Protein AF-0000000083945517 (afdb_homodimer)

InterPro domains:
  IPR000277 Cys/Met metabolism, pyridoxal phosphate-dependent enzyme [PF01053] (21-414)
  IPR000277 Cys/Met metabolism, pyridoxal phosphate-dependent enzyme [PIRSF001434] (5-414)
  IPR006235 O-acetylhomoserine/O-acetylserine sulfhydrylase [PTHR43797] (20-414)
  IPR015421 Pyridoxal phosphate-dependent transferase, major domain [G3DSA:3.40.640.10] (10-279)
  IPR015422 Pyridoxal phosphate-dependent transferase, small domain [G3DSA:3.90.1150.10] (280-414)
  IPR015424 Pyridoxal phosphate-dependent transferase [SSF53383] (16-414)

Foldseek 3Di:
DPCPDDALLRLLQPQDQPDQDPVNDSADDQPQDFADDDPDPVRVVCCVVVVDVDTGGVLQPDSLLVSLFSSVCRSQVFPGKAKFQALVLQLLLLDVLQAAAPAEEEEALQAQPVSNCCRPPVVVVRRYHYHHFDQQDLVRSLVSDDLRHRAYEYECQGPPQGDHHQLLSNLVSCVVRQHAYEYEDQQADSSQFRSVVSNHQKYKHFCCAQLLQPPHGMIMITGRLPHQQCSGVSQVVQCVVQVHHSSCSSVSSSSVPSSSPVSRHHHSVSSSSSSVSSSCSVVFFVQLLVLQLVLQVVCAVPPQWPDKADLLDPVHPNVVSQCVGRNNRRGRKIKTFGDFLVLVVQLQVQFDQADDDDGANHLGKYKYQCCCPSCVVPDPVSCVVSVRDSGMMMIHGHNDHSVVVVVRSVRSND/DPCPDDALLRLLQPQDQPDDDPVNDSADDQPQDFADDDPDPVRVVCCVVVVDVDTGGVLQPDSLLVSLFSSVCRSQVFPGKAKFQALVLQLLLLDVLQAAAPAEEEEALQAQPVSNCCRPPVVVVRRYHYHHFDQQDLVRSLVSDDLRHRAYEYECQGPPQGDHHQLLSNLVSCVVRQHAYEYEDQQADSSQFRSVVSNHQKYKHFCCAQLLQPPHGMIMITGRLPHQQCSGVSLVVQCVVQVHHSSCSSVSSSSVPSSSPVSRHHHSVSSSSSSVSSSCSVVFFVQLLVLQLVLQVVLDVPPQWPHKADLLDPVHPNVVSQCVGRNNRRGRKIKTFGDFLVLVVQLQVQFDQADDDDGANHLGKYKYQCCCPSCVVPDPVSCVVSVRDSGMMMIHGHNDHSVVVVVRSVRSND

Sequence (828 aa):
MDGKKRGFTAEVLATPYGKPDPHGALNMPVYQNAAYGFPTAEAMELAFTGRTADHAYSRITNPTVEYFERRVRQATGALGVTAFNSGMAAVANLLLTLARAGDNVVASPHLFGNTYSLLASTLADFGVETRFADMTDPEAVAAAIDGDTCAVFLEIITNPQLEVADLTALSAVCRAAGVPLAADTTVVPFPAFRAREFGVDLEVVSSTKYLAAGTGLGGLLVDYGTFDWSLRPKLARAAEVYGVAPREAFTAKLRREVHRNLGAYMTPQAAWQQSLGLETLEVRYARASRTASEVARALDGWPGIAAVNYPGLPSNRFYGVALRQFGEAPGAMLTFDLASQAACYGFLDRLQSICRATNLFDNKSLAIHPWSTIFGTFSEQVRREMDISPCTIRLSVGLEDAEDLLADIRRALEMDGKKRGFTAEVLATPYGKPDPHGALNMPVYQNAAYGFPTAEAMELAFTGRTADHAYSRITNPTVEYFERRVRQATGALGVTAFNSGMAAVANLLLTLARAGDNVVASPHLFGNTYSLLASTLADFGVETRFADMTDPEAVAAAIDGDTCAVFLEIITNPQLEVADLTALSAVCRAAGVPLAADTTVVPFPAFRAREFGVDLEVVSSTKYLAAGTGLGGLLVDYGTFDWSLRPKLARAAEVYGVAPREAFTAKLRREVHRNLGAYMTPQAAWQQSLGLETLEVRYARASRTASEVARALDGWPGIAAVNYPGLPSNRFYGVALRQFGEAPGAMLTFDLASQAACYGFLDRLQSICRATNLFDNKSLAIHPWSTIFGTFSEQVRREMDISPCTIRLSVGLEDAEDLLADIRRALE

pLDDT: mean 93.46, std 7.51, range [33.91, 98.81]

Radius of gyration: 27.18 Å; Cα contacts (8 Å, |Δi|>4): 1816; chains: 2; bounding box: 72×80×64 Å

Nearest PDB structures (foldseek):
  4oc9-assembly2_P  TM=9.225E-01  e=8.179E-38  Campylobacter jejuni subsp. jejuni NCTC 11168 = ATCC 700819
  4oc9-assembly1_M  TM=9.079E-01  e=1.142E-37  Campylobacter jejuni subsp. jejuni NCTC 11168 = ATCC 700819
  4oc9-assembly2_O  TM=9.076E-01  e=1.509E-37  Campylobacter jejuni subsp. jejuni NCTC 11168 = ATCC 700819
  4oc9-assembly3_K  TM=9.079E-01  e=1.509E-37  Campylobacter jejuni subsp. jejuni NCTC 11168 = ATCC 700819
  4oc9-assembly4_I  TM=9.066E-01  e=1.952E-36  Campylobacter jejuni subsp. jejuni NCTC 11168 = ATCC 700819

Organism: NCBI:txid28139

Secondary structure (DSSP, 8-state):
-------HHHHHHTPPPSS--TT--SS------SB---SSHHHHHHHHTTSS----BTTT--HHHHHHHHHHHHHHT-SEEEEESSHHHHHHHHHHHH--TT-EEEE-SS--HHHHHIIIIITGGGT-EEEE--TT-HHHHHHH--TTEEEEEEESB-TTT--B--HHHHHHHHHHHT--EEEE-TTS-TTT--GGGGT-SEEEE-TTTTTTTTS---EEEEE-S-S-GGGSHHHHHHHHHHT--GGGHHHHHIIIIIHHHH--BPPHHHHHHHHHHHHTHHHHHHHHHHHHHHHHHHHTT-TT--EEE-TTSTTSTTHHHHHHHH-SS--SEEEEE-S-HHHHHHHHHH-SSSEE---SS-SS-EEE-GGGTTTTTS-HHHHHHTT--TTEEEEE--SS-HHHHHHHHHHHH-/-------HHHHHHTPPPSS--TT--SS------SB---SSHHHHHHHHTTSS----BTTT--HHHHHHHHHHHHHHT-SEEEEESSHHHHHHHHHHHH--TT-EEEE-SS--HHHHHIIIIITGGGT-EEEE--TT-HHHHHHH--TTEEEEEEESB-TTT--B--HHHHHHHHHHHT--EEEE-TTS-TTT--GGGGT-SEEEE-TTTTTTTTS---EEEEE-S-S-GGGSHHHHHHHHHHT--GGGHHHHHIIIIIHHHH--BPPHHHHHHHHHHHHTHHHHHHHHHHHHHHHHHHHTT-TT--EEE-TTSTTSTTHHHHHHHH-SS--SEEEEE-S-HHHHHHHHHH-SSSEE---SS-SS-EEE-GGGTTTTTS-HHHHHHTT--TTEEEEE--SS-HHHHHHHHHHHH-

Solvent-accessible surface area (backbone atoms only — not comparable to full-atom values): 41260 Å² total; per-residue (Å²): 128,88,82,69,84,68,54,62,60,58,46,49,74,60,54,73,70,94,58,84,56,95,80,65,64,92,60,82,64,69,62,65,39,33,54,38,77,42,90,33,45,65,58,39,28,35,28,52,55,63,75,39,90,55,65,50,35,37,82,78,42,37,75,25,35,49,51,37,28,48,36,51,25,65,68,68,65,37,70,39,48,47,62,15,27,14,33,40,15,24,53,37,49,51,50,60,59,59,50,37,44,72,24,29,34,35,28,42,70,58,44,55,63,52,59,42,43,32,42,68,45,59,36,38,47,26,42,24,45,63,45,69,30,56,60,71,35,54,65,49,41,53,70,65,54,58,97,47,38,52,30,36,41,41,47,55,57,23,67,82,71,51,46,51,44,53,47,54,59,43,28,53,48,24,59,75,68,63,29,50,32,33,32,36,38,51,68,49,50,68,83,63,29,62,54,62,83,37,47,39,28,32,39,33,30,38,34,26,20,59,30,30,38,38,47,27,62,15,9,28,35,37,35,48,52,72,49,69,30,67,73,37,68,72,37,33,50,37,10,60,75,68,71,46,56,44,52,44,10,62,60,48,44,29,64,76,38,46,48,55,26,44,17,26,48,44,50,28,67,49,26,45,53,28,46,58,26,54,67,46,36,60,65,51,46,53,50,8,9,49,30,31,46,52,45,51,58,62,46,52,80,29,88,78,43,77,45,64,49,39,40,56,38,84,87,32,94,36,17,69,59,31,37,75,62,41,36,79,42,48,33,26,58,38,30,36,26,36,90,28,48,67,48,43,39,51,29,57,48,51,40,76,75,53,37,44,22,59,80,49,40,24,56,54,31,23,33,40,47,46,45,48,26,87,44,33,76,50,53,69,68,55,35,51,74,54,63,50,46,62,25,35,37,40,38,22,33,15,64,65,55,46,67,60,53,50,51,34,50,51,58,19,73,106,128,88,83,70,84,69,53,65,59,56,47,51,74,60,53,74,70,95,60,83,58,93,84,64,64,91,60,82,63,68,62,65,38,33,54,36,77,41,90,34,45,66,59,39,28,34,28,52,56,63,75,38,91,54,65,49,35,38,84,78,44,36,76,26,36,50,51,38,28,48,36,51,24,66,68,67,65,35,69,40,50,48,62,15,26,13,33,38,16,23,52,37,48,51,51,60,59,58,49,37,45,72,23,27,35,36,27,43,70,56,43,54,63,54,59,41,44,33,43,69,44,60,37,37,48,24,42,25,46,63,45,70,29,56,62,72,36,51,68,50,41,51,72,66,55,58,97,46,38,52,31,37,41,40,47,55,56,24,66,83,71,52,47,50,44,53,47,53,58,41,27,51,49,25,59,76,68,63,28,49,34,34,34,37,40,52,67,48,51,67,85,63,30,62,52,60,83,38,47,39,29,32,38,34,31,38,34,27,20,59,31,29,38,39,46,28,62,13,9,29,34,37,33,48,52,70,49,69,29,67,72,37,68,70,37,33,50,36,9,60,76,69,70,46,57,46,49,45,10,61,60,49,42,29,63,75,39,46,47,55,27,44,18,24,49,46,49,29,65,48,26,45,54,28,45,58,25,53,66,46,35,60,64,52,46,53,49,9,10,48,30,32,47,51,47,51,58,61,46,51,80,30,88,79,42,76,44,65,49,39,40,57,38,83,85,33,92,36,18,69,58,32,37,74,64,42,35,78,42,49,31,26,59,39,30,36,25,37,89,28,49,66,50,42,38,53,29,56,47,49,39,77,74,53,37,46,20,60,80,51,41,25,57,56,31,23,33,42,47,46,44,48,27,87,44,33,76,50,52,69,66,55,35,49,74,54,65,48,46,63,25,36,38,39,38,22,32,16,65,65,55,47,67,60,54,50,51,35,48,50,57,20,73,105

Structure (mmCIF, N/CA/C/O backbone):
data_AF-0000000083945517-model_v1
#
loop_
_entity.id
_entity.type
_entity.pdbx_description
1 polymer 'Methionine gamma-lyase'
#
loop_
_atom_site.group_PDB
_atom_site.id
_atom_site.type_symbol
_atom_site.label_atom_id
_atom_site.label_alt_id
_atom_site.label_comp_id
_atom_site.label_asym_id
_atom_site.label_entity_id
_atom_site.label_seq_id
_atom_site.pdbx_PDB_ins_code
_atom_site.Cartn_x
_atom_site.Cartn_y
_atom_site.Cartn_z
_atom_site.occupancy
_atom_site.B_iso_or_equiv
_atom_site.auth_seq_id
_atom_site.auth_comp_id
_atom_site.auth_asym_id
_atom_site.auth_atom_id
_atom_site.pdbx_PDB_model_num
ATOM 1 N N . MET A 1 1 ? -37.688 -10.898 -21.5 1 33.91 1 MET A N 1
ATOM 2 C CA . MET A 1 1 ? -36.531 -11.398 -22.25 1 33.91 1 MET A CA 1
ATOM 3 C C . MET A 1 1 ? -35.938 -12.625 -21.562 1 33.91 1 MET A C 1
ATOM 5 O O . MET A 1 1 ? -35.938 -12.703 -20.328 1 33.91 1 MET A O 1
ATOM 9 N N . ASP A 1 2 ? -35.906 -13.75 -21.984 1 36.12 2 ASP A N 1
ATOM 10 C CA . ASP A 1 2 ? -35.562 -15.086 -21.5 1 36.12 2 ASP A CA 1
ATOM 11 C C . ASP A 1 2 ? -34.188 -15.102 -20.875 1 36.12 2 ASP A C 1
ATOM 13 O O . ASP A 1 2 ? -33.188 -14.688 -21.484 1 36.12 2 ASP A O 1
ATOM 17 N N . GLY A 1 3 ? -33.844 -14.844 -19.594 1 43.06 3 GLY A N 1
ATOM 18 C CA . GLY A 1 3 ? -32.781 -14.336 -18.719 1 43.06 3 GLY A CA 1
ATOM 19 C C . GLY A 1 3 ? -31.516 -15.164 -18.781 1 43.06 3 GLY A C 1
ATOM 20 O O . GLY A 1 3 ? -31.234 -15.922 -17.859 1 43.06 3 GLY A O 1
ATOM 21 N N . LYS A 1 4 ? -31.094 -15.703 -19.922 1 51.19 4 LYS A N 1
ATOM 22 C CA . LYS A 1 4 ? -29.859 -16.469 -20.094 1 51.19 4 LYS A CA 1
ATOM 23 C C . LYS A 1 4 ? -28.672 -15.734 -19.5 1 51.19 4 LYS A C 1
ATOM 25 O O . LYS A 1 4 ? -28.531 -14.523 -19.688 1 51.19 4 LYS A O 1
ATOM 30 N N . LYS A 1 5 ? -27.891 -16.375 -18.578 1 66.12 5 LYS A N 1
ATOM 31 C CA . LYS A 1 5 ? -26.719 -15.828 -17.891 1 66.12 5 LYS A CA 1
ATOM 32 C C . LYS A 1 5 ? -25.672 -15.359 -18.906 1 66.12 5 LYS A C 1
ATOM 34 O O . LYS A 1 5 ? -25.266 -16.125 -19.797 1 66.12 5 LYS A O 1
ATOM 39 N N . ARG A 1 6 ? -25.406 -14.117 -19.094 1 72.75 6 ARG A N 1
ATOM 40 C CA . ARG A 1 6 ? -24.406 -13.531 -19.969 1 72.75 6 ARG A CA 1
ATOM 41 C C . ARG A 1 6 ? -23.031 -14.141 -19.734 1 72.75 6 ARG A C 1
ATOM 43 O O . ARG A 1 6 ? -22.703 -14.5 -18.594 1 72.75 6 ARG A O 1
ATOM 50 N N . GLY A 1 7 ? -22.328 -14.508 -20.812 1 80.19 7 GLY A N 1
ATOM 51 C CA . GLY A 1 7 ? -20.938 -14.914 -20.703 1 80.19 7 GLY A CA 1
ATOM 52 C C . GLY A 1 7 ? -20.078 -13.891 -20 1 80.19 7 GLY A C 1
ATOM 53 O O . GLY A 1 7 ? -20.484 -12.727 -19.844 1 80.19 7 GLY A O 1
ATOM 54 N N . PHE A 1 8 ? -18.938 -14.328 -19.469 1 83.75 8 PHE A N 1
ATOM 55 C CA . PHE A 1 8 ? -18.031 -13.492 -18.703 1 83.75 8 PHE A CA 1
ATOM 56 C C . PHE A 1 8 ? -17.719 -12.211 -19.469 1 83.75 8 PHE A C 1
ATOM 58 O O . PHE A 1 8 ? -17.875 -11.109 -18.922 1 83.75 8 PHE A O 1
ATOM 65 N N . THR A 1 9 ? -17.312 -12.297 -20.734 1 78.81 9 THR A N 1
ATOM 66 C CA . THR A 1 9 ? -16.906 -11.141 -21.516 1 78.81 9 THR A CA 1
ATOM 67 C C . THR A 1 9 ? -18.062 -10.164 -21.703 1 78.81 9 THR A C 1
ATOM 69 O O . THR A 1 9 ? -17.891 -8.953 -21.578 1 78.81 9 THR A O 1
ATOM 72 N N . ALA A 1 10 ? -19.172 -10.766 -22 1 77 10 ALA A N 1
ATOM 73 C CA . ALA A 1 10 ? -20.359 -9.922 -22.156 1 77 10 ALA A CA 1
ATOM 74 C C . ALA A 1 10 ? -20.688 -9.164 -20.875 1 77 10 ALA A C 1
ATOM 76 O O . ALA A 1 10 ? -21.031 -7.98 -20.906 1 77 10 ALA A O 1
ATOM 77 N N . GLU A 1 11 ? -20.531 -9.836 -19.766 1 80.69 11 GLU A N 1
ATOM 78 C CA . GLU A 1 11 ? -20.797 -9.219 -18.484 1 80.69 11 GLU A CA 1
ATOM 79 C C . GLU A 1 11 ? -19.828 -8.078 -18.203 1 80.69 11 GLU A C 1
ATOM 81 O O . GLU A 1 11 ? -20.234 -7 -17.75 1 80.69 11 GLU A O 1
ATOM 86 N N . VAL A 1 12 ? -18.641 -8.297 -18.469 1 84.38 12 VAL A N 1
ATOM 87 C CA . VAL A 1 12 ? -17.609 -7.312 -18.219 1 84.38 12 VAL A CA 1
ATOM 88 C C . VAL A 1 12 ? -17.797 -6.098 -19.125 1 84.38 12 VAL A C 1
ATOM 90 O O . VAL A 1 12 ? -17.719 -4.957 -18.656 1 84.38 12 VAL A O 1
ATOM 93 N N . LEU A 1 13 ? -18.156 -6.344 -20.375 1 76.44 13 LEU A N 1
ATOM 94 C CA . LEU A 1 13 ? -18.266 -5.262 -21.344 1 76.44 13 LEU A CA 1
ATOM 95 C C . LEU A 1 13 ? -19.547 -4.457 -21.094 1 76.44 13 LEU A C 1
ATOM 97 O O . LEU A 1 13 ? -19.641 -3.297 -21.5 1 76.44 13 LEU A O 1
ATOM 101 N N . ALA A 1 14 ? -20.453 -5.098 -20.359 1 77.5 14 ALA A N 1
ATOM 102 C CA . ALA A 1 14 ? -21.766 -4.465 -20.188 1 77.5 14 ALA A CA 1
ATOM 103 C C . ALA A 1 14 ? -21.859 -3.758 -18.844 1 77.5 14 ALA A C 1
ATOM 105 O O . ALA A 1 14 ? -22.891 -3.191 -18.5 1 77.5 14 ALA A O 1
ATOM 106 N N . THR A 1 15 ? -20.781 -3.76 -18.109 1 84.12 15 THR A N 1
ATOM 107 C CA . THR A 1 15 ? -20.859 -3.139 -16.797 1 84.12 15 THR A CA 1
ATOM 108 C C . THR A 1 15 ? -21.188 -1.652 -16.922 1 84.12 15 THR A C 1
ATOM 110 O O . THR A 1 15 ? -20.453 -0.901 -17.562 1 84.12 15 THR A O 1
ATOM 113 N N . PRO A 1 16 ? -22.25 -1.233 -16.281 1 77.75 16 PRO A N 1
ATOM 114 C CA . PRO A 1 16 ? -22.609 0.181 -16.406 1 77.75 16 PRO A CA 1
ATOM 115 C C . PRO A 1 16 ? -21.75 1.086 -15.523 1 77.75 16 PRO A C 1
ATOM 117 O O . PRO A 1 16 ? -21.219 0.634 -14.508 1 77.75 16 PRO A O 1
ATOM 120 N N . TYR A 1 17 ? -21.688 2.352 -15.977 1 81.5 17 TYR A N 1
ATOM 121 C CA . TYR A 1 17 ? -21.109 3.357 -15.094 1 81.5 17 TYR A CA 1
ATOM 122 C C . TYR A 1 17 ? -22.031 3.611 -13.898 1 81.5 17 TYR A C 1
ATOM 124 O O . TYR A 1 17 ? -23.25 3.414 -13.984 1 81.5 17 TYR A O 1
ATOM 132 N N . GLY A 1 18 ? -21.484 3.865 -12.727 1 75.12 18 GLY A N 1
ATOM 133 C CA . GLY A 1 18 ? -22.297 4.285 -11.594 1 75.12 18 GLY A CA 1
ATOM 134 C C . GLY A 1 18 ? -23.109 5.535 -11.875 1 75.12 18 GLY A C 1
ATOM 135 O O . GLY A 1 18 ? -24.266 5.633 -11.469 1 75.12 18 GLY A O 1
ATOM 136 N N . LYS A 1 19 ? -22.453 6.504 -12.453 1 80.88 19 LYS A N 1
ATOM 137 C CA . LYS A 1 19 ? -23.062 7.734 -12.961 1 80.88 19 LYS A CA 1
ATOM 138 C C . LYS A 1 19 ? -22.781 7.914 -14.445 1 80.88 19 LYS A C 1
ATOM 140 O O . LYS A 1 19 ? -21.688 7.617 -14.914 1 80.88 19 LYS A O 1
ATOM 145 N N . PRO A 1 20 ? -23.828 8.328 -15.156 1 74.75 20 PRO A N 1
ATOM 146 C CA . PRO A 1 20 ? -23.562 8.555 -16.578 1 74.75 20 PRO A CA 1
ATOM 147 C C . PRO A 1 20 ? -22.406 9.516 -16.812 1 74.75 20 PRO A C 1
ATOM 149 O O . PRO A 1 20 ? -22.25 10.492 -16.078 1 74.75 20 PRO A O 1
ATOM 152 N N . ASP A 1 21 ? -21.609 9.07 -17.75 1 76.69 21 ASP A N 1
ATOM 153 C CA . ASP A 1 21 ? -20.531 9.977 -18.156 1 76.69 21 ASP A CA 1
ATOM 154 C C . ASP A 1 21 ? -21.078 11.172 -18.922 1 76.69 21 ASP A C 1
ATOM 156 O O . ASP A 1 21 ? -21.812 11.008 -19.906 1 76.69 21 ASP A O 1
ATOM 160 N N . PRO A 1 22 ? -20.734 12.336 -18.562 1 77.12 22 PRO A N 1
ATOM 161 C CA . PRO A 1 22 ? -21.312 13.523 -19.203 1 77.12 22 PRO A CA 1
ATOM 162 C C . PRO A 1 22 ? -20.969 13.625 -20.688 1 77.12 22 PRO A C 1
ATOM 164 O O . PRO A 1 22 ? -21.672 14.328 -21.438 1 77.12 22 PRO A O 1
ATOM 167 N N . HIS A 1 23 ? -19.969 12.961 -21.25 1 80.31 23 HIS A N 1
ATOM 168 C CA . HIS A 1 23 ? -19.547 13.062 -22.641 1 80.31 23 HIS A CA 1
ATOM 169 C C . HIS A 1 23 ? -19.844 11.781 -23.406 1 80.31 23 HIS A C 1
ATOM 171 O O . HIS A 1 23 ? -19.578 11.688 -24.609 1 80.31 23 HIS A O 1
ATOM 177 N N . GLY A 1 24 ? -20.359 10.797 -22.672 1 73.38 24 GLY A N 1
ATOM 178 C CA . GLY A 1 24 ? -20.719 9.539 -23.297 1 73.38 24 GLY A CA 1
ATOM 179 C C . GLY A 1 24 ? -19.531 8.672 -23.641 1 73.38 24 GLY A C 1
ATOM 180 O O . GLY A 1 24 ? -19.531 7.969 -24.656 1 73.38 24 GLY A O 1
ATOM 181 N N . ALA A 1 25 ? -18.531 8.836 -22.812 1 76.44 25 ALA A N 1
ATOM 182 C CA . ALA A 1 25 ? -17.312 8.055 -23.062 1 76.44 25 ALA A CA 1
ATOM 183 C C . ALA A 1 25 ? -17.609 6.555 -22.953 1 76.44 25 ALA A C 1
ATOM 185 O O . ALA A 1 25 ? -18.297 6.113 -22.031 1 76.44 25 ALA A O 1
ATOM 186 N N . LEU A 1 26 ? -17.062 5.746 -23.859 1 73.25 26 LEU A N 1
ATOM 187 C CA . LEU A 1 26 ? -17.25 4.297 -23.859 1 73.25 26 LEU A CA 1
ATOM 188 C C . LEU A 1 26 ? -16.266 3.625 -22.906 1 73.25 26 LEU A C 1
ATOM 190 O O . LEU A 1 26 ? -16.469 2.477 -22.5 1 73.25 26 LEU A O 1
ATOM 194 N N . ASN A 1 27 ? -15.18 4.344 -22.703 1 79.81 27 ASN A N 1
ATOM 195 C CA . ASN A 1 27 ? -14.195 3.859 -21.734 1 79.81 27 ASN A CA 1
ATOM 196 C C . ASN A 1 27 ? -14.164 4.727 -20.484 1 79.81 27 ASN A C 1
ATOM 198 O O . ASN A 1 27 ? -14.32 5.945 -20.562 1 79.81 27 ASN A O 1
ATOM 202 N N . MET A 1 28 ? -13.906 4.105 -19.359 1 86.06 28 MET A N 1
ATOM 203 C CA . MET A 1 28 ? -13.891 4.809 -18.078 1 86.06 28 MET A CA 1
ATOM 204 C C . MET A 1 28 ? -12.773 5.848 -18.031 1 86.06 28 MET A C 1
ATOM 206 O O . MET A 1 28 ? -11.609 5.527 -18.281 1 86.06 28 MET A O 1
ATOM 210 N N . PRO A 1 29 ? -13.086 7.129 -17.734 1 86.12 29 PRO A N 1
ATOM 211 C CA . PRO A 1 29 ? -12.039 8.133 -17.578 1 86.12 29 PRO A CA 1
ATOM 212 C C . PRO A 1 29 ? -11.133 7.855 -16.391 1 86.12 29 PRO A C 1
ATOM 214 O O . PRO A 1 29 ? -11.539 7.176 -15.438 1 86.12 29 PRO A O 1
ATOM 217 N N . VAL A 1 30 ? -9.867 8.289 -16.531 1 91.75 30 VAL A N 1
ATOM 218 C CA . VAL A 1 30 ? -8.93 8.195 -15.422 1 91.75 30 VAL A CA 1
ATOM 219 C C . VAL A 1 30 ? -9.055 9.438 -14.539 1 91.75 30 VAL A C 1
ATOM 221 O O . VAL A 1 30 ? -8.656 10.531 -14.938 1 91.75 30 VAL A O 1
ATOM 224 N N . TYR A 1 31 ? -9.711 9.328 -13.391 1 89.19 31 TYR A N 1
ATOM 225 C CA . TYR A 1 31 ? -9.805 10.43 -12.438 1 89.19 31 TYR A CA 1
ATOM 226 C C . TYR A 1 31 ? -8.531 10.547 -11.617 1 89.19 31 TYR A C 1
ATOM 228 O O . TYR A 1 31 ? -8.469 10.07 -10.477 1 89.19 31 TYR A O 1
ATOM 236 N N . GLN A 1 32 ? -7.582 11.258 -12.188 1 86.44 32 GLN A N 1
ATOM 237 C CA . GLN A 1 32 ? -6.258 11.438 -11.609 1 86.44 32 GLN A CA 1
ATOM 238 C C . GLN A 1 32 ? -6.242 12.602 -10.625 1 86.44 32 GLN A C 1
ATOM 240 O O . GLN A 1 32 ? -5.668 13.656 -10.906 1 86.44 32 GLN A O 1
ATOM 245 N N . ASN A 1 33 ? -6.863 12.43 -9.461 1 80.94 33 ASN A N 1
ATOM 246 C CA . ASN A 1 33 ? -6.945 13.477 -8.453 1 80.94 33 ASN A CA 1
ATOM 247 C C . ASN A 1 33 ? -6.988 12.898 -7.039 1 80.94 33 ASN A C 1
ATOM 249 O O . ASN A 1 33 ? -7.23 11.703 -6.863 1 80.94 33 ASN A O 1
ATOM 253 N N . ALA A 1 34 ? -6.73 13.766 -6.027 1 82.38 34 ALA A N 1
ATOM 254 C CA . ALA A 1 34 ? -6.758 13.352 -4.629 1 82.38 34 ALA A CA 1
ATOM 255 C C . ALA A 1 34 ? -8.117 13.641 -3.996 1 82.38 34 ALA A C 1
ATOM 257 O O . ALA A 1 34 ? -8.641 12.82 -3.24 1 82.38 34 ALA A O 1
ATOM 258 N N . ALA A 1 35 ? -8.656 14.805 -4.297 1 85.25 35 ALA A N 1
ATOM 259 C CA . ALA A 1 35 ? -9.867 15.242 -3.607 1 85.25 35 ALA A CA 1
ATOM 260 C C . ALA A 1 35 ? -10.945 15.656 -4.605 1 85.25 35 ALA A C 1
ATOM 262 O O . ALA A 1 35 ? -10.672 15.797 -5.797 1 85.25 35 ALA A O 1
ATOM 263 N N . TYR A 1 36 ? -12.203 15.742 -4.145 1 87.56 36 TYR A N 1
ATOM 264 C CA . TYR A 1 36 ? -13.375 16.141 -4.922 1 87.56 36 TYR A CA 1
ATOM 265 C C . TYR A 1 36 ? -14.07 17.328 -4.281 1 87.56 36 TYR A C 1
ATOM 267 O O . TYR A 1 36 ? -14.086 17.469 -3.053 1 87.56 36 TYR A O 1
ATOM 275 N N . GLY A 1 37 ? -14.555 18.234 -5.066 1 88.94 37 GLY A N 1
ATOM 276 C CA . GLY A 1 37 ? -15.305 19.391 -4.582 1 88.94 37 GLY A CA 1
ATOM 277 C C . GLY A 1 37 ? -16.766 19.078 -4.344 1 88.94 37 GLY A C 1
ATOM 278 O O . GLY A 1 37 ? -17.328 18.172 -4.957 1 88.94 37 GLY A O 1
ATOM 279 N N . PHE A 1 38 ? -17.375 19.797 -3.342 1 91.31 38 PHE A N 1
ATOM 280 C CA . PHE A 1 38 ? -18.797 19.641 -3.037 1 91.31 38 PHE A CA 1
ATOM 281 C C . PHE A 1 38 ? -19.547 20.953 -3.256 1 91.31 38 PHE A C 1
ATOM 283 O O . PHE A 1 38 ? -18.984 22.031 -3.064 1 91.31 38 PHE A O 1
ATOM 290 N N . PRO A 1 39 ? -20.781 20.891 -3.73 1 88 39 PRO A N 1
ATOM 291 C CA . PRO A 1 39 ? -21.547 22.125 -3.973 1 88 39 PRO A CA 1
ATOM 292 C C . PRO A 1 39 ? -21.953 22.828 -2.682 1 88 39 PRO A C 1
ATOM 294 O O . PRO A 1 39 ? -22.141 24.047 -2.67 1 88 39 PRO A O 1
ATOM 297 N N . THR A 1 40 ? -22.141 22.016 -1.555 1 91.56 40 THR A N 1
ATOM 298 C CA . THR A 1 40 ? -22.562 22.578 -0.28 1 91.56 40 THR A CA 1
ATOM 299 C C . THR A 1 40 ? -21.875 21.875 0.884 1 91.56 40 THR A C 1
ATOM 301 O O . THR A 1 40 ? -21.344 20.766 0.721 1 91.56 40 THR A O 1
ATOM 304 N N . ALA A 1 41 ? -21.875 22.594 2.039 1 91.88 41 ALA A N 1
ATOM 305 C CA . ALA A 1 41 ? -21.359 22 3.271 1 91.88 41 ALA A CA 1
ATOM 306 C C . ALA A 1 41 ? -22.125 20.75 3.637 1 91.88 41 ALA A C 1
ATOM 308 O O . ALA A 1 41 ? -21.547 19.766 4.105 1 91.88 41 ALA A O 1
ATOM 309 N N . GLU A 1 42 ? -23.422 20.844 3.504 1 90.62 42 GLU A N 1
ATOM 310 C CA . GLU A 1 42 ? -24.266 19.688 3.818 1 90.62 42 GLU A CA 1
ATOM 311 C C . GLU A 1 42 ? -23.906 18.484 2.947 1 90.62 42 GLU A C 1
ATOM 313 O O . GLU A 1 42 ? -23.797 17.359 3.441 1 90.62 42 GLU A O 1
ATOM 318 N N . ALA A 1 43 ? -23.75 18.781 1.62 1 90.5 43 ALA A N 1
ATOM 319 C CA . ALA A 1 43 ? -23.359 17.703 0.713 1 90.5 43 ALA A CA 1
ATOM 320 C C . ALA A 1 43 ? -22.031 17.078 1.137 1 90.5 43 ALA A C 1
ATOM 322 O O . ALA A 1 43 ? -21.859 15.859 1.054 1 90.5 43 ALA A O 1
ATOM 323 N N . MET A 1 44 ? -21.125 17.922 1.528 1 91.25 44 MET A N 1
ATOM 324 C CA . MET A 1 44 ? -19.828 17.469 2.008 1 91.25 44 MET A CA 1
ATOM 325 C C . MET A 1 44 ? -19.984 16.609 3.264 1 91.25 44 MET A C 1
ATOM 327 O O . MET A 1 44 ? -19.391 15.539 3.359 1 91.25 44 MET A O 1
ATOM 331 N N . GLU A 1 45 ? -20.781 17.031 4.238 1 90.44 45 GLU A N 1
ATOM 332 C CA . GLU A 1 45 ? -21.016 16.281 5.465 1 90.44 45 GLU A CA 1
ATOM 333 C C . GLU A 1 45 ? -21.609 14.898 5.16 1 90.44 45 GLU A C 1
ATOM 335 O O . GLU A 1 45 ? -21.188 13.898 5.742 1 90.44 45 GLU A O 1
ATOM 340 N N . LEU A 1 46 ? -22.594 14.906 4.285 1 90.94 46 LEU A N 1
ATOM 341 C CA . LEU A 1 46 ? -23.266 13.664 3.936 1 90.94 46 LEU A CA 1
ATOM 342 C C . LEU A 1 46 ? -22.281 12.664 3.33 1 90.94 46 LEU A C 1
ATOM 344 O O . LEU A 1 46 ? -22.328 11.469 3.637 1 90.94 46 LEU A O 1
ATOM 348 N N . ALA A 1 47 ? -21.391 13.156 2.5 1 89.62 47 ALA A N 1
ATOM 349 C CA . ALA A 1 47 ? -20.375 12.305 1.883 1 89.62 47 ALA A CA 1
ATOM 350 C C . ALA A 1 47 ? -19.391 11.773 2.926 1 89.62 47 ALA A C 1
ATOM 352 O O . ALA A 1 47 ? -19.094 10.578 2.957 1 89.62 47 ALA A O 1
ATOM 353 N N . PHE A 1 48 ? -18.953 12.594 3.785 1 89.38 48 PHE A N 1
ATOM 354 C CA . PHE A 1 48 ? -17.922 12.25 4.762 1 89.38 48 PHE A CA 1
ATOM 355 C C . PHE A 1 48 ? -18.484 11.305 5.82 1 89.38 48 PHE A C 1
ATOM 357 O O . PHE A 1 48 ? -17.734 10.562 6.453 1 89.38 48 PHE A O 1
ATOM 364 N N . THR A 1 49 ? -19.766 11.344 6.086 1 87.44 49 THR A N 1
ATOM 365 C CA . THR A 1 49 ? -20.375 10.508 7.117 1 87.44 49 THR A CA 1
ATOM 366 C C . THR A 1 49 ? -20.984 9.25 6.504 1 87.44 49 THR A C 1
ATOM 368 O O . THR A 1 49 ? -21.703 8.508 7.184 1 87.44 49 THR A O 1
ATOM 371 N N . GLY A 1 50 ? -20.797 9.047 5.246 1 85.06 50 GLY A N 1
ATOM 372 C CA . GLY A 1 50 ? -21.219 7.824 4.582 1 85.06 50 GLY A CA 1
ATOM 373 C C . GLY A 1 50 ? -22.703 7.785 4.281 1 85.06 50 GLY A C 1
ATOM 374 O O . GLY A 1 50 ? -23.25 6.719 4.016 1 85.06 50 GLY A O 1
ATOM 375 N N . ARG A 1 51 ? -23.375 8.969 4.379 1 87.75 51 ARG A N 1
ATOM 376 C CA . ARG A 1 51 ? -24.812 9.008 4.125 1 87.75 51 ARG A CA 1
ATOM 377 C C . ARG A 1 51 ? -25.094 9.109 2.631 1 87.75 51 ARG A C 1
ATOM 379 O O . ARG A 1 51 ? -26.219 8.883 2.195 1 87.75 51 ARG A O 1
ATOM 386 N N . THR A 1 52 ? -24.047 9.469 1.854 1 87.5 52 THR A N 1
ATOM 387 C CA . THR A 1 52 ? -24.078 9.352 0.402 1 87.5 52 THR A CA 1
ATOM 388 C C . THR A 1 52 ? -22.859 8.578 -0.102 1 87.5 52 THR A C 1
ATOM 390 O O . THR A 1 52 ? -21.891 8.375 0.64 1 87.5 52 THR A O 1
ATOM 393 N N . ALA A 1 53 ? -22.906 8.141 -1.319 1 85.62 53 ALA A N 1
ATOM 394 C CA . ALA A 1 53 ? -21.812 7.383 -1.91 1 85.62 53 ALA A CA 1
ATOM 395 C C . ALA A 1 53 ? -20.859 8.305 -2.682 1 85.62 53 ALA A C 1
ATOM 397 O O . ALA A 1 53 ? -20.078 7.836 -3.51 1 85.62 53 ALA A O 1
ATOM 398 N N . ASP A 1 54 ? -20.984 9.594 -2.463 1 87.69 54 ASP A N 1
ATOM 399 C CA . ASP A 1 54 ? -20.141 10.547 -3.178 1 87.69 54 ASP A CA 1
ATOM 400 C C . ASP A 1 54 ? -18.672 10.398 -2.766 1 87.69 54 ASP A C 1
ATOM 402 O O . ASP A 1 54 ? -18.375 10.102 -1.606 1 87.69 54 ASP A O 1
ATOM 406 N N . HIS A 1 55 ? -17.828 10.648 -3.809 1 90.19 55 HIS A N 1
ATOM 407 C CA . HIS A 1 55 ? -16.391 10.57 -3.555 1 90.19 55 HIS A CA 1
ATOM 408 C C . HIS A 1 55 ? -15.898 11.836 -2.859 1 90.19 55 HIS A C 1
ATOM 410 O O . HIS A 1 55 ? -16.188 12.945 -3.293 1 90.19 55 HIS A O 1
ATOM 416 N N . ALA A 1 56 ? -15.117 11.688 -1.821 1 86.56 56 ALA A N 1
ATOM 417 C CA . ALA A 1 56 ? -14.547 12.836 -1.122 1 86.56 56 ALA A CA 1
ATOM 418 C C . ALA A 1 56 ? -13.023 12.859 -1.267 1 86.56 56 ALA A C 1
ATOM 420 O O . ALA A 1 56 ? -12.422 13.93 -1.342 1 86.56 56 ALA A O 1
ATOM 421 N N . TYR A 1 57 ? -12.453 11.742 -1.226 1 88.62 57 TYR A N 1
ATOM 422 C CA . TYR A 1 57 ? -11 11.602 -1.208 1 88.62 57 TYR A CA 1
ATOM 423 C C . TYR A 1 57 ? -10.57 10.305 -1.875 1 88.62 57 TYR A C 1
ATOM 425 O O . TYR A 1 57 ? -11.109 9.234 -1.571 1 88.62 57 TYR A O 1
ATOM 433 N N . SER A 1 58 ? -9.578 10.32 -2.729 1 87.06 58 SER A N 1
ATOM 434 C CA . SER A 1 58 ? -9.242 9.227 -3.635 1 87.06 58 SER A CA 1
ATOM 435 C C . SER A 1 58 ? -8.648 8.047 -2.879 1 87.06 58 SER A C 1
ATOM 437 O O . SER A 1 58 ? -8.742 6.902 -3.332 1 87.06 58 SER A O 1
ATOM 439 N N . ARG A 1 59 ? -8.039 8.312 -1.788 1 84.69 59 ARG A N 1
ATOM 440 C CA . ARG A 1 59 ? -7.539 7.184 -1.003 1 84.69 59 ARG A CA 1
ATOM 441 C C . ARG A 1 59 ? -8.68 6.273 -0.564 1 84.69 59 ARG A C 1
ATOM 443 O O . ARG A 1 59 ? -8.5 5.066 -0.411 1 84.69 59 ARG A O 1
ATOM 450 N N . ILE A 1 60 ? -9.82 6.852 -0.346 1 86.5 60 ILE A N 1
ATOM 451 C CA . ILE A 1 60 ? -10.969 6.102 0.15 1 86.5 60 ILE A CA 1
ATOM 452 C C . ILE A 1 60 ? -11.742 5.508 -1.023 1 86.5 60 ILE A C 1
ATOM 454 O O . ILE A 1 60 ? -11.914 4.289 -1.104 1 86.5 60 ILE A O 1
ATOM 458 N N . THR A 1 61 ? -12.227 6.332 -1.843 1 90.56 61 THR A N 1
ATOM 459 C CA . THR A 1 61 ? -12.883 5.891 -3.068 1 90.56 61 THR A CA 1
ATOM 460 C C . THR A 1 61 ? -12.484 6.781 -4.242 1 90.56 61 THR A C 1
ATOM 462 O O . THR A 1 61 ? -12.242 7.977 -4.066 1 90.56 61 THR A O 1
ATOM 465 N N . ASN A 1 62 ? -12.367 6.207 -5.375 1 93.94 62 ASN A N 1
ATOM 466 C CA . ASN A 1 62 ? -12.078 6.816 -6.672 1 93.94 62 ASN A CA 1
ATOM 467 C C . ASN A 1 62 ? -12.961 6.23 -7.77 1 93.94 62 ASN A C 1
ATOM 469 O O . ASN A 1 62 ? -13.109 5.012 -7.871 1 93.94 62 ASN A O 1
ATOM 473 N N . PRO A 1 63 ? -13.562 7.16 -8.539 1 93.19 63 PRO A N 1
ATOM 474 C CA . PRO A 1 63 ? -14.516 6.656 -9.531 1 93.19 63 PRO A CA 1
ATOM 475 C C . PRO A 1 63 ? -13.906 5.598 -10.445 1 93.19 63 PRO A C 1
ATOM 477 O O . PRO A 1 63 ? -14.57 4.613 -10.781 1 93.19 63 PRO A O 1
ATOM 480 N N . THR A 1 64 ? -12.656 5.797 -10.938 1 94.19 64 THR A N 1
ATOM 481 C CA . THR A 1 64 ? -12 4.859 -11.844 1 94.19 64 THR A CA 1
ATOM 482 C C . THR A 1 64 ? -11.766 3.518 -11.156 1 94.19 64 THR A C 1
ATOM 484 O O . THR A 1 64 ? -12.039 2.461 -11.727 1 94.19 64 THR A O 1
ATOM 487 N N . VAL A 1 65 ? -11.273 3.568 -9.945 1 96.12 65 VAL A N 1
ATOM 488 C CA . VAL A 1 65 ? -10.992 2.363 -9.172 1 96.12 65 VAL A CA 1
ATOM 489 C C . VAL A 1 65 ? -12.297 1.643 -8.844 1 96.12 65 VAL A C 1
ATOM 491 O O . VAL A 1 65 ? -12.383 0.417 -8.953 1 96.12 65 VAL A O 1
ATOM 494 N N . GLU A 1 66 ? -13.281 2.408 -8.414 1 95.31 66 GLU A N 1
ATOM 495 C CA . GLU A 1 66 ? -14.586 1.832 -8.078 1 95.31 66 GLU A CA 1
ATOM 496 C C . GLU A 1 66 ? -15.188 1.094 -9.273 1 95.31 66 GLU A C 1
ATOM 498 O O . GLU A 1 66 ? -15.812 0.044 -9.109 1 95.31 66 GLU A O 1
ATOM 503 N N . TYR A 1 67 ? -15.062 1.684 -10.414 1 93.94 67 TYR A N 1
ATOM 504 C CA . TYR A 1 67 ? -15.578 1.038 -11.617 1 93.94 67 TYR A CA 1
ATOM 505 C C . TYR A 1 67 ? -14.891 -0.305 -11.852 1 93.94 67 TYR A C 1
ATOM 507 O O . TYR A 1 67 ? -15.547 -1.289 -12.203 1 93.94 67 TYR A O 1
ATOM 515 N N . PHE A 1 68 ? -13.594 -0.366 -11.703 1 95.94 68 PHE A N 1
ATOM 516 C CA . PHE A 1 68 ? -12.844 -1.606 -11.836 1 95.94 68 PHE A CA 1
ATOM 517 C C . PHE A 1 68 ? -13.328 -2.65 -10.836 1 95.94 68 PHE A C 1
ATOM 519 O O . PHE A 1 68 ? -13.586 -3.797 -11.203 1 95.94 68 PHE A O 1
ATOM 526 N N . GLU A 1 69 ? -13.484 -2.252 -9.57 1 97.06 69 GLU A N 1
ATOM 527 C CA . GLU A 1 69 ? -13.992 -3.145 -8.531 1 97.06 69 GLU A CA 1
ATOM 528 C C . GLU A 1 69 ? -15.375 -3.676 -8.898 1 97.06 69 GLU A C 1
ATOM 530 O O . GLU A 1 69 ? -15.664 -4.859 -8.703 1 97.06 69 GLU A O 1
ATOM 535 N N . ARG A 1 70 ? -16.188 -2.811 -9.367 1 95 70 ARG A N 1
ATOM 536 C CA . ARG A 1 70 ? -17.547 -3.186 -9.742 1 95 70 ARG A CA 1
ATOM 537 C C . ARG A 1 70 ? -17.531 -4.223 -10.859 1 95 70 ARG A C 1
ATOM 539 O O . ARG A 1 70 ? -18.328 -5.164 -10.844 1 95 70 ARG A O 1
ATOM 546 N N . ARG A 1 71 ? -16.734 -4.031 -11.805 1 93.75 71 ARG A N 1
ATOM 547 C CA . ARG A 1 71 ? -16.641 -4.973 -12.914 1 93.75 71 ARG A CA 1
ATOM 548 C C . ARG A 1 71 ? -16.25 -6.359 -12.422 1 93.75 71 ARG A C 1
ATOM 550 O O . ARG A 1 71 ? -16.828 -7.363 -12.844 1 93.75 71 ARG A O 1
ATOM 557 N N . VAL A 1 72 ? -15.289 -6.414 -11.57 1 96.06 72 VAL A N 1
ATOM 558 C CA . VAL A 1 72 ? -14.852 -7.691 -11.016 1 96.06 72 VAL A CA 1
ATOM 559 C C . VAL A 1 72 ? -15.969 -8.297 -10.164 1 96.06 72 VAL A C 1
ATOM 561 O O . VAL A 1 72 ? -16.188 -9.508 -10.195 1 96.06 72 VAL A O 1
ATOM 564 N N . ARG A 1 73 ? -16.625 -7.461 -9.359 1 95.38 73 ARG A N 1
ATOM 565 C CA . ARG A 1 73 ? -17.734 -7.926 -8.531 1 95.38 73 ARG A CA 1
ATOM 566 C C . ARG A 1 73 ? -18.812 -8.578 -9.383 1 95.38 73 ARG A C 1
ATOM 568 O O . ARG A 1 73 ? -19.328 -9.641 -9.031 1 95.38 73 ARG A O 1
ATOM 575 N N . GLN A 1 74 ? -19.125 -7.941 -10.438 1 90.5 74 GLN A N 1
ATOM 576 C CA . GLN A 1 74 ? -20.125 -8.484 -11.336 1 90.5 74 GLN A CA 1
ATOM 577 C C . GLN A 1 74 ? -19.672 -9.812 -11.938 1 90.5 74 GLN A C 1
ATOM 579 O O . GLN A 1 74 ? -20.453 -10.758 -12.016 1 90.5 74 GLN A O 1
ATOM 584 N N . ALA A 1 75 ? -18.484 -9.859 -12.281 1 89.62 75 ALA A N 1
ATOM 585 C CA . ALA A 1 75 ? -17.938 -11.039 -12.938 1 89.62 75 ALA A CA 1
ATOM 586 C C . ALA A 1 75 ? -17.859 -12.227 -11.977 1 89.62 75 ALA A C 1
ATOM 588 O O . ALA A 1 75 ? -17.984 -13.375 -12.391 1 89.62 75 ALA A O 1
ATOM 589 N N . THR A 1 76 ? -17.688 -11.992 -10.695 1 93.56 76 THR A N 1
ATOM 590 C CA . THR A 1 76 ? -17.438 -13.062 -9.742 1 93.56 76 THR A CA 1
ATOM 591 C C . THR A 1 76 ? -18.672 -13.352 -8.898 1 93.56 76 THR A C 1
ATOM 593 O O . THR A 1 76 ? -18.75 -14.383 -8.219 1 93.56 76 THR A O 1
ATOM 596 N N . GLY A 1 77 ? -19.625 -12.414 -8.867 1 93.38 77 GLY A N 1
ATOM 597 C CA . GLY A 1 77 ? -20.766 -12.539 -7.988 1 93.38 77 GLY A CA 1
ATOM 598 C C . GLY A 1 77 ? -20.422 -12.32 -6.527 1 93.38 77 GLY A C 1
ATOM 599 O O . GLY A 1 77 ? -21.156 -12.766 -5.641 1 93.38 77 GLY A O 1
ATOM 600 N N . ALA A 1 78 ? -19.359 -11.672 -6.25 1 97.12 78 ALA A N 1
ATOM 601 C CA . ALA A 1 78 ? -18.875 -11.484 -4.887 1 97.12 78 ALA A CA 1
ATOM 602 C C . ALA A 1 78 ? -19.719 -10.461 -4.137 1 97.12 78 ALA A C 1
ATOM 604 O O . ALA A 1 78 ? -20.422 -9.648 -4.754 1 97.12 78 ALA A O 1
ATOM 605 N N . LEU A 1 79 ? -19.719 -10.555 -2.803 1 97.56 79 LEU A N 1
ATOM 606 C CA . LEU A 1 79 ? -20.281 -9.531 -1.939 1 97.56 79 LEU A CA 1
ATOM 607 C C . LEU A 1 79 ? -19.484 -8.234 -2.016 1 97.56 79 LEU A C 1
ATOM 609 O O . LEU A 1 79 ? -20.047 -7.148 -2.127 1 97.56 79 LEU A O 1
ATOM 613 N N . GLY A 1 80 ? -18.156 -8.375 -1.928 1 97.81 80 GLY A N 1
ATOM 614 C CA . GLY A 1 80 ? -17.266 -7.227 -1.949 1 97.81 80 GLY A CA 1
ATOM 615 C C . GLY A 1 80 ? -15.969 -7.496 -2.684 1 97.81 80 GLY A C 1
ATOM 616 O O . GLY A 1 80 ? -15.438 -8.602 -2.625 1 97.81 80 GLY A O 1
ATOM 617 N N . VAL A 1 81 ? -15.539 -6.512 -3.418 1 98.44 81 VAL A N 1
ATOM 618 C CA . VAL A 1 81 ? -14.242 -6.535 -4.078 1 98.44 81 VAL A CA 1
ATOM 619 C C . VAL A 1 81 ? -13.453 -5.285 -3.709 1 98.44 81 VAL A C 1
ATOM 621 O O . VAL A 1 81 ? -13.977 -4.172 -3.756 1 98.44 81 VAL A O 1
ATOM 624 N N . THR A 1 82 ? -12.242 -5.426 -3.275 1 98.56 82 THR A N 1
ATOM 625 C CA . THR A 1 82 ? -11.344 -4.316 -2.977 1 98.56 82 THR A CA 1
ATOM 626 C C . THR A 1 82 ? -10.07 -4.406 -3.816 1 98.56 82 THR A C 1
ATOM 628 O O . THR A 1 82 ? -9.43 -5.457 -3.873 1 98.56 82 THR A O 1
ATOM 631 N N . ALA A 1 83 ? -9.75 -3.309 -4.492 1 98.31 83 ALA A N 1
ATOM 632 C CA . ALA A 1 83 ? -8.555 -3.236 -5.328 1 98.31 83 ALA A CA 1
ATOM 633 C C . ALA A 1 83 ? -7.375 -2.67 -4.551 1 98.31 83 ALA A C 1
ATOM 635 O O . ALA A 1 83 ? -7.539 -1.744 -3.75 1 98.31 83 ALA A O 1
ATOM 636 N N . PHE A 1 84 ? -6.215 -3.252 -4.781 1 97.62 84 PHE A N 1
ATOM 637 C CA . PHE A 1 84 ? -5 -2.881 -4.066 1 97.62 84 PHE A CA 1
ATOM 638 C C . PHE A 1 84 ? -3.873 -2.564 -5.043 1 97.62 84 PHE A C 1
ATOM 640 O O . PHE A 1 84 ? -3.973 -2.869 -6.234 1 97.62 84 PHE A O 1
ATOM 647 N N . ASN A 1 85 ? -2.83 -2.002 -4.434 1 94.38 85 ASN A N 1
ATOM 648 C CA . ASN A 1 85 ? -1.653 -1.578 -5.184 1 94.38 85 ASN A CA 1
ATOM 649 C C . ASN A 1 85 ? -0.832 -2.773 -5.66 1 94.38 85 ASN A C 1
ATOM 651 O O . ASN A 1 85 ? -0.049 -2.658 -6.605 1 94.38 85 ASN A O 1
ATOM 655 N N . SER A 1 86 ? -0.919 -3.873 -5.059 1 96.06 86 SER A N 1
ATOM 656 C CA . SER A 1 86 ? -0.184 -5.086 -5.406 1 96.06 86 SER A CA 1
ATOM 657 C C . SER A 1 86 ? -0.89 -6.328 -4.879 1 96.06 86 SER A C 1
ATOM 659 O O . SER A 1 86 ? -1.813 -6.23 -4.066 1 96.06 86 SER A O 1
ATOM 661 N N . GLY A 1 87 ? -0.44 -7.461 -5.402 1 97.62 87 GLY A N 1
ATOM 662 C CA . GLY A 1 87 ? -0.917 -8.711 -4.844 1 97.62 87 GLY A CA 1
ATOM 663 C C . GLY A 1 87 ? -0.57 -8.883 -3.379 1 97.62 87 GLY A C 1
ATOM 664 O O . GLY A 1 87 ? -1.393 -9.359 -2.592 1 97.62 87 GLY A O 1
ATOM 665 N N . MET A 1 88 ? 0.623 -8.492 -2.969 1 97.5 88 MET A N 1
ATOM 666 C CA . MET A 1 88 ? 1.041 -8.609 -1.575 1 97.5 88 MET A CA 1
ATOM 667 C C . MET A 1 88 ? 0.209 -7.691 -0.682 1 97.5 88 MET A C 1
ATOM 669 O O . MET A 1 88 ? -0.07 -8.031 0.47 1 97.5 88 MET A O 1
ATOM 673 N N . ALA A 1 89 ? -0.113 -6.508 -1.217 1 98.19 89 ALA A N 1
ATOM 674 C CA . ALA A 1 89 ? -1.014 -5.652 -0.447 1 98.19 89 ALA A CA 1
ATOM 675 C C . ALA A 1 89 ? -2.336 -6.363 -0.165 1 98.19 89 ALA A C 1
ATOM 677 O O . ALA A 1 89 ? -2.881 -6.258 0.936 1 98.19 89 ALA A O 1
ATOM 678 N N . ALA A 1 90 ? -2.863 -7.059 -1.14 1 98.62 90 ALA A N 1
ATOM 679 C CA . ALA A 1 90 ? -4.102 -7.809 -0.954 1 98.62 90 ALA A CA 1
ATOM 680 C C . ALA A 1 90 ? -3.932 -8.898 0.102 1 98.62 90 ALA A C 1
ATOM 682 O O . ALA A 1 90 ? -4.773 -9.047 0.989 1 98.62 90 ALA A O 1
ATOM 683 N N . VAL A 1 91 ? -2.824 -9.648 0.045 1 98.69 91 VAL A N 1
ATOM 684 C CA . VAL A 1 91 ? -2.551 -10.711 1.003 1 98.69 91 VAL A CA 1
ATOM 685 C C . VAL A 1 91 ? -2.404 -10.125 2.404 1 98.69 91 VAL A C 1
ATOM 687 O O . VAL A 1 91 ? -2.984 -10.641 3.363 1 98.69 91 VAL A O 1
ATOM 690 N N . ALA A 1 92 ? -1.62 -9.062 2.525 1 98.5 92 ALA A N 1
ATOM 691 C CA . ALA A 1 92 ? -1.381 -8.438 3.824 1 98.5 92 ALA A CA 1
ATOM 692 C C . ALA A 1 92 ? -2.682 -7.922 4.434 1 98.5 92 ALA A C 1
ATOM 694 O O . ALA A 1 92 ? -2.947 -8.141 5.617 1 98.5 92 ALA A O 1
ATOM 695 N N . ASN A 1 93 ? -3.449 -7.195 3.635 1 98.62 93 ASN A N 1
ATOM 696 C CA . ASN A 1 93 ? -4.723 -6.68 4.125 1 98.62 93 ASN A CA 1
ATOM 697 C C . ASN A 1 93 ? -5.668 -7.809 4.527 1 98.62 93 ASN A C 1
ATOM 699 O O . ASN A 1 93 ? -6.391 -7.695 5.52 1 98.62 93 ASN A O 1
ATOM 703 N N . LEU A 1 94 ? -5.688 -8.922 3.773 1 98.75 94 LEU A N 1
ATOM 704 C CA . LEU A 1 94 ? -6.496 -10.086 4.121 1 98.75 94 LEU A CA 1
ATOM 705 C C . LEU A 1 94 ? -6.137 -10.602 5.512 1 98.75 94 LEU A C 1
ATOM 707 O O . LEU A 1 94 ? -7 -10.703 6.383 1 98.75 94 LEU A O 1
ATOM 711 N N . LEU A 1 95 ? -4.891 -10.875 5.719 1 98.56 95 LEU A N 1
ATOM 712 C CA . LEU A 1 95 ? -4.441 -11.547 6.938 1 98.56 95 LEU A CA 1
ATOM 713 C C . LEU A 1 95 ? -4.535 -10.609 8.141 1 98.56 95 LEU A C 1
ATOM 715 O O . LEU A 1 95 ? -4.867 -11.047 9.242 1 98.56 95 LEU A O 1
ATOM 719 N N . LEU A 1 96 ? -4.27 -9.312 7.945 1 98.19 96 LEU A N 1
ATOM 720 C CA . LEU A 1 96 ? -4.344 -8.359 9.055 1 98.19 96 LEU A CA 1
ATOM 721 C C . LEU A 1 96 ? -5.793 -8.086 9.43 1 98.19 96 LEU A C 1
ATOM 723 O O . LEU A 1 96 ? -6.078 -7.73 10.578 1 98.19 96 LEU A O 1
ATOM 727 N N . THR A 1 97 ? -6.68 -8.195 8.484 1 98.62 97 THR A N 1
ATOM 728 C CA . THR A 1 97 ? -8.094 -8.047 8.805 1 98.62 97 THR A CA 1
ATOM 729 C C . THR A 1 97 ? -8.594 -9.234 9.617 1 98.62 97 THR A C 1
ATOM 731 O O . THR A 1 97 ? -9.406 -9.078 10.531 1 98.62 97 THR A O 1
ATOM 734 N N . LEU A 1 98 ? -8.078 -10.398 9.352 1 98.56 98 LEU A N 1
ATOM 735 C CA . LEU A 1 98 ? -8.57 -11.641 9.945 1 98.56 98 LEU A CA 1
ATOM 736 C C . LEU A 1 98 ? -7.918 -11.883 11.305 1 98.56 98 LEU A C 1
ATOM 738 O O . LEU A 1 98 ? -8.578 -12.32 12.242 1 98.56 98 LEU A O 1
ATOM 742 N N . ALA A 1 99 ? -6.637 -11.602 11.445 1 97.94 99 ALA A N 1
ATOM 743 C CA . ALA A 1 99 ? -5.844 -12.102 12.57 1 97.94 99 ALA A CA 1
ATOM 744 C C . ALA A 1 99 ? -5.727 -11.047 13.664 1 97.94 99 ALA A C 1
ATOM 746 O O . ALA A 1 99 ? -5.906 -9.852 13.406 1 97.94 99 ALA A O 1
ATOM 747 N N . ARG A 1 100 ? -5.461 -11.469 14.852 1 96.88 100 ARG A N 1
ATOM 748 C CA . ARG A 1 100 ? -5.016 -10.68 15.992 1 96.88 100 ARG A CA 1
ATOM 749 C C . ARG A 1 100 ? -3.955 -11.43 16.797 1 96.88 100 ARG A C 1
ATOM 751 O O . ARG A 1 100 ? -3.732 -12.617 16.578 1 96.88 100 ARG A O 1
ATOM 758 N N . ALA A 1 101 ? -3.256 -10.703 17.703 1 97.44 101 ALA A N 1
ATOM 759 C CA . ALA A 1 101 ? -2.285 -11.375 18.562 1 97.44 101 ALA A CA 1
ATOM 760 C C . ALA A 1 101 ? -2.912 -12.562 19.281 1 97.44 101 ALA A C 1
ATOM 762 O O . ALA A 1 101 ? -4.008 -12.461 19.828 1 97.44 101 ALA A O 1
ATOM 763 N N . GLY A 1 102 ? -2.211 -13.719 19.234 1 97.06 102 GLY A N 1
ATOM 764 C CA . GLY A 1 102 ? -2.711 -14.922 19.875 1 97.06 102 GLY A CA 1
ATOM 765 C C . GLY A 1 102 ? -3.359 -15.891 18.891 1 97.06 102 GLY A C 1
ATOM 766 O O . GLY A 1 102 ? -3.525 -17.062 19.203 1 97.06 102 GLY A O 1
ATOM 767 N N . ASP A 1 103 ? -3.752 -15.406 17.719 1 97.94 103 ASP A N 1
ATOM 768 C CA . ASP A 1 103 ? -4.34 -16.266 16.688 1 97.94 103 ASP A CA 1
ATOM 769 C C . ASP A 1 103 ? -3.262 -17.031 15.93 1 97.94 103 ASP A C 1
ATOM 771 O O . ASP A 1 103 ? -2.07 -16.75 16.078 1 97.94 103 ASP A O 1
ATOM 775 N N . ASN A 1 104 ? -3.721 -18.031 15.18 1 98.56 104 ASN A N 1
ATOM 776 C CA . ASN A 1 104 ? -2.83 -18.672 14.227 1 98.56 104 ASN A CA 1
ATOM 777 C C . ASN A 1 104 ? -3.494 -18.844 12.859 1 98.56 104 ASN A C 1
ATOM 779 O O . ASN A 1 104 ? -4.719 -18.766 12.75 1 98.56 104 ASN A O 1
ATOM 783 N N . VAL A 1 105 ? -2.684 -18.984 11.82 1 98.69 105 VAL A N 1
ATOM 784 C CA . VAL A 1 105 ? -3.094 -19.25 10.445 1 98.69 105 VAL A CA 1
ATOM 785 C C . VAL A 1 105 ? -2.529 -20.609 9.992 1 98.69 105 VAL A C 1
ATOM 787 O O . VAL A 1 105 ? -1.346 -20.875 10.195 1 98.69 105 VAL A O 1
ATOM 790 N N . VAL A 1 106 ? -3.385 -21.469 9.469 1 98.81 106 VAL A N 1
ATOM 791 C CA . VAL A 1 106 ? -2.918 -22.703 8.836 1 98.81 106 VAL A CA 1
ATOM 792 C C . VAL A 1 106 ? -2.666 -22.453 7.352 1 98.81 106 VAL A C 1
ATOM 794 O O . VAL A 1 106 ? -3.574 -22.047 6.621 1 98.81 106 VAL A O 1
ATOM 797 N N . ALA A 1 107 ? -1.46 -22.625 6.93 1 97.88 107 ALA A N 1
ATOM 798 C CA . ALA A 1 107 ? -1.116 -22.281 5.555 1 97.88 107 ALA A CA 1
ATOM 799 C C . ALA A 1 107 ? -0.215 -23.328 4.926 1 97.88 107 ALA A C 1
ATOM 801 O O . ALA A 1 107 ? 0.364 -24.156 5.637 1 97.88 107 ALA A O 1
ATOM 802 N N . SER A 1 108 ? -0.124 -23.312 3.594 1 94.44 108 SER A N 1
ATOM 803 C CA . SER A 1 108 ? 0.803 -24.141 2.846 1 94.44 108 SER A CA 1
ATOM 804 C C . SER A 1 108 ? 2.25 -23.734 3.096 1 94.44 108 SER A C 1
ATOM 806 O O . SER A 1 108 ? 2.555 -22.547 3.189 1 94.44 108 SER A O 1
ATOM 808 N N . PRO A 1 109 ? 3.143 -24.703 3.188 1 91.38 109 PRO A N 1
ATOM 809 C CA . PRO A 1 109 ? 4.559 -24.328 3.193 1 91.38 109 PRO A CA 1
ATOM 810 C C . PRO A 1 109 ? 5.055 -23.875 1.819 1 91.38 109 PRO A C 1
ATOM 812 O O . PRO A 1 109 ? 6.145 -23.312 1.706 1 91.38 109 PRO A O 1
ATOM 815 N N . HIS A 1 110 ? 4.324 -24.266 0.812 1 92.94 110 HIS A N 1
ATOM 816 C CA . HIS A 1 110 ? 4.688 -23.891 -0.552 1 92.94 110 HIS A CA 1
ATOM 817 C C . HIS A 1 110 ? 3.971 -22.625 -0.992 1 92.94 110 HIS A C 1
ATOM 819 O O . HIS A 1 110 ? 3.029 -22.672 -1.786 1 92.94 110 HIS A O 1
ATOM 825 N N . LEU A 1 111 ? 4.402 -21.5 -0.445 1 93 111 LEU A N 1
ATOM 826 C CA . LEU A 1 111 ? 3.807 -20.203 -0.741 1 93 111 LEU A CA 1
ATOM 827 C C . LEU A 1 111 ? 4.789 -19.312 -1.498 1 93 111 LEU A C 1
ATOM 829 O O . LEU A 1 111 ? 6 -19.547 -1.449 1 93 111 LEU A O 1
ATOM 833 N N . PHE A 1 112 ? 4.199 -18.344 -2.238 1 91.62 112 PHE A N 1
ATOM 834 C CA . PHE A 1 112 ? 5 -17.234 -2.725 1 91.62 112 PHE A CA 1
ATOM 835 C C . PHE A 1 112 ? 5.902 -16.688 -1.621 1 91.62 112 PHE A C 1
ATOM 837 O O . PHE A 1 112 ? 5.484 -16.594 -0.464 1 91.62 112 PHE A O 1
ATOM 844 N N . GLY A 1 113 ? 7.137 -16.406 -1.951 1 90.25 113 GLY A N 1
ATOM 845 C CA . GLY A 1 113 ? 8.164 -16.078 -0.978 1 90.25 113 GLY A CA 1
ATOM 846 C C . GLY A 1 113 ? 7.758 -14.977 -0.02 1 90.25 113 GLY A C 1
ATOM 847 O O . GLY A 1 113 ? 7.965 -15.094 1.189 1 90.25 113 GLY A O 1
ATOM 848 N N . ASN A 1 114 ? 7.223 -13.93 -0.546 1 92.25 114 ASN A N 1
ATOM 849 C CA . ASN A 1 114 ? 6.867 -12.812 0.322 1 92.25 114 ASN A CA 1
ATOM 850 C C . ASN A 1 114 ? 5.621 -13.125 1.148 1 92.25 114 ASN A C 1
ATOM 852 O O . ASN A 1 114 ? 5.453 -12.586 2.248 1 92.25 114 ASN A O 1
ATOM 856 N N . THR A 1 115 ? 4.723 -13.922 0.612 1 95.88 115 THR A N 1
ATOM 857 C CA . THR A 1 115 ? 3.619 -14.398 1.437 1 95.88 115 THR A CA 1
ATOM 858 C C . THR A 1 115 ? 4.137 -15.227 2.609 1 95.88 115 THR A C 1
ATOM 860 O O . THR A 1 115 ? 3.686 -15.055 3.744 1 95.88 115 THR A O 1
ATOM 863 N N . TYR A 1 116 ? 5.035 -16.109 2.271 1 93.19 116 TYR A N 1
ATOM 864 C CA . TYR A 1 116 ? 5.684 -16.875 3.32 1 93.19 116 TYR A CA 1
ATOM 865 C C . TYR A 1 116 ? 6.332 -15.969 4.355 1 93.19 116 TYR A C 1
ATOM 867 O O . TYR A 1 116 ? 6.156 -16.156 5.559 1 93.19 116 TYR A O 1
ATOM 875 N N . SER A 1 117 ? 7.094 -15.008 3.912 1 94 117 SER A N 1
ATOM 876 C CA . SER A 1 117 ? 7.77 -14.055 4.789 1 94 117 SER A CA 1
ATOM 877 C C . SER A 1 117 ? 6.773 -13.289 5.652 1 94 117 SER A C 1
ATOM 879 O O . SER A 1 117 ? 7.02 -13.055 6.836 1 94 117 SER A O 1
ATOM 881 N N . LEU A 1 118 ? 5.688 -12.836 5.094 1 96.88 118 LEU A N 1
ATOM 882 C CA . LEU A 1 118 ? 4.645 -12.141 5.844 1 96.88 118 LEU A CA 1
ATOM 883 C C . LEU A 1 118 ? 4.125 -13.016 6.98 1 96.88 118 LEU A C 1
ATOM 885 O O . LEU A 1 118 ? 3.994 -12.547 8.117 1 96.88 118 LEU A O 1
ATOM 889 N N . LEU A 1 119 ? 3.898 -14.258 6.664 1 96.12 119 LEU A N 1
ATOM 890 C CA . LEU A 1 119 ? 3.305 -15.18 7.625 1 96.12 119 LEU A CA 1
ATOM 891 C C . LEU A 1 119 ? 4.328 -15.602 8.672 1 96.12 119 LEU A C 1
ATOM 893 O O . LEU A 1 119 ? 4.043 -15.562 9.875 1 96.12 119 LEU A O 1
ATOM 897 N N . ALA A 1 120 ? 5.539 -15.922 8.242 1 93.12 120 ALA A N 1
ATOM 898 C CA . ALA A 1 120 ? 6.523 -16.562 9.109 1 93.12 120 ALA A CA 1
ATOM 899 C C . ALA A 1 120 ? 7.328 -15.531 9.883 1 93.12 120 ALA A C 1
ATOM 901 O O . ALA A 1 120 ? 7.895 -15.844 10.938 1 93.12 120 ALA A O 1
ATOM 902 N N . SER A 1 121 ? 7.367 -14.305 9.422 1 93.81 121 SER A N 1
ATOM 903 C CA . SER A 1 121 ? 8.234 -13.32 10.055 1 93.81 121 SER A CA 1
ATOM 904 C C . SER A 1 121 ? 7.441 -12.102 10.516 1 93.81 121 SER A C 1
ATOM 906 O O . SER A 1 121 ? 7.285 -11.875 11.719 1 93.81 121 SER A O 1
ATOM 908 N N . THR A 1 122 ? 6.844 -11.375 9.625 1 95.94 122 THR A N 1
ATOM 909 C CA . THR A 1 122 ? 6.168 -10.125 9.969 1 95.94 122 THR A CA 1
ATOM 910 C C . THR A 1 122 ? 5.051 -10.383 10.977 1 95.94 122 THR A C 1
ATOM 912 O O . THR A 1 122 ? 4.996 -9.734 12.023 1 95.94 122 THR A O 1
ATOM 915 N N . LEU A 1 123 ? 4.164 -11.258 10.648 1 96.94 123 LEU A N 1
ATOM 916 C CA . LEU A 1 123 ? 3.027 -11.508 11.531 1 96.94 123 LEU A CA 1
ATOM 917 C C . LEU A 1 123 ? 3.479 -12.195 12.82 1 96.94 123 LEU A C 1
ATOM 919 O O . LEU A 1 123 ? 2.863 -12.008 13.875 1 96.94 123 LEU A O 1
ATOM 923 N N . ALA A 1 124 ? 4.582 -13 12.742 1 96.06 124 ALA A N 1
ATOM 924 C CA . ALA A 1 124 ? 5.148 -13.602 13.945 1 96.06 124 ALA A CA 1
ATOM 925 C C . ALA A 1 124 ? 5.574 -12.539 14.953 1 96.06 124 ALA A C 1
ATOM 927 O O . ALA A 1 124 ? 5.375 -12.703 16.156 1 96.06 124 ALA A O 1
ATOM 928 N N . ASP A 1 125 ? 6.18 -11.461 14.484 1 95.88 125 ASP A N 1
ATOM 929 C CA . ASP A 1 125 ? 6.574 -10.344 15.336 1 95.88 125 ASP A CA 1
ATOM 930 C C . ASP A 1 125 ? 5.367 -9.766 16.078 1 95.88 125 ASP A C 1
ATOM 932 O O . ASP A 1 125 ? 5.52 -9.102 17.109 1 95.88 125 ASP A O 1
ATOM 936 N N . PHE A 1 126 ? 4.207 -10.016 15.555 1 96.75 126 PHE A N 1
ATOM 937 C CA . PHE A 1 126 ? 3.004 -9.406 16.109 1 96.75 126 PHE A CA 1
ATOM 938 C C . PHE A 1 126 ? 2.113 -10.461 16.766 1 96.75 126 PHE A C 1
ATOM 940 O O . PHE A 1 126 ? 0.909 -10.25 16.922 1 96.75 126 PHE A O 1
ATOM 947 N N . GLY A 1 127 ? 2.65 -11.641 17.078 1 96.69 127 GLY A N 1
ATOM 948 C CA . GLY A 1 127 ? 2.016 -12.633 17.938 1 96.69 127 GLY A CA 1
ATOM 949 C C . GLY A 1 127 ? 1.054 -13.531 17.188 1 96.69 127 GLY A C 1
ATOM 950 O O . GLY A 1 127 ? 0.149 -14.117 17.781 1 96.69 127 GLY A O 1
ATOM 951 N N . VAL A 1 128 ? 1.144 -13.617 15.883 1 98.12 128 VAL A N 1
ATOM 952 C CA . VAL A 1 128 ? 0.338 -14.539 15.078 1 98.12 128 VAL A CA 1
ATOM 953 C C . VAL A 1 128 ? 1.186 -15.734 14.648 1 98.12 128 VAL A C 1
ATOM 955 O O . VAL A 1 128 ? 2.207 -15.57 13.984 1 98.12 128 VAL A O 1
ATOM 958 N N . GLU A 1 129 ? 0.764 -16.859 15.016 1 98.06 129 GLU A N 1
ATOM 959 C CA . GLU A 1 129 ? 1.489 -18.078 14.68 1 98.06 129 GLU A CA 1
ATOM 960 C C . GLU A 1 129 ? 1.065 -18.625 13.32 1 98.06 129 GLU A C 1
ATOM 962 O O . GLU A 1 129 ? -0.117 -18.578 12.969 1 98.06 129 GLU A O 1
ATOM 967 N N . THR A 1 130 ? 1.999 -19.094 12.547 1 97.88 130 THR A N 1
ATOM 968 C CA . THR A 1 130 ? 1.675 -19.797 11.312 1 97.88 130 THR A CA 1
ATOM 969 C C . THR A 1 130 ? 1.925 -21.297 11.484 1 97.88 130 THR A C 1
ATOM 971 O O . THR A 1 130 ? 3.016 -21.703 11.883 1 97.88 130 THR A O 1
ATOM 974 N N . ARG A 1 131 ? 0.969 -22.062 11.203 1 98.25 131 ARG A N 1
ATOM 975 C CA . ARG A 1 131 ? 1.06 -23.516 11.195 1 98.25 131 ARG A CA 1
ATOM 976 C C . ARG A 1 131 ? 1.042 -24.062 9.773 1 98.25 131 ARG A C 1
ATOM 978 O O . ARG A 1 131 ? -0.002 -24.062 9.117 1 98.25 131 ARG A O 1
ATOM 985 N N . PHE A 1 132 ? 2.166 -24.5 9.344 1 96.12 132 PHE A N 1
ATOM 986 C CA . PHE A 1 132 ? 2.268 -25.031 7.98 1 96.12 132 PHE A CA 1
ATOM 987 C C . PHE A 1 132 ? 1.764 -26.453 7.91 1 96.12 132 PHE A C 1
ATOM 989 O O . PHE A 1 132 ? 2.096 -27.281 8.766 1 96.12 132 PHE A O 1
ATOM 996 N N . ALA A 1 133 ? 0.927 -26.703 6.996 1 97.44 133 ALA A N 1
ATOM 997 C CA . ALA A 1 133 ? 0.368 -28.047 6.77 1 97.44 133 ALA A CA 1
ATOM 998 C C . ALA A 1 133 ? 0.323 -28.375 5.281 1 97.44 133 ALA A C 1
ATOM 1000 O O . ALA A 1 133 ? 0.26 -27.469 4.441 1 97.44 133 ALA A O 1
ATOM 1001 N N . ASP A 1 134 ? 0.428 -29.672 4.988 1 97.12 134 ASP A N 1
ATOM 1002 C CA . ASP A 1 134 ? 0.258 -30.141 3.613 1 97.12 134 ASP A CA 1
ATOM 1003 C C . ASP A 1 134 ? -1.181 -29.938 3.143 1 97.12 134 ASP A C 1
ATOM 1005 O O . ASP A 1 134 ? -2.07 -30.719 3.512 1 97.12 134 ASP A O 1
ATOM 1009 N N . MET A 1 135 ? -1.421 -29.016 2.273 1 97.75 135 MET A N 1
ATOM 1010 C CA . MET A 1 135 ? -2.768 -28.641 1.846 1 97.75 135 MET A CA 1
ATOM 1011 C C . MET A 1 135 ? -3.367 -29.719 0.952 1 97.75 135 MET A C 1
ATOM 1013 O O . MET A 1 135 ? -4.574 -29.734 0.712 1 97.75 135 MET A O 1
ATOM 1017 N N . THR A 1 136 ? -2.521 -30.594 0.428 1 97.62 136 THR A N 1
ATOM 1018 C CA . THR A 1 136 ? -3.021 -31.672 -0.419 1 97.62 136 THR A CA 1
ATOM 1019 C C . THR A 1 136 ? -3.533 -32.844 0.428 1 97.62 136 THR A C 1
ATOM 1021 O O . THR A 1 136 ? -4.047 -33.812 -0.106 1 97.62 136 THR A O 1
ATOM 1024 N N . ASP A 1 137 ? -3.441 -32.75 1.735 1 97.75 137 ASP A N 1
ATOM 1025 C CA . ASP A 1 137 ? -3.936 -33.719 2.709 1 97.75 137 ASP A CA 1
ATOM 1026 C C . ASP A 1 137 ? -4.926 -33.062 3.672 1 97.75 137 ASP A C 1
ATOM 1028 O O . ASP A 1 137 ? -4.539 -32.594 4.734 1 97.75 137 ASP A O 1
ATOM 1032 N N . PRO A 1 138 ? -6.176 -33.219 3.346 1 98.12 138 PRO A N 1
ATOM 1033 C CA . PRO A 1 138 ? -7.191 -32.594 4.184 1 98.12 138 PRO A CA 1
ATOM 1034 C C . PRO A 1 138 ? -7.086 -32.969 5.652 1 98.12 138 PRO A C 1
ATOM 1036 O O . PRO A 1 138 ? -7.391 -32.188 6.539 1 98.12 138 PRO A O 1
ATOM 1039 N N . GLU A 1 139 ? -6.676 -34.188 5.945 1 98.06 139 GLU A N 1
ATOM 1040 C CA . GLU A 1 139 ? -6.531 -34.625 7.328 1 98.06 139 GLU A CA 1
ATOM 1041 C C . GLU A 1 139 ? -5.418 -33.875 8.039 1 98.06 139 GLU A C 1
ATOM 1043 O O . GLU A 1 139 ? -5.547 -33.531 9.219 1 98.06 139 GLU A O 1
ATOM 1048 N N . ALA A 1 140 ? -4.383 -33.625 7.336 1 98.31 140 ALA A N 1
ATOM 1049 C CA . ALA A 1 140 ? -3.283 -32.844 7.898 1 98.31 140 ALA A CA 1
ATOM 1050 C C . ALA A 1 140 ? -3.73 -31.422 8.219 1 98.31 140 ALA A C 1
ATOM 1052 O O . ALA A 1 140 ? -3.318 -30.844 9.227 1 98.31 140 ALA A O 1
ATOM 1053 N N . VAL A 1 141 ? -4.551 -30.891 7.387 1 98.62 141 VAL A N 1
ATOM 1054 C CA . VAL A 1 141 ? -5.066 -29.531 7.594 1 98.62 141 VAL A CA 1
ATOM 1055 C C . VAL A 1 141 ? -5.996 -29.516 8.805 1 98.62 141 VAL A C 1
ATOM 1057 O O . VAL A 1 141 ? -5.891 -28.641 9.664 1 98.62 141 VAL A O 1
ATOM 1060 N N . ALA A 1 142 ? -6.852 -30.484 8.883 1 98.69 142 ALA A N 1
ATOM 1061 C CA . ALA A 1 142 ? -7.766 -30.594 10.016 1 98.69 142 ALA A CA 1
ATOM 1062 C C . ALA A 1 142 ? -6.996 -30.672 11.336 1 98.69 142 ALA A C 1
ATOM 1064 O O . ALA A 1 142 ? -7.387 -30.047 12.328 1 98.69 142 ALA A O 1
ATOM 1065 N N . ALA A 1 143 ? -5.93 -31.406 11.32 1 98.56 143 ALA A N 1
ATOM 1066 C CA . ALA A 1 143 ? -5.125 -31.625 12.516 1 98.56 143 ALA A CA 1
ATOM 1067 C C . ALA A 1 143 ? -4.418 -30.344 12.945 1 98.56 143 ALA A C 1
ATOM 1069 O O . ALA A 1 143 ? -4.082 -30.188 14.125 1 98.56 143 ALA A O 1
ATOM 1070 N N . ALA A 1 144 ? -4.227 -29.422 12.016 1 98.62 144 ALA A N 1
ATOM 1071 C CA . ALA A 1 144 ? -3.494 -28.188 12.297 1 98.62 144 ALA A CA 1
ATOM 1072 C C . ALA A 1 144 ? -4.434 -27.094 12.797 1 98.62 144 ALA A C 1
ATOM 1074 O O . ALA A 1 144 ? -3.984 -26.078 13.328 1 98.62 144 ALA A O 1
ATOM 1075 N N . ILE A 1 145 ? -5.734 -27.312 12.695 1 98.56 145 ILE A N 1
ATOM 1076 C CA . ILE A 1 145 ? -6.73 -26.312 13.07 1 98.56 145 ILE A CA 1
ATOM 1077 C C . ILE A 1 145 ? -7.07 -26.453 14.555 1 98.56 145 ILE A C 1
ATOM 1079 O O . ILE A 1 145 ? -7.211 -27.578 15.055 1 98.56 145 ILE A O 1
ATOM 1083 N N . ASP A 1 146 ? -7.133 -25.344 15.297 1 98 146 ASP A N 1
ATOM 1084 C CA . ASP A 1 146 ? -7.617 -25.328 16.672 1 98 146 ASP A CA 1
ATOM 1085 C C . ASP A 1 146 ? -8.523 -24.125 16.922 1 98 146 ASP A C 1
ATOM 1087 O O . ASP A 1 146 ? -9.031 -23.516 15.977 1 98 146 ASP A O 1
ATOM 1091 N N . GLY A 1 147 ? -8.852 -23.859 18.172 1 96.44 147 GLY A N 1
ATOM 1092 C CA . GLY A 1 147 ? -9.812 -22.812 18.516 1 96.44 147 GLY A CA 1
ATOM 1093 C C . GLY A 1 147 ? -9.32 -21.422 18.219 1 96.44 147 GLY A C 1
ATOM 1094 O O . GLY A 1 147 ? -10.117 -20.484 18.125 1 96.44 147 GLY A O 1
ATOM 1095 N N . ASP A 1 148 ? -8 -21.266 17.969 1 97.38 148 ASP A N 1
ATOM 1096 C CA . ASP A 1 148 ? -7.406 -19.953 17.734 1 97.38 148 ASP A CA 1
ATOM 1097 C C . ASP A 1 148 ? -7.082 -19.75 16.266 1 97.38 148 ASP A C 1
ATOM 1099 O O . ASP A 1 148 ? -6.516 -18.719 15.883 1 97.38 148 ASP A O 1
ATOM 1103 N N . THR A 1 149 ? -7.43 -20.75 15.406 1 98.5 149 THR A N 1
ATOM 1104 C CA . THR A 1 149 ? -7.164 -20.609 13.977 1 98.5 149 THR A CA 1
ATOM 1105 C C . THR A 1 149 ? -8.133 -19.609 13.344 1 98.5 149 THR A C 1
ATOM 1107 O O . THR A 1 149 ? -9.352 -19.797 13.406 1 98.5 149 THR A O 1
ATOM 1110 N N . CYS A 1 150 ? -7.531 -18.625 12.742 1 97.94 150 CYS A N 1
ATOM 1111 C CA . CYS A 1 150 ? -8.398 -17.578 12.211 1 97.94 150 CYS A CA 1
ATOM 1112 C C . CYS A 1 150 ? -8.625 -17.75 10.719 1 97.94 150 CYS A C 1
ATOM 1114 O O . CYS A 1 150 ? -9.531 -17.156 10.141 1 97.94 150 CYS A O 1
ATOM 1116 N N . ALA A 1 151 ? -7.809 -18.594 10.062 1 98.62 151 ALA A N 1
ATOM 1117 C CA . ALA A 1 151 ? -8.016 -18.859 8.641 1 98.62 151 ALA A CA 1
ATOM 1118 C C . ALA A 1 151 ? -7.148 -20.016 8.164 1 98.62 151 ALA A C 1
ATOM 1120 O O . ALA A 1 151 ? -6.129 -20.344 8.781 1 98.62 151 ALA A O 1
ATOM 1121 N N . VAL A 1 152 ? -7.59 -20.656 7.145 1 98.81 152 VAL A N 1
ATOM 1122 C CA . VAL A 1 152 ? -6.758 -21.5 6.289 1 98.81 152 VAL A CA 1
ATOM 1123 C C . VAL A 1 152 ? -6.438 -20.766 4.992 1 98.81 152 VAL A C 1
ATOM 1125 O O . VAL A 1 152 ? -7.332 -20.203 4.352 1 98.81 152 VAL A O 1
ATOM 1128 N N . PHE A 1 153 ? -5.164 -20.688 4.656 1 98.75 153 PHE A N 1
ATOM 1129 C CA . PHE A 1 153 ? -4.727 -19.938 3.49 1 98.75 153 PHE A CA 1
ATOM 1130 C C . PHE A 1 153 ? -3.85 -20.781 2.584 1 98.75 153 PHE A C 1
ATOM 1132 O O . PHE A 1 153 ? -2.955 -21.484 3.059 1 98.75 153 PHE A O 1
ATOM 1139 N N . LEU A 1 154 ? -4.094 -20.734 1.23 1 98.06 154 LEU A N 1
ATOM 1140 C CA . LEU A 1 154 ? -3.277 -21.5 0.29 1 98.06 154 LEU A CA 1
ATOM 1141 C C . LEU A 1 154 ? -3.295 -20.859 -1.091 1 98.06 154 LEU A C 1
ATOM 1143 O O . LEU A 1 154 ? -4.094 -19.953 -1.348 1 98.06 154 LEU A O 1
ATOM 1147 N N . GLU A 1 155 ? -2.363 -21.219 -1.921 1 98.06 155 GLU A N 1
ATOM 1148 C CA . GLU A 1 155 ? -2.42 -21.016 -3.365 1 98.06 155 GLU A CA 1
ATOM 1149 C C . GLU A 1 155 ? -3.066 -22.203 -4.062 1 98.06 155 GLU A C 1
ATOM 1151 O O . GLU A 1 155 ? -2.75 -23.359 -3.756 1 98.06 155 GLU A O 1
ATOM 1156 N N . ILE A 1 156 ? -3.953 -21.969 -4.965 1 97.81 156 ILE A N 1
ATOM 1157 C CA . ILE A 1 156 ? -4.734 -23.062 -5.531 1 97.81 156 ILE A CA 1
ATOM 1158 C C . ILE A 1 156 ? -3.83 -23.953 -6.383 1 97.81 156 ILE A C 1
ATOM 1160 O O . ILE A 1 156 ? -4.113 -25.141 -6.57 1 97.81 156 ILE A O 1
ATOM 1164 N N . ILE A 1 157 ? -2.844 -23.422 -7 1 97.81 157 ILE A N 1
ATOM 1165 C CA . ILE A 1 157 ? -1.691 -24.094 -7.598 1 97.81 157 ILE A CA 1
ATOM 1166 C C . ILE A 1 157 ? -0.405 -23.422 -7.129 1 97.81 157 ILE A C 1
ATOM 1168 O O . ILE A 1 157 ? -0.192 -22.234 -7.375 1 97.81 157 ILE A O 1
ATOM 1172 N N . THR A 1 158 ? 0.413 -24.156 -6.398 1 96.69 158 THR A N 1
ATOM 1173 C CA . THR A 1 158 ? 1.607 -23.562 -5.805 1 96.69 158 THR A CA 1
ATOM 1174 C C . THR A 1 158 ? 2.65 -23.266 -6.875 1 96.69 158 THR A C 1
ATOM 1176 O O . THR A 1 158 ? 2.598 -23.828 -7.977 1 96.69 158 THR A O 1
ATOM 1179 N N . ASN A 1 159 ? 3.549 -22.359 -6.715 1 94 159 ASN A N 1
ATOM 1180 C CA . ASN A 1 159 ? 4.641 -21.906 -7.574 1 94 159 ASN A CA 1
ATOM 1181 C C . ASN A 1 159 ? 5.984 -21.969 -6.855 1 94 159 ASN A C 1
ATOM 1183 O O . ASN A 1 159 ? 6.188 -21.297 -5.844 1 94 159 ASN A O 1
ATOM 1187 N N . PRO A 1 160 ? 6.82 -22.828 -7.238 1 93.44 160 PRO A N 1
ATOM 1188 C CA . PRO A 1 160 ? 6.824 -23.5 -8.539 1 93.44 160 PRO A CA 1
ATOM 1189 C C . PRO A 1 160 ? 6.5 -24.984 -8.43 1 93.44 160 PRO A C 1
ATOM 1191 O O . PRO A 1 160 ? 6.711 -25.734 -9.383 1 93.44 160 PRO A O 1
ATOM 1194 N N . GLN A 1 161 ? 6.035 -25.422 -7.27 1 94.44 161 GLN A N 1
ATOM 1195 C CA . GLN A 1 161 ? 5.867 -26.844 -7.02 1 94.44 161 GLN A CA 1
ATOM 1196 C C . GLN A 1 161 ? 4.688 -27.406 -7.809 1 94.44 161 GLN A C 1
ATOM 1198 O O . GLN A 1 161 ? 4.605 -28.609 -8.039 1 94.44 161 GLN A O 1
ATOM 1203 N N . LEU A 1 162 ? 3.717 -26.516 -8.109 1 97 162 LEU A N 1
ATOM 1204 C CA . LEU A 1 162 ? 2.52 -26.844 -8.883 1 97 162 LEU A CA 1
ATOM 1205 C C . LEU A 1 162 ? 1.692 -27.906 -8.18 1 97 162 LEU A C 1
ATOM 1207 O O . LEU A 1 162 ? 1.176 -28.828 -8.836 1 97 162 LEU A O 1
ATOM 1211 N N . GLU A 1 163 ? 1.634 -27.828 -6.891 1 96.88 163 GLU A N 1
ATOM 1212 C CA . GLU A 1 163 ? 0.706 -28.641 -6.121 1 96.88 163 GLU A CA 1
ATOM 1213 C C . GLU A 1 163 ? -0.723 -28.125 -6.234 1 96.88 163 GLU A C 1
ATOM 1215 O O . GLU A 1 163 ? -0.941 -26.906 -6.297 1 96.88 163 GLU A O 1
ATOM 1220 N N . VAL A 1 164 ? -1.632 -29.078 -6.34 1 98.06 164 VAL A N 1
ATOM 1221 C CA . VAL A 1 164 ? -3.047 -28.734 -6.398 1 98.06 164 VAL A CA 1
ATOM 1222 C C . VAL A 1 164 ? -3.789 -29.375 -5.23 1 98.06 164 VAL A C 1
ATOM 1224 O O . VAL A 1 164 ? -3.795 -30.594 -5.09 1 98.06 164 VAL A O 1
ATOM 1227 N N . ALA A 1 165 ? -4.371 -28.578 -4.41 1 97.88 165 ALA A N 1
ATOM 1228 C CA . ALA A 1 165 ? -5.172 -29.109 -3.305 1 97.88 165 ALA A CA 1
ATOM 1229 C C . ALA A 1 165 ? -6.629 -29.281 -3.721 1 97.88 165 ALA A C 1
ATOM 1231 O O . ALA A 1 165 ? -7.117 -28.578 -4.609 1 97.88 165 ALA A O 1
ATOM 1232 N N . ASP A 1 166 ? -7.305 -30.281 -3.15 1 98.38 166 ASP A N 1
ATOM 1233 C CA . ASP A 1 166 ? -8.742 -30.438 -3.324 1 98.38 166 ASP A CA 1
ATOM 1234 C C . ASP A 1 166 ? -9.523 -29.406 -2.508 1 98.38 166 ASP A C 1
ATOM 1236 O O . ASP A 1 166 ? -9.773 -29.625 -1.319 1 98.38 166 ASP A O 1
ATOM 1240 N N . LEU A 1 167 ? -9.961 -28.375 -3.162 1 98.56 167 LEU A N 1
ATOM 1241 C CA . LEU A 1 167 ? -10.57 -27.25 -2.473 1 98.56 167 LEU A CA 1
ATOM 1242 C C . LEU A 1 167 ? -11.906 -27.641 -1.853 1 98.56 167 LEU A C 1
ATOM 1244 O O . LEU A 1 167 ? -12.281 -27.125 -0.793 1 98.56 167 LEU A O 1
ATOM 1248 N N . THR A 1 168 ? -12.664 -28.469 -2.535 1 98.38 168 THR A N 1
ATOM 1249 C CA . THR A 1 168 ? -13.93 -28.938 -1.979 1 98.38 168 THR A CA 1
ATOM 1250 C C . THR A 1 168 ? -13.695 -29.688 -0.668 1 98.38 168 THR A C 1
ATOM 1252 O O . THR A 1 168 ? -14.414 -29.469 0.312 1 98.38 168 THR A O 1
ATOM 1255 N N . ALA A 1 169 ? -12.734 -30.531 -0.681 1 98.5 169 ALA A N 1
ATOM 1256 C CA . ALA A 1 169 ? -12.391 -31.281 0.53 1 98.5 169 ALA A CA 1
ATOM 1257 C C . ALA A 1 169 ? -11.906 -30.328 1.629 1 98.5 169 ALA A C 1
ATOM 1259 O O . ALA A 1 169 ? -12.281 -30.484 2.795 1 98.5 169 ALA A O 1
ATOM 1260 N N . LEU A 1 170 ? -11.047 -29.391 1.291 1 98.56 170 LEU A N 1
ATOM 1261 C CA . LEU A 1 170 ? -10.539 -28.438 2.27 1 98.56 170 LEU A CA 1
ATOM 1262 C C . LEU A 1 170 ? -11.672 -27.578 2.82 1 98.56 170 LEU A C 1
ATOM 1264 O O . LEU A 1 170 ? -11.68 -27.234 4.008 1 98.56 170 LEU A O 1
ATOM 1268 N N . SER A 1 171 ? -12.547 -27.188 1.942 1 98.56 171 SER A N 1
ATOM 1269 C CA . SER A 1 171 ? -13.695 -26.391 2.373 1 98.56 171 SER A CA 1
ATOM 1270 C C . SER A 1 171 ? -14.523 -27.125 3.412 1 98.56 171 SER A C 1
ATOM 1272 O O . SER A 1 171 ? -15.008 -26.531 4.371 1 98.56 171 SER A O 1
ATOM 1274 N N . ALA A 1 172 ? -14.727 -28.391 3.195 1 98.56 172 ALA A N 1
ATOM 1275 C CA . ALA A 1 172 ? -15.469 -29.203 4.152 1 98.56 172 ALA A CA 1
ATOM 1276 C C . ALA A 1 172 ? -14.789 -29.219 5.516 1 98.56 172 ALA A C 1
ATOM 1278 O O . ALA A 1 172 ? -15.445 -29.094 6.551 1 98.56 172 ALA A O 1
ATOM 1279 N N . VAL A 1 173 ? -13.477 -29.359 5.516 1 98.56 173 VAL A N 1
ATOM 1280 C CA . VAL A 1 173 ? -12.688 -29.328 6.742 1 98.56 173 VAL A CA 1
ATOM 1281 C C . VAL A 1 173 ? -12.867 -27.984 7.441 1 98.56 173 VAL A C 1
ATOM 1283 O O . VAL A 1 173 ? -13.109 -27.938 8.648 1 98.56 173 VAL A O 1
ATOM 1286 N N . CYS A 1 174 ? -12.758 -26.922 6.703 1 98.56 174 CYS A N 1
ATOM 1287 C CA . CYS A 1 174 ? -12.867 -25.578 7.234 1 98.56 174 CYS A CA 1
ATOM 1288 C C . CYS A 1 174 ? -14.258 -25.312 7.805 1 98.56 174 CYS A C 1
ATOM 1290 O O . CYS A 1 174 ? -14.391 -24.766 8.898 1 98.56 174 CYS A O 1
ATOM 1292 N N . ARG A 1 175 ? -15.281 -25.734 7.105 1 97.75 175 ARG A N 1
ATOM 1293 C CA . ARG A 1 175 ? -16.656 -25.547 7.547 1 97.75 175 ARG A CA 1
ATOM 1294 C C . ARG A 1 175 ? -16.922 -26.281 8.852 1 97.75 175 ARG A C 1
ATOM 1296 O O . ARG A 1 175 ? -17.547 -25.75 9.766 1 97.75 175 ARG A O 1
ATOM 1303 N N . ALA A 1 176 ? -16.453 -27.453 8.875 1 97.75 176 ALA A N 1
ATOM 1304 C CA . ALA A 1 176 ? -16.625 -28.25 10.086 1 97.75 176 ALA A CA 1
ATOM 1305 C C . ALA A 1 176 ? -15.961 -27.594 11.281 1 97.75 176 ALA A C 1
ATOM 1307 O O . ALA A 1 176 ? -16.453 -27.688 12.406 1 97.75 176 ALA A O 1
ATOM 1308 N N . ALA A 1 177 ? -14.875 -26.906 11.078 1 98.06 177 ALA A N 1
ATOM 1309 C CA . ALA A 1 177 ? -14.086 -26.297 12.148 1 98.06 177 ALA A CA 1
ATOM 1310 C C . ALA A 1 177 ? -14.523 -24.859 12.406 1 98.06 177 ALA A C 1
ATOM 1312 O O . ALA A 1 177 ? -14.078 -24.234 13.375 1 98.06 177 ALA A O 1
ATOM 1313 N N . GLY A 1 178 ? -15.359 -24.328 11.578 1 97.75 178 GLY A N 1
ATOM 1314 C CA . GLY A 1 178 ? -15.758 -22.938 11.695 1 97.75 178 GLY A CA 1
ATOM 1315 C C . GLY A 1 178 ? -14.641 -21.953 11.375 1 97.75 178 GLY A C 1
ATOM 1316 O O . GLY A 1 178 ? -14.477 -20.953 12.062 1 97.75 178 GLY A O 1
ATOM 1317 N N . VAL A 1 179 ? -13.805 -22.234 10.438 1 98.38 179 VAL A N 1
ATOM 1318 C CA . VAL A 1 179 ? -12.695 -21.406 9.992 1 98.38 179 VAL A CA 1
ATOM 1319 C C . VAL A 1 179 ? -12.852 -21.094 8.5 1 98.38 179 VAL A C 1
ATOM 1321 O O . VAL A 1 179 ? -13.25 -21.953 7.719 1 98.38 179 VAL A O 1
ATOM 1324 N N . PRO A 1 180 ? -12.609 -19.797 8.086 1 98.75 180 PRO A N 1
ATOM 1325 C CA . PRO A 1 180 ? -12.742 -19.469 6.664 1 98.75 180 PRO A CA 1
ATOM 1326 C C . PRO A 1 180 ? -11.609 -20.062 5.82 1 98.75 180 PRO A C 1
ATOM 1328 O O . PRO A 1 180 ? -10.477 -20.172 6.293 1 98.75 180 PRO A O 1
ATOM 1331 N N . LEU A 1 181 ? -11.938 -20.422 4.578 1 98.81 181 LEU A N 1
ATOM 1332 C CA . LEU A 1 181 ? -10.961 -20.812 3.57 1 98.81 181 LEU A CA 1
ATOM 1333 C C . LEU A 1 181 ? -10.633 -19.656 2.646 1 98.81 181 LEU A C 1
ATOM 1335 O O . LEU A 1 181 ? -11.508 -19.156 1.938 1 98.81 181 LEU A O 1
ATOM 1339 N N . ALA A 1 182 ? -9.422 -19.172 2.715 1 98.75 182 ALA A N 1
ATOM 1340 C CA . ALA A 1 182 ? -8.914 -18.125 1.828 1 98.75 182 ALA A CA 1
ATOM 1341 C C . ALA A 1 182 ? -7.918 -18.703 0.822 1 98.75 182 ALA A C 1
ATOM 1343 O O . ALA A 1 182 ? -7.094 -19.547 1.169 1 98.75 182 ALA A O 1
ATOM 1344 N N . ALA A 1 183 ? -7.992 -18.25 -0.428 1 98.62 183 ALA A N 1
ATOM 1345 C CA . ALA A 1 183 ? -7.125 -18.828 -1.452 1 98.62 183 ALA A CA 1
ATOM 1346 C C . ALA A 1 183 ? -6.594 -17.75 -2.391 1 98.62 183 ALA A C 1
ATOM 1348 O O . ALA A 1 183 ? -7.324 -16.844 -2.77 1 98.62 183 ALA A O 1
ATOM 1349 N N . ASP A 1 184 ? -5.324 -17.797 -2.666 1 98.56 184 ASP A N 1
ATOM 1350 C CA . ASP A 1 184 ? -4.75 -17.078 -3.799 1 98.56 184 ASP A CA 1
ATOM 1351 C C . ASP A 1 184 ? -5.016 -17.812 -5.109 1 98.56 184 ASP A C 1
ATOM 1353 O O . ASP A 1 184 ? -4.488 -18.906 -5.328 1 98.56 184 ASP A O 1
ATOM 1357 N N . THR A 1 185 ? -5.797 -17.188 -5.984 1 98.12 185 THR A N 1
ATOM 1358 C CA . THR A 1 185 ? -6.227 -17.859 -7.207 1 98.12 185 THR A CA 1
ATOM 1359 C C . THR A 1 185 ? -5.578 -17.219 -8.43 1 98.12 185 THR A C 1
ATOM 1361 O O . THR A 1 185 ? -6.062 -17.391 -9.555 1 98.12 185 THR A O 1
ATOM 1364 N N . THR A 1 186 ? -4.5 -16.547 -8.227 1 97.62 186 THR A N 1
ATOM 1365 C CA . THR A 1 186 ? -3.803 -15.773 -9.25 1 97.62 186 THR A CA 1
ATOM 1366 C C . THR A 1 186 ? -3.531 -16.641 -10.484 1 97.62 186 THR A C 1
ATOM 1368 O O . THR A 1 186 ? -3.609 -16.156 -11.617 1 97.62 186 THR A O 1
ATOM 1371 N N . VAL A 1 187 ? -3.309 -17.906 -10.305 1 97.75 187 VAL A N 1
ATOM 1372 C CA . VAL A 1 187 ? -2.762 -18.781 -11.328 1 97.75 187 VAL A CA 1
ATOM 1373 C C . VAL A 1 187 ? -3.859 -19.188 -12.312 1 97.75 187 VAL A C 1
ATOM 1375 O O . VAL A 1 187 ? -3.58 -19.484 -13.477 1 97.75 187 VAL A O 1
ATOM 1378 N N . VAL A 1 188 ? -5.141 -19.281 -11.891 1 97.56 188 VAL A N 1
ATOM 1379 C CA . VAL A 1 188 ? -6.293 -19.547 -12.742 1 97.56 188 VAL A CA 1
ATOM 1380 C C . VAL A 1 188 ? -7.355 -18.469 -12.539 1 97.56 188 VAL A C 1
ATOM 1382 O O . VAL A 1 188 ? -8.023 -18.438 -11.5 1 97.56 188 VAL A O 1
ATOM 1385 N N . PRO A 1 189 ? -7.566 -17.656 -13.531 1 94.75 189 PRO A N 1
ATOM 1386 C CA . PRO A 1 189 ? -8.414 -16.484 -13.328 1 94.75 189 PRO A CA 1
ATOM 1387 C C . PRO A 1 189 ? -9.906 -16.828 -13.312 1 94.75 189 PRO A C 1
ATOM 1389 O O . PRO A 1 189 ? -10.281 -17.953 -13.641 1 94.75 189 PRO A O 1
ATOM 1392 N N . PHE A 1 190 ? -10.742 -15.875 -13.062 1 90.31 190 PHE A N 1
ATOM 1393 C CA . PHE A 1 190 ? -12.164 -15.977 -12.734 1 90.31 190 PHE A CA 1
ATOM 1394 C C . PHE A 1 190 ? -12.945 -16.562 -13.906 1 90.31 190 PHE A C 1
ATOM 1396 O O . PHE A 1 190 ? -13.93 -17.266 -13.703 1 90.31 190 PHE A O 1
ATOM 1403 N N . PRO A 1 191 ? -12.547 -16.234 -15.117 1 86.81 191 PRO A N 1
ATOM 1404 C CA . PRO A 1 191 ? -13.352 -16.812 -16.188 1 86.81 191 PRO A CA 1
ATOM 1405 C C . PRO A 1 191 ? -13.227 -18.344 -16.266 1 86.81 191 PRO A C 1
ATOM 1407 O O . PRO A 1 191 ? -14.141 -19.016 -16.734 1 86.81 191 PRO A O 1
ATOM 1410 N N . ALA A 1 192 ? -12.188 -18.812 -15.75 1 92.38 192 ALA A N 1
ATOM 1411 C CA . ALA A 1 192 ? -11.898 -20.234 -15.883 1 92.38 192 ALA A CA 1
ATOM 1412 C C . ALA A 1 192 ? -12.125 -20.969 -14.562 1 92.38 192 ALA A C 1
ATOM 1414 O O . ALA A 1 192 ? -12.266 -22.188 -14.539 1 92.38 192 ALA A O 1
ATOM 1415 N N . PHE A 1 193 ? -12.133 -20.312 -13.5 1 94.81 193 PHE A N 1
ATOM 1416 C CA . PHE A 1 193 ? -12.227 -20.922 -12.18 1 94.81 193 PHE A CA 1
ATOM 1417 C C . PHE A 1 193 ? -13.086 -20.078 -11.25 1 94.81 193 PHE A C 1
ATOM 1419 O O . PHE A 1 193 ? -12.711 -18.969 -10.883 1 94.81 193 PHE A O 1
ATOM 1426 N N . ARG A 1 194 ? -14.188 -20.656 -10.859 1 94.5 194 ARG A N 1
ATOM 1427 C CA . ARG A 1 194 ? -15.07 -19.969 -9.922 1 94.5 194 ARG A CA 1
ATOM 1428 C C . ARG A 1 194 ? -14.812 -20.438 -8.492 1 94.5 194 ARG A C 1
ATOM 1430 O O . ARG A 1 194 ? -15.453 -21.375 -8.016 1 94.5 194 ARG A O 1
ATOM 1437 N N . ALA A 1 195 ? -14.039 -19.688 -7.773 1 96.88 195 ALA A N 1
ATOM 1438 C CA . ALA A 1 195 ? -13.523 -20.078 -6.461 1 96.88 195 ALA A CA 1
ATOM 1439 C C . ALA A 1 195 ? -14.664 -20.344 -5.48 1 96.88 195 ALA A C 1
ATOM 1441 O O . ALA A 1 195 ? -14.602 -21.281 -4.684 1 96.88 195 ALA A O 1
ATOM 1442 N N . ARG A 1 196 ? -15.695 -19.531 -5.574 1 96.88 196 ARG A N 1
ATOM 1443 C CA . ARG A 1 196 ? -16.828 -19.656 -4.664 1 96.88 196 ARG A CA 1
ATOM 1444 C C . ARG A 1 196 ? -17.469 -21.047 -4.762 1 96.88 196 ARG A C 1
ATOM 1446 O O . ARG A 1 196 ? -17.891 -21.609 -3.754 1 96.88 196 ARG A O 1
ATOM 1453 N N . GLU A 1 197 ? -17.547 -21.578 -5.949 1 96.75 197 GLU A N 1
ATOM 1454 C CA . GLU A 1 197 ? -18.188 -22.859 -6.203 1 96.75 197 GLU A CA 1
ATOM 1455 C C . GLU A 1 197 ? -17.406 -24 -5.578 1 96.75 197 GLU A C 1
ATOM 1457 O O . GLU A 1 197 ? -17.938 -25.094 -5.367 1 96.75 197 GLU A O 1
ATOM 1462 N N . PHE A 1 198 ? -16.203 -23.75 -5.293 1 97.75 198 PHE A N 1
ATOM 1463 C CA . PHE A 1 198 ? -15.352 -24.781 -4.707 1 97.75 198 PHE A CA 1
ATOM 1464 C C . PHE A 1 198 ? -15.148 -24.531 -3.219 1 97.75 198 PHE A C 1
ATOM 1466 O O . PHE A 1 198 ? -14.273 -25.141 -2.594 1 97.75 198 PHE A O 1
ATOM 1473 N N . GLY A 1 199 ? -15.844 -23.562 -2.664 1 98 199 GLY A N 1
ATOM 1474 C CA . GLY A 1 199 ? -15.914 -23.391 -1.222 1 98 199 GLY A CA 1
ATOM 1475 C C . GLY A 1 199 ? -14.961 -22.328 -0.703 1 98 199 GLY A C 1
ATOM 1476 O O . GLY A 1 199 ? -14.797 -22.172 0.509 1 98 199 GLY A O 1
ATOM 1477 N N . VAL A 1 200 ? -14.305 -21.609 -1.524 1 98.62 200 VAL A N 1
ATOM 1478 C CA . VAL A 1 200 ? -13.438 -20.516 -1.095 1 98.62 200 VAL A CA 1
ATOM 1479 C C . VAL A 1 200 ? -14.281 -19.359 -0.577 1 98.62 200 VAL A C 1
ATOM 1481 O O . VAL A 1 200 ? -15.219 -18.922 -1.248 1 98.62 200 VAL A O 1
ATOM 1484 N N . ASP A 1 201 ? -13.984 -18.844 0.637 1 98.75 201 ASP A N 1
ATOM 1485 C CA . ASP A 1 201 ? -14.727 -17.734 1.235 1 98.75 201 ASP A CA 1
ATOM 1486 C C . ASP A 1 201 ? -14.133 -16.391 0.814 1 98.75 201 ASP A C 1
ATOM 1488 O O . ASP A 1 201 ? -14.875 -15.438 0.582 1 98.75 201 ASP A O 1
ATOM 1492 N N . LEU A 1 202 ? -12.836 -16.328 0.843 1 98.81 202 LEU A N 1
ATOM 1493 C CA . LEU A 1 202 ? -12.07 -15.148 0.481 1 98.81 202 LEU A CA 1
ATOM 1494 C C . LEU A 1 202 ? -11.039 -15.477 -0.59 1 98.81 202 LEU A C 1
ATOM 1496 O O . LEU A 1 202 ? -10.312 -16.469 -0.477 1 98.81 202 LEU A O 1
ATOM 1500 N N . GLU A 1 203 ? -11.031 -14.688 -1.638 1 98.62 203 GLU A N 1
ATOM 1501 C CA . GLU A 1 203 ? -10.148 -14.906 -2.779 1 98.62 203 GLU A CA 1
ATOM 1502 C C . GLU A 1 203 ? -9.172 -13.742 -2.949 1 98.62 203 GLU A C 1
ATOM 1504 O O . GLU A 1 203 ? -9.57 -12.578 -2.914 1 98.62 203 GLU A O 1
ATOM 1509 N N . VAL A 1 204 ? -7.895 -14.047 -3.039 1 98.5 204 VAL A N 1
ATOM 1510 C CA . VAL A 1 204 ? -6.859 -13.078 -3.379 1 98.5 204 VAL A CA 1
ATOM 1511 C C . VAL A 1 204 ? -6.395 -13.297 -4.816 1 98.5 204 VAL A C 1
ATOM 1513 O O . VAL A 1 204 ? -6.191 -14.438 -5.242 1 98.5 204 VAL A O 1
ATOM 1516 N N . VAL A 1 205 ? -6.234 -12.195 -5.57 1 98.19 205 VAL A N 1
ATOM 1517 C CA . VAL A 1 205 ? -5.719 -12.242 -6.938 1 98.19 205 VAL A CA 1
ATOM 1518 C C . VAL A 1 205 ? -4.621 -11.203 -7.113 1 98.19 205 VAL A C 1
ATOM 1520 O O . VAL A 1 205 ? -4.848 -10.008 -6.898 1 98.19 205 VAL A O 1
ATOM 1523 N N . SER A 1 206 ? -3.432 -11.641 -7.387 1 97.88 206 SER A N 1
ATOM 1524 C CA . SER A 1 206 ? -2.465 -10.672 -7.891 1 97.88 206 SER A CA 1
ATOM 1525 C C . SER A 1 206 ? -2.832 -10.203 -9.289 1 97.88 206 SER A C 1
ATOM 1527 O O . SER A 1 206 ? -2.465 -10.836 -10.281 1 97.88 206 SER A O 1
ATOM 1529 N N . SER A 1 207 ? -3.443 -9.031 -9.375 1 96.56 207 SER A N 1
ATOM 1530 C CA . SER A 1 207 ? -3.885 -8.547 -10.68 1 96.56 207 SER A CA 1
ATOM 1531 C C . SER A 1 207 ? -2.713 -8.008 -11.492 1 96.56 207 SER A C 1
ATOM 1533 O O . SER A 1 207 ? -2.875 -7.648 -12.664 1 96.56 207 SER A O 1
ATOM 1535 N N . THR A 1 208 ? -1.485 -7.996 -10.938 1 94.25 208 THR A N 1
ATOM 1536 C CA . THR A 1 208 ? -0.242 -7.754 -11.664 1 94.25 208 THR A CA 1
ATOM 1537 C C . THR A 1 208 ? -0.074 -8.758 -12.797 1 94.25 208 THR A C 1
ATOM 1539 O O . THR A 1 208 ? 0.542 -8.453 -13.82 1 94.25 208 THR A O 1
ATOM 1542 N N . LYS A 1 209 ? -0.547 -9.969 -12.609 1 95.19 209 LYS A N 1
ATOM 1543 C CA . LYS A 1 209 ? -0.326 -11.086 -13.523 1 95.19 209 LYS A CA 1
ATOM 1544 C C . LYS A 1 209 ? -1.295 -11.039 -14.703 1 95.19 209 LYS A C 1
ATOM 1546 O O . LYS A 1 209 ? -1.296 -10.07 -15.469 1 95.19 209 LYS A O 1
ATOM 1551 N N . TYR A 1 210 ? -2.248 -11.906 -14.812 1 93.88 210 TYR A N 1
ATOM 1552 C CA . TYR A 1 210 ? -3.113 -12.016 -15.984 1 93.88 210 TYR A CA 1
ATOM 1553 C C . TYR A 1 210 ? -3.781 -10.688 -16.297 1 93.88 210 TYR A C 1
ATOM 1555 O O . TYR A 1 210 ? -3.916 -10.305 -17.453 1 93.88 210 TYR A O 1
ATOM 1563 N N . LEU A 1 211 ? -4.223 -9.969 -15.273 1 93.62 211 LEU A N 1
ATOM 1564 C CA . LEU A 1 211 ? -5.055 -8.789 -15.484 1 93.62 211 LEU A CA 1
ATOM 1565 C C . LEU A 1 211 ? -4.23 -7.645 -16.062 1 93.62 211 LEU A C 1
ATOM 1567 O O . LEU A 1 211 ? -4.652 -7.004 -17.031 1 93.62 211 LEU A O 1
ATOM 1571 N N . ALA A 1 212 ? -3.111 -7.395 -15.477 1 90.75 212 ALA A N 1
ATOM 1572 C CA . ALA A 1 212 ? -2.262 -6.316 -15.961 1 90.75 212 ALA A CA 1
ATOM 1573 C C . ALA A 1 212 ? -1.461 -6.758 -17.188 1 90.75 212 ALA A C 1
ATOM 1575 O O . ALA A 1 212 ? -1.062 -5.926 -18 1 90.75 212 ALA A O 1
ATOM 1576 N N . ALA A 1 213 ? -1.172 -8.055 -17.25 1 84.75 213 ALA A N 1
ATOM 1577 C CA . ALA A 1 213 ? -0.446 -8.641 -18.375 1 84.75 213 ALA A CA 1
ATOM 1578 C C . ALA A 1 213 ? 0.888 -7.93 -18.594 1 84.75 213 ALA A C 1
ATOM 1580 O O . ALA A 1 213 ? 1.212 -7.535 -19.719 1 84.75 213 ALA A O 1
ATOM 1581 N N . GLY A 1 214 ? 1.559 -7.609 -17.469 1 80.19 214 GLY A N 1
ATOM 1582 C CA . GLY A 1 214 ? 2.914 -7.094 -17.578 1 80.19 214 GLY A CA 1
ATOM 1583 C C . GLY A 1 214 ? 2.984 -5.582 -17.469 1 80.19 214 GLY A C 1
ATOM 1584 O O . GLY A 1 214 ? 4.074 -5.008 -17.391 1 80.19 214 GLY A O 1
ATOM 1585 N N . THR A 1 215 ? 1.959 -4.848 -17.375 1 82.19 215 THR A N 1
ATOM 1586 C CA . THR A 1 215 ? 1.979 -3.4 -17.531 1 82.19 215 THR A CA 1
ATOM 1587 C C . THR A 1 215 ? 2.07 -2.699 -16.188 1 82.19 215 THR A C 1
ATOM 1589 O O . THR A 1 215 ? 2.367 -1.504 -16.125 1 82.19 215 THR A O 1
ATOM 1592 N N . GLY A 1 216 ? 1.786 -3.467 -15.172 1 89 216 GLY A N 1
ATOM 1593 C CA . GLY A 1 216 ? 1.838 -2.816 -13.875 1 89 216 GLY A CA 1
ATOM 1594 C C . GLY A 1 216 ? 1.433 -3.73 -12.734 1 89 216 GLY A C 1
ATOM 1595 O O . GLY A 1 216 ? 1.156 -4.914 -12.945 1 89 216 GLY A O 1
ATOM 1596 N N . LEU A 1 217 ? 1.464 -3.109 -11.547 1 93.5 217 LEU A N 1
ATOM 1597 C CA . LEU A 1 217 ? 1.175 -3.865 -10.336 1 93.5 217 LEU A CA 1
ATOM 1598 C C . LEU A 1 217 ? -0.282 -3.691 -9.922 1 93.5 217 LEU A C 1
ATOM 1600 O O . LEU A 1 217 ? -0.912 -2.686 -10.258 1 93.5 217 LEU A O 1
ATOM 1604 N N . GLY A 1 218 ? -0.803 -4.59 -9.227 1 96.19 218 GLY A N 1
ATOM 1605 C CA . GLY A 1 218 ? -2.133 -4.539 -8.641 1 96.19 218 GLY A CA 1
ATOM 1606 C C . GLY A 1 218 ? -2.5 -5.805 -7.887 1 96.19 218 GLY A C 1
ATOM 1607 O O . GLY A 1 218 ? -1.792 -6.809 -7.969 1 96.19 218 GLY A O 1
ATOM 1608 N N . GLY A 1 219 ? -3.529 -5.727 -7.109 1 97.94 219 GLY A N 1
ATOM 1609 C CA . GLY A 1 219 ? -4.086 -6.84 -6.355 1 97.94 219 GLY A CA 1
ATOM 1610 C C . GLY A 1 219 ? -5.57 -6.691 -6.086 1 97.94 219 GLY A C 1
ATOM 1611 O O . GLY A 1 219 ? -6.113 -5.59 -6.16 1 97.94 219 GLY A O 1
ATOM 1612 N N . LEU A 1 220 ? -6.23 -7.785 -5.879 1 98.62 220 LEU A N 1
ATOM 1613 C CA . LEU A 1 220 ? -7.656 -7.812 -5.559 1 98.62 220 LEU A CA 1
ATOM 1614 C C . LEU A 1 220 ? -7.93 -8.719 -4.367 1 98.62 220 LEU A C 1
ATOM 1616 O O . LEU A 1 220 ? -7.309 -9.781 -4.234 1 98.62 220 LEU A O 1
ATOM 1620 N N . LEU A 1 221 ? -8.734 -8.297 -3.527 1 98.69 221 LEU A N 1
ATOM 1621 C CA . LEU A 1 221 ? -9.352 -9.133 -2.506 1 98.69 221 LEU A CA 1
ATOM 1622 C C . LEU A 1 221 ? -10.852 -9.258 -2.746 1 98.69 221 LEU A C 1
ATOM 1624 O O . LEU A 1 221 ? -11.555 -8.25 -2.854 1 98.69 221 LEU A O 1
ATOM 1628 N N . VAL A 1 222 ? -11.352 -10.461 -2.895 1 98.62 222 VAL A N 1
ATOM 1629 C CA . VAL A 1 222 ? -12.742 -10.766 -3.199 1 98.62 222 VAL A CA 1
ATOM 1630 C C . VAL A 1 222 ? -13.391 -11.477 -2.014 1 98.62 222 VAL A C 1
ATOM 1632 O O . VAL A 1 222 ? -12.922 -12.539 -1.588 1 98.62 222 VAL A O 1
ATOM 1635 N N . ASP A 1 223 ? -14.383 -10.891 -1.426 1 98.81 223 ASP A N 1
ATOM 1636 C CA . ASP A 1 223 ? -15.203 -11.453 -0.349 1 98.81 223 ASP A CA 1
ATOM 1637 C C . ASP A 1 223 ? -16.531 -11.984 -0.884 1 98.81 223 ASP A C 1
ATOM 1639 O O . ASP A 1 223 ? -17.375 -11.219 -1.328 1 98.81 223 ASP A O 1
ATOM 1643 N N . TYR A 1 224 ? -16.766 -13.297 -0.791 1 98.25 224 TYR A N 1
ATOM 1644 C CA . TYR A 1 224 ? -17.953 -13.891 -1.371 1 98.25 224 TYR A CA 1
ATOM 1645 C C . TYR A 1 224 ? -19.125 -13.836 -0.393 1 98.25 224 TYR A C 1
ATOM 1647 O O . TYR A 1 224 ? -20.266 -14.156 -0.75 1 98.25 224 TYR A O 1
ATOM 1655 N N . GLY A 1 225 ? -18.875 -13.414 0.849 1 97.81 225 GLY A N 1
ATOM 1656 C CA . GLY A 1 225 ? -19.938 -13.305 1.842 1 97.81 225 GLY A CA 1
ATOM 1657 C C . GLY A 1 225 ? -20.484 -14.648 2.279 1 97.81 225 GLY A C 1
ATOM 1658 O O . GLY A 1 225 ? -21.672 -14.758 2.639 1 97.81 225 GLY A O 1
ATOM 1659 N N . THR A 1 226 ? -19.672 -15.648 2.225 1 97.69 226 THR A N 1
ATOM 1660 C CA . THR A 1 226 ? -20.156 -17 2.457 1 97.69 226 THR A CA 1
ATOM 1661 C C . THR A 1 226 ? -19.844 -17.453 3.879 1 97.69 226 THR A C 1
ATOM 1663 O O . THR A 1 226 ? -20.375 -18.469 4.34 1 97.69 226 THR A O 1
ATOM 1666 N N . PHE A 1 227 ? -19.031 -16.734 4.562 1 98.06 227 PHE A N 1
ATOM 1667 C CA . PHE A 1 227 ? -18.609 -17.156 5.895 1 98.06 227 PHE A CA 1
ATOM 1668 C C . PHE A 1 227 ? -19.391 -16.422 6.973 1 98.06 227 PHE A C 1
ATOM 1670 O O . PHE A 1 227 ? -19.656 -15.227 6.848 1 98.06 227 PHE A O 1
ATOM 1677 N N . ASP A 1 228 ? -19.734 -17.172 8.031 1 97.25 228 ASP A N 1
ATOM 1678 C CA . ASP A 1 228 ? -20.375 -16.594 9.203 1 97.25 228 ASP A CA 1
ATOM 1679 C C . ASP A 1 228 ? -19.359 -16.016 10.18 1 97.25 228 ASP A C 1
ATOM 1681 O O . ASP A 1 228 ? -18.875 -16.734 11.062 1 97.25 228 ASP A O 1
ATOM 1685 N N . TRP A 1 229 ? -19.188 -14.773 10.203 1 97.94 229 TRP A N 1
ATOM 1686 C CA . TRP A 1 229 ? -18.109 -14.133 10.938 1 97.94 229 TRP A CA 1
ATOM 1687 C C . TRP A 1 229 ? -18.438 -14.031 12.422 1 97.94 229 TRP A C 1
ATOM 1689 O O . TRP A 1 229 ? -17.594 -13.648 13.234 1 97.94 229 TRP A O 1
ATOM 1699 N N . SER A 1 230 ? -19.656 -14.336 12.797 1 96.62 230 SER A N 1
ATOM 1700 C CA . SER A 1 230 ? -19.984 -14.383 14.219 1 96.62 230 SER A CA 1
ATOM 1701 C C . SER A 1 230 ? -19.141 -15.43 14.945 1 96.62 230 SER A C 1
ATOM 1703 O O . SER A 1 230 ? -19.016 -15.398 16.172 1 96.62 230 SER A O 1
ATOM 1705 N N . LEU A 1 231 ? -18.562 -16.359 14.18 1 95.31 231 LEU A N 1
ATOM 1706 C CA . LEU A 1 231 ? -17.75 -17.438 14.734 1 95.31 231 LEU A CA 1
ATOM 1707 C C . LEU A 1 231 ? -16.344 -16.953 15.078 1 95.31 231 LEU A C 1
ATOM 1709 O O . LEU A 1 231 ? -15.594 -17.656 15.75 1 95.31 231 LEU A O 1
ATOM 1713 N N . ARG A 1 232 ? -15.977 -15.766 14.68 1 95 232 ARG A N 1
ATOM 1714 C CA . ARG A 1 232 ? -14.648 -15.203 14.898 1 95 232 ARG A CA 1
ATOM 1715 C C . ARG A 1 232 ? -14.719 -13.938 15.742 1 95 232 ARG A C 1
ATOM 1717 O O . ARG A 1 232 ? -15.227 -12.914 15.289 1 95 232 ARG A O 1
ATOM 1724 N N . PRO A 1 233 ? -14.164 -13.906 16.859 1 93.31 233 PRO A N 1
ATOM 1725 C CA . PRO A 1 233 ? -14.352 -12.82 17.828 1 93.31 233 PRO A CA 1
ATOM 1726 C C . PRO A 1 233 ? -14 -11.453 17.25 1 93.31 233 PRO A C 1
ATOM 1728 O O . PRO A 1 233 ? -14.758 -10.492 17.406 1 93.31 233 PRO A O 1
ATOM 1731 N N . LYS A 1 234 ? -12.867 -11.336 16.609 1 95.75 234 LYS A N 1
ATOM 1732 C CA . LYS A 1 234 ? -12.445 -10.055 16.047 1 95.75 234 LYS A CA 1
ATOM 1733 C C . LYS A 1 234 ? -13.484 -9.516 15.078 1 95.75 234 LYS A C 1
ATOM 1735 O O . LYS A 1 234 ? -13.828 -8.328 15.117 1 95.75 234 LYS A O 1
ATOM 1740 N N . LEU A 1 235 ? -14.023 -10.375 14.203 1 97.44 235 LEU A N 1
ATOM 1741 C CA . LEU A 1 235 ? -14.945 -9.938 13.164 1 97.44 235 LEU A CA 1
ATOM 1742 C C . LEU A 1 235 ? -16.375 -9.844 13.695 1 97.44 235 LEU A C 1
ATOM 1744 O O . LEU A 1 235 ? -17.172 -9.031 13.219 1 97.44 235 LEU A O 1
ATOM 1748 N N . ALA A 1 236 ? -16.672 -10.648 14.695 1 96.75 236 ALA A N 1
ATOM 1749 C CA . ALA A 1 236 ? -17.953 -10.461 15.391 1 96.75 236 ALA A CA 1
ATOM 1750 C C . ALA A 1 236 ? -18.031 -9.07 16.016 1 96.75 236 ALA A C 1
ATOM 1752 O O . ALA A 1 236 ? -19.062 -8.391 15.891 1 96.75 236 ALA A O 1
ATOM 1753 N N . ARG A 1 237 ? -17 -8.672 16.656 1 96 237 ARG A N 1
ATOM 1754 C CA . ARG A 1 237 ? -16.938 -7.336 17.25 1 96 237 ARG A CA 1
ATOM 1755 C C . ARG A 1 237 ? -17.016 -6.258 16.172 1 96 237 ARG A C 1
ATOM 1757 O O . ARG A 1 237 ? -17.656 -5.219 16.375 1 96 237 ARG A O 1
ATOM 1764 N N . ALA A 1 238 ? -16.344 -6.504 15.062 1 95.88 238 ALA A N 1
ATOM 1765 C CA . ALA A 1 238 ? -16.359 -5.543 13.961 1 95.88 238 ALA A CA 1
ATOM 1766 C C . ALA A 1 238 ? -17.781 -5.344 13.445 1 95.88 238 ALA A C 1
ATOM 1768 O O . ALA A 1 238 ? -18.172 -4.223 13.102 1 95.88 238 ALA A O 1
ATOM 1769 N N . ALA A 1 239 ? -18.531 -6.43 13.336 1 96.69 239 ALA A N 1
ATOM 1770 C CA . ALA A 1 239 ? -19.922 -6.328 12.891 1 96.69 239 ALA A CA 1
ATOM 1771 C C . ALA A 1 239 ? -20.719 -5.391 13.797 1 96.69 239 ALA A C 1
ATOM 1773 O O . ALA A 1 239 ? -21.516 -4.59 13.312 1 96.69 239 ALA A O 1
ATOM 1774 N N . GLU A 1 240 ? -20.469 -5.426 15.055 1 95.75 240 GLU A N 1
ATOM 1775 C CA . GLU A 1 240 ? -21.141 -4.574 16.031 1 95.75 240 GLU A CA 1
ATOM 1776 C C . GLU A 1 240 ? -20.688 -3.123 15.898 1 95.75 240 GLU A C 1
ATOM 1778 O O . GLU A 1 240 ? -21.516 -2.211 15.852 1 95.75 240 GLU A O 1
ATOM 1783 N N . VAL A 1 241 ? -19.469 -2.975 15.859 1 93 241 VAL A N 1
ATOM 1784 C CA . VAL A 1 241 ? -18.875 -1.645 15.828 1 93 241 VAL A CA 1
ATOM 1785 C C . VAL A 1 241 ? -19.344 -0.896 14.578 1 93 241 VAL A C 1
ATOM 1787 O O . VAL A 1 241 ? -19.641 0.299 14.641 1 93 241 VAL A O 1
ATOM 1790 N N . TYR A 1 242 ? -19.406 -1.61 13.492 1 93.81 242 TYR A N 1
ATOM 1791 C CA . TYR A 1 242 ? -19.719 -0.946 12.227 1 93.81 242 TYR A CA 1
ATOM 1792 C C . TYR A 1 242 ? -21.203 -1.027 11.914 1 93.81 242 TYR A C 1
ATOM 1794 O O . TYR A 1 242 ? -21.672 -0.46 10.922 1 93.81 242 TYR A O 1
ATOM 1802 N N . GLY A 1 243 ? -21.969 -1.703 12.711 1 95.12 243 GLY A N 1
ATOM 1803 C CA . GLY A 1 243 ? -23.406 -1.806 12.531 1 95.12 243 GLY A CA 1
ATOM 1804 C C . GLY A 1 243 ? -23.797 -2.52 11.258 1 95.12 243 GLY A C 1
ATOM 1805 O O . GLY A 1 243 ? -24.641 -2.027 10.5 1 95.12 243 GLY A O 1
ATOM 1806 N N . VAL A 1 244 ? -23.109 -3.67 10.977 1 96.44 244 VAL A N 1
ATOM 1807 C CA . VAL A 1 244 ? -23.422 -4.422 9.766 1 96.44 244 VAL A CA 1
ATOM 1808 C C . VAL A 1 244 ? -23.797 -5.855 10.133 1 96.44 244 VAL A C 1
ATOM 1810 O O . VAL A 1 244 ? -23.594 -6.293 11.266 1 96.44 244 VAL A O 1
ATOM 1813 N N . ALA A 1 245 ? -24.422 -6.594 9.117 1 96.88 245 ALA A N 1
ATOM 1814 C CA . ALA A 1 245 ? -24.688 -8.016 9.305 1 96.88 245 ALA A CA 1
ATOM 1815 C C . ALA A 1 245 ? -23.406 -8.82 9.414 1 96.88 245 ALA A C 1
ATOM 1817 O O . ALA A 1 245 ? -22.375 -8.438 8.844 1 96.88 245 ALA A O 1
ATOM 1818 N N . PRO A 1 246 ? -23.422 -9.922 10.172 1 96.06 246 PRO A N 1
ATOM 1819 C CA . PRO A 1 246 ? -22.234 -10.742 10.352 1 96.06 246 PRO A CA 1
ATOM 1820 C C . PRO A 1 246 ? -21.562 -11.102 9.023 1 96.06 246 PRO A C 1
ATOM 1822 O O . PRO A 1 246 ? -20.328 -11.086 8.922 1 96.06 246 PRO A O 1
ATOM 1825 N N . ARG A 1 247 ? -22.359 -11.32 8 1 96.06 247 ARG A N 1
ATOM 1826 C CA . ARG A 1 247 ? -21.828 -11.742 6.711 1 96.06 247 ARG A CA 1
ATOM 1827 C C . ARG A 1 247 ? -21 -10.633 6.07 1 96.06 247 ARG A C 1
ATOM 1829 O O . ARG A 1 247 ? -20.172 -10.891 5.199 1 96.06 247 ARG A O 1
ATOM 1836 N N . GLU A 1 248 ? -21.172 -9.352 6.492 1 97.5 248 GLU A N 1
ATOM 1837 C CA . GLU A 1 248 ? -20.531 -8.188 5.898 1 97.5 248 GLU A CA 1
ATOM 1838 C C . GLU A 1 248 ? -19.344 -7.727 6.742 1 97.5 248 GLU A C 1
ATOM 1840 O O . GLU A 1 248 ? -18.656 -6.773 6.379 1 97.5 248 GLU A O 1
ATOM 1845 N N . ALA A 1 249 ? -19.109 -8.43 7.844 1 98.38 249 ALA A N 1
ATOM 1846 C CA . ALA A 1 249 ? -18.188 -7.949 8.859 1 98.38 249 ALA A CA 1
ATOM 1847 C C . ALA A 1 249 ? -16.766 -7.84 8.297 1 98.38 249 ALA A C 1
ATOM 1849 O O . ALA A 1 249 ? -16.047 -6.875 8.578 1 98.38 249 ALA A O 1
ATOM 1850 N N . PHE A 1 250 ? -16.375 -8.836 7.559 1 98.62 250 PHE A N 1
ATOM 1851 C CA . PHE A 1 250 ? -15.023 -8.82 7.008 1 98.62 250 PHE A CA 1
ATOM 1852 C C . PHE A 1 250 ? -14.82 -7.617 6.094 1 98.62 250 PHE A C 1
ATOM 1854 O O . PHE A 1 250 ? -13.859 -6.863 6.262 1 98.62 250 PHE A O 1
ATOM 1861 N N . THR A 1 251 ? -15.664 -7.422 5.098 1 98.12 251 THR A N 1
ATOM 1862 C CA . THR A 1 251 ? -15.555 -6.324 4.148 1 98.12 251 THR A CA 1
ATOM 1863 C C . THR A 1 251 ? -15.617 -4.977 4.867 1 98.12 251 THR A C 1
ATOM 1865 O O . THR A 1 251 ? -14.891 -4.047 4.512 1 98.12 251 THR A O 1
ATOM 1868 N N . ALA A 1 252 ? -16.5 -4.867 5.836 1 97.31 252 ALA A N 1
ATOM 1869 C CA . ALA A 1 252 ? -16.625 -3.621 6.59 1 97.31 252 ALA A CA 1
ATOM 1870 C C . ALA A 1 252 ? -15.312 -3.285 7.305 1 97.31 252 ALA A C 1
ATOM 1872 O O . ALA A 1 252 ? -14.805 -2.166 7.195 1 97.31 252 ALA A O 1
ATOM 1873 N N . LYS A 1 253 ? -14.766 -4.242 8.023 1 97.5 253 LYS A N 1
ATOM 1874 C CA . LYS A 1 253 ? -13.516 -4.023 8.742 1 97.5 253 LYS A CA 1
ATOM 1875 C C . LYS A 1 253 ? -12.375 -3.719 7.785 1 97.5 253 LYS A C 1
ATOM 1877 O O . LYS A 1 253 ? -11.547 -2.846 8.055 1 97.5 253 LYS A O 1
ATOM 1882 N N . LEU A 1 254 ? -12.352 -4.449 6.727 1 98 254 LEU A N 1
ATOM 1883 C CA . LEU A 1 254 ? -11.32 -4.227 5.719 1 98 254 LEU A CA 1
ATOM 1884 C C . LEU A 1 254 ? -11.375 -2.797 5.188 1 98 254 LEU A C 1
ATOM 1886 O O . LEU A 1 254 ? -10.391 -2.061 5.266 1 98 254 LEU A O 1
ATOM 1890 N N . ARG A 1 255 ? -12.492 -2.336 4.723 1 95.81 255 ARG A N 1
ATOM 1891 C CA . ARG A 1 255 ? -12.633 -1.087 3.98 1 95.81 255 ARG A CA 1
ATOM 1892 C C . ARG A 1 255 ? -12.594 0.113 4.922 1 95.81 255 ARG A C 1
ATOM 1894 O O . ARG A 1 255 ? -12.102 1.183 4.555 1 95.81 255 ARG A O 1
ATOM 1901 N N . ARG A 1 256 ? -13.07 -0.043 6.109 1 94.25 256 ARG A N 1
ATOM 1902 C CA . ARG A 1 256 ? -13.25 1.119 6.973 1 94.25 256 ARG A CA 1
ATOM 1903 C C . ARG A 1 256 ? -12.078 1.283 7.93 1 94.25 256 ARG A C 1
ATOM 1905 O O . ARG A 1 256 ? -11.961 2.303 8.609 1 94.25 256 ARG A O 1
ATOM 1912 N N . GLU A 1 257 ? -11.203 0.268 7.938 1 95.38 257 GLU A N 1
ATOM 1913 C CA . GLU A 1 257 ? -10.086 0.389 8.875 1 95.38 257 GLU A CA 1
ATOM 1914 C C . GLU A 1 257 ? -8.781 -0.067 8.234 1 95.38 257 GLU A C 1
ATOM 1916 O O . GLU A 1 257 ? -7.891 0.748 7.973 1 95.38 257 GLU A O 1
ATOM 1921 N N . VAL A 1 258 ? -8.68 -1.368 7.926 1 97.44 258 VAL A N 1
ATOM 1922 C CA . VAL A 1 258 ? -7.379 -1.96 7.625 1 97.44 258 VAL A CA 1
ATOM 1923 C C . VAL A 1 258 ? -6.836 -1.382 6.32 1 97.44 258 VAL A C 1
ATOM 1925 O O . VAL A 1 258 ? -5.684 -0.953 6.258 1 97.44 258 VAL A O 1
ATOM 1928 N N . HIS A 1 259 ? -7.715 -1.365 5.332 1 96.81 259 HIS A N 1
ATOM 1929 C CA . HIS A 1 259 ? -7.336 -0.813 4.035 1 96.81 259 HIS A CA 1
ATOM 1930 C C . HIS A 1 259 ? -6.93 0.651 4.156 1 96.81 259 HIS A C 1
ATOM 1932 O O . HIS A 1 259 ? -5.949 1.082 3.545 1 96.81 259 HIS A O 1
ATOM 1938 N N . ARG A 1 260 ? -7.645 1.444 4.961 1 94.88 260 ARG A N 1
ATOM 1939 C CA . ARG A 1 260 ? -7.348 2.855 5.18 1 94.88 260 ARG A CA 1
ATOM 1940 C C . ARG A 1 260 ? -6.047 3.029 5.953 1 94.88 260 ARG A C 1
ATOM 1942 O O . ARG A 1 260 ? -5.25 3.918 5.645 1 94.88 260 ARG A O 1
ATOM 1949 N N . ASN A 1 261 ? -5.855 2.166 6.879 1 95.62 261 ASN A N 1
ATOM 1950 C CA . ASN A 1 261 ? -4.727 2.301 7.793 1 95.62 261 ASN A CA 1
ATOM 1951 C C . ASN A 1 261 ? -3.428 1.814 7.152 1 95.62 261 ASN A C 1
ATOM 1953 O O . ASN A 1 261 ? -2.354 2.346 7.438 1 95.62 261 ASN A O 1
ATOM 1957 N N . LEU A 1 262 ? -3.52 0.795 6.254 1 95.31 262 LEU A N 1
ATOM 1958 C CA . LEU A 1 262 ? -2.314 0.277 5.617 1 95.31 262 LEU A CA 1
ATOM 1959 C C . LEU A 1 262 ? -1.963 1.091 4.375 1 95.31 262 LEU A C 1
ATOM 1961 O O . LEU A 1 262 ? -0.815 1.076 3.924 1 95.31 262 LEU A O 1
ATOM 1965 N N . GLY A 1 263 ? -2.941 1.681 3.756 1 94.12 263 GLY A N 1
ATOM 1966 C CA . GLY A 1 263 ? -2.703 2.732 2.779 1 94.12 263 GLY A CA 1
ATOM 1967 C C . GLY A 1 263 ? -2.287 2.199 1.421 1 94.12 263 GLY A C 1
ATOM 1968 O O . GLY A 1 263 ? -1.705 2.93 0.614 1 94.12 263 GLY A O 1
ATOM 1969 N N . ALA A 1 264 ? -2.488 0.889 1.132 1 93.81 264 ALA A N 1
ATOM 1970 C CA . ALA A 1 264 ? -2.055 0.315 -0.139 1 93.81 264 ALA A CA 1
ATOM 1971 C C . ALA A 1 264 ? -3.176 0.355 -1.172 1 93.81 264 ALA A C 1
ATOM 1973 O O . ALA A 1 264 ? -3.578 -0.683 -1.703 1 93.81 264 ALA A O 1
ATOM 1974 N N . TYR A 1 265 ? -3.566 1.543 -1.63 1 93.88 265 TYR A N 1
ATOM 1975 C CA . TYR A 1 265 ? -4.68 1.746 -2.551 1 93.88 265 TYR A CA 1
ATOM 1976 C C . TYR A 1 265 ? -4.23 1.57 -3.996 1 93.88 265 TYR A C 1
ATOM 1978 O O . TYR A 1 265 ? -3.111 1.943 -4.355 1 93.88 265 TYR A O 1
ATOM 1986 N N . MET A 1 266 ? -5.066 1.044 -4.77 1 95.25 266 MET A N 1
ATOM 1987 C CA . MET A 1 266 ? -4.793 1.033 -6.203 1 95.25 266 MET A CA 1
ATOM 1988 C C . MET A 1 266 ? -4.934 2.432 -6.793 1 95.25 266 MET A C 1
ATOM 1990 O O . MET A 1 266 ? -5.863 3.164 -6.449 1 95.25 266 MET A O 1
ATOM 1994 N N . THR A 1 267 ? -4.012 2.836 -7.656 1 94.19 267 THR A N 1
ATOM 1995 C CA . THR A 1 267 ? -4.117 4.129 -8.32 1 94.19 267 THR A CA 1
ATOM 1996 C C . THR A 1 267 ? -5.133 4.07 -9.461 1 94.19 267 THR A C 1
ATOM 1998 O O . THR A 1 267 ? -5.371 3.004 -10.031 1 94.19 267 THR A O 1
ATOM 2001 N N . PRO A 1 268 ? -5.703 5.25 -9.812 1 93.81 268 PRO A N 1
ATOM 2002 C CA . PRO A 1 268 ? -6.648 5.273 -10.93 1 93.81 268 PRO A CA 1
ATOM 2003 C C . PRO A 1 268 ? -6.02 4.801 -12.242 1 93.81 268 PRO A C 1
ATOM 2005 O O . PRO A 1 268 ? -6.684 4.141 -13.039 1 93.81 268 PRO A O 1
ATOM 2008 N N . GLN A 1 269 ? -4.746 5.105 -12.445 1 92.19 269 GLN A N 1
ATOM 2009 C CA . GLN A 1 269 ? -4.07 4.672 -13.664 1 92.19 269 GLN A CA 1
ATOM 2010 C C . GLN A 1 269 ? -3.99 3.152 -13.742 1 92.19 269 GLN A C 1
ATOM 2012 O O . GLN A 1 269 ? -4.238 2.562 -14.797 1 92.19 269 GLN A O 1
ATOM 2017 N N . ALA A 1 270 ? -3.592 2.572 -12.688 1 93.81 270 ALA A N 1
ATOM 2018 C CA . ALA A 1 270 ? -3.527 1.114 -12.656 1 93.81 270 ALA A CA 1
ATOM 2019 C C . ALA A 1 270 ? -4.906 0.499 -12.875 1 93.81 270 ALA A C 1
ATOM 2021 O O . ALA A 1 270 ? -5.051 -0.466 -13.633 1 93.81 270 ALA A O 1
ATOM 2022 N N . ALA A 1 271 ? -5.918 1.067 -12.195 1 95.19 271 ALA A N 1
ATOM 2023 C CA . ALA A 1 271 ? -7.285 0.566 -12.328 1 95.19 271 ALA A CA 1
ATOM 2024 C C . ALA A 1 271 ? -7.754 0.643 -13.781 1 95.19 271 ALA A C 1
ATOM 2026 O O . ALA A 1 271 ? -8.398 -0.283 -14.281 1 95.19 271 ALA A O 1
ATOM 2027 N N . TRP A 1 272 ? -7.453 1.771 -14.367 1 92.56 272 TRP A N 1
ATOM 2028 C CA . TRP A 1 272 ? -7.836 1.973 -15.766 1 92.56 272 TRP A CA 1
ATOM 2029 C C . TRP A 1 272 ? -7.184 0.929 -16.656 1 92.56 272 TRP A C 1
ATOM 2031 O O . TRP A 1 272 ? -7.863 0.271 -17.453 1 92.56 272 TRP A O 1
ATOM 2041 N N . GLN A 1 273 ? -5.898 0.736 -16.516 1 91.94 273 GLN A N 1
ATOM 2042 C CA . GLN A 1 273 ? -5.16 -0.226 -17.328 1 91.94 273 GLN A CA 1
ATOM 2043 C C . GLN A 1 273 ? -5.68 -1.645 -17.109 1 91.94 273 GLN A C 1
ATOM 2045 O O . GLN A 1 273 ? -5.855 -2.402 -18.062 1 91.94 273 GLN A O 1
ATOM 2050 N N . GLN A 1 274 ? -5.883 -1.99 -15.906 1 93.38 274 GLN A N 1
ATOM 2051 C CA . GLN A 1 274 ? -6.281 -3.357 -15.586 1 93.38 274 GLN A CA 1
ATOM 2052 C C . GLN A 1 274 ? -7.738 -3.609 -15.961 1 93.38 274 GLN A C 1
ATOM 2054 O O . GLN A 1 274 ? -8.125 -4.75 -16.234 1 93.38 274 GLN A O 1
ATOM 2059 N N . SER A 1 275 ? -8.531 -2.539 -15.984 1 91.62 275 SER A N 1
ATOM 2060 C CA . SER A 1 275 ? -9.883 -2.658 -16.531 1 91.62 275 SER A CA 1
ATOM 2061 C C . SER A 1 275 ? -9.844 -3.076 -18 1 91.62 275 SER A C 1
ATOM 2063 O O . SER A 1 275 ? -10.68 -3.857 -18.453 1 91.62 275 SER A O 1
ATOM 2065 N N . LEU A 1 276 ? -8.922 -2.533 -18.734 1 87.75 276 LEU A N 1
ATOM 2066 C CA . LEU A 1 276 ? -8.742 -2.934 -20.125 1 87.75 276 LEU A CA 1
ATOM 2067 C C . LEU A 1 276 ? -8.297 -4.391 -20.219 1 87.75 276 LEU A C 1
ATOM 2069 O O . LEU A 1 276 ? -8.758 -5.129 -21.094 1 87.75 276 LEU A O 1
ATOM 2073 N N . GLY A 1 277 ? -7.375 -4.777 -19.266 1 91.31 277 GLY A N 1
ATOM 2074 C CA . GLY A 1 277 ? -6.945 -6.164 -19.234 1 91.31 277 GLY A CA 1
ATOM 2075 C C . GLY A 1 277 ? -8.078 -7.133 -18.953 1 91.31 277 GLY A C 1
ATOM 2076 O O . GLY A 1 277 ? -8.078 -8.258 -19.453 1 91.31 277 GLY A O 1
ATOM 2077 N N . LEU A 1 278 ? -9.008 -6.676 -18.156 1 92.44 278 LEU A N 1
ATOM 2078 C CA . LEU A 1 278 ? -10.164 -7.492 -17.812 1 92.44 278 LEU A CA 1
ATOM 2079 C C . LEU A 1 278 ? -10.992 -7.824 -19.047 1 92.44 278 LEU A C 1
ATOM 2081 O O . LEU A 1 278 ? -11.547 -8.922 -19.141 1 92.44 278 LEU A O 1
ATOM 2085 N N . GLU A 1 279 ? -11.102 -6.953 -20.016 1 87.88 279 GLU A N 1
ATOM 2086 C CA . GLU A 1 279 ? -11.938 -7.109 -21.203 1 87.88 279 GLU A CA 1
ATOM 2087 C C . GLU A 1 279 ? -11.438 -8.25 -22.078 1 87.88 279 GLU A C 1
ATOM 2089 O O . GLU A 1 279 ? -12.227 -8.898 -22.766 1 87.88 279 GLU A O 1
ATOM 2094 N N . THR A 1 280 ? -10.133 -8.547 -22 1 89.5 280 THR A N 1
ATOM 2095 C CA . THR A 1 280 ? -9.555 -9.555 -22.891 1 89.5 280 THR A CA 1
ATOM 2096 C C . THR A 1 280 ? -9.086 -10.766 -22.078 1 89.5 280 THR A C 1
ATOM 2098 O O . THR A 1 280 ? -8.461 -11.68 -22.641 1 89.5 280 THR A O 1
ATOM 2101 N N . LEU A 1 281 ? -9.352 -10.75 -20.797 1 93.44 281 LEU A N 1
ATOM 2102 C CA . LEU A 1 281 ? -8.805 -11.742 -19.891 1 93.44 281 LEU A CA 1
ATOM 2103 C C . LEU A 1 281 ? -9.164 -13.148 -20.344 1 93.44 281 LEU A C 1
ATOM 2105 O O . LEU A 1 281 ? -8.297 -14.031 -20.391 1 93.44 281 LEU A O 1
ATOM 2109 N N . GLU A 1 282 ? -10.398 -13.352 -20.703 1 91.44 282 GLU A N 1
ATOM 2110 C CA . GLU A 1 282 ? -10.883 -14.688 -21.031 1 91.44 282 GLU A CA 1
ATOM 2111 C C . GLU A 1 282 ? -10.156 -15.25 -22.25 1 91.44 282 GLU A C 1
ATOM 2113 O O . GLU A 1 282 ? -9.688 -16.391 -22.234 1 91.44 282 GLU A O 1
ATOM 2118 N N . VAL A 1 283 ? -10 -14.484 -23.297 1 90.19 283 VAL A N 1
ATOM 2119 C CA . VAL A 1 283 ? -9.414 -14.969 -24.547 1 90.19 283 VAL A CA 1
ATOM 2120 C C . VAL A 1 283 ? -7.902 -15.125 -24.375 1 90.19 283 VAL A C 1
ATOM 2122 O O . VAL A 1 283 ? -7.301 -16.047 -24.938 1 90.19 283 VAL A O 1
ATOM 2125 N N . ARG A 1 284 ? -7.273 -14.211 -23.609 1 93.88 284 ARG A N 1
ATOM 2126 C CA . ARG A 1 284 ? -5.836 -14.312 -23.375 1 93.88 284 ARG A CA 1
ATOM 2127 C C . ARG A 1 284 ? -5.508 -15.555 -22.547 1 93.88 284 ARG A C 1
ATOM 2129 O O . ARG A 1 284 ? -4.562 -16.281 -22.859 1 93.88 284 ARG A O 1
ATOM 2136 N N . TYR A 1 285 ? -6.34 -15.812 -21.516 1 95.56 285 TYR A N 1
ATOM 2137 C CA . TYR A 1 285 ? -6.094 -16.984 -20.688 1 95.56 285 TYR A CA 1
ATOM 2138 C C . TYR A 1 285 ? -6.285 -18.266 -21.484 1 95.56 285 TYR A C 1
ATOM 2140 O O . TYR A 1 285 ? -5.492 -19.203 -21.359 1 95.56 285 TYR A O 1
ATOM 2148 N N . ALA A 1 286 ? -7.34 -18.297 -22.234 1 94.56 286 ALA A N 1
ATOM 2149 C CA . ALA A 1 286 ? -7.617 -19.5 -23.016 1 94.56 286 ALA A CA 1
ATOM 2150 C C . ALA A 1 286 ? -6.441 -19.844 -23.938 1 94.56 286 ALA A C 1
ATOM 2152 O O . ALA A 1 286 ? -6.047 -21 -24.047 1 94.56 286 ALA A O 1
ATOM 2153 N N . ARG A 1 287 ? -5.898 -18.828 -24.562 1 93.69 287 ARG A N 1
ATOM 2154 C CA . ARG A 1 287 ? -4.754 -19.016 -25.438 1 93.69 287 ARG A CA 1
ATOM 2155 C C . ARG A 1 287 ? -3.531 -19.5 -24.656 1 93.69 287 ARG A C 1
ATOM 2157 O O . ARG A 1 287 ? -2.908 -20.5 -25.031 1 93.69 287 ARG A O 1
ATOM 2164 N N . ALA A 1 288 ? -3.199 -18.844 -23.594 1 96.12 288 ALA A N 1
ATOM 2165 C CA . ALA A 1 288 ? -1.999 -19.141 -22.812 1 96.12 288 ALA A CA 1
ATOM 2166 C C . ALA A 1 288 ? -2.074 -20.531 -22.203 1 96.12 288 ALA A C 1
ATOM 2168 O O . ALA A 1 288 ? -1.1 -21.297 -22.234 1 96.12 288 ALA A O 1
ATOM 2169 N N . SER A 1 289 ? -3.238 -20.859 -21.641 1 97.38 289 SER A N 1
ATOM 2170 C CA . SER A 1 289 ? -3.391 -22.141 -20.969 1 97.38 289 SER A CA 1
ATOM 2171 C C . SER A 1 289 ? -3.352 -23.297 -21.969 1 97.38 289 SER A C 1
ATOM 2173 O O . SER A 1 289 ? -2.756 -24.328 -21.688 1 97.38 289 SER A O 1
ATOM 2175 N N . ARG A 1 290 ? -3.963 -23.109 -23.094 1 96 290 ARG A N 1
ATOM 2176 C CA . ARG A 1 290 ? -3.91 -24.141 -24.125 1 96 290 ARG A CA 1
ATOM 2177 C C . ARG A 1 290 ? -2.48 -24.344 -24.609 1 96 290 ARG A C 1
ATOM 2179 O O . ARG A 1 290 ? -2.041 -25.484 -24.781 1 96 290 ARG A O 1
ATOM 2186 N N . THR A 1 291 ? -1.831 -23.266 -24.891 1 96.56 291 THR A N 1
ATOM 2187 C CA . THR A 1 291 ? -0.446 -23.344 -25.328 1 96.56 291 THR A CA 1
ATOM 2188 C C . THR A 1 291 ? 0.427 -24.016 -24.281 1 96.56 291 THR A C 1
ATOM 2190 O O . THR A 1 291 ? 1.276 -24.844 -24.625 1 96.56 291 THR A O 1
ATOM 2193 N N . ALA A 1 292 ? 0.224 -23.703 -23.031 1 97.94 292 ALA A N 1
ATOM 2194 C CA . ALA A 1 292 ? 0.982 -24.328 -21.953 1 97.94 292 ALA A CA 1
ATOM 2195 C C . ALA A 1 292 ? 0.765 -25.828 -21.922 1 97.94 292 ALA A C 1
ATOM 2197 O O . ALA A 1 292 ? 1.711 -26.594 -21.734 1 97.94 292 ALA A O 1
ATOM 2198 N N . SER A 1 293 ? -0.438 -26.234 -22.094 1 97.62 293 SER A N 1
ATOM 2199 C CA . SER A 1 293 ? -0.768 -27.656 -22.125 1 97.62 293 SER A CA 1
ATOM 2200 C C . SER A 1 293 ? -0.062 -28.359 -23.281 1 97.62 293 SER A C 1
ATOM 2202 O O . SER A 1 293 ? 0.476 -29.453 -23.109 1 97.62 293 SER A O 1
ATOM 2204 N N . GLU A 1 294 ? -0.052 -27.75 -24.406 1 96.75 294 GLU A N 1
ATOM 2205 C CA . GLU A 1 294 ? 0.602 -28.312 -25.594 1 96.75 294 GLU A CA 1
ATOM 2206 C C . GLU A 1 294 ? 2.109 -28.422 -25.375 1 96.75 294 GLU A C 1
ATOM 2208 O O . GLU A 1 294 ? 2.711 -29.453 -25.719 1 96.75 294 GLU A O 1
ATOM 2213 N N . VAL A 1 295 ? 2.635 -27.406 -24.859 1 97.56 295 VAL A N 1
ATOM 2214 C CA . VAL A 1 295 ? 4.07 -27.391 -24.609 1 97.56 295 VAL A CA 1
ATOM 2215 C C . VAL A 1 295 ? 4.43 -28.469 -23.578 1 97.56 295 VAL A C 1
ATOM 2217 O O . VAL A 1 295 ? 5.398 -29.219 -23.766 1 97.56 295 VAL A O 1
ATOM 2220 N N . ALA A 1 296 ? 3.678 -28.578 -22.516 1 98.19 296 ALA A N 1
ATOM 2221 C CA . ALA A 1 296 ? 3.928 -29.578 -21.469 1 98.19 296 ALA A CA 1
ATOM 2222 C C . ALA A 1 296 ? 3.875 -31 -22.047 1 98.19 296 ALA A C 1
ATOM 2224 O O . ALA A 1 296 ? 4.734 -31.828 -21.75 1 98.19 296 ALA A O 1
ATOM 2225 N N . ARG A 1 297 ? 2.932 -31.25 -22.844 1 97 297 ARG A N 1
ATOM 2226 C CA . ARG A 1 297 ? 2.779 -32.562 -23.453 1 97 297 ARG A CA 1
ATOM 2227 C C . ARG A 1 297 ? 3.955 -32.875 -24.375 1 97 297 ARG A C 1
ATOM 2229 O O . ARG A 1 297 ? 4.453 -34 -24.391 1 97 297 ARG A O 1
ATOM 2236 N N . ALA A 1 298 ? 4.305 -31.906 -25.125 1 97.06 298 ALA A N 1
ATOM 2237 C CA . ALA A 1 298 ? 5.422 -32.094 -26.047 1 97.06 298 ALA A CA 1
ATOM 2238 C C . ALA A 1 298 ? 6.719 -32.344 -25.297 1 97.06 298 ALA A C 1
ATOM 2240 O O . ALA A 1 298 ? 7.547 -33.156 -25.734 1 97.06 298 ALA A O 1
ATOM 2241 N N . LEU A 1 299 ? 6.906 -31.703 -24.188 1 97.38 299 LEU A N 1
ATOM 2242 C CA . LEU A 1 299 ? 8.141 -31.812 -23.422 1 97.38 299 LEU A CA 1
ATOM 2243 C C . LEU A 1 299 ? 8.195 -33.125 -22.656 1 97.38 299 LEU A C 1
ATOM 2245 O O . LEU A 1 299 ? 9.273 -33.594 -22.281 1 97.38 299 LEU A O 1
ATOM 2249 N N . ASP A 1 300 ? 7.031 -33.656 -22.328 1 95.5 300 ASP A N 1
ATOM 2250 C CA . ASP A 1 300 ? 6.965 -34.875 -21.578 1 95.5 300 ASP A CA 1
ATOM 2251 C C . ASP A 1 300 ? 7.594 -36.031 -22.359 1 95.5 300 ASP A C 1
ATOM 2253 O O . ASP A 1 300 ? 7.023 -36.531 -23.344 1 95.5 300 ASP A O 1
ATOM 2257 N N . GLY A 1 301 ? 8.766 -36.469 -22 1 90.12 301 GLY A N 1
ATOM 2258 C CA . GLY A 1 301 ? 9.508 -37.531 -22.656 1 90.12 301 GLY A CA 1
ATOM 2259 C C . GLY A 1 301 ? 10.5 -37 -23.672 1 90.12 301 GLY A C 1
ATOM 2260 O O . GLY A 1 301 ? 11.188 -37.781 -24.344 1 90.12 301 GLY A O 1
ATOM 2261 N N . TRP A 1 302 ? 10.555 -35.75 -23.844 1 93.94 3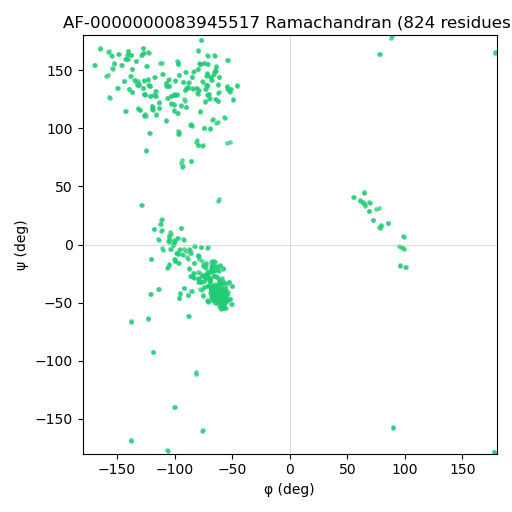02 TRP A N 1
ATOM 2262 C CA . TRP A 1 302 ? 11.5 -35.125 -24.75 1 93.94 302 TRP A CA 1
ATOM 2263 C C . TRP A 1 302 ? 12.938 -35.406 -24.328 1 93.94 302 TRP A C 1
ATOM 2265 O O . TRP A 1 302 ? 13.289 -35.25 -23.156 1 93.94 302 TRP A O 1
ATOM 2275 N N . PRO A 1 303 ? 13.781 -35.844 -25.297 1 93.81 303 PRO A N 1
ATOM 2276 C CA . PRO A 1 303 ? 15.188 -36.094 -24.938 1 93.81 303 PRO A CA 1
ATOM 2277 C C . PRO A 1 303 ? 15.836 -34.875 -24.297 1 93.81 303 PRO A C 1
ATOM 2279 O O . PRO A 1 303 ? 15.656 -33.75 -24.781 1 93.81 303 PRO A O 1
ATOM 2282 N N . GLY A 1 304 ? 16.562 -35.094 -23.188 1 93.56 304 GLY A N 1
ATOM 2283 C CA . GLY A 1 304 ? 17.234 -34 -22.516 1 93.56 304 GLY A CA 1
ATOM 2284 C C . GLY A 1 304 ? 16.438 -33.438 -21.375 1 93.56 304 GLY A C 1
ATOM 2285 O O . GLY A 1 304 ? 16.969 -32.719 -20.531 1 93.56 304 GLY A O 1
ATOM 2286 N N . ILE A 1 305 ? 15.188 -33.719 -21.375 1 96.94 305 ILE A N 1
ATOM 2287 C CA . ILE A 1 305 ? 14.328 -33.281 -20.266 1 96.94 305 ILE A CA 1
ATOM 2288 C C . ILE A 1 305 ? 14.086 -34.438 -19.312 1 96.94 305 ILE A C 1
ATOM 2290 O O . ILE A 1 305 ? 13.562 -35.5 -19.719 1 96.94 305 ILE A O 1
ATOM 2294 N N . ALA A 1 306 ? 14.477 -34.25 -18.109 1 96.06 306 ALA A N 1
ATOM 2295 C CA . ALA A 1 306 ? 14.43 -35.312 -17.109 1 96.06 306 ALA A CA 1
ATOM 2296 C C . ALA A 1 306 ? 13.008 -35.531 -16.609 1 96.06 306 ALA A C 1
ATOM 2298 O O . ALA A 1 306 ? 12.602 -36.688 -16.359 1 96.06 306 ALA A O 1
ATOM 2299 N N . ALA A 1 307 ? 12.312 -34.469 -16.438 1 96.69 307 ALA A N 1
ATOM 2300 C CA . ALA A 1 307 ? 10.945 -34.531 -15.922 1 96.69 307 ALA A CA 1
ATOM 2301 C C . ALA A 1 307 ? 10.164 -33.25 -16.266 1 96.69 307 ALA A C 1
ATOM 2303 O O . ALA A 1 307 ? 10.742 -32.188 -16.391 1 96.69 307 ALA A O 1
ATOM 2304 N N . VAL A 1 308 ? 8.938 -33.438 -16.516 1 97.88 308 VAL A N 1
ATOM 2305 C CA . VAL A 1 308 ? 8.016 -32.312 -16.703 1 97.88 308 VAL A CA 1
ATOM 2306 C C . VAL A 1 308 ? 6.957 -32.312 -15.609 1 97.88 308 VAL A C 1
ATOM 2308 O O . VAL A 1 308 ? 6.453 -33.375 -15.219 1 97.88 308 VAL A O 1
ATOM 2311 N N . ASN A 1 309 ? 6.742 -31.172 -15.023 1 97.94 309 ASN A N 1
ATOM 2312 C CA . ASN A 1 309 ? 5.719 -30.984 -14 1 97.94 309 ASN A CA 1
ATOM 2313 C C . ASN A 1 309 ? 4.641 -30 -14.461 1 97.94 309 ASN A C 1
ATOM 2315 O O . ASN A 1 309 ? 4.922 -28.828 -14.672 1 97.94 309 ASN A O 1
ATOM 2319 N N . TYR A 1 310 ? 3.477 -30.469 -14.672 1 98.19 310 TYR A N 1
ATOM 2320 C CA . TYR A 1 310 ? 2.299 -29.719 -15.102 1 98.19 310 TYR A CA 1
ATOM 2321 C C . TYR A 1 310 ? 1.02 -30.438 -14.703 1 98.19 310 TYR A C 1
ATOM 2323 O O . TYR A 1 310 ? 0.82 -31.609 -15.055 1 98.19 310 TYR A O 1
ATOM 2331 N N . PRO A 1 311 ? 0.14 -29.719 -14.008 1 97.88 311 PRO A N 1
ATOM 2332 C CA . PRO A 1 311 ? -1.039 -30.391 -13.461 1 97.88 311 PRO A CA 1
ATOM 2333 C C . PRO A 1 311 ? -1.972 -30.922 -14.547 1 97.88 311 PRO A C 1
ATOM 2335 O O . PRO A 1 311 ? -2.857 -31.734 -14.258 1 97.88 311 PRO A O 1
ATOM 2338 N N . GLY A 1 312 ? -1.82 -30.484 -15.766 1 97.19 312 GLY A N 1
ATOM 2339 C CA . GLY A 1 312 ? -2.668 -30.922 -16.859 1 97.19 312 GLY A CA 1
ATOM 2340 C C . GLY A 1 312 ? -2.18 -32.188 -17.531 1 97.19 312 GLY A C 1
ATOM 2341 O O . GLY A 1 312 ? -2.85 -32.719 -18.422 1 97.19 312 GLY A O 1
ATOM 2342 N N . LEU A 1 313 ? -1.037 -32.719 -17.156 1 97.12 313 LEU A N 1
ATOM 2343 C CA . LEU A 1 313 ? -0.514 -33.969 -17.688 1 97.12 313 LEU A CA 1
ATOM 2344 C C . LEU A 1 313 ? -1.112 -35.156 -16.953 1 97.12 313 LEU A C 1
ATOM 2346 O O . LEU A 1 313 ? -1.137 -35.188 -15.727 1 97.12 313 LEU A O 1
ATOM 2350 N N . PRO A 1 314 ? -1.553 -36.156 -17.672 1 95.5 314 PRO A N 1
ATOM 2351 C CA . PRO A 1 314 ? -2.145 -37.344 -17.031 1 95.5 314 PRO A CA 1
ATOM 2352 C C . PRO A 1 314 ? -1.183 -38.031 -16.062 1 95.5 314 PRO A C 1
ATOM 2354 O O . PRO A 1 314 ? -1.619 -38.625 -15.078 1 95.5 314 PRO A O 1
ATOM 2357 N N . SER A 1 315 ? 0.034 -37.938 -16.281 1 94.44 315 SER A N 1
ATOM 2358 C CA . SER A 1 315 ? 1.041 -38.594 -15.43 1 94.44 315 SER A CA 1
ATOM 2359 C C . SER A 1 315 ? 1.256 -37.781 -14.141 1 94.44 315 SER A C 1
ATOM 2361 O O . SER A 1 315 ? 1.876 -38.281 -13.203 1 94.44 315 SER A O 1
ATOM 2363 N N . ASN A 1 316 ? 0.772 -36.594 -14.078 1 96.56 316 ASN A N 1
ATOM 2364 C CA . ASN A 1 316 ? 0.933 -35.75 -12.891 1 96.56 316 ASN A CA 1
ATOM 2365 C C . ASN A 1 316 ? 0.05 -36.25 -11.742 1 96.56 316 ASN A C 1
ATOM 2367 O O . ASN A 1 316 ? -1.119 -36.562 -11.953 1 96.56 316 ASN A O 1
ATOM 2371 N N . ARG A 1 317 ? 0.591 -36.281 -10.531 1 95.75 317 ARG A N 1
ATOM 2372 C CA . ARG A 1 317 ? -0.115 -36.812 -9.367 1 95.75 317 ARG A CA 1
ATOM 2373 C C . ARG A 1 317 ? -1.366 -36 -9.07 1 95.75 317 ARG A C 1
ATOM 2375 O O . ARG A 1 317 ? -2.311 -36.5 -8.453 1 95.75 317 ARG A O 1
ATOM 2382 N N . PHE A 1 318 ? -1.44 -34.75 -9.539 1 97.44 318 PHE A N 1
ATOM 2383 C CA . PHE A 1 318 ? -2.562 -33.875 -9.211 1 97.44 318 PHE A CA 1
ATOM 2384 C C . PHE A 1 318 ? -3.518 -33.781 -10.398 1 97.44 318 PHE A C 1
ATOM 2386 O O . PHE A 1 318 ? -4.43 -32.938 -10.383 1 97.44 318 PHE A O 1
ATOM 2393 N N . TYR A 1 319 ? -3.309 -34.594 -11.406 1 97.69 319 TYR A N 1
ATOM 2394 C CA . TYR A 1 319 ? -4.078 -34.5 -12.641 1 97.69 319 TYR A CA 1
ATOM 2395 C C . TYR A 1 319 ? -5.574 -34.594 -12.359 1 97.69 319 TYR A C 1
ATOM 2397 O O . TYR A 1 319 ? -6.352 -33.75 -12.828 1 97.69 319 TYR A O 1
ATOM 2405 N N . GLY A 1 320 ? -6.008 -35.531 -11.594 1 97.56 320 GLY A N 1
ATOM 2406 C CA . GLY A 1 320 ? -7.418 -35.719 -11.312 1 97.56 320 GLY A CA 1
ATOM 2407 C C . GLY A 1 320 ? -8.078 -34.531 -10.664 1 97.56 320 GLY A C 1
ATOM 2408 O O . GLY A 1 320 ? -9.117 -34.062 -11.125 1 97.56 320 GLY A O 1
ATOM 2409 N N . VAL A 1 321 ? -7.496 -34.031 -9.609 1 97.69 321 VAL A N 1
ATOM 2410 C CA . VAL A 1 321 ? -8.062 -32.906 -8.875 1 97.69 321 VAL A CA 1
ATOM 2411 C C . VAL A 1 321 ? -8.023 -31.641 -9.742 1 97.69 321 VAL A C 1
ATOM 2413 O O . VAL A 1 321 ? -8.969 -30.844 -9.742 1 97.69 321 VAL A O 1
ATOM 2416 N N . ALA A 1 322 ? -6.945 -31.453 -10.508 1 97.94 322 ALA A N 1
ATOM 2417 C CA . ALA A 1 322 ? -6.812 -30.297 -11.383 1 97.94 322 ALA A CA 1
ATOM 2418 C C . ALA A 1 322 ? -7.887 -30.297 -12.461 1 97.94 322 ALA A C 1
ATOM 2420 O O . ALA A 1 322 ? -8.492 -29.266 -12.75 1 97.94 322 ALA A O 1
ATOM 2421 N N . LEU A 1 323 ? -8.078 -31.5 -13.031 1 97.06 323 LEU A N 1
ATOM 2422 C CA . LEU A 1 323 ? -9.086 -31.625 -14.078 1 97.06 323 LEU A CA 1
ATOM 2423 C C . LEU A 1 323 ? -10.469 -31.266 -13.562 1 97.06 323 LEU A C 1
ATOM 2425 O O . LEU A 1 323 ? -11.219 -30.547 -14.227 1 97.06 323 LEU A O 1
ATOM 2429 N N . ARG A 1 324 ? -10.805 -31.703 -12.414 1 96.44 324 ARG A N 1
ATOM 2430 C CA . ARG A 1 324 ? -12.109 -31.453 -11.82 1 96.44 324 ARG A CA 1
ATOM 2431 C C . ARG A 1 324 ? -12.273 -29.984 -11.477 1 96.44 324 ARG A C 1
ATOM 2433 O O . ARG A 1 324 ? -13.359 -29.422 -11.633 1 96.44 324 ARG A O 1
ATOM 2440 N N . GLN A 1 325 ? -11.242 -29.328 -11.062 1 97.06 325 GLN A N 1
ATOM 2441 C CA . GLN A 1 325 ? -11.336 -27.984 -10.523 1 97.06 325 GLN A CA 1
ATOM 2442 C C . GLN A 1 325 ? -11.133 -26.938 -11.617 1 97.06 325 GLN A C 1
ATOM 2444 O O . GLN A 1 325 ? -11.758 -25.875 -11.594 1 97.06 325 GLN A O 1
ATOM 2449 N N . PHE A 1 326 ? -10.211 -27.266 -12.547 1 96.75 326 PHE A N 1
ATOM 2450 C CA . PHE A 1 326 ? -9.781 -26.203 -13.453 1 96.75 326 PHE A CA 1
ATOM 2451 C C . PHE A 1 326 ? -10.07 -26.578 -14.906 1 96.75 326 PHE A C 1
ATOM 2453 O O . PHE A 1 326 ? -9.93 -25.75 -15.805 1 96.75 326 PHE A O 1
ATOM 2460 N N . GLY A 1 327 ? -10.406 -27.844 -15.18 1 93.81 327 GLY A N 1
ATOM 2461 C CA . GLY A 1 327 ? -10.625 -28.312 -16.531 1 93.81 327 GLY A CA 1
ATOM 2462 C C . GLY A 1 327 ? -9.359 -28.828 -17.203 1 93.81 327 GLY A C 1
ATOM 2463 O O . GLY A 1 327 ? -8.414 -29.234 -16.516 1 93.81 327 GLY A O 1
ATOM 2464 N N . GLU A 1 328 ? -9.344 -28.859 -18.516 1 90.38 328 GLU A N 1
ATOM 2465 C CA . GLU A 1 328 ? -8.328 -29.562 -19.281 1 90.38 328 GLU A CA 1
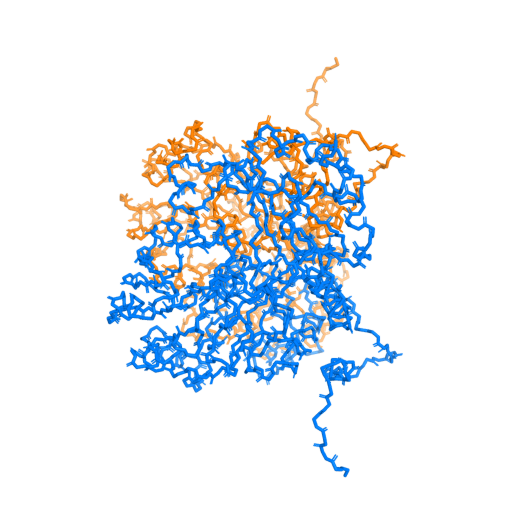ATOM 2466 C C . GLU A 1 328 ? -7.027 -28.781 -19.344 1 90.38 328 GLU A C 1
ATOM 2468 O O . GLU A 1 328 ? -5.965 -29.344 -19.609 1 90.38 328 GLU A O 1
ATOM 2473 N N . ALA A 1 329 ? -7.074 -27.516 -19.188 1 89.12 329 ALA A N 1
ATOM 2474 C CA . ALA A 1 329 ? -5.879 -26.672 -19.266 1 89.12 329 ALA A CA 1
ATOM 2475 C C . ALA A 1 329 ? -5.719 -25.828 -18.016 1 89.12 329 ALA A C 1
ATOM 2477 O O . ALA A 1 329 ? -5.98 -24.625 -18.016 1 89.12 329 ALA A O 1
ATOM 2478 N N . PRO A 1 330 ? -5.152 -26.547 -16.984 1 94.88 330 PRO A N 1
ATOM 2479 C CA . PRO A 1 330 ? -5.082 -25.875 -15.688 1 94.88 330 PRO A CA 1
ATOM 2480 C C . PRO A 1 330 ? -3.902 -24.906 -15.586 1 94.88 330 PRO A C 1
ATOM 2482 O O . PRO A 1 330 ? -2.834 -25.281 -15.094 1 94.88 330 PRO A O 1
ATOM 2485 N N . GLY A 1 331 ? -4.086 -23.609 -15.969 1 95.06 331 GLY A N 1
ATOM 2486 C CA . GLY A 1 331 ? -3.061 -22.594 -15.805 1 95.06 331 GLY A CA 1
ATOM 2487 C C . GLY A 1 331 ? -2.105 -22.516 -16.984 1 95.06 331 GLY A C 1
ATOM 2488 O O . GLY A 1 331 ? -2.193 -23.297 -17.922 1 95.06 331 GLY A O 1
ATOM 2489 N N . ALA A 1 332 ? -1.171 -21.562 -16.891 1 97.75 332 ALA A N 1
ATOM 2490 C CA . ALA A 1 332 ? -0.236 -21.328 -18 1 97.75 332 ALA A CA 1
ATOM 2491 C C . ALA A 1 332 ? 1.207 -21.344 -17.5 1 97.75 332 ALA A C 1
ATOM 2493 O O . ALA A 1 332 ? 2.039 -20.562 -17.969 1 97.75 332 ALA A O 1
ATOM 2494 N N . MET A 1 333 ? 1.438 -22.188 -16.5 1 98 333 MET A N 1
ATOM 2495 C CA . MET A 1 333 ? 2.777 -22.344 -15.945 1 98 333 MET A CA 1
ATOM 2496 C C . MET A 1 333 ? 3.158 -23.812 -15.844 1 98 333 MET A C 1
ATOM 2498 O O . MET A 1 333 ? 2.324 -24.656 -15.492 1 98 333 MET A O 1
ATOM 2502 N N . LEU A 1 334 ? 4.352 -24.141 -16.188 1 98.25 334 LEU A N 1
ATOM 2503 C CA . LEU A 1 334 ? 4.902 -25.484 -16.031 1 98.25 334 LEU A CA 1
ATOM 2504 C C . LEU A 1 334 ? 6.363 -25.422 -15.586 1 98.25 334 LEU A C 1
ATOM 2506 O O . LEU A 1 334 ? 6.992 -24.359 -15.672 1 98.25 334 LEU A O 1
ATOM 2510 N N . THR A 1 335 ? 6.809 -26.469 -15.039 1 98.31 335 THR A N 1
ATOM 2511 C CA . THR A 1 335 ? 8.234 -26.609 -14.758 1 98.31 335 THR A CA 1
ATOM 2512 C C . THR A 1 335 ? 8.805 -27.859 -15.406 1 98.31 335 THR A C 1
ATOM 2514 O O . THR A 1 335 ? 8.062 -28.797 -15.719 1 98.31 335 THR A O 1
ATOM 2517 N N . PHE A 1 336 ? 10.031 -27.859 -15.695 1 98.38 336 PHE A N 1
ATOM 2518 C CA . PHE A 1 336 ? 10.719 -29.062 -16.156 1 98.38 336 PHE A CA 1
ATOM 2519 C C . PHE A 1 336 ? 12.164 -29.078 -15.664 1 98.38 336 PHE A C 1
ATOM 2521 O O . PHE A 1 336 ? 12.734 -28.031 -15.352 1 98.38 336 PHE A O 1
ATOM 2528 N N . ASP A 1 337 ? 12.664 -30.266 -15.562 1 98.06 337 ASP A N 1
ATOM 2529 C CA . ASP A 1 337 ? 13.992 -30.453 -14.992 1 98.06 337 ASP A CA 1
ATOM 2530 C C . ASP A 1 337 ? 15.016 -30.797 -16.062 1 98.06 337 ASP A C 1
ATOM 2532 O O . ASP A 1 337 ? 14.719 -31.547 -17 1 98.06 337 ASP A O 1
ATOM 2536 N N . LEU A 1 338 ? 16.109 -30.156 -15.898 1 98 338 LEU A N 1
ATOM 2537 C CA . LEU A 1 338 ? 17.266 -30.484 -16.719 1 98 338 LEU A CA 1
ATOM 2538 C C . LEU A 1 338 ? 18.312 -31.234 -15.883 1 98 338 LEU A C 1
ATOM 2540 O O . LEU A 1 338 ? 18.047 -31.641 -14.75 1 98 338 LEU A O 1
ATOM 2544 N N . ALA A 1 339 ? 19.469 -31.547 -16.5 1 96.5 339 ALA A N 1
ATOM 2545 C CA . ALA A 1 339 ? 20.438 -32.469 -15.906 1 96.5 339 ALA A CA 1
ATOM 2546 C C . ALA A 1 339 ? 21.125 -31.844 -14.695 1 96.5 339 ALA A C 1
ATOM 2548 O O . ALA A 1 339 ? 21.578 -32.562 -13.797 1 96.5 339 ALA A O 1
ATOM 2549 N N . SER A 1 340 ? 21.281 -30.562 -14.672 1 96.62 340 SER A N 1
ATOM 2550 C CA . SER A 1 340 ? 22.031 -29.859 -13.633 1 96.62 340 SER A CA 1
ATOM 2551 C C . SER A 1 340 ? 21.734 -28.375 -13.656 1 96.62 340 SER A C 1
ATOM 2553 O O . SER A 1 340 ? 21.078 -27.875 -14.57 1 96.62 340 SER A O 1
ATOM 2555 N N . GLN A 1 341 ? 22.188 -27.75 -12.594 1 96.44 341 GLN A N 1
ATOM 2556 C CA . GLN A 1 341 ? 22.109 -26.297 -12.57 1 96.44 341 GLN A CA 1
ATOM 2557 C C . GLN A 1 341 ? 22.812 -25.688 -13.781 1 96.44 341 GLN A C 1
ATOM 2559 O O . GLN A 1 341 ? 22.328 -24.719 -14.375 1 96.44 341 GLN A O 1
ATOM 2564 N N . ALA A 1 342 ? 23.984 -26.203 -14.109 1 96.75 342 ALA A N 1
ATOM 2565 C CA . ALA A 1 342 ? 24.734 -25.719 -15.258 1 96.75 342 ALA A CA 1
ATOM 2566 C C . ALA A 1 342 ? 23.938 -25.875 -16.547 1 96.75 342 ALA A C 1
ATOM 2568 O O . ALA A 1 342 ? 23.969 -25 -17.422 1 96.75 342 ALA A O 1
ATOM 2569 N N . ALA A 1 343 ? 23.234 -26.984 -16.672 1 97.38 343 ALA A N 1
ATOM 2570 C CA . ALA A 1 343 ? 22.391 -27.203 -17.844 1 97.38 343 ALA A CA 1
ATOM 2571 C C . ALA A 1 343 ? 21.25 -26.172 -17.891 1 97.38 343 ALA A C 1
ATOM 2573 O O . ALA A 1 343 ? 20.891 -25.703 -18.969 1 97.38 343 ALA A O 1
ATOM 2574 N N . CYS A 1 344 ? 20.688 -25.875 -16.719 1 97.69 344 CYS A N 1
ATOM 2575 C CA . CYS A 1 344 ? 19.641 -24.859 -16.641 1 97.69 344 CYS A CA 1
ATOM 2576 C C . CYS A 1 344 ? 20.156 -23.516 -17.109 1 97.69 344 CYS A C 1
ATOM 2578 O O . CYS A 1 344 ? 19.469 -22.812 -17.875 1 97.69 344 CYS A O 1
ATOM 2580 N N . TYR A 1 345 ? 21.312 -23.125 -16.688 1 97.06 345 TYR A N 1
ATOM 2581 C CA . TYR A 1 345 ? 21.906 -21.859 -17.109 1 97.06 345 TYR A CA 1
ATOM 2582 C C . TYR A 1 345 ? 22.141 -21.844 -18.609 1 97.06 345 TYR A C 1
ATOM 2584 O O . TYR A 1 345 ? 21.812 -20.859 -19.281 1 97.06 345 TYR A O 1
ATOM 2592 N N . GLY A 1 346 ? 22.797 -22.906 -19.062 1 97.06 346 GLY A N 1
ATOM 2593 C CA . GLY A 1 346 ? 23.031 -23 -20.5 1 97.06 346 GLY A CA 1
ATOM 2594 C C . GLY A 1 346 ? 21.75 -22.875 -21.312 1 97.06 346 GLY A C 1
ATOM 2595 O O . GLY A 1 346 ? 21.719 -22.156 -22.328 1 97.06 346 GLY A O 1
ATOM 2596 N N . PHE A 1 347 ? 20.734 -23.594 -20.922 1 96.94 347 PHE A N 1
ATOM 2597 C CA . PHE A 1 347 ? 19.422 -23.547 -21.562 1 96.94 347 PHE A CA 1
ATOM 2598 C C . PHE A 1 347 ? 18.891 -22.125 -21.594 1 96.94 347 PHE A C 1
ATOM 2600 O O . PHE A 1 347 ? 18.516 -21.625 -22.656 1 96.94 347 PHE A O 1
ATOM 2607 N N . LEU A 1 348 ? 18.797 -21.422 -20.422 1 97.5 348 LEU A N 1
ATOM 2608 C CA . LEU A 1 348 ? 18.281 -20.062 -20.312 1 97.5 348 LEU A CA 1
ATOM 2609 C C . LEU A 1 348 ? 19.078 -19.109 -21.219 1 97.5 348 LEU A C 1
ATOM 2611 O O . LEU A 1 348 ? 18.484 -18.25 -21.891 1 97.5 348 LEU A O 1
ATOM 2615 N N . ASP A 1 349 ? 20.359 -19.25 -21.281 1 97.06 349 ASP A N 1
ATOM 2616 C CA . ASP A 1 349 ? 21.219 -18.344 -22.016 1 97.06 349 ASP A CA 1
ATOM 2617 C C . ASP A 1 349 ? 21 -18.469 -23.516 1 97.06 349 ASP A C 1
ATOM 2619 O O . ASP A 1 349 ? 21.328 -17.547 -24.281 1 97.06 349 ASP A O 1
ATOM 2623 N N . ARG A 1 350 ? 20.484 -19.547 -23.938 1 96.44 350 ARG A N 1
ATOM 2624 C CA . ARG A 1 350 ? 20.344 -19.797 -25.359 1 96.44 350 ARG A CA 1
ATOM 2625 C C . ARG A 1 350 ? 18.938 -19.469 -25.844 1 96.44 350 ARG A C 1
ATOM 2627 O O . ARG A 1 350 ? 18.672 -19.516 -27.047 1 96.44 350 ARG A O 1
ATOM 2634 N N . LEU A 1 351 ? 18.031 -19.156 -24.922 1 94.19 351 LEU A N 1
ATOM 2635 C CA . LEU A 1 351 ? 16.688 -18.766 -25.297 1 94.19 351 LEU A CA 1
ATOM 2636 C C . LEU A 1 351 ? 16.703 -17.5 -26.141 1 94.19 351 LEU A C 1
ATOM 2638 O O . LEU A 1 351 ? 17.5 -16.594 -25.891 1 94.19 351 LEU A O 1
ATOM 2642 N N . GLN A 1 352 ? 15.797 -17.375 -27.141 1 88.88 352 GLN A N 1
ATOM 2643 C CA . GLN A 1 352 ? 15.734 -16.219 -28.016 1 88.88 352 GLN A CA 1
ATOM 2644 C C . GLN A 1 352 ? 14.367 -15.539 -27.938 1 88.88 352 GLN A C 1
ATOM 2646 O O . GLN A 1 352 ? 14.273 -14.312 -27.906 1 88.88 352 GLN A O 1
ATOM 2651 N N . SER A 1 353 ? 13.305 -16.312 -27.922 1 88.38 353 SER A N 1
ATOM 2652 C CA . SER A 1 353 ? 11.945 -15.773 -27.906 1 88.38 353 SER A CA 1
ATOM 2653 C C . SER A 1 353 ? 11.391 -15.711 -26.484 1 88.38 353 SER A C 1
ATOM 2655 O O . SER A 1 353 ? 10.742 -14.734 -26.109 1 88.38 353 SER A O 1
ATOM 2657 N N . ILE A 1 354 ? 11.586 -16.797 -25.75 1 94 354 ILE A N 1
ATOM 2658 C CA . ILE A 1 354 ? 11.18 -16.828 -24.344 1 94 354 ILE A CA 1
ATOM 2659 C C . ILE A 1 354 ? 12.094 -15.906 -23.531 1 94 354 ILE A C 1
ATOM 2661 O O . ILE A 1 354 ? 13.32 -16.016 -23.625 1 94 354 ILE A O 1
ATOM 2665 N N . CYS A 1 355 ? 11.5 -14.984 -22.812 1 91.88 355 CYS A N 1
ATOM 2666 C CA . CYS A 1 355 ? 12.266 -13.961 -22.094 1 91.88 355 CYS A CA 1
ATOM 2667 C C . CYS A 1 355 ? 12.805 -14.508 -20.781 1 91.88 355 CYS A C 1
ATOM 2669 O O . CYS A 1 355 ? 12.094 -15.227 -20.062 1 91.88 355 CYS A O 1
ATOM 2671 N N . ARG A 1 356 ? 14.094 -14.25 -20.469 1 94 356 ARG A N 1
ATOM 2672 C CA . ARG A 1 356 ? 14.688 -14.492 -19.156 1 94 356 ARG A CA 1
ATOM 2673 C C . ARG A 1 356 ? 14.242 -13.438 -18.156 1 94 356 ARG A C 1
ATOM 2675 O O . ARG A 1 356 ? 14.93 -12.43 -17.953 1 94 356 ARG A O 1
ATOM 2682 N N . ALA A 1 357 ? 13.156 -13.695 -17.609 1 91.94 357 ALA A N 1
ATOM 2683 C CA . ALA A 1 357 ? 12.57 -12.719 -16.688 1 91.94 357 ALA A CA 1
ATOM 2684 C C . ALA A 1 357 ? 11.648 -13.406 -15.68 1 91.94 357 ALA A C 1
ATOM 2686 O O . ALA A 1 357 ? 11.094 -14.477 -15.953 1 91.94 357 ALA A O 1
ATOM 2687 N N . THR A 1 358 ? 11.617 -12.727 -14.586 1 92.56 358 THR A N 1
ATOM 2688 C CA . THR A 1 358 ? 10.633 -13.188 -13.609 1 92.56 358 THR A CA 1
ATOM 2689 C C . THR A 1 358 ? 9.227 -12.758 -14.023 1 92.56 358 THR A C 1
ATOM 2691 O O . THR A 1 358 ? 8.953 -12.555 -15.211 1 92.56 358 THR A O 1
ATOM 2694 N N . ASN A 1 359 ? 8.242 -12.711 -13.164 1 89.19 359 ASN A N 1
ATOM 2695 C CA . ASN A 1 359 ? 6.82 -12.469 -13.367 1 89.19 359 ASN A CA 1
ATOM 2696 C C . ASN A 1 359 ? 6.109 -13.719 -13.891 1 89.19 359 ASN A C 1
ATOM 2698 O O . ASN A 1 359 ? 6.727 -14.773 -14.047 1 89.19 359 ASN A O 1
ATOM 2702 N N . LEU A 1 360 ? 4.871 -13.703 -13.797 1 94.12 360 LEU A N 1
ATOM 2703 C CA . LEU A 1 360 ? 4.008 -14.773 -14.281 1 94.12 360 LEU A CA 1
ATOM 2704 C C . LEU A 1 360 ? 2.818 -14.203 -15.047 1 94.12 360 LEU A C 1
ATOM 2706 O O . LEU A 1 360 ? 2.312 -13.133 -14.711 1 94.12 360 LEU A O 1
ATOM 2710 N N . PHE A 1 361 ? 2.502 -14.984 -16.141 1 95.44 361 PHE A N 1
ATOM 2711 C CA . PHE A 1 361 ? 1.251 -14.766 -16.859 1 95.44 361 PHE A CA 1
ATOM 2712 C C . PHE A 1 361 ? 1.246 -13.391 -17.516 1 95.44 361 PHE A C 1
ATOM 2714 O O . PHE A 1 361 ? 0.25 -12.672 -17.469 1 95.44 361 PHE A O 1
ATOM 2721 N N . ASP A 1 362 ? 2.445 -13 -17.969 1 91.81 362 ASP A N 1
ATOM 2722 C CA . ASP A 1 362 ? 2.633 -11.914 -18.922 1 91.81 362 ASP A CA 1
ATOM 2723 C C . ASP A 1 362 ? 2.17 -12.328 -20.312 1 91.81 362 ASP A C 1
ATOM 2725 O O . ASP A 1 362 ? 1.919 -13.508 -20.562 1 91.81 362 ASP A O 1
ATOM 2729 N N . ASN A 1 363 ? 1.969 -11.266 -21.203 1 90 363 ASN A N 1
ATOM 2730 C CA . ASN A 1 363 ? 1.681 -11.633 -22.594 1 90 363 ASN A CA 1
ATOM 2731 C C . ASN A 1 363 ? 2.865 -12.336 -23.234 1 90 363 ASN A C 1
ATOM 2733 O O . ASN A 1 363 ? 2.691 -13.086 -24.203 1 90 363 ASN A O 1
ATOM 2737 N N . LYS A 1 364 ? 4.008 -12.102 -22.656 1 91.06 364 LYS A N 1
ATOM 2738 C CA . LYS A 1 364 ? 5.227 -12.758 -23.125 1 91.06 364 LYS A CA 1
ATOM 2739 C C . LYS A 1 364 ? 5.523 -14.008 -22.297 1 91.06 364 LYS A C 1
ATOM 2741 O O . LYS A 1 364 ? 5.297 -14.023 -21.094 1 91.06 364 LYS A O 1
ATOM 2746 N N . SER A 1 365 ? 6.082 -15.023 -22.953 1 94.19 365 SER A N 1
ATOM 2747 C CA . SER A 1 365 ? 6.566 -16.188 -22.219 1 94.19 365 SER A CA 1
ATOM 2748 C C . SER A 1 365 ? 7.855 -15.859 -21.453 1 94.19 365 SER A C 1
ATOM 2750 O O . SER A 1 365 ? 8.75 -15.203 -22 1 94.19 365 SER A O 1
ATOM 2752 N N . LEU A 1 366 ? 7.855 -16.281 -20.203 1 95.31 366 LEU A N 1
ATOM 2753 C CA . LEU A 1 366 ? 8.969 -15.969 -19.312 1 95.31 366 LEU A CA 1
ATOM 2754 C C . LEU A 1 366 ? 9.523 -17.234 -18.672 1 95.31 366 LEU A C 1
ATOM 2756 O O . LEU A 1 366 ? 8.766 -18.141 -18.328 1 95.31 366 LEU A O 1
ATOM 2760 N N . ALA A 1 367 ? 10.836 -17.312 -18.547 1 96.94 367 ALA A N 1
ATOM 2761 C CA . ALA A 1 367 ? 11.461 -18.469 -17.906 1 96.94 367 ALA A CA 1
ATOM 2762 C C . ALA A 1 367 ? 12.5 -18.016 -16.875 1 96.94 367 ALA A C 1
ATOM 2764 O O . ALA A 1 367 ? 13.227 -17.047 -17.094 1 96.94 367 ALA A O 1
ATOM 2765 N N . ILE A 1 368 ? 12.492 -18.734 -15.797 1 96.94 368 ILE A N 1
ATOM 2766 C CA . ILE A 1 368 ? 13.523 -18.484 -14.797 1 96.94 368 ILE A CA 1
ATOM 2767 C C . ILE A 1 368 ? 14 -19.812 -14.203 1 96.94 368 ILE A C 1
ATOM 2769 O O . ILE A 1 368 ? 13.391 -20.859 -14.445 1 96.94 368 ILE A O 1
ATOM 2773 N N . HIS A 1 369 ? 15.156 -19.75 -13.539 1 97.69 369 HIS A N 1
ATOM 2774 C CA . HIS A 1 369 ? 15.688 -20.781 -12.656 1 97.69 369 HIS A CA 1
ATOM 2775 C C . HIS A 1 369 ? 15.375 -20.469 -11.195 1 97.69 369 HIS A C 1
ATOM 2777 O O . HIS A 1 369 ? 16.156 -19.797 -10.516 1 97.69 369 HIS A O 1
ATOM 2783 N N . PRO A 1 370 ? 14.234 -21.062 -10.648 1 96.19 370 PRO A N 1
ATOM 2784 C CA . PRO A 1 370 ? 13.742 -20.641 -9.336 1 96.19 370 PRO A CA 1
ATOM 2785 C C . PRO A 1 370 ? 14.805 -20.766 -8.242 1 96.19 370 PRO A C 1
ATOM 2787 O O . PRO A 1 370 ? 14.883 -19.906 -7.355 1 96.19 370 PRO A O 1
ATOM 2790 N N . TRP A 1 371 ? 15.617 -21.766 -8.266 1 95.5 371 TRP A N 1
ATOM 2791 C CA . TRP A 1 371 ? 16.625 -22.031 -7.246 1 95.5 371 TRP A CA 1
ATOM 2792 C C . TRP A 1 371 ? 17.578 -20.844 -7.113 1 95.5 371 TRP A C 1
ATOM 2794 O O . TRP A 1 371 ? 17.969 -20.469 -6.004 1 95.5 371 TRP A O 1
ATOM 2804 N N . SER A 1 372 ? 17.922 -20.219 -8.195 1 94.88 372 SER A N 1
ATOM 2805 C CA . SER A 1 372 ? 18.953 -19.172 -8.188 1 94.88 372 SER A CA 1
ATOM 2806 C C . SER A 1 372 ? 18.328 -17.797 -8.273 1 94.88 372 SER A C 1
ATOM 2808 O O . SER A 1 372 ? 19.047 -16.781 -8.234 1 94.88 372 SER A O 1
ATOM 2810 N N . THR A 1 373 ? 17.016 -17.672 -8.422 1 94.25 373 THR A N 1
ATOM 2811 C CA . THR A 1 373 ? 16.375 -16.375 -8.594 1 94.25 373 THR A CA 1
ATOM 2812 C C . THR A 1 373 ? 15.398 -16.094 -7.453 1 94.25 373 THR A C 1
ATOM 2814 O O . THR A 1 373 ? 15.805 -15.664 -6.371 1 94.25 373 THR A O 1
ATOM 2817 N N . ILE A 1 374 ? 14.133 -16.422 -7.59 1 90.44 374 ILE A N 1
ATOM 2818 C CA . ILE A 1 374 ? 13.094 -16.031 -6.652 1 90.44 374 ILE A CA 1
ATOM 2819 C C . ILE A 1 374 ? 13.312 -16.703 -5.309 1 90.44 374 ILE A C 1
ATOM 2821 O O . ILE A 1 374 ? 12.805 -16.266 -4.277 1 90.44 374 ILE A O 1
ATOM 2825 N N . PHE A 1 375 ? 14.086 -17.734 -5.23 1 90.44 375 PHE A N 1
ATOM 2826 C CA . PHE A 1 375 ? 14.438 -18.375 -3.965 1 90.44 375 PHE A CA 1
ATOM 2827 C C . PHE A 1 375 ? 15.938 -18.297 -3.715 1 90.44 375 PHE A C 1
ATOM 2829 O O . PHE A 1 375 ? 16.469 -19 -2.852 1 90.44 375 PHE A O 1
ATOM 2836 N N . GLY A 1 376 ? 16.594 -17.484 -4.457 1 89.62 376 GLY A N 1
ATOM 2837 C CA . GLY A 1 376 ? 18.047 -17.406 -4.434 1 89.62 376 GLY A CA 1
ATOM 2838 C C . GLY A 1 376 ? 18.609 -16.969 -3.092 1 89.62 376 GLY A C 1
ATOM 2839 O O . GLY A 1 376 ? 19.734 -17.312 -2.734 1 89.62 376 GLY A O 1
ATOM 2840 N N . THR A 1 377 ? 17.812 -16.203 -2.355 1 85.88 377 THR A N 1
ATOM 2841 C CA . THR A 1 377 ? 18.312 -15.656 -1.096 1 85.88 377 THR A CA 1
ATOM 2842 C C . THR A 1 377 ? 17.984 -16.594 0.062 1 85.88 377 THR A C 1
ATOM 2844 O O . THR A 1 377 ? 18.391 -16.344 1.2 1 85.88 377 THR A O 1
ATOM 2847 N N . PHE A 1 378 ? 17.281 -17.641 -0.161 1 86.5 378 PHE A N 1
ATOM 2848 C CA . PHE A 1 378 ? 16.984 -18.625 0.873 1 86.5 378 PHE A CA 1
ATOM 2849 C C . PHE A 1 378 ? 18.156 -19.562 1.082 1 86.5 378 PHE A C 1
ATOM 2851 O O . PHE A 1 378 ? 18.969 -19.766 0.172 1 86.5 378 PHE A O 1
ATOM 2858 N N . SER A 1 379 ? 18.281 -20.078 2.297 1 89.38 379 SER A N 1
ATOM 2859 C CA . SER A 1 379 ? 19.297 -21.109 2.525 1 89.38 379 SER A CA 1
ATOM 2860 C C . SER A 1 379 ? 19 -22.359 1.729 1 89.38 379 SER A C 1
ATOM 2862 O O . SER A 1 379 ? 17.844 -22.625 1.374 1 89.38 379 SER A O 1
ATOM 2864 N N . GLU A 1 380 ? 20.047 -23.094 1.434 1 91.31 380 GLU A N 1
ATOM 2865 C CA . GLU A 1 380 ? 19.844 -24.344 0.709 1 91.31 380 GLU A CA 1
ATOM 2866 C C . GLU A 1 380 ? 18.891 -25.266 1.45 1 91.31 380 GLU A C 1
ATOM 2868 O O . GLU A 1 380 ? 18.062 -25.953 0.828 1 91.31 380 GLU A O 1
ATOM 2873 N N . GLN A 1 381 ? 19.016 -25.281 2.729 1 91.12 381 GLN A N 1
ATOM 2874 C CA . GLN A 1 381 ? 18.141 -26.109 3.545 1 91.12 381 GLN A CA 1
ATOM 2875 C C . GLN A 1 381 ? 16.672 -25.75 3.346 1 91.12 381 GLN A C 1
ATOM 2877 O O . GLN A 1 381 ? 15.836 -26.625 3.109 1 91.12 381 GLN A O 1
ATOM 2882 N N . VAL A 1 382 ? 16.375 -24.469 3.33 1 86.06 382 VAL A N 1
ATOM 2883 C CA . VAL A 1 382 ? 14.992 -24.016 3.174 1 86.06 382 VAL A CA 1
ATOM 2884 C C . VAL A 1 382 ? 14.5 -24.328 1.764 1 86.06 382 VAL A C 1
ATOM 2886 O O . VAL A 1 382 ? 13.359 -24.75 1.578 1 86.06 382 VAL A O 1
ATOM 2889 N N . ARG A 1 383 ? 15.359 -24.109 0.756 1 90.19 383 ARG A N 1
ATOM 2890 C CA . ARG A 1 383 ? 14.984 -24.406 -0.623 1 90.19 383 ARG A CA 1
ATOM 2891 C C . ARG A 1 383 ? 14.609 -25.891 -0.783 1 90.19 383 ARG A C 1
ATOM 2893 O O . ARG A 1 383 ? 13.609 -26.203 -1.432 1 90.19 383 ARG A O 1
ATOM 2900 N N . ARG A 1 384 ? 15.398 -26.703 -0.148 1 89.88 384 ARG A N 1
ATOM 2901 C CA . ARG A 1 384 ? 15.141 -28.141 -0.229 1 89.88 384 ARG A CA 1
ATOM 2902 C C . ARG A 1 384 ? 13.852 -28.5 0.508 1 89.88 384 ARG A C 1
ATOM 2904 O O . ARG A 1 384 ? 13.062 -29.312 0.024 1 89.88 384 ARG A O 1
ATOM 2911 N N . GLU A 1 385 ? 13.656 -27.828 1.637 1 85 385 GLU A N 1
ATOM 2912 C CA . GLU A 1 385 ? 12.438 -28.047 2.404 1 85 385 GLU A CA 1
ATOM 2913 C C . GLU A 1 385 ? 11.203 -27.609 1.622 1 85 385 GLU A C 1
ATOM 2915 O O . GLU A 1 385 ? 10.117 -28.172 1.782 1 85 385 GLU A O 1
ATOM 2920 N N . MET A 1 386 ? 11.414 -26.672 0.741 1 87.19 386 MET A N 1
ATOM 2921 C CA . MET A 1 386 ? 10.32 -26.172 -0.079 1 87.19 386 MET A CA 1
ATOM 2922 C C . MET A 1 386 ? 10.234 -26.922 -1.401 1 87.19 386 MET A C 1
ATOM 2924 O O . MET A 1 386 ? 9.445 -26.562 -2.277 1 87.19 386 MET A O 1
ATOM 2928 N N . ASP A 1 387 ? 11.078 -27.938 -1.552 1 91.12 387 ASP A N 1
ATOM 2929 C CA . ASP A 1 387 ? 11.102 -28.781 -2.734 1 91.12 387 ASP A CA 1
ATOM 2930 C C . ASP A 1 387 ? 11.492 -28 -3.979 1 91.12 387 ASP A C 1
ATOM 2932 O O . ASP A 1 387 ? 10.883 -28.156 -5.039 1 91.12 387 ASP A O 1
ATOM 2936 N N . ILE A 1 388 ? 12.375 -27.078 -3.795 1 92.31 388 ILE A N 1
ATOM 2937 C CA . ILE A 1 388 ? 12.953 -26.344 -4.91 1 92.31 388 ILE A CA 1
ATOM 2938 C C . ILE A 1 388 ? 14.227 -27.047 -5.387 1 92.31 388 ILE A C 1
ATOM 2940 O O . ILE A 1 388 ? 15.148 -27.266 -4.598 1 92.31 388 ILE A O 1
ATOM 2944 N N . SER A 1 389 ? 14.328 -27.375 -6.621 1 95.19 389 SER A N 1
ATOM 2945 C CA . SER A 1 389 ? 15.453 -28.125 -7.184 1 95.19 389 SER A CA 1
ATOM 2946 C C . SER A 1 389 ? 16.359 -27.203 -7.996 1 95.19 389 SER A C 1
ATOM 2948 O O . SER A 1 389 ? 15.891 -26.312 -8.711 1 95.19 389 SER A O 1
ATOM 2950 N N . PRO A 1 390 ? 17.703 -27.438 -7.898 1 96.5 390 PRO A N 1
ATOM 2951 C CA . PRO A 1 390 ? 18.625 -26.672 -8.734 1 96.5 390 PRO A CA 1
ATOM 2952 C C . PRO A 1 390 ? 18.562 -27.062 -10.203 1 96.5 390 PRO A C 1
ATOM 2954 O O . PRO A 1 390 ? 19.188 -26.422 -11.047 1 96.5 390 PRO A O 1
ATOM 2957 N N . CYS A 1 391 ? 17.719 -28.078 -10.539 1 97.88 391 CYS A N 1
ATOM 2958 C CA . CYS A 1 391 ? 17.641 -28.578 -11.906 1 97.88 391 CYS A CA 1
ATOM 2959 C C . CYS A 1 391 ? 16.391 -28.078 -12.602 1 97.88 391 CYS A C 1
ATOM 2961 O O . CYS A 1 391 ? 16.156 -28.391 -13.766 1 97.88 391 CYS A O 1
ATOM 2963 N N . THR A 1 392 ? 15.625 -27.219 -11.898 1 98 392 THR A N 1
ATOM 2964 C CA . THR A 1 392 ? 14.273 -26.922 -12.359 1 98 392 THR A CA 1
ATOM 2965 C C . THR A 1 392 ? 14.227 -25.594 -13.094 1 98 392 THR A C 1
ATOM 2967 O O . THR A 1 392 ? 14.75 -24.594 -12.602 1 98 392 THR A O 1
ATOM 2970 N N . ILE A 1 393 ? 13.641 -25.562 -14.297 1 98.44 393 ILE A N 1
ATOM 2971 C CA . ILE A 1 393 ? 13.234 -24.359 -15.031 1 98.44 393 ILE A CA 1
ATOM 2972 C C . ILE A 1 393 ? 11.734 -24.125 -14.844 1 98.44 393 ILE A C 1
ATOM 2974 O O . ILE A 1 393 ? 10.938 -25.062 -14.945 1 98.44 393 ILE A O 1
ATOM 2978 N N . ARG A 1 394 ? 11.352 -22.984 -14.461 1 98.38 394 ARG A N 1
ATOM 2979 C CA . ARG A 1 394 ? 9.945 -22.594 -14.469 1 98.38 394 ARG A CA 1
ATOM 2980 C C . ARG A 1 394 ? 9.602 -21.781 -15.711 1 98.38 394 ARG A C 1
ATOM 2982 O O . ARG A 1 394 ? 10.273 -20.797 -16.031 1 98.38 394 ARG A O 1
ATOM 2989 N N . LEU A 1 395 ? 8.633 -22.156 -16.375 1 98.44 395 LEU A N 1
ATOM 2990 C CA . LEU A 1 395 ? 8.188 -21.5 -17.594 1 98.44 395 LEU A CA 1
ATOM 2991 C C . LEU A 1 395 ? 6.758 -20.984 -17.453 1 98.44 395 LEU A C 1
ATOM 2993 O O . LEU A 1 395 ? 5.836 -21.75 -17.188 1 98.44 395 LEU A O 1
ATOM 2997 N N . SER A 1 396 ? 6.57 -19.688 -17.531 1 98 396 SER A N 1
ATOM 2998 C CA . SER A 1 396 ? 5.266 -19.047 -17.672 1 98 396 SER A CA 1
ATOM 2999 C C . SER A 1 396 ? 4.949 -18.766 -19.141 1 98 396 SER A C 1
ATOM 3001 O O . SER A 1 396 ? 5.648 -18 -19.797 1 98 396 SER A O 1
ATOM 3003 N N . VAL A 1 397 ? 3.902 -19.344 -19.594 1 97.44 397 VAL A N 1
ATOM 3004 C CA . VAL A 1 397 ? 3.6 -19.312 -21.031 1 97.44 397 VAL A CA 1
ATOM 3005 C C . VAL A 1 397 ? 2.719 -18.109 -21.344 1 97.44 397 VAL A C 1
ATOM 3007 O O . VAL A 1 397 ? 1.735 -17.844 -20.656 1 97.44 397 VAL A O 1
ATOM 3010 N N . GLY A 1 398 ? 3.096 -17.391 -22.391 1 95.06 398 GLY A N 1
ATOM 3011 C CA . GLY A 1 398 ? 2.352 -16.219 -22.828 1 95.06 398 GLY A CA 1
ATOM 3012 C C . GLY A 1 398 ? 1.444 -16.5 -24.016 1 95.06 398 GLY A C 1
ATOM 3013 O O . GLY A 1 398 ? 0.755 -17.531 -24.047 1 95.06 398 GLY A O 1
ATOM 3014 N N . LEU A 1 399 ? 1.396 -15.531 -24.969 1 93.38 399 LEU A N 1
ATOM 3015 C CA . LEU A 1 399 ? 0.383 -15.586 -26.016 1 93.38 399 LEU A CA 1
ATOM 3016 C C . LEU A 1 399 ? 0.975 -16.125 -27.312 1 93.38 399 LEU A C 1
ATOM 3018 O O . LEU A 1 399 ? 0.279 -16.203 -28.328 1 93.38 399 LEU A O 1
ATOM 3022 N N . GLU A 1 400 ? 2.285 -16.469 -27.297 1 93 400 GLU A N 1
ATOM 3023 C CA . GLU A 1 400 ? 2.928 -17 -28.5 1 93 400 GLU A CA 1
ATOM 3024 C C . GLU A 1 400 ? 2.328 -18.344 -28.906 1 93 400 GLU A C 1
ATOM 3026 O O . GLU A 1 400 ? 1.714 -19.031 -28.094 1 93 400 GLU A O 1
ATOM 3031 N N . ASP A 1 401 ? 2.574 -18.734 -30.156 1 91.56 401 ASP A N 1
ATOM 3032 C CA . ASP A 1 401 ? 2.176 -20.047 -30.641 1 91.56 401 ASP A CA 1
ATOM 3033 C C . ASP A 1 401 ? 3.057 -21.141 -30.031 1 91.56 401 ASP A C 1
ATOM 3035 O O . ASP A 1 401 ? 4.258 -20.938 -29.844 1 91.56 401 ASP A O 1
ATOM 3039 N N . ALA A 1 402 ? 2.398 -22.297 -29.797 1 95.5 402 ALA A N 1
ATOM 3040 C CA . ALA A 1 402 ? 3.125 -23.406 -29.203 1 95.5 402 ALA A CA 1
ATOM 3041 C C . ALA A 1 402 ? 4.336 -23.797 -30.062 1 95.5 402 ALA A C 1
ATOM 3043 O O . ALA A 1 402 ? 5.398 -24.125 -29.531 1 95.5 402 ALA A O 1
ATOM 3044 N N . GLU A 1 403 ? 4.129 -23.734 -31.344 1 94.31 403 GLU A N 1
ATOM 3045 C CA . GLU A 1 403 ? 5.199 -24.109 -32.281 1 94.31 403 GLU A CA 1
ATOM 3046 C C . GLU A 1 403 ? 6.422 -23.203 -32.094 1 94.31 403 GLU A C 1
ATOM 3048 O O . GLU A 1 403 ? 7.559 -23.688 -32.125 1 94.31 403 GLU A O 1
ATOM 3053 N N . ASP A 1 404 ? 6.176 -21.938 -31.938 1 93.94 404 ASP A N 1
ATOM 3054 C CA . ASP A 1 404 ? 7.266 -20.984 -31.75 1 93.94 404 ASP A CA 1
ATOM 3055 C C . ASP A 1 404 ? 8.008 -21.25 -30.438 1 93.94 404 ASP A C 1
ATOM 3057 O O . ASP A 1 404 ? 9.234 -21.188 -30.391 1 93.94 404 ASP A O 1
ATOM 3061 N N . LEU A 1 405 ? 7.293 -21.516 -29.375 1 95.88 405 LEU A N 1
ATOM 3062 C CA . LEU A 1 405 ? 7.902 -21.781 -28.078 1 95.88 405 LEU A CA 1
ATOM 3063 C C . LEU A 1 405 ? 8.711 -23.078 -28.109 1 95.88 405 LEU A C 1
ATOM 3065 O O . LEU A 1 405 ? 9.828 -23.125 -27.594 1 95.88 405 LEU A O 1
ATOM 3069 N N . LEU A 1 406 ? 8.156 -24.109 -28.734 1 96.81 406 LEU A N 1
ATOM 3070 C CA . LEU A 1 406 ? 8.836 -25.391 -28.812 1 96.81 406 LEU A CA 1
ATOM 3071 C C . LEU A 1 406 ? 10.109 -25.297 -29.641 1 96.81 406 LEU A C 1
ATOM 3073 O O . LEU A 1 406 ? 11.109 -25.953 -29.344 1 96.81 406 LEU A O 1
ATOM 3077 N N . ALA A 1 407 ? 10.023 -24.516 -30.688 1 95.5 407 ALA A N 1
ATOM 3078 C CA . ALA A 1 407 ? 11.219 -24.281 -31.5 1 95.5 407 ALA A CA 1
ATOM 3079 C C . ALA A 1 407 ? 12.32 -23.609 -30.688 1 95.5 407 ALA A C 1
ATOM 3081 O O . ALA A 1 407 ? 13.492 -23.953 -30.828 1 95.5 407 ALA A O 1
ATOM 3082 N N . ASP A 1 408 ? 11.945 -22.625 -29.953 1 96.25 408 ASP A N 1
ATOM 3083 C CA . ASP A 1 408 ? 12.914 -21.938 -29.109 1 96.25 408 ASP A CA 1
ATOM 3084 C C . ASP A 1 408 ? 13.508 -22.891 -28.062 1 96.25 408 ASP A C 1
ATOM 3086 O O . ASP A 1 408 ? 14.719 -22.875 -27.828 1 96.25 408 ASP A O 1
ATOM 3090 N N . ILE A 1 409 ? 12.703 -23.734 -27.422 1 97.25 409 ILE A N 1
ATOM 3091 C CA . ILE A 1 409 ? 13.133 -24.688 -26.422 1 97.25 409 ILE A CA 1
ATOM 3092 C C . ILE A 1 409 ? 14.07 -25.719 -27.047 1 97.25 409 ILE A C 1
ATOM 3094 O O . ILE A 1 409 ? 15.117 -26.047 -26.469 1 97.25 409 ILE A O 1
ATOM 3098 N N . ARG A 1 410 ? 13.672 -26.172 -28.172 1 96.25 410 ARG A N 1
ATOM 3099 C CA . ARG A 1 410 ? 14.516 -27.141 -28.875 1 96.25 410 ARG A CA 1
ATOM 3100 C C . ARG A 1 410 ? 15.914 -26.562 -29.125 1 96.25 410 ARG A C 1
ATOM 3102 O O . ARG A 1 410 ? 16.922 -27.203 -28.812 1 96.25 410 ARG A O 1
ATOM 3109 N N . ARG A 1 411 ? 15.922 -25.438 -29.641 1 94.75 411 ARG A N 1
ATOM 3110 C CA . ARG A 1 411 ? 17.188 -24.781 -29.922 1 94.75 411 ARG A CA 1
ATOM 3111 C C . ARG A 1 411 ? 18 -24.594 -28.656 1 94.75 411 ARG A C 1
ATOM 3113 O O . ARG A 1 411 ? 19.219 -24.781 -28.656 1 94.75 411 ARG A O 1
ATOM 3120 N N . ALA A 1 412 ? 17.359 -24.203 -27.594 1 96.12 412 ALA A N 1
ATOM 3121 C CA . ALA A 1 412 ? 18.047 -23.906 -26.344 1 96.12 412 ALA A CA 1
ATOM 3122 C C . ALA A 1 412 ? 18.594 -25.172 -25.688 1 96.12 412 ALA A C 1
ATOM 3124 O O . ALA A 1 412 ? 19.547 -25.125 -24.906 1 96.12 412 ALA A O 1
ATOM 3125 N N . LEU A 1 413 ? 18.031 -26.344 -25.984 1 95.56 413 LEU A N 1
ATOM 3126 C CA . LEU A 1 413 ? 18.469 -27.609 -25.422 1 95.56 413 LEU A CA 1
ATOM 3127 C C . LEU A 1 413 ? 19.656 -28.172 -26.219 1 95.56 413 LEU A C 1
ATOM 3129 O O . LEU A 1 413 ? 20.406 -29.016 -25.703 1 95.56 413 LEU A O 1
ATOM 3133 N N . GLU A 1 414 ? 19.719 -27.812 -27.516 1 88.75 414 GLU A N 1
ATOM 3134 C CA . GLU A 1 414 ? 20.797 -28.281 -28.375 1 88.75 414 GLU A CA 1
ATOM 3135 C C . GLU A 1 414 ? 22.078 -27.484 -28.141 1 88.75 414 GLU A C 1
ATOM 3137 O O . GLU A 1 414 ? 23.188 -28 -28.328 1 88.75 414 GLU A O 1
ATOM 3142 N N . MET B 1 1 ? 36.938 23.922 -7.793 1 33.91 1 MET B N 1
ATOM 3143 C CA . MET B 1 1 ? 35.75 24.781 -7.832 1 33.91 1 MET B CA 1
ATOM 3144 C C . MET B 1 1 ? 35.219 25.016 -6.43 1 33.91 1 MET B C 1
ATOM 3146 O O . MET B 1 1 ? 35.25 24.125 -5.578 1 33.91 1 MET B O 1
ATOM 3150 N N . ASP B 1 2 ? 35.156 26.078 -5.824 1 36.25 2 ASP B N 1
ATOM 3151 C CA . ASP B 1 2 ? 34.875 26.547 -4.473 1 36.25 2 ASP B CA 1
ATOM 3152 C C . ASP B 1 2 ? 33.531 26.031 -3.98 1 36.25 2 ASP B C 1
ATOM 3154 O O . ASP B 1 2 ? 32.5 26.234 -4.633 1 36.25 2 ASP B O 1
ATOM 3158 N N . GLY B 1 3 ? 33.281 24.859 -3.354 1 42.41 3 GLY B N 1
ATOM 3159 C CA . GLY B 1 3 ? 32.219 23.859 -3.15 1 42.41 3 GLY B CA 1
ATOM 3160 C C . GLY B 1 3 ? 31 24.422 -2.463 1 42.41 3 GLY B C 1
ATOM 3161 O O . GLY B 1 3 ? 30.797 24.203 -1.264 1 42.41 3 GLY B O 1
ATOM 3162 N N . LYS B 1 4 ? 30.531 25.641 -2.732 1 50.94 4 LYS B N 1
ATOM 3163 C CA . LYS B 1 4 ? 29.328 26.25 -2.184 1 50.94 4 LYS B CA 1
ATOM 3164 C C . LYS B 1 4 ? 28.125 25.312 -2.301 1 50.94 4 LYS B C 1
ATOM 3166 O O . LYS B 1 4 ? 27.938 24.672 -3.338 1 50.94 4 LYS B O 1
ATOM 3171 N N . LYS B 1 5 ? 27.422 25 -1.166 1 66.12 5 LYS B N 1
ATOM 3172 C CA . LYS B 1 5 ? 26.266 24.109 -1.074 1 66.12 5 LYS B CA 1
ATOM 3173 C C . LYS B 1 5 ? 25.156 24.562 -2.006 1 66.12 5 LYS B C 1
ATOM 3175 O O . LYS B 1 5 ? 24.734 25.719 -1.961 1 66.12 5 LYS B O 1
ATOM 3180 N N . ARG B 1 6 ? 24.844 23.906 -3.068 1 73.06 6 ARG B N 1
ATOM 3181 C CA . ARG B 1 6 ? 23.766 24.172 -4.02 1 73.06 6 ARG B CA 1
ATOM 3182 C C . ARG B 1 6 ? 22.438 24.344 -3.309 1 73.06 6 ARG B C 1
ATOM 3184 O O . ARG B 1 6 ? 22.188 23.703 -2.287 1 73.06 6 ARG B O 1
ATOM 3191 N N . GLY B 1 7 ? 21.672 25.391 -3.691 1 80.5 7 GLY B N 1
ATOM 3192 C CA . GLY B 1 7 ? 20.297 25.516 -3.221 1 80.5 7 GLY B CA 1
ATOM 3193 C C . GLY B 1 7 ? 19.453 24.297 -3.504 1 80.5 7 GLY B C 1
ATOM 3194 O O . GLY B 1 7 ? 19.828 23.453 -4.324 1 80.5 7 GLY B O 1
ATOM 3195 N N . PHE B 1 8 ? 18.359 24.141 -2.76 1 84.19 8 PHE B N 1
ATOM 3196 C CA . PHE B 1 8 ? 17.469 23 -2.857 1 84.19 8 PHE B CA 1
ATOM 3197 C C . PHE B 1 8 ? 17.078 22.734 -4.305 1 84.19 8 PHE B C 1
ATOM 3199 O O . PHE B 1 8 ? 17.234 21.625 -4.812 1 84.19 8 PHE B O 1
ATOM 3206 N N . THR B 1 9 ? 16.609 23.766 -5.02 1 79.44 9 THR B N 1
ATOM 3207 C CA . THR B 1 9 ? 16.109 23.609 -6.383 1 79.44 9 THR B CA 1
ATOM 3208 C C . THR B 1 9 ? 17.234 23.156 -7.316 1 79.44 9 THR B C 1
ATOM 3210 O O . THR B 1 9 ? 17.031 22.281 -8.156 1 79.44 9 THR B O 1
ATOM 3213 N N . ALA B 1 10 ? 18.344 23.797 -7.121 1 77.31 10 ALA B N 1
ATOM 3214 C CA . ALA B 1 10 ? 19.484 23.422 -7.949 1 77.31 10 ALA B CA 1
ATOM 3215 C C . ALA B 1 10 ? 19.859 21.953 -7.727 1 77.31 10 ALA B C 1
ATOM 3217 O O . ALA B 1 10 ? 20.172 21.25 -8.68 1 77.31 10 ALA B O 1
ATOM 3218 N N . GLU B 1 11 ? 19.797 21.531 -6.488 1 80.81 11 GLU B N 1
ATOM 3219 C CA . GLU B 1 11 ? 20.141 20.156 -6.156 1 80.81 11 GLU B CA 1
ATOM 3220 C C . GLU B 1 11 ? 19.156 19.188 -6.793 1 80.81 11 GLU B C 1
ATOM 3222 O O . GLU B 1 11 ? 19.562 18.156 -7.359 1 80.81 11 GLU B O 1
ATOM 3227 N N . VAL B 1 12 ? 17.953 19.5 -6.723 1 84.5 12 VAL B N 1
ATOM 3228 C CA . VAL B 1 12 ? 16.906 18.641 -7.25 1 84.5 12 VAL B CA 1
ATOM 3229 C C . VAL B 1 12 ? 17.016 18.562 -8.773 1 84.5 12 VAL B C 1
ATOM 3231 O O . VAL B 1 12 ? 16.938 17.484 -9.352 1 84.5 12 VAL B O 1
ATOM 3234 N N . LEU B 1 13 ? 17.297 19.703 -9.406 1 77 13 LEU B N 1
ATOM 3235 C CA . LEU B 1 13 ? 17.328 19.75 -10.859 1 77 13 LEU B CA 1
ATOM 3236 C C . LEU B 1 13 ? 18.594 19.094 -11.406 1 77 13 LEU B C 1
ATOM 3238 O O . LEU B 1 13 ? 18.625 18.656 -12.562 1 77 13 LEU B O 1
ATOM 3242 N N . ALA B 1 14 ? 19.562 18.953 -10.508 1 77.5 14 ALA B N 1
ATOM 3243 C CA . ALA B 1 14 ? 20.844 18.453 -10.961 1 77.5 14 ALA B CA 1
ATOM 3244 C C . ALA B 1 14 ? 21 16.969 -10.641 1 77.5 14 ALA B C 1
ATOM 3246 O O . ALA B 1 14 ? 22.047 16.359 -10.922 1 77.5 14 ALA B O 1
ATOM 3247 N N . THR B 1 15 ? 19.969 16.375 -10.109 1 84.38 15 THR B N 1
ATOM 3248 C CA . THR B 1 15 ? 20.109 14.969 -9.742 1 84.38 15 THR B CA 1
ATOM 3249 C C . THR B 1 15 ? 20.391 14.109 -10.977 1 84.38 15 THR B C 1
ATOM 3251 O O . THR B 1 15 ? 19.594 14.109 -11.922 1 84.38 15 THR B O 1
ATOM 3254 N N . PRO B 1 16 ? 21.469 13.391 -10.953 1 78.06 16 PRO B N 1
ATOM 3255 C CA . PRO B 1 16 ? 21.781 12.586 -12.133 1 78.06 16 PRO B CA 1
ATOM 3256 C C . PRO B 1 16 ? 20.953 11.305 -12.211 1 78.06 16 PRO B C 1
ATOM 3258 O O . PRO B 1 16 ? 20.484 10.805 -11.188 1 78.06 16 PRO B O 1
ATOM 3261 N N . TYR B 1 17 ? 20.828 10.844 -13.469 1 81.94 17 TYR B N 1
ATOM 3262 C CA . TYR B 1 17 ? 20.281 9.5 -13.641 1 81.94 17 TYR B CA 1
ATOM 3263 C C . TYR B 1 17 ? 21.25 8.445 -13.125 1 81.94 17 TYR B C 1
ATOM 3265 O O . TYR B 1 17 ? 22.469 8.672 -13.102 1 81.94 17 TYR B O 1
ATOM 3273 N N . GLY B 1 18 ? 20.781 7.371 -12.539 1 75.56 18 GLY B N 1
ATOM 3274 C CA . GLY B 1 18 ? 21.641 6.254 -12.195 1 75.56 18 GLY B CA 1
ATOM 3275 C C . GLY B 1 18 ? 22.391 5.688 -13.383 1 75.56 18 GLY B C 1
ATOM 3276 O O . GLY B 1 18 ? 23.578 5.348 -13.273 1 75.56 18 GLY B O 1
ATOM 3277 N N . LYS B 1 19 ? 21.672 5.508 -14.469 1 81.62 19 LYS B N 1
ATOM 3278 C CA . LYS B 1 19 ? 22.219 5.121 -15.773 1 81.62 19 LYS B CA 1
ATOM 3279 C C . LYS B 1 19 ? 21.844 6.141 -16.844 1 81.62 19 LYS B C 1
ATOM 3281 O O . LYS B 1 19 ? 20.719 6.66 -16.844 1 81.62 19 LYS B O 1
ATOM 3286 N N . PRO B 1 20 ? 22.844 6.441 -17.656 1 75.38 20 PRO B N 1
ATOM 3287 C CA . PRO B 1 20 ? 22.484 7.383 -18.734 1 75.38 20 PRO B CA 1
ATOM 3288 C C . PRO B 1 20 ? 21.297 6.914 -19.562 1 75.38 20 PRO B C 1
ATOM 3290 O O . PRO B 1 20 ? 21.156 5.719 -19.844 1 75.38 20 PRO B O 1
ATOM 3293 N N . ASP B 1 21 ? 20.469 7.895 -19.781 1 77.25 21 ASP B N 1
ATOM 3294 C CA . ASP B 1 21 ? 19.344 7.594 -20.672 1 77.25 21 ASP B CA 1
ATOM 3295 C C . ASP B 1 21 ? 19.828 7.441 -22.109 1 77.25 21 ASP B C 1
ATOM 3297 O O . ASP B 1 21 ? 20.5 8.32 -22.641 1 77.25 21 ASP B O 1
ATOM 3301 N N . PRO B 1 22 ? 19.484 6.422 -22.766 1 77.56 22 PRO B N 1
ATOM 3302 C CA . PRO B 1 22 ? 20 6.172 -24.109 1 77.56 22 PRO B CA 1
ATOM 3303 C C . PRO B 1 22 ? 19.578 7.242 -25.109 1 77.56 22 PRO B C 1
ATOM 3305 O O . PRO B 1 22 ? 20.219 7.395 -26.156 1 77.56 22 PRO B O 1
ATOM 3308 N N . HIS B 1 23 ? 18.547 8.07 -24.922 1 80.62 23 HIS B N 1
ATOM 3309 C CA . HIS B 1 23 ? 18.047 9.062 -25.859 1 80.62 23 HIS B CA 1
ATOM 3310 C C . HIS B 1 23 ? 18.344 10.484 -25.375 1 80.62 23 HIS B C 1
ATOM 3312 O O . HIS B 1 23 ? 18 11.453 -26.047 1 80.62 23 HIS B O 1
ATOM 3318 N N . GLY B 1 24 ? 18.891 10.562 -24.172 1 73.5 24 GLY B N 1
ATOM 3319 C CA . GLY B 1 24 ? 19.266 11.859 -23.625 1 73.5 24 GLY B CA 1
ATOM 3320 C C . GLY B 1 24 ? 18.062 12.641 -23.109 1 73.5 24 GLY B C 1
ATOM 3321 O O . GLY B 1 24 ? 18.047 13.875 -23.203 1 73.5 24 GLY B O 1
ATOM 3322 N N . ALA B 1 25 ? 17.125 11.859 -22.641 1 76.94 25 ALA B N 1
ATOM 3323 C CA . ALA B 1 25 ? 15.93 12.516 -22.109 1 76.94 25 ALA B CA 1
ATOM 3324 C C . ALA B 1 25 ? 16.266 13.391 -20.906 1 76.94 25 ALA B C 1
ATOM 3326 O O . ALA B 1 25 ? 17.016 12.984 -20.031 1 76.94 25 ALA B O 1
ATOM 3327 N N . LEU B 1 26 ? 15.688 14.594 -20.828 1 73.56 26 LEU B N 1
ATOM 3328 C CA . LEU B 1 26 ? 15.914 15.523 -19.734 1 73.56 26 LEU B CA 1
ATOM 3329 C C . LEU B 1 26 ? 15.016 15.195 -18.547 1 73.56 26 LEU B C 1
ATOM 3331 O O . LEU B 1 26 ? 15.273 15.633 -17.422 1 73.56 26 LEU B O 1
ATOM 3335 N N . ASN B 1 27 ? 13.922 14.539 -18.891 1 80.44 27 ASN B N 1
ATOM 3336 C CA . ASN B 1 27 ? 13.016 14.078 -17.844 1 80.44 27 ASN B CA 1
ATOM 3337 C C . ASN B 1 27 ? 13.023 12.562 -17.719 1 80.44 27 ASN B C 1
ATOM 3339 O O . ASN B 1 27 ? 13.125 11.852 -18.719 1 80.44 27 ASN B O 1
ATOM 3343 N N . MET B 1 28 ? 12.852 12.078 -16.516 1 86.19 28 MET B N 1
ATOM 3344 C CA . MET B 1 28 ? 12.891 10.641 -16.25 1 86.19 28 MET B CA 1
ATOM 3345 C C . MET B 1 28 ? 11.734 9.93 -16.953 1 86.19 28 MET B C 1
ATOM 3347 O O . MET B 1 28 ? 10.578 10.305 -16.781 1 86.19 28 MET B O 1
ATOM 3351 N N . PRO B 1 29 ? 12.031 8.906 -17.781 1 86.25 29 PRO B N 1
ATOM 3352 C CA . PRO B 1 29 ? 10.953 8.125 -18.391 1 86.25 29 PRO B CA 1
ATOM 3353 C C . PRO B 1 29 ? 10.125 7.359 -17.359 1 86.25 29 PRO B C 1
ATOM 3355 O O . PRO B 1 29 ? 10.609 7.07 -16.266 1 86.25 29 PRO B O 1
ATOM 3358 N N . VAL B 1 30 ? 8.836 7.18 -17.703 1 91.88 30 VAL B N 1
ATOM 3359 C CA . VAL B 1 30 ? 7.973 6.352 -16.875 1 91.88 30 VAL B CA 1
ATOM 3360 C C . VAL B 1 30 ? 8.117 4.887 -17.281 1 91.88 30 VAL B C 1
ATOM 3362 O O . VAL B 1 30 ? 7.656 4.477 -18.344 1 91.88 30 VAL B O 1
ATOM 3365 N N . TYR B 1 31 ? 8.844 4.086 -16.5 1 89.31 31 TYR B N 1
ATOM 3366 C CA . TYR B 1 31 ? 8.969 2.654 -16.75 1 89.31 31 TYR B CA 1
ATOM 3367 C C . TYR B 1 31 ? 7.742 1.905 -16.234 1 89.31 31 TYR B C 1
ATOM 3369 O O . TYR B 1 31 ? 7.762 1.335 -15.148 1 89.31 31 TYR B O 1
ATOM 3377 N N . GLN B 1 32 ? 6.742 1.868 -17.094 1 86.5 32 GLN B N 1
ATOM 3378 C CA . GLN B 1 32 ? 5.445 1.269 -16.781 1 86.5 32 GLN B CA 1
ATOM 3379 C C . GLN B 1 32 ? 5.457 -0.233 -17.062 1 86.5 32 GLN B C 1
ATOM 3381 O O . GLN B 1 32 ? 4.844 -0.701 -18.016 1 86.5 32 GLN B O 1
ATOM 3386 N N . ASN B 1 33 ? 6.152 -0.997 -16.234 1 80.75 33 ASN B N 1
ATOM 3387 C CA . ASN B 1 33 ? 6.266 -2.441 -16.391 1 80.75 33 ASN B CA 1
ATOM 3388 C C . ASN B 1 33 ? 6.398 -3.15 -15.047 1 80.75 33 ASN B C 1
ATOM 3390 O O . ASN B 1 33 ? 6.684 -2.516 -14.031 1 80.75 33 ASN B O 1
ATOM 3394 N N . ALA B 1 34 ? 6.172 -4.488 -15.055 1 82.81 34 ALA B N 1
ATOM 3395 C CA . ALA B 1 34 ? 6.289 -5.297 -13.844 1 82.81 34 ALA B CA 1
ATOM 3396 C C . ALA B 1 34 ? 7.676 -5.93 -13.742 1 82.81 34 ALA B C 1
ATOM 3398 O O . ALA B 1 34 ? 8.266 -5.977 -12.664 1 82.81 34 ALA B O 1
ATOM 3399 N N . ALA B 1 35 ? 8.172 -6.418 -14.844 1 85.56 35 ALA B N 1
ATOM 3400 C CA . ALA B 1 35 ? 9.406 -7.199 -14.812 1 85.56 35 ALA B CA 1
ATOM 3401 C C . ALA B 1 35 ? 10.414 -6.672 -15.836 1 85.56 35 ALA B C 1
ATOM 3403 O O . ALA B 1 35 ? 10.062 -5.859 -16.703 1 85.56 35 ALA B O 1
ATOM 3404 N N . TYR B 1 36 ? 11.695 -7.051 -15.688 1 87.5 36 TYR B N 1
ATOM 3405 C CA . TYR B 1 36 ? 12.805 -6.68 -16.562 1 87.5 36 TYR B CA 1
ATOM 3406 C C . TYR B 1 36 ? 13.5 -7.918 -17.109 1 87.5 36 TYR B C 1
ATOM 3408 O O . TYR B 1 36 ? 13.578 -8.945 -16.438 1 87.5 36 TYR B O 1
ATOM 3416 N N . GLY B 1 37 ? 13.922 -7.875 -18.328 1 88.69 37 GLY B N 1
ATOM 3417 C CA . GLY B 1 37 ? 14.664 -8.961 -18.953 1 88.69 37 GLY B CA 1
ATOM 3418 C C . GLY B 1 37 ? 16.156 -8.906 -18.656 1 88.69 37 GLY B C 1
ATOM 3419 O O . GLY B 1 37 ? 16.703 -7.836 -18.375 1 88.69 37 GLY B O 1
ATOM 3420 N N . PHE B 1 38 ? 16.781 -10.125 -18.594 1 91.25 38 PHE B N 1
ATOM 3421 C CA . PHE B 1 38 ? 18.219 -10.219 -18.375 1 91.25 38 PHE B CA 1
ATOM 3422 C C . PHE B 1 38 ? 18.922 -10.867 -19.562 1 91.25 38 PHE B C 1
ATOM 3424 O O . PHE B 1 38 ? 18.344 -11.727 -20.234 1 91.25 38 PHE B O 1
ATOM 3431 N N . PRO B 1 39 ? 20.125 -10.422 -19.875 1 87.62 39 PRO B N 1
ATOM 3432 C CA . PRO B 1 39 ? 20.844 -11 -21.031 1 87.62 39 PRO B CA 1
ATOM 3433 C C . PRO B 1 39 ? 21.312 -12.43 -20.766 1 87.62 39 PRO B C 1
ATOM 3435 O O . PRO B 1 39 ? 21.469 -13.211 -21.703 1 87.62 39 PRO B O 1
ATOM 3438 N N . THR B 1 40 ? 21.578 -12.773 -19.453 1 91.38 40 THR B N 1
ATOM 3439 C CA . THR B 1 40 ? 22.062 -14.109 -19.094 1 91.38 40 THR B CA 1
ATOM 3440 C C . THR B 1 40 ? 21.469 -14.562 -17.766 1 91.38 40 THR B C 1
ATOM 3442 O O . THR B 1 40 ? 20.969 -13.75 -17 1 91.38 40 THR B O 1
ATOM 3445 N N . ALA B 1 41 ? 21.516 -15.914 -17.594 1 91.81 41 ALA B N 1
ATOM 3446 C CA . ALA B 1 41 ? 21.094 -16.5 -16.312 1 91.81 41 ALA B CA 1
ATOM 3447 C C . ALA B 1 41 ? 21.922 -15.945 -15.156 1 91.81 41 ALA B C 1
ATOM 3449 O O . ALA B 1 41 ? 21.391 -15.695 -14.078 1 91.81 41 ALA B O 1
ATOM 3450 N N . GLU B 1 42 ? 23.188 -15.883 -15.391 1 90.38 42 GLU B N 1
ATOM 3451 C CA . GLU B 1 42 ? 24.078 -15.367 -14.352 1 90.38 42 GLU B CA 1
ATOM 3452 C C . GLU B 1 42 ? 23.703 -13.938 -13.961 1 90.38 42 GLU B C 1
ATOM 3454 O O . GLU B 1 42 ? 23.656 -13.602 -12.781 1 90.38 42 GLU B O 1
ATOM 3459 N N . ALA B 1 43 ? 23.453 -13.102 -15.023 1 90.38 43 ALA B N 1
ATOM 3460 C CA . ALA B 1 43 ? 23.047 -11.727 -14.758 1 90.38 43 ALA B CA 1
ATOM 3461 C C . ALA B 1 43 ? 21.766 -11.695 -13.93 1 90.38 43 ALA B C 1
ATOM 3463 O O . ALA B 1 43 ? 21.609 -10.859 -13.031 1 90.38 43 ALA B O 1
ATOM 3464 N N . MET B 1 44 ? 20.875 -12.562 -14.273 1 91.44 44 MET B N 1
ATOM 3465 C CA . MET B 1 44 ? 19.609 -12.68 -13.539 1 91.44 44 MET B CA 1
ATOM 3466 C C . MET B 1 44 ? 19.859 -13.094 -12.094 1 91.44 44 MET B C 1
ATOM 3468 O O . MET B 1 44 ? 19.312 -12.492 -11.172 1 91.44 44 MET B O 1
ATOM 3472 N N . GLU B 1 45 ? 20.703 -14.078 -11.836 1 90.44 45 GLU B N 1
ATOM 3473 C CA . GLU B 1 45 ? 21.031 -14.531 -10.484 1 90.44 45 GLU B CA 1
ATOM 3474 C C . GLU B 1 45 ? 21.641 -13.398 -9.656 1 90.44 45 GLU B C 1
ATOM 3476 O O . GLU B 1 45 ? 21.281 -13.219 -8.492 1 90.44 45 GLU B O 1
ATOM 3481 N N . LEU B 1 46 ? 22.578 -12.703 -10.281 1 90.88 46 LEU B N 1
ATOM 3482 C CA . LEU B 1 46 ? 23.25 -11.617 -9.586 1 90.88 46 LEU B CA 1
ATOM 3483 C C . LEU B 1 46 ? 22.266 -10.547 -9.148 1 90.88 46 LEU B C 1
ATOM 3485 O O . LEU B 1 46 ? 22.359 -10.016 -8.039 1 90.88 46 LEU B O 1
ATOM 3489 N N . ALA B 1 47 ? 21.312 -10.25 -10 1 89.56 47 ALA B N 1
ATOM 3490 C CA . ALA B 1 47 ? 20.281 -9.258 -9.688 1 89.56 47 ALA B CA 1
ATOM 3491 C C . ALA B 1 47 ? 19.375 -9.75 -8.555 1 89.56 47 ALA B C 1
ATOM 3493 O O . ALA B 1 47 ? 19.125 -9.016 -7.598 1 89.56 47 ALA B O 1
ATOM 3494 N N . PHE B 1 48 ? 18.984 -10.953 -8.609 1 89.5 48 PHE B N 1
ATOM 3495 C CA . PHE B 1 48 ? 18.031 -11.508 -7.652 1 89.5 48 PHE B CA 1
ATOM 3496 C C . PHE B 1 48 ? 18.672 -11.703 -6.289 1 89.5 48 PHE B C 1
ATOM 3498 O O . PHE B 1 48 ? 17.984 -11.719 -5.266 1 89.5 48 PHE B O 1
ATOM 3505 N N . THR B 1 49 ? 19.969 -11.883 -6.219 1 87.5 49 TH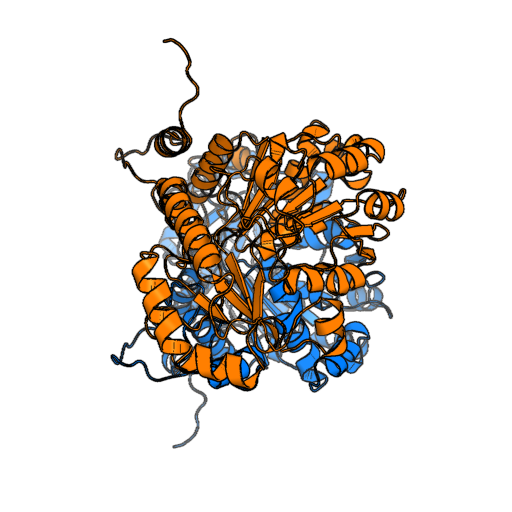R B N 1
ATOM 3506 C CA . THR B 1 49 ? 20.656 -12.125 -4.957 1 87.5 49 THR B CA 1
ATOM 3507 C C . THR B 1 49 ? 21.266 -10.828 -4.422 1 87.5 49 THR B C 1
ATOM 3509 O O . THR B 1 49 ? 22.031 -10.852 -3.453 1 87.5 49 THR B O 1
ATOM 3512 N N . GLY B 1 50 ? 21 -9.75 -5.055 1 85.06 50 GLY B N 1
ATOM 3513 C CA . GLY B 1 50 ? 21.406 -8.445 -4.566 1 85.06 50 GLY B CA 1
ATOM 3514 C C . GLY B 1 50 ? 22.875 -8.148 -4.809 1 85.06 50 GLY B C 1
ATOM 3515 O O . GLY B 1 50 ? 23.438 -7.242 -4.191 1 85.06 50 GLY B O 1
ATOM 3516 N N . ARG B 1 51 ? 23.516 -8.953 -5.691 1 87.62 51 ARG B N 1
ATOM 3517 C CA . ARG B 1 51 ? 24.938 -8.742 -5.969 1 87.62 51 ARG B CA 1
ATOM 3518 C C . ARG B 1 51 ? 25.125 -7.648 -7.016 1 87.62 51 ARG B C 1
ATOM 3520 O O . ARG B 1 51 ? 26.234 -7.137 -7.184 1 87.62 51 ARG B O 1
ATOM 3527 N N . THR B 1 52 ? 24.031 -7.32 -7.734 1 87.44 52 THR B N 1
ATOM 3528 C CA . THR B 1 52 ? 23.969 -6.125 -8.562 1 87.44 52 THR B CA 1
ATOM 3529 C C . THR B 1 52 ? 22.75 -5.281 -8.219 1 87.44 52 THR B C 1
ATOM 3531 O O . THR B 1 52 ? 21.844 -5.75 -7.531 1 87.44 52 THR B O 1
ATOM 3534 N N . ALA B 1 53 ? 22.734 -4.066 -8.656 1 85.38 53 ALA B N 1
ATOM 3535 C CA . ALA B 1 53 ? 21.625 -3.162 -8.383 1 85.38 53 ALA B CA 1
ATOM 3536 C C . ALA B 1 53 ? 20.609 -3.182 -9.523 1 85.38 53 ALA B C 1
ATOM 3538 O O . ALA B 1 53 ? 19.797 -2.271 -9.648 1 85.38 53 ALA B O 1
ATOM 3539 N N . ASP B 1 54 ? 20.719 -4.172 -10.391 1 87.56 54 ASP B N 1
ATOM 3540 C CA . ASP B 1 54 ? 19.797 -4.25 -11.523 1 87.56 54 ASP B CA 1
ATOM 3541 C C . ASP B 1 54 ? 18.375 -4.516 -11.062 1 87.56 54 ASP B C 1
ATOM 3543 O O . ASP B 1 54 ? 18.156 -5.219 -10.07 1 87.56 54 ASP B O 1
ATOM 3547 N N . HIS B 1 55 ? 17.453 -3.904 -11.875 1 90.19 55 HIS B N 1
ATOM 3548 C CA . HIS B 1 55 ? 16.031 -4.09 -11.57 1 90.19 55 HIS B CA 1
ATOM 3549 C C . HIS B 1 55 ? 15.539 -5.441 -12.07 1 90.19 55 HIS B C 1
ATOM 3551 O O . HIS B 1 55 ? 15.773 -5.805 -13.227 1 90.19 55 HIS B O 1
ATOM 3557 N N . ALA B 1 56 ? 14.836 -6.172 -11.25 1 86.56 56 ALA B N 1
ATOM 3558 C CA . ALA B 1 56 ? 14.266 -7.457 -11.656 1 86.56 56 ALA B CA 1
ATOM 3559 C C . ALA B 1 56 ? 12.742 -7.402 -11.68 1 86.56 56 ALA B C 1
ATOM 3561 O O . ALA B 1 56 ? 12.102 -8.039 -12.516 1 86.56 56 ALA B O 1
ATOM 3562 N N . TYR B 1 57 ? 12.211 -6.746 -10.758 1 88.75 57 TYR B N 1
ATOM 3563 C CA . TYR B 1 57 ? 10.766 -6.707 -10.555 1 88.75 57 TYR B CA 1
ATOM 3564 C C . TYR B 1 57 ? 10.336 -5.371 -9.953 1 88.75 57 TYR B C 1
ATOM 3566 O O . TYR B 1 57 ? 10.914 -4.91 -8.969 1 88.75 57 TYR B O 1
ATOM 3574 N N . SER B 1 58 ? 9.289 -4.746 -10.461 1 87.12 58 SER B N 1
ATOM 3575 C CA . SER B 1 58 ? 8.938 -3.359 -10.18 1 87.12 58 SER B CA 1
ATOM 3576 C C . SER B 1 58 ? 8.414 -3.197 -8.758 1 87.12 58 SER B C 1
ATOM 3578 O O . SER B 1 58 ? 8.516 -2.115 -8.172 1 87.12 58 SER B O 1
ATOM 3580 N N . ARG B 1 59 ? 7.855 -4.227 -8.227 1 85.06 59 ARG B N 1
ATOM 3581 C CA . ARG B 1 59 ? 7.43 -4.121 -6.832 1 85.06 59 ARG B CA 1
ATOM 3582 C C . ARG B 1 59 ? 8.617 -3.852 -5.914 1 85.06 59 ARG B C 1
ATOM 3584 O O . ARG B 1 59 ? 8.469 -3.205 -4.875 1 85.06 59 ARG B O 1
ATOM 3591 N N . ILE B 1 60 ? 9.758 -4.34 -6.281 1 86.75 60 ILE B N 1
ATOM 3592 C CA . ILE B 1 60 ? 10.953 -4.207 -5.453 1 86.75 60 ILE B CA 1
ATOM 3593 C C . ILE B 1 60 ? 11.672 -2.904 -5.789 1 86.75 60 ILE B C 1
ATOM 3595 O O . ILE B 1 60 ? 11.859 -2.051 -4.918 1 86.75 60 ILE B O 1
ATOM 3599 N N . THR B 1 61 ? 12.094 -2.801 -6.98 1 90.62 61 THR B N 1
ATOM 3600 C CA . THR B 1 61 ? 12.688 -1.559 -7.461 1 90.62 61 THR B CA 1
ATOM 3601 C C . THR B 1 61 ? 12.203 -1.236 -8.875 1 90.62 61 THR B C 1
ATOM 3603 O O . THR B 1 61 ? 11.922 -2.143 -9.664 1 90.62 61 THR B O 1
ATOM 3606 N N . ASN B 1 62 ? 12.039 -0.002 -9.148 1 94 62 ASN B N 1
ATOM 3607 C CA . ASN B 1 62 ? 11.672 0.596 -10.43 1 94 62 ASN B CA 1
ATOM 3608 C C . ASN B 1 62 ? 12.5 1.839 -10.727 1 94 62 ASN B C 1
ATOM 3610 O O . ASN B 1 62 ? 12.672 2.701 -9.867 1 94 62 ASN B O 1
ATOM 3614 N N . PRO B 1 63 ? 13.031 1.859 -11.969 1 93.19 63 PRO B N 1
ATOM 3615 C CA . PRO B 1 63 ? 13.938 2.969 -12.266 1 93.19 63 PRO B CA 1
ATOM 3616 C C . PRO B 1 63 ? 13.305 4.336 -12 1 93.19 63 PRO B C 1
ATOM 3618 O O . PRO B 1 63 ? 13.977 5.242 -11.5 1 93.19 63 PRO B O 1
ATOM 3621 N N . THR B 1 64 ? 12.023 4.543 -12.391 1 94.25 64 THR B N 1
ATOM 3622 C CA . THR B 1 64 ? 11.344 5.824 -12.203 1 94.25 64 THR B CA 1
ATOM 3623 C C . THR B 1 64 ? 11.188 6.141 -10.719 1 94.25 64 THR B C 1
ATOM 3625 O O . THR B 1 64 ? 11.453 7.266 -10.289 1 94.25 64 THR B O 1
ATOM 3628 N N . VAL B 1 65 ? 10.758 5.172 -9.961 1 96.19 65 VAL B N 1
ATOM 3629 C CA . VAL B 1 65 ? 10.555 5.336 -8.523 1 96.19 65 VAL B CA 1
ATOM 3630 C C . VAL B 1 65 ? 11.898 5.578 -7.84 1 96.19 65 VAL B C 1
ATOM 3632 O O . VAL B 1 65 ? 12.008 6.453 -6.973 1 96.19 65 VAL B O 1
ATOM 3635 N N . GLU B 1 66 ? 12.891 4.785 -8.203 1 95.44 66 GLU B N 1
ATOM 3636 C CA . GLU B 1 66 ? 14.219 4.93 -7.625 1 95.44 66 GLU B CA 1
ATOM 3637 C C . GLU B 1 66 ? 14.773 6.332 -7.855 1 95.44 66 GLU B C 1
ATOM 3639 O O . GLU B 1 66 ? 15.438 6.895 -6.98 1 95.44 66 GLU B O 1
ATOM 3644 N N . TYR B 1 67 ? 14.562 6.832 -9.031 1 94 67 TYR B N 1
ATOM 3645 C CA . TYR B 1 67 ? 15.031 8.18 -9.336 1 94 67 TYR B CA 1
ATOM 3646 C C . TYR B 1 67 ? 14.367 9.203 -8.414 1 94 67 TYR B C 1
ATOM 3648 O O . TYR B 1 67 ? 15.031 10.117 -7.922 1 94 67 TYR B O 1
ATOM 3656 N N . PHE B 1 68 ? 13.086 9.094 -8.188 1 96 68 PHE B N 1
ATOM 3657 C CA . PHE B 1 68 ? 12.359 9.969 -7.273 1 96 68 PHE B CA 1
ATOM 3658 C C . PHE B 1 68 ? 12.938 9.883 -5.867 1 96 68 PHE B C 1
ATOM 3660 O O . PHE B 1 68 ? 13.195 10.906 -5.234 1 96 68 PHE B O 1
ATOM 3667 N N . GLU B 1 69 ? 13.148 8.656 -5.379 1 97.06 69 GLU B N 1
ATOM 3668 C CA . GLU B 1 69 ? 13.742 8.445 -4.062 1 97.06 69 GLU B CA 1
ATOM 3669 C C . GLU B 1 69 ? 15.117 9.102 -3.969 1 97.06 69 GLU B C 1
ATOM 3671 O O . GLU B 1 69 ? 15.445 9.719 -2.951 1 97.06 69 GLU B O 1
ATOM 3676 N N . ARG B 1 70 ? 15.875 8.93 -4.969 1 95 70 ARG B N 1
ATOM 3677 C CA . ARG B 1 70 ? 17.219 9.492 -5 1 95 70 ARG B CA 1
ATOM 3678 C C . ARG B 1 70 ? 17.188 11.016 -4.914 1 95 70 ARG B C 1
ATOM 3680 O O . ARG B 1 70 ? 18 11.625 -4.223 1 95 70 ARG B O 1
ATOM 3687 N N . ARG B 1 71 ? 16.328 11.602 -5.625 1 93.81 71 ARG B N 1
ATOM 3688 C CA . ARG B 1 71 ? 16.188 13.055 -5.602 1 93.81 71 ARG B CA 1
ATOM 3689 C C . ARG B 1 71 ? 15.859 13.547 -4.199 1 93.81 71 ARG B C 1
ATOM 3691 O O . ARG B 1 71 ? 16.438 14.531 -3.727 1 93.81 71 ARG B O 1
ATOM 3698 N N . VAL B 1 72 ? 14.953 12.906 -3.561 1 95.94 72 VAL B N 1
ATOM 3699 C CA . VAL B 1 72 ? 14.578 13.281 -2.199 1 95.94 72 VAL B CA 1
ATOM 3700 C C . VAL B 1 72 ? 15.758 13.047 -1.258 1 95.94 72 VAL B C 1
ATOM 3702 O O . VAL B 1 72 ? 16.016 13.852 -0.357 1 95.94 72 VAL B O 1
ATOM 3705 N N . ARG B 1 73 ? 16.438 11.914 -1.417 1 95.31 73 ARG B N 1
ATOM 3706 C CA . ARG B 1 73 ? 17.609 11.602 -0.597 1 95.31 73 ARG B CA 1
ATOM 3707 C C . ARG B 1 73 ? 18.656 12.703 -0.7 1 95.31 73 ARG B C 1
ATOM 3709 O O . ARG B 1 73 ? 19.219 13.125 0.311 1 95.31 73 ARG B O 1
ATOM 3716 N N . GLN B 1 74 ? 18.875 13.117 -1.876 1 90.31 74 GLN B N 1
ATOM 3717 C CA . GLN B 1 74 ? 19.859 14.188 -2.096 1 90.31 74 GLN B CA 1
ATOM 3718 C C . GLN B 1 74 ? 19.406 15.484 -1.43 1 90.31 74 GLN B C 1
ATOM 3720 O O . GLN B 1 74 ? 20.203 16.172 -0.799 1 90.31 74 GLN B O 1
ATOM 3725 N N . ALA B 1 75 ? 18.203 15.742 -1.543 1 89.31 75 ALA B N 1
ATOM 3726 C CA . ALA B 1 75 ? 17.641 16.984 -1.027 1 89.31 75 ALA B CA 1
ATOM 3727 C C . ALA B 1 75 ? 17.656 17 0.499 1 89.31 75 ALA B C 1
ATOM 3729 O O . ALA B 1 75 ? 17.781 18.062 1.115 1 89.31 75 ALA B O 1
ATOM 3730 N N . THR B 1 76 ? 17.547 15.859 1.149 1 93.44 76 THR B N 1
ATOM 3731 C CA . THR B 1 76 ? 17.375 15.812 2.596 1 93.44 76 THR B CA 1
ATOM 3732 C C . THR B 1 76 ? 18.656 15.383 3.285 1 93.44 76 THR B C 1
ATOM 3734 O O . THR B 1 76 ? 18.797 15.516 4.504 1 93.44 76 THR B O 1
ATOM 3737 N N . GLY B 1 77 ? 19.594 14.789 2.531 1 93.25 77 GLY B N 1
ATOM 3738 C CA . GLY B 1 77 ? 20.781 14.227 3.127 1 93.25 77 GLY B CA 1
ATOM 3739 C C . GLY B 1 77 ? 20.531 12.953 3.91 1 93.25 77 GLY B C 1
ATOM 3740 O O . GLY B 1 77 ? 21.312 12.578 4.777 1 93.25 77 GLY B O 1
ATOM 3741 N N . ALA B 1 78 ? 19.453 12.289 3.639 1 97.06 78 ALA B N 1
ATOM 3742 C CA . ALA B 1 78 ? 19.047 11.109 4.391 1 97.06 78 ALA B CA 1
ATOM 3743 C C . ALA B 1 78 ? 19.906 9.898 4.035 1 97.06 78 ALA B C 1
ATOM 3745 O O . ALA B 1 78 ? 20.547 9.875 2.98 1 97.06 78 ALA B O 1
ATOM 3746 N N . LEU B 1 79 ? 19.984 8.938 4.961 1 97.5 79 LEU B N 1
ATOM 3747 C CA . LEU B 1 79 ? 20.578 7.633 4.691 1 97.5 79 LEU B CA 1
ATOM 3748 C C . LEU B 1 79 ? 19.734 6.848 3.697 1 97.5 79 LEU B C 1
ATOM 3750 O O . LEU B 1 79 ? 20.266 6.25 2.758 1 97.5 79 LEU B O 1
ATOM 3754 N N . GLY B 1 80 ? 18.422 6.836 3.934 1 97.81 80 GLY B N 1
ATOM 3755 C CA . GLY B 1 80 ? 17.5 6.094 3.086 1 97.81 80 GLY B CA 1
ATOM 3756 C C . GLY B 1 80 ? 16.172 6.793 2.9 1 97.81 80 GLY B C 1
ATOM 3757 O O . GLY B 1 80 ? 15.672 7.434 3.824 1 97.81 80 GLY B O 1
ATOM 3758 N N . VAL B 1 81 ? 15.68 6.719 1.703 1 98.38 81 VAL B N 1
ATOM 3759 C CA . VAL B 1 81 ? 14.344 7.207 1.377 1 98.38 81 VAL B CA 1
ATOM 3760 C C . VAL B 1 81 ? 13.539 6.102 0.697 1 98.38 81 VAL B C 1
ATOM 3762 O O . VAL B 1 81 ? 14.039 5.438 -0.214 1 98.38 81 VAL B O 1
ATOM 3765 N N . THR B 1 82 ? 12.359 5.828 1.149 1 98.56 82 THR B N 1
ATOM 3766 C CA . THR B 1 82 ? 11.453 4.863 0.536 1 98.56 82 THR B CA 1
ATOM 3767 C C . THR B 1 82 ? 10.141 5.531 0.143 1 98.56 82 THR B C 1
ATOM 3769 O O . THR B 1 82 ? 9.523 6.23 0.954 1 98.56 82 THR B O 1
ATOM 3772 N N . ALA B 1 83 ? 9.75 5.348 -1.116 1 98.31 83 ALA B N 1
ATOM 3773 C CA . ALA B 1 83 ? 8.508 5.91 -1.637 1 98.31 83 ALA B CA 1
ATOM 3774 C C . ALA B 1 83 ? 7.359 4.914 -1.505 1 98.31 83 ALA B C 1
ATOM 3776 O O . ALA B 1 83 ? 7.543 3.715 -1.717 1 98.31 83 ALA B O 1
ATOM 3777 N N . PHE B 1 84 ? 6.207 5.434 -1.136 1 97.69 84 PHE B N 1
ATOM 3778 C CA . PHE B 1 84 ? 5.027 4.613 -0.889 1 97.69 84 PHE B CA 1
ATOM 3779 C C . PHE B 1 84 ? 3.836 5.125 -1.69 1 97.69 84 PHE B C 1
ATOM 3781 O O . PHE B 1 84 ? 3.873 6.234 -2.227 1 97.69 84 PHE B O 1
ATOM 3788 N N . ASN B 1 85 ? 2.822 4.266 -1.671 1 94.44 85 ASN B N 1
ATOM 3789 C CA . ASN B 1 85 ? 1.59 4.531 -2.406 1 94.44 85 ASN B CA 1
ATOM 3790 C C . ASN B 1 85 ? 0.779 5.648 -1.755 1 94.44 85 ASN B C 1
ATOM 3792 O O . ASN B 1 85 ? -0.05 6.281 -2.41 1 94.44 85 ASN B O 1
ATOM 3796 N N . SER B 1 86 ? 0.919 5.891 -0.523 1 96.06 86 SER B N 1
ATOM 3797 C CA . SER B 1 86 ? 0.198 6.918 0.225 1 96.06 86 SER B CA 1
ATOM 3798 C C . SER B 1 86 ? 0.963 7.328 1.479 1 96.06 86 SER B C 1
ATOM 3800 O O . SER B 1 86 ? 1.924 6.66 1.871 1 96.06 86 SER B O 1
ATOM 3802 N N . GLY B 1 87 ? 0.51 8.438 2.029 1 97.62 87 GLY B N 1
ATOM 3803 C CA . GLY B 1 87 ? 1.051 8.828 3.322 1 97.62 87 GLY B CA 1
ATOM 3804 C C . GLY B 1 87 ? 0.792 7.801 4.41 1 97.62 87 GLY B C 1
ATOM 3805 O O . GLY B 1 87 ? 1.672 7.52 5.227 1 97.62 87 GLY B O 1
ATOM 3806 N N . MET B 1 88 ? -0.386 7.207 4.434 1 97.44 88 MET B N 1
ATOM 3807 C CA . MET B 1 88 ? -0.721 6.195 5.434 1 97.44 88 MET B CA 1
ATOM 3808 C C . MET B 1 88 ? 0.133 4.945 5.25 1 97.44 88 MET B C 1
ATOM 3810 O O . MET B 1 88 ? 0.486 4.281 6.227 1 97.44 88 MET B O 1
ATOM 3814 N N . ALA B 1 89 ? 0.397 4.605 3.984 1 98.19 89 ALA B N 1
ATOM 3815 C CA . ALA B 1 89 ? 1.317 3.492 3.766 1 98.19 89 ALA B CA 1
ATOM 3816 C C . ALA B 1 89 ? 2.672 3.764 4.414 1 98.19 89 ALA B C 1
ATOM 3818 O O . ALA B 1 89 ? 3.275 2.865 5.008 1 98.19 89 ALA B O 1
ATOM 3819 N N . ALA B 1 90 ? 3.168 4.973 4.293 1 98.62 90 ALA B N 1
ATOM 3820 C CA . ALA B 1 90 ? 4.434 5.348 4.918 1 98.62 90 ALA B CA 1
ATOM 3821 C C . ALA B 1 90 ? 4.352 5.223 6.438 1 98.62 90 ALA B C 1
ATOM 3823 O O . ALA B 1 90 ? 5.246 4.664 7.07 1 98.62 90 ALA B O 1
ATOM 3824 N N . VAL B 1 91 ? 3.26 5.719 7.039 1 98.69 91 VAL B N 1
ATOM 3825 C CA . VAL B 1 91 ? 3.068 5.66 8.484 1 98.69 91 VAL B CA 1
ATOM 3826 C C . VAL B 1 91 ? 2.984 4.203 8.938 1 98.69 91 VAL B C 1
ATOM 3828 O O . VAL B 1 91 ? 3.631 3.812 9.914 1 98.69 91 VAL B O 1
ATOM 3831 N N . ALA B 1 92 ? 2.186 3.406 8.242 1 98.5 92 ALA B N 1
ATOM 3832 C CA . ALA B 1 92 ? 2.006 2.004 8.602 1 98.5 92 ALA B CA 1
ATOM 3833 C C . ALA B 1 92 ? 3.326 1.243 8.523 1 98.5 92 ALA B C 1
ATOM 3835 O O . ALA B 1 92 ? 3.666 0.481 9.43 1 98.5 92 ALA B O 1
ATOM 3836 N N . ASN B 1 93 ? 4.027 1.406 7.41 1 98.62 93 ASN B N 1
ATOM 3837 C CA . ASN B 1 93 ? 5.316 0.735 7.254 1 98.62 93 ASN B CA 1
ATOM 3838 C C . ASN B 1 93 ? 6.309 1.173 8.328 1 98.62 93 ASN B C 1
ATOM 3840 O O . ASN B 1 93 ? 7.086 0.359 8.828 1 98.62 93 ASN B O 1
ATOM 3844 N N . LEU B 1 94 ? 6.316 2.469 8.695 1 98.75 94 LEU B N 1
ATOM 3845 C CA . LEU B 1 94 ? 7.172 2.967 9.766 1 98.75 94 LEU B CA 1
ATOM 3846 C C . LEU B 1 94 ? 6.902 2.219 11.07 1 98.75 94 LEU B C 1
ATOM 3848 O O . LEU B 1 94 ? 7.82 1.639 11.656 1 98.75 94 LEU B O 1
ATOM 3852 N N . LEU B 1 95 ? 5.676 2.205 11.492 1 98.56 95 LEU B N 1
ATOM 3853 C CA . LEU B 1 95 ? 5.316 1.686 12.805 1 98.56 95 LEU B CA 1
ATOM 3854 C C . LEU B 1 95 ? 5.453 0.167 12.844 1 98.56 95 LEU B C 1
ATOM 3856 O O . LEU B 1 95 ? 5.859 -0.398 13.867 1 98.56 95 LEU B O 1
ATOM 3860 N N . LEU B 1 96 ? 5.137 -0.522 11.742 1 98.25 96 LEU B N 1
ATOM 3861 C CA . LEU B 1 96 ? 5.246 -1.977 11.711 1 98.25 96 LEU B CA 1
ATOM 3862 C C . LEU B 1 96 ? 6.711 -2.408 11.656 1 98.25 96 LEU B C 1
ATOM 3864 O O . LEU B 1 96 ? 7.055 -3.506 12.102 1 98.25 96 LEU B O 1
ATOM 3868 N N . THR B 1 97 ? 7.547 -1.591 11.086 1 98.62 97 THR B N 1
ATOM 3869 C CA . THR B 1 97 ? 8.977 -1.889 11.094 1 98.62 97 THR B CA 1
ATOM 3870 C C . THR B 1 97 ? 9.547 -1.746 12.508 1 98.62 97 THR B C 1
ATOM 3872 O O . THR B 1 97 ? 10.406 -2.529 12.914 1 98.62 97 THR B O 1
ATOM 3875 N N . LEU B 1 98 ? 9.055 -0.803 13.258 1 98.56 98 LEU B N 1
ATOM 3876 C CA . LEU B 1 98 ? 9.609 -0.459 14.562 1 98.56 98 LEU B CA 1
ATOM 3877 C C . LEU B 1 98 ? 9.039 -1.365 15.648 1 98.56 98 LEU B C 1
ATOM 3879 O O . LEU B 1 98 ? 9.766 -1.789 16.547 1 98.56 98 LEU B O 1
ATOM 3883 N N . ALA B 1 99 ? 7.758 -1.689 15.602 1 97.94 99 ALA B N 1
ATOM 3884 C CA . ALA B 1 99 ? 7.039 -2.254 16.734 1 97.94 99 ALA B CA 1
ATOM 3885 C C . ALA B 1 99 ? 6.957 -3.775 16.641 1 97.94 99 ALA B C 1
ATOM 3887 O O . ALA B 1 99 ? 7.094 -4.336 15.547 1 97.94 99 ALA B O 1
ATOM 3888 N N . ARG B 1 100 ? 6.766 -4.426 17.734 1 96.94 100 ARG B N 1
ATOM 3889 C CA . ARG B 1 100 ? 6.363 -5.82 17.875 1 96.94 100 ARG B CA 1
ATOM 3890 C C . ARG B 1 100 ? 5.371 -5.988 19.016 1 96.94 100 ARG B C 1
ATOM 3892 O O . ARG B 1 100 ? 5.164 -5.062 19.812 1 96.94 100 ARG B O 1
ATOM 3899 N N . ALA B 1 101 ? 4.707 -7.164 19.078 1 97.44 101 ALA B N 1
ATOM 3900 C CA . ALA B 1 101 ? 3.801 -7.43 20.203 1 97.44 101 ALA B CA 1
ATOM 3901 C C . ALA B 1 101 ? 4.496 -7.195 21.531 1 97.44 101 ALA B C 1
ATOM 3903 O O . ALA B 1 101 ? 5.617 -7.66 21.75 1 97.44 101 ALA B O 1
ATOM 3904 N N . GLY B 1 102 ? 3.83 -6.438 22.438 1 97.06 102 GLY B N 1
ATOM 3905 C CA . GLY B 1 102 ? 4.395 -6.145 23.734 1 97.06 102 GLY B CA 1
ATOM 3906 C C . GLY B 1 102 ? 5.012 -4.762 23.828 1 97.06 102 GLY B C 1
ATOM 3907 O O . GLY B 1 102 ? 5.223 -4.238 24.922 1 97.06 102 GLY B O 1
ATOM 3908 N N . ASP B 1 103 ? 5.324 -4.152 22.672 1 97.94 103 ASP B N 1
ATOM 3909 C CA . ASP B 1 103 ? 5.879 -2.803 22.656 1 97.94 103 ASP B CA 1
ATOM 3910 C C . ASP B 1 103 ? 4.781 -1.754 22.828 1 97.94 103 ASP B C 1
ATOM 3912 O O . ASP B 1 103 ? 3.594 -2.078 22.766 1 97.94 103 ASP B O 1
ATOM 3916 N N . ASN B 1 104 ? 5.223 -0.533 23.078 1 98.56 104 ASN B N 1
ATOM 3917 C CA . ASN B 1 104 ? 4.301 0.594 23.016 1 98.56 104 ASN B CA 1
ATOM 3918 C C . ASN B 1 104 ? 4.891 1.766 22.234 1 98.56 104 ASN B C 1
ATOM 3920 O O . ASN B 1 104 ? 6.102 1.831 22.031 1 98.56 104 ASN B O 1
ATOM 3924 N N . VAL B 1 105 ? 4.027 2.633 21.734 1 98.69 105 VAL B N 1
ATOM 3925 C CA . VAL B 1 105 ? 4.371 3.875 21.047 1 98.69 105 VAL B CA 1
ATOM 3926 C C . VAL B 1 105 ? 3.814 5.066 21.812 1 98.69 105 VAL B C 1
ATOM 3928 O O . VAL B 1 105 ? 2.65 5.062 22.219 1 98.69 105 VAL B O 1
ATOM 3931 N N . VAL B 1 106 ? 4.664 6.051 22.094 1 98.81 106 VAL B N 1
ATOM 3932 C CA . VAL B 1 106 ? 4.195 7.312 22.672 1 98.81 106 VAL B CA 1
ATOM 3933 C C . VAL B 1 106 ? 3.852 8.289 21.547 1 98.81 106 VAL B C 1
ATOM 3935 O O . VAL B 1 106 ? 4.703 8.617 20.719 1 98.81 106 VAL B O 1
ATOM 3938 N N . ALA B 1 107 ? 2.629 8.695 21.469 1 97.88 107 ALA B N 1
ATOM 3939 C CA . ALA B 1 107 ? 2.197 9.516 20.344 1 97.88 107 ALA B CA 1
ATOM 3940 C C . ALA B 1 107 ? 1.29 10.656 20.812 1 97.88 107 ALA B C 1
ATOM 3942 O O . ALA B 1 107 ? 0.778 10.625 21.938 1 97.88 107 ALA B O 1
ATOM 3943 N N . SER B 1 108 ? 1.121 11.656 19.953 1 94.5 108 SER B N 1
ATOM 3944 C CA . SER B 1 108 ? 0.176 12.742 20.172 1 94.5 108 SER B CA 1
ATOM 3945 C C . SER B 1 108 ? -1.265 12.25 20.094 1 94.5 108 SER B C 1
ATOM 3947 O O . SER B 1 108 ? -1.595 11.406 19.25 1 94.5 108 SER B O 1
ATOM 3949 N N . PRO B 1 109 ? -2.123 12.766 20.938 1 91.44 109 PRO B N 1
ATOM 3950 C CA . PRO B 1 109 ? -3.545 12.484 20.734 1 91.44 109 PRO B CA 1
ATOM 3951 C C . PRO B 1 109 ? -4.129 13.25 19.547 1 91.44 109 PRO B C 1
ATOM 3953 O O . PRO B 1 109 ? -5.242 12.945 19.109 1 91.44 109 PRO B O 1
ATOM 3956 N N . HIS B 1 110 ? -3.445 14.281 19.156 1 93.06 110 HIS B N 1
ATOM 3957 C CA . HIS B 1 110 ? -3.898 15.094 18.031 1 93.06 110 HIS B CA 1
ATOM 3958 C C . HIS B 1 110 ? -3.254 14.641 16.719 1 93.06 110 HIS B C 1
ATOM 3960 O O . HIS B 1 110 ? -2.393 15.336 16.172 1 93.06 110 HIS B O 1
ATOM 3966 N N . LEU B 1 111 ? -3.654 13.492 16.25 1 93.12 111 LEU B N 1
ATOM 3967 C CA . LEU B 1 111 ? -3.115 12.906 15.023 1 93.12 111 LEU B CA 1
ATOM 3968 C C . LEU B 1 111 ? -4.164 12.898 13.922 1 93.12 111 LEU B C 1
ATOM 3970 O O . LEU B 1 111 ? -5.363 12.977 14.195 1 93.12 111 LEU B O 1
ATOM 3974 N N . PHE B 1 112 ? -3.641 12.859 12.672 1 91.75 112 PHE B N 1
ATOM 3975 C CA . PHE B 1 112 ? -4.496 12.5 11.547 1 91.75 112 PHE B CA 1
ATOM 3976 C C . PHE B 1 112 ? -5.348 11.281 11.883 1 91.75 112 PHE B C 1
ATOM 3978 O O . PHE B 1 112 ? -4.875 10.344 12.523 1 91.75 112 PHE B O 1
ATOM 3985 N N . GLY B 1 113 ? -6.609 11.32 11.523 1 90.5 113 GLY B N 1
ATOM 3986 C CA . GLY B 1 113 ? -7.598 10.344 11.945 1 90.5 113 GLY B CA 1
ATOM 3987 C C . GLY B 1 113 ? -7.164 8.914 11.688 1 90.5 113 GLY B C 1
ATOM 3988 O O . GLY B 1 113 ? -7.305 8.047 12.555 1 90.5 113 GLY B O 1
ATOM 3989 N N . ASN B 1 114 ? -6.676 8.664 10.523 1 92.44 114 ASN B N 1
ATOM 3990 C CA . ASN B 1 114 ? -6.305 7.293 10.195 1 92.44 114 ASN B CA 1
ATOM 3991 C C . ASN B 1 114 ? -5.008 6.883 10.891 1 92.44 114 ASN B C 1
ATOM 3993 O O . ASN B 1 114 ? -4.793 5.703 11.172 1 92.44 114 ASN B O 1
ATOM 3997 N N . THR B 1 115 ? -4.125 7.832 11.109 1 95.94 115 THR B N 1
ATOM 3998 C CA . THR B 1 115 ? -2.967 7.531 11.938 1 95.94 115 THR B CA 1
ATOM 3999 C C . THR B 1 115 ? -3.396 7.145 13.352 1 95.94 115 THR B C 1
ATOM 4001 O O . THR B 1 115 ? -2.887 6.176 13.922 1 95.94 115 THR B O 1
ATOM 4004 N N . TYR B 1 116 ? -4.293 7.934 13.867 1 93.25 116 TYR B N 1
ATOM 4005 C CA . TYR B 1 116 ? -4.863 7.609 15.164 1 93.25 116 TYR B CA 1
ATOM 4006 C C . TYR B 1 116 ? -5.477 6.211 15.156 1 93.25 116 TYR B C 1
ATOM 4008 O O . TYR B 1 116 ? -5.23 5.414 16.062 1 93.25 116 TYR B O 1
ATOM 4016 N N . SER B 1 117 ? -6.285 5.914 14.18 1 94.06 117 SER B N 1
ATOM 4017 C CA . SER B 1 117 ? -6.934 4.617 14.047 1 94.06 117 SER B CA 1
ATOM 4018 C C . SER B 1 117 ? -5.91 3.492 13.953 1 94.06 117 SER B C 1
ATOM 4020 O O . SER B 1 117 ? -6.098 2.426 14.539 1 94.06 117 SER B O 1
ATOM 4022 N N . LEU B 1 118 ? -4.867 3.658 13.188 1 96.94 118 LEU B N 1
ATOM 4023 C CA . LEU B 1 118 ? -3.805 2.666 13.078 1 96.94 118 LEU B CA 1
ATOM 4024 C C . LEU B 1 118 ? -3.201 2.365 14.445 1 96.94 118 LEU B C 1
ATOM 4026 O O . LEU B 1 118 ? -3.021 1.199 14.805 1 96.94 118 LEU B O 1
ATOM 4030 N N . LEU B 1 119 ? -2.951 3.416 15.188 1 96.19 119 LEU B N 1
ATOM 4031 C CA . LEU B 1 119 ? -2.281 3.285 16.469 1 96.19 119 LEU B CA 1
ATOM 4032 C C . LEU B 1 119 ? -3.23 2.721 17.531 1 96.19 119 LEU B C 1
ATOM 4034 O O . LEU B 1 119 ? -2.877 1.786 18.25 1 96.19 119 LEU B O 1
ATOM 4038 N N . ALA B 1 120 ? -4.461 3.221 17.562 1 93.12 120 ALA B N 1
ATOM 4039 C CA . ALA B 1 120 ? -5.383 2.943 18.656 1 93.12 120 ALA B CA 1
ATOM 4040 C C . ALA B 1 120 ? -6.168 1.66 18.406 1 93.12 120 ALA B C 1
ATOM 4042 O O . ALA B 1 120 ? -6.664 1.033 19.344 1 93.12 120 ALA B O 1
ATOM 4043 N N . SER B 1 121 ? -6.262 1.23 17.172 1 93.81 121 SER B N 1
ATOM 4044 C CA . SER B 1 121 ? -7.121 0.091 16.859 1 93.81 121 SER B CA 1
ATOM 4045 C C . SER B 1 121 ? -6.332 -1.021 16.172 1 93.81 121 SER B C 1
ATOM 4047 O O . SER B 1 121 ? -6.117 -2.086 16.766 1 93.81 121 SER B O 1
ATOM 4049 N N . THR B 1 122 ? -5.805 -0.789 15.016 1 96 122 THR B N 1
ATOM 4050 C CA . THR B 1 122 ? -5.145 -1.834 14.242 1 96 122 THR B CA 1
ATOM 4051 C C . THR B 1 122 ? -3.969 -2.42 15.016 1 96 122 THR B C 1
ATOM 4053 O O . THR B 1 122 ? -3.873 -3.637 15.18 1 96 122 THR B O 1
ATOM 4056 N N . LEU B 1 123 ? -3.072 -1.581 15.438 1 97 123 LEU B N 1
ATOM 4057 C CA . LEU B 1 123 ? -1.884 -2.072 16.125 1 97 123 LEU B CA 1
ATOM 4058 C C . LEU B 1 123 ? -2.246 -2.637 17.5 1 97 123 LEU B C 1
ATOM 4060 O O . LEU B 1 123 ? -1.577 -3.545 18 1 97 123 LEU B O 1
ATOM 4064 N N . ALA B 1 124 ? -3.336 -2.088 18.125 1 96.12 124 ALA B N 1
ATOM 4065 C CA . ALA B 1 124 ? -3.818 -2.637 19.391 1 96.12 124 ALA B CA 1
ATOM 4066 C C . ALA B 1 124 ? -4.211 -4.102 19.234 1 96.12 124 ALA B C 1
ATOM 4068 O O . ALA B 1 124 ? -3.945 -4.922 20.125 1 96.12 124 ALA B O 1
ATOM 4069 N N . ASP B 1 125 ? -4.867 -4.453 18.156 1 95.94 125 ASP B N 1
ATOM 4070 C CA . ASP B 1 125 ? -5.242 -5.836 17.859 1 95.94 125 ASP B CA 1
ATOM 4071 C C . ASP B 1 125 ? -4.012 -6.738 17.812 1 95.94 125 ASP B C 1
ATOM 4073 O O . ASP B 1 125 ? -4.121 -7.957 17.984 1 95.94 125 ASP B O 1
ATOM 4077 N N . PHE B 1 126 ? -2.871 -6.152 17.625 1 96.75 126 PHE B N 1
ATOM 4078 C CA . PHE B 1 126 ? -1.653 -6.934 17.438 1 96.75 126 PHE B CA 1
ATOM 4079 C C . PHE B 1 126 ? -0.703 -6.742 18.609 1 96.75 126 PHE B C 1
ATOM 4081 O O . PHE B 1 126 ? 0.503 -6.961 18.484 1 96.75 126 PHE B O 1
ATOM 4088 N N . GLY B 1 127 ? -1.199 -6.238 19.75 1 96.69 127 GLY B N 1
ATOM 4089 C CA . GLY B 1 127 ? -0.494 -6.246 21.016 1 96.69 127 GLY B CA 1
ATOM 4090 C C . GLY B 1 127 ? 0.446 -5.066 21.188 1 96.69 127 GLY B C 1
ATOM 4091 O O . GLY B 1 127 ? 1.395 -5.125 21.969 1 96.69 127 GLY B O 1
ATOM 4092 N N . VAL B 1 128 ? 0.284 -4.016 20.422 1 98.12 128 VAL B N 1
ATOM 4093 C CA . VAL B 1 128 ? 1.069 -2.793 20.562 1 98.12 128 VAL B CA 1
ATOM 4094 C C . VAL B 1 128 ? 0.232 -1.721 21.266 1 98.12 128 VAL B C 1
ATOM 4096 O O . VAL B 1 128 ? -0.832 -1.338 20.766 1 98.12 128 VAL B O 1
ATOM 4099 N N . GLU B 1 129 ? 0.706 -1.262 22.328 1 98.06 129 GLU B N 1
ATOM 4100 C CA . GLU B 1 129 ? -0.005 -0.242 23.094 1 98.06 129 GLU B CA 1
ATOM 4101 C C . GLU B 1 129 ? 0.359 1.16 22.625 1 98.06 129 GLU B C 1
ATOM 4103 O O . GLU B 1 129 ? 1.521 1.435 22.312 1 98.06 129 GLU B O 1
ATOM 4108 N N . THR B 1 130 ? -0.604 2.027 22.531 1 97.88 130 THR B N 1
ATOM 4109 C CA . THR B 1 130 ? -0.329 3.439 22.281 1 97.88 130 THR B CA 1
ATOM 4110 C C . THR B 1 130 ? -0.53 4.262 23.547 1 97.88 130 THR B C 1
ATOM 4112 O O . THR B 1 130 ? -1.586 4.191 24.188 1 97.88 130 THR B O 1
ATOM 4115 N N . ARG B 1 131 ? 0.432 4.984 23.906 1 98.25 131 ARG B N 1
ATOM 4116 C CA . ARG B 1 131 ? 0.38 5.914 25.031 1 98.25 131 ARG B CA 1
ATOM 4117 C C . ARG B 1 131 ? 0.333 7.359 24.547 1 98.25 131 ARG B C 1
ATOM 4119 O O . ARG B 1 131 ? 1.34 7.895 24.078 1 98.25 131 ARG B O 1
ATOM 4126 N N . PHE B 1 132 ? -0.806 7.945 24.656 1 96.12 132 PHE B N 1
ATOM 4127 C CA . PHE B 1 132 ? -0.972 9.32 24.203 1 96.12 132 PHE B CA 1
ATOM 4128 C C . PHE B 1 132 ? -0.433 10.305 25.234 1 96.12 132 PHE B C 1
ATOM 4130 O O . PHE B 1 132 ? -0.693 10.164 26.422 1 96.12 132 PHE B O 1
ATOM 4137 N N . ALA B 1 133 ? 0.365 11.195 24.797 1 97.5 133 ALA B N 1
ATOM 4138 C CA . ALA B 1 133 ? 0.947 12.227 25.641 1 97.5 133 ALA B CA 1
ATOM 4139 C C . ALA B 1 133 ? 0.916 13.586 24.938 1 97.5 133 ALA B C 1
ATOM 4141 O O . ALA B 1 133 ? 0.901 13.656 23.719 1 97.5 133 ALA B O 1
ATOM 4142 N N . ASP B 1 134 ? 0.837 14.633 25.766 1 97.12 134 ASP B N 1
ATOM 4143 C CA . ASP B 1 134 ? 0.945 15.992 25.25 1 97.12 134 ASP B CA 1
ATOM 4144 C C . ASP B 1 134 ? 2.35 16.266 24.719 1 97.12 134 ASP B C 1
ATOM 4146 O O . ASP B 1 134 ? 3.281 16.484 25.484 1 97.12 134 ASP B O 1
ATOM 4150 N N . MET B 1 135 ? 2.51 16.344 23.422 1 97.75 135 MET B N 1
ATOM 4151 C CA . MET B 1 135 ? 3.82 16.469 22.797 1 97.75 135 MET B CA 1
ATOM 4152 C C . MET B 1 135 ? 4.398 17.875 23.016 1 97.75 135 MET B C 1
ATOM 4154 O O . MET B 1 135 ? 5.594 18.094 22.812 1 97.75 135 MET B O 1
ATOM 4158 N N . THR B 1 136 ? 3.553 18.812 23.406 1 97.62 136 THR B N 1
ATOM 4159 C CA . THR B 1 136 ? 4.035 20.156 23.656 1 97.62 136 THR B CA 1
ATOM 4160 C C . THR B 1 136 ? 4.629 20.266 25.062 1 97.62 136 THR B C 1
ATOM 4162 O O . THR B 1 136 ? 5.145 21.312 25.453 1 97.62 136 THR B O 1
ATOM 4165 N N . ASP B 1 137 ? 4.602 19.203 25.844 1 97.75 137 ASP B N 1
ATOM 4166 C CA . ASP B 1 137 ? 5.18 19.078 27.172 1 97.75 137 ASP B CA 1
ATOM 4167 C C . ASP B 1 137 ? 6.207 17.953 27.234 1 97.75 137 ASP B C 1
ATOM 4169 O O . ASP B 1 137 ? 5.867 16.812 27.562 1 97.75 137 ASP B O 1
ATOM 4173 N N . PRO B 1 138 ? 7.438 18.328 27.078 1 98.12 138 PRO B N 1
ATOM 4174 C CA . PRO B 1 138 ? 8.477 17.297 27.047 1 98.12 138 PRO B CA 1
ATOM 4175 C C . PRO B 1 138 ? 8.469 16.438 28.297 1 98.12 138 PRO B C 1
ATOM 4177 O O . PRO B 1 138 ? 8.797 15.242 28.234 1 98.12 138 PRO B O 1
ATOM 4180 N N . GLU B 1 139 ? 8.109 16.969 29.438 1 98.12 139 GLU B N 1
ATOM 4181 C CA . GLU B 1 139 ? 8.055 16.188 30.672 1 98.12 139 GLU B CA 1
ATOM 4182 C C . GLU B 1 139 ? 6.965 15.125 30.594 1 98.12 139 GLU B C 1
ATOM 4184 O O . GLU B 1 139 ? 7.148 14.008 31.078 1 98.12 139 GLU B O 1
ATOM 4189 N N . ALA B 1 140 ? 5.879 15.484 30.031 1 98.31 140 ALA B N 1
ATOM 4190 C CA . ALA B 1 140 ? 4.793 14.523 29.844 1 98.31 140 ALA B CA 1
ATOM 4191 C C . ALA B 1 140 ? 5.219 13.375 28.938 1 98.31 140 ALA B C 1
ATOM 4193 O O . ALA B 1 140 ? 4.852 12.219 29.156 1 98.31 140 ALA B O 1
ATOM 4194 N N . VAL B 1 141 ? 5.977 13.695 27.938 1 98.62 141 VAL B N 1
ATOM 4195 C CA . VAL B 1 141 ? 6.469 12.688 27.016 1 98.62 141 VAL B CA 1
ATOM 4196 C C . VAL B 1 141 ? 7.461 11.766 27.719 1 98.62 141 VAL B C 1
ATOM 4198 O O . VAL B 1 141 ? 7.383 10.547 27.594 1 98.62 141 VAL B O 1
ATOM 4201 N N . ALA B 1 142 ? 8.344 12.359 28.469 1 98.69 142 ALA B N 1
ATOM 4202 C CA . ALA B 1 142 ? 9.32 11.57 29.219 1 98.69 142 ALA B CA 1
ATOM 4203 C C . ALA B 1 142 ? 8.625 10.594 30.156 1 98.69 142 ALA B C 1
ATOM 4205 O O . ALA B 1 142 ? 9.055 9.445 30.297 1 98.69 142 ALA B O 1
ATOM 4206 N N . ALA B 1 143 ? 7.582 11.039 30.781 1 98.56 143 ALA B N 1
ATOM 4207 C CA . ALA B 1 143 ? 6.852 10.234 31.75 1 98.56 143 ALA B CA 1
ATOM 4208 C C . ALA B 1 143 ? 6.137 9.07 31.094 1 98.56 143 ALA B C 1
ATOM 4210 O O . ALA B 1 143 ? 5.867 8.047 31.719 1 98.56 143 ALA B O 1
ATOM 4211 N N . ALA B 1 144 ? 5.859 9.188 29.797 1 98.56 144 ALA B N 1
ATOM 4212 C CA . ALA B 1 144 ? 5.113 8.172 29.062 1 98.56 144 ALA B CA 1
ATOM 4213 C C . ALA B 1 144 ? 6.047 7.109 28.5 1 98.56 144 ALA B C 1
ATOM 4215 O O . ALA B 1 144 ? 5.602 6.035 28.078 1 98.56 144 ALA B O 1
ATOM 4216 N N . ILE B 1 145 ? 7.344 7.359 28.516 1 98.56 145 ILE B N 1
ATOM 4217 C CA . ILE B 1 145 ? 8.328 6.457 27.922 1 98.56 145 ILE B CA 1
ATOM 4218 C C . ILE B 1 145 ? 8.758 5.422 28.969 1 98.56 145 ILE B C 1
ATOM 4220 O O . ILE B 1 145 ? 8.953 5.754 30.141 1 98.56 145 ILE B O 1
ATOM 4224 N N . ASP B 1 146 ? 8.844 4.152 28.594 1 97.94 146 ASP B N 1
ATOM 4225 C CA . ASP B 1 146 ? 9.398 3.092 29.422 1 97.94 146 ASP B CA 1
ATOM 4226 C C . ASP B 1 146 ? 10.289 2.158 28.609 1 97.94 146 ASP B C 1
ATOM 4228 O O . ASP B 1 146 ? 10.727 2.514 27.516 1 97.94 146 ASP B O 1
ATOM 4232 N N . GLY B 1 147 ? 10.664 1.019 29.172 1 96.44 147 GLY B N 1
ATOM 4233 C CA . GLY B 1 147 ? 11.617 0.117 28.547 1 96.44 147 GLY B CA 1
ATOM 4234 C C . GLY B 1 147 ? 11.078 -0.552 27.297 1 96.44 147 GLY B C 1
ATOM 4235 O O . GLY B 1 147 ? 11.844 -1.057 26.484 1 96.44 147 GLY B O 1
ATOM 4236 N N . ASP B 1 148 ? 9.742 -0.5 27.094 1 97.38 148 ASP B N 1
ATOM 4237 C CA . ASP B 1 148 ? 9.102 -1.173 25.969 1 97.38 148 ASP B CA 1
ATOM 4238 C C . ASP B 1 148 ? 8.695 -0.173 24.891 1 97.38 148 ASP B C 1
ATOM 4240 O O . ASP B 1 148 ? 8.094 -0.55 23.875 1 97.38 148 ASP B O 1
ATOM 4244 N N . THR B 1 149 ? 9.016 1.129 25.094 1 98.5 149 THR B N 1
ATOM 4245 C CA . THR B 1 149 ? 8.672 2.135 24.094 1 98.5 149 THR B CA 1
ATOM 4246 C C . THR B 1 149 ? 9.578 2.016 22.875 1 98.5 149 THR B C 1
ATOM 4248 O O . THR B 1 149 ? 10.797 2.117 22.984 1 98.5 149 THR B O 1
ATOM 4251 N N . CYS B 1 150 ? 8.914 1.827 21.766 1 97.94 150 CYS B N 1
ATOM 4252 C CA . CYS B 1 150 ? 9.727 1.588 20.578 1 97.94 150 CYS B CA 1
ATOM 4253 C C . CYS B 1 150 ? 9.867 2.859 19.75 1 97.94 150 CYS B C 1
ATOM 4255 O O . CYS B 1 150 ? 10.719 2.939 18.859 1 97.94 150 CYS B O 1
ATOM 4257 N N . ALA B 1 151 ? 9.039 3.883 20.016 1 98.62 151 ALA B N 1
ATOM 4258 C CA . ALA B 1 151 ? 9.172 5.148 19.297 1 98.62 151 ALA B CA 1
ATOM 4259 C C . ALA B 1 151 ? 8.312 6.234 19.938 1 98.62 151 ALA B C 1
ATOM 4261 O O . ALA B 1 151 ? 7.34 5.934 20.625 1 98.62 151 ALA B O 1
ATOM 4262 N N . VAL B 1 152 ? 8.711 7.434 19.75 1 98.81 152 VAL B N 1
ATOM 4263 C CA . VAL B 1 152 ? 7.855 8.609 19.906 1 98.81 152 VAL B CA 1
ATOM 4264 C C . VAL B 1 152 ? 7.441 9.125 18.531 1 98.81 152 VAL B C 1
ATOM 4266 O O . VAL B 1 152 ? 8.281 9.281 17.641 1 98.81 152 VAL B O 1
ATOM 4269 N N . PHE B 1 153 ? 6.145 9.305 18.328 1 98.75 153 PHE B N 1
ATOM 4270 C CA . PHE B 1 153 ? 5.621 9.703 17.031 1 98.75 153 PHE B CA 1
ATOM 4271 C C . PHE B 1 153 ? 4.719 10.922 17.156 1 98.75 153 PHE B C 1
ATOM 4273 O O . PHE B 1 153 ? 3.873 10.984 18.047 1 98.75 153 PHE B O 1
ATOM 4280 N N . LEU B 1 154 ? 4.891 11.945 16.25 1 98.06 154 LEU B N 1
ATOM 4281 C CA . LEU B 1 154 ? 4.043 13.133 16.281 1 98.06 154 LEU B CA 1
ATOM 4282 C C . LEU B 1 154 ? 3.967 13.781 14.898 1 98.06 154 LEU B C 1
ATOM 4284 O O . LEU B 1 154 ? 4.73 13.422 14 1 98.06 154 LEU B O 1
ATOM 4288 N N . GLU B 1 155 ? 2.99 14.617 14.695 1 98.06 155 GLU B N 1
ATOM 4289 C CA . GLU B 1 155 ? 2.963 15.602 13.617 1 98.06 155 GLU B CA 1
ATOM 4290 C C . GLU B 1 155 ? 3.602 16.922 14.055 1 98.06 155 GLU B C 1
ATOM 4292 O O . GLU B 1 155 ? 3.334 17.406 15.148 1 98.06 155 GLU B O 1
ATOM 4297 N N . ILE B 1 156 ? 4.43 17.484 13.25 1 97.75 156 ILE B N 1
ATOM 4298 C CA . ILE B 1 156 ? 5.207 18.641 13.688 1 97.75 156 ILE B CA 1
ATOM 4299 C C . ILE B 1 156 ? 4.281 19.844 13.875 1 97.75 156 ILE B C 1
ATOM 4301 O O . ILE B 1 156 ? 4.582 20.75 14.656 1 97.75 156 ILE B O 1
ATOM 4305 N N . ILE B 1 157 ? 3.252 19.953 13.141 1 97.75 157 ILE B N 1
ATOM 4306 C CA . ILE B 1 157 ? 2.086 20.797 13.328 1 97.75 157 ILE B CA 1
ATOM 4307 C C . ILE B 1 157 ? 0.811 19.969 13.188 1 97.75 157 ILE B C 1
ATOM 4309 O O . ILE B 1 157 ? 0.556 19.391 12.125 1 97.75 157 ILE B O 1
ATOM 4313 N N . THR B 1 158 ? 0.05 19.859 14.266 1 96.75 158 THR B N 1
ATOM 4314 C CA . THR B 1 158 ? -1.124 19 14.258 1 96.75 158 THR B CA 1
ATOM 4315 C C . THR B 1 158 ? -2.234 19.594 13.398 1 96.75 158 THR B C 1
ATOM 4317 O O . THR B 1 158 ? -2.229 20.797 13.117 1 96.75 158 THR B O 1
ATOM 4320 N N . ASN B 1 159 ? -3.137 18.859 12.859 1 94 159 ASN B N 1
ATOM 4321 C CA . ASN B 1 159 ? -4.289 19.219 12.031 1 94 159 ASN B CA 1
ATOM 4322 C C . ASN B 1 159 ? -5.582 18.656 12.617 1 94 159 ASN B C 1
ATOM 4324 O O . ASN B 1 159 ? -5.738 17.438 12.742 1 94 159 ASN B O 1
ATOM 4328 N N . PRO B 1 160 ? -6.43 19.484 13.078 1 93.44 160 PRO B N 1
ATOM 4329 C CA . PRO B 1 160 ? -6.492 20.922 12.766 1 93.44 160 PRO B CA 1
ATOM 4330 C C . PRO B 1 160 ? -6.125 21.797 13.961 1 93.44 160 PRO B C 1
ATOM 4332 O O . PRO B 1 160 ? -6.367 23 13.945 1 93.44 160 PRO B O 1
ATOM 4335 N N . GLN B 1 161 ? -5.57 21.188 15.008 1 94.38 161 GLN B N 1
ATOM 4336 C CA . GLN B 1 161 ? -5.348 21.906 16.25 1 94.38 161 GLN B CA 1
ATOM 4337 C C . GLN B 1 161 ? -4.203 22.906 16.109 1 94.38 161 GLN B C 1
ATOM 4339 O O . GLN B 1 161 ? -4.109 23.875 16.875 1 94.38 161 GLN B O 1
ATOM 4344 N N . LEU B 1 162 ? -3.283 22.594 15.18 1 97 162 LEU B N 1
ATOM 4345 C CA . LEU B 1 162 ? -2.125 23.422 14.859 1 97 162 LEU B CA 1
ATOM 4346 C C . LEU B 1 162 ? -1.23 23.594 16.078 1 97 162 LEU B C 1
ATOM 4348 O O . LEU B 1 162 ? -0.73 24.703 16.328 1 97 162 LEU B O 1
ATOM 4352 N N . GLU B 1 163 ? -1.094 22.562 16.844 1 96.88 163 GLU B N 1
ATOM 4353 C CA . GLU B 1 163 ? -0.103 22.531 17.906 1 96.88 163 GLU B CA 1
ATOM 4354 C C . GLU B 1 163 ? 1.303 22.312 17.359 1 96.88 163 GLU B C 1
ATOM 4356 O O . GLU B 1 163 ? 1.484 21.594 16.375 1 96.88 163 GLU B O 1
ATOM 4361 N N . VAL B 1 164 ? 2.236 23.016 17.969 1 98.06 164 VAL B N 1
ATOM 4362 C CA . VAL B 1 164 ? 3.637 22.875 17.594 1 98.06 164 VAL B CA 1
ATOM 4363 C C . VAL B 1 164 ? 4.461 22.406 18.781 1 98.06 164 VAL B C 1
ATOM 4365 O O . VAL B 1 164 ? 4.512 23.094 19.812 1 98.06 164 VAL B O 1
ATOM 4368 N N . ALA B 1 165 ? 5.062 21.297 18.672 1 97.88 165 ALA B N 1
ATOM 4369 C CA . ALA B 1 165 ? 5.938 20.797 19.734 1 97.88 165 ALA B CA 1
ATOM 4370 C C . ALA B 1 165 ? 7.375 21.266 19.516 1 97.88 165 ALA B C 1
ATOM 4372 O O . ALA B 1 165 ? 7.789 21.516 18.375 1 97.88 165 ALA B O 1
ATOM 4373 N N . ASP B 1 166 ? 8.117 21.484 20.609 1 98.38 166 ASP B N 1
ATOM 4374 C CA . ASP B 1 166 ? 9.547 21.75 20.547 1 98.38 166 ASP B CA 1
ATOM 4375 C C . ASP B 1 166 ? 10.336 20.484 20.234 1 98.38 166 ASP B C 1
ATOM 4377 O O . ASP B 1 166 ? 10.672 19.719 21.125 1 98.38 166 ASP B O 1
ATOM 4381 N N . LEU B 1 167 ? 10.711 20.344 18.984 1 98.56 167 LEU B N 1
ATOM 4382 C CA . LEU B 1 167 ? 11.32 19.109 18.516 1 98.56 167 LEU B CA 1
ATOM 4383 C C . LEU B 1 167 ? 12.703 18.906 19.141 1 98.56 167 LEU B C 1
ATOM 4385 O O . LEU B 1 167 ? 13.117 17.781 19.406 1 98.56 167 LEU B O 1
ATOM 4389 N N . THR B 1 168 ? 13.445 19.984 19.312 1 98.38 168 THR B N 1
ATOM 4390 C CA . THR B 1 168 ? 14.75 19.891 19.953 1 98.38 168 THR B CA 1
ATOM 4391 C C . THR B 1 168 ? 14.609 19.359 21.375 1 98.38 168 THR B C 1
ATOM 4393 O O . THR B 1 168 ? 15.375 18.484 21.797 1 98.38 168 THR B O 1
ATOM 4396 N N . ALA B 1 169 ? 13.672 19.891 22.078 1 98.5 169 ALA B N 1
ATOM 4397 C CA . ALA B 1 169 ? 13.414 19.422 23.438 1 98.5 169 ALA B CA 1
ATOM 4398 C C . ALA B 1 169 ? 12.969 17.953 23.438 1 98.5 169 ALA B C 1
ATOM 4400 O O . ALA B 1 169 ? 13.414 17.172 24.281 1 98.5 169 ALA B O 1
ATOM 4401 N N . LEU B 1 170 ? 12.07 17.594 22.547 1 98.56 170 LEU B N 1
ATOM 4402 C CA . LEU B 1 170 ? 11.594 16.219 22.453 1 98.56 170 LEU B CA 1
ATOM 4403 C C . LEU B 1 170 ? 12.734 15.266 22.078 1 98.56 170 LEU B C 1
ATOM 4405 O O . LEU B 1 170 ? 12.797 14.141 22.578 1 98.56 170 LEU B O 1
ATOM 4409 N N . SER B 1 171 ? 13.547 15.719 21.172 1 98.56 171 SER B N 1
ATOM 4410 C CA . SER B 1 171 ? 14.695 14.914 20.766 1 98.56 171 SER B CA 1
ATOM 4411 C C . SER B 1 171 ? 15.602 14.609 21.953 1 98.56 171 SER B C 1
ATOM 4413 O O . SER B 1 171 ? 16.125 13.5 22.078 1 98.56 171 SER B O 1
ATOM 4415 N N . ALA B 1 172 ? 15.828 15.594 22.781 1 98.56 172 ALA B N 1
ATOM 4416 C CA . ALA B 1 172 ? 16.641 15.398 23.969 1 98.56 172 ALA B CA 1
ATOM 4417 C C . ALA B 1 172 ? 16.031 14.336 24.891 1 98.56 172 ALA B C 1
ATOM 4419 O O . ALA B 1 172 ? 16.75 13.484 25.422 1 98.56 172 ALA B O 1
ATOM 4420 N N . VAL B 1 173 ? 14.734 14.398 25.078 1 98.56 173 VAL B N 1
ATOM 4421 C CA . VAL B 1 173 ? 14.016 13.414 25.875 1 98.56 173 VAL B CA 1
ATOM 4422 C C . VAL B 1 173 ? 14.195 12.023 25.281 1 98.56 173 VAL B C 1
ATOM 4424 O O . VAL B 1 173 ? 14.5 11.062 25.984 1 98.56 173 VAL B O 1
ATOM 4427 N N . CYS B 1 174 ? 14.023 11.906 24 1 98.56 174 CYS B N 1
ATOM 4428 C CA . CYS B 1 174 ? 14.117 10.633 23.281 1 98.56 174 CYS B CA 1
ATOM 4429 C C . CYS B 1 174 ? 15.531 10.062 23.375 1 98.56 174 CYS B C 1
ATOM 4431 O O . CYS B 1 174 ? 15.703 8.875 23.641 1 98.56 174 CYS B O 1
ATOM 4433 N N . ARG B 1 175 ? 16.531 10.898 23.188 1 97.75 175 ARG B N 1
ATOM 4434 C CA . ARG B 1 175 ? 17.922 10.477 23.25 1 97.75 175 ARG B CA 1
ATOM 4435 C C . ARG B 1 175 ? 18.281 9.945 24.641 1 97.75 175 ARG B C 1
ATOM 4437 O O . ARG B 1 175 ? 18.938 8.914 24.766 1 97.75 175 ARG B O 1
ATOM 4444 N N . ALA B 1 176 ? 17.844 10.664 25.578 1 97.75 176 ALA B N 1
ATOM 4445 C CA . ALA B 1 176 ? 18.109 10.258 26.953 1 97.75 176 ALA B CA 1
ATOM 4446 C C . ALA B 1 176 ? 17.484 8.891 27.25 1 97.75 176 ALA B C 1
ATOM 4448 O O . ALA B 1 176 ? 18.047 8.102 28.016 1 97.75 176 ALA B O 1
ATOM 4449 N N . ALA B 1 177 ? 16.375 8.57 26.656 1 98.06 177 AL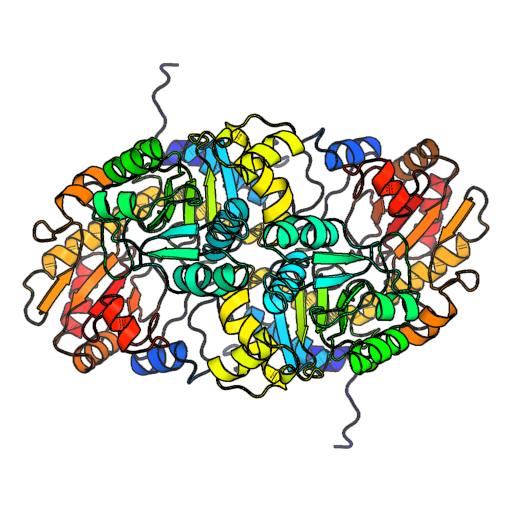A B N 1
ATOM 4450 C CA . ALA B 1 177 ? 15.633 7.344 26.922 1 98.06 177 ALA B CA 1
ATOM 4451 C C . ALA B 1 177 ? 16.031 6.234 25.953 1 98.06 177 ALA B C 1
ATOM 4453 O O . ALA B 1 177 ? 15.641 5.082 26.125 1 98.06 177 ALA B O 1
ATOM 4454 N N . GLY B 1 178 ? 16.812 6.555 24.953 1 97.75 178 GLY B N 1
ATOM 4455 C CA . GLY B 1 178 ? 17.188 5.582 23.938 1 97.75 178 GLY B CA 1
ATOM 4456 C C . GLY B 1 178 ? 16.031 5.18 23.047 1 97.75 178 GLY B C 1
ATOM 4457 O O . GLY B 1 178 ? 15.867 4 22.719 1 97.75 178 GLY B O 1
ATOM 4458 N N . VAL B 1 179 ? 15.141 6.062 22.719 1 98.38 179 VAL B N 1
ATOM 4459 C CA . VAL B 1 179 ? 13.984 5.844 21.844 1 98.38 179 VAL B CA 1
ATOM 4460 C C . VAL B 1 179 ? 14.047 6.793 20.656 1 98.38 179 VAL B C 1
ATOM 4462 O O . VAL B 1 179 ? 14.43 7.957 20.797 1 98.38 179 VAL B O 1
ATOM 4465 N N . PRO B 1 180 ? 13.75 6.289 19.406 1 98.75 180 PRO B N 1
ATOM 4466 C CA . PRO B 1 180 ? 13.789 7.18 18.25 1 98.75 180 PRO B CA 1
ATOM 4467 C C . PRO B 1 180 ? 12.633 8.18 18.219 1 98.75 180 PRO B C 1
ATOM 4469 O O . PRO B 1 180 ? 11.531 7.859 18.688 1 98.75 180 PRO B O 1
ATOM 4472 N N . LEU B 1 181 ? 12.898 9.375 17.703 1 98.81 181 LEU B N 1
ATOM 4473 C CA . LEU B 1 181 ? 11.875 10.375 17.406 1 98.81 181 LEU B CA 1
ATOM 4474 C C . LEU B 1 181 ? 11.469 10.328 15.945 1 98.81 181 LEU B C 1
ATOM 4476 O O . LEU B 1 181 ? 12.289 10.578 15.055 1 98.81 181 LEU B O 1
ATOM 4480 N N . ALA B 1 182 ? 10.25 9.938 15.688 1 98.75 182 ALA B N 1
ATOM 4481 C CA . ALA B 1 182 ? 9.664 9.938 14.352 1 98.75 182 ALA B CA 1
ATOM 4482 C C . ALA B 1 182 ? 8.633 11.055 14.203 1 98.75 182 ALA B C 1
ATOM 4484 O O . ALA B 1 182 ? 7.852 11.305 15.125 1 98.75 182 ALA B O 1
ATOM 4485 N N . ALA B 1 183 ? 8.625 11.734 13.062 1 98.62 183 ALA B N 1
ATOM 4486 C CA . ALA B 1 183 ? 7.723 12.867 12.898 1 98.62 183 ALA B CA 1
ATOM 4487 C C . ALA B 1 183 ? 7.113 12.891 11.5 1 98.62 183 ALA B C 1
ATOM 4489 O O . ALA B 1 183 ? 7.797 12.617 10.516 1 98.62 183 ALA B O 1
ATOM 4490 N N . ASP B 1 184 ? 5.824 13.094 11.43 1 98.56 184 ASP B N 1
ATOM 4491 C CA . ASP B 1 184 ? 5.168 13.484 10.195 1 98.56 184 ASP B CA 1
ATOM 4492 C C . ASP B 1 184 ? 5.375 14.969 9.906 1 98.56 184 ASP B C 1
ATOM 4494 O O . ASP B 1 184 ? 4.867 15.828 10.633 1 98.56 184 ASP B O 1
ATOM 4498 N N . THR B 1 185 ? 6.102 15.266 8.82 1 98.06 185 THR B N 1
ATOM 4499 C CA . THR B 1 185 ? 6.48 16.641 8.531 1 98.06 185 THR B CA 1
ATOM 4500 C C . THR B 1 185 ? 5.75 17.156 7.297 1 98.06 185 THR B C 1
ATOM 4502 O O . THR B 1 185 ? 6.176 18.141 6.68 1 98.06 185 THR B O 1
ATOM 4505 N N . THR B 1 186 ? 4.656 16.547 6.965 1 97.56 186 THR B N 1
ATOM 4506 C CA . THR B 1 186 ? 3.881 16.828 5.762 1 97.56 186 THR B CA 1
ATOM 4507 C C . THR B 1 186 ? 3.562 18.312 5.66 1 97.56 186 THR B C 1
ATOM 4509 O O . THR B 1 186 ? 3.562 18.875 4.562 1 97.56 186 THR B O 1
ATOM 4512 N N . VAL B 1 187 ? 3.389 18.984 6.766 1 97.69 187 VAL B N 1
ATOM 4513 C CA . VAL B 1 187 ? 2.807 20.328 6.824 1 97.69 187 VAL B CA 1
ATOM 4514 C C . VAL B 1 187 ? 3.859 21.359 6.438 1 97.69 187 VAL B C 1
ATOM 4516 O O . VAL B 1 187 ? 3.523 22.438 5.941 1 97.69 187 VAL B O 1
ATOM 4519 N N . VAL B 1 188 ? 5.164 21.125 6.711 1 97.5 188 VAL B N 1
ATOM 4520 C CA . VAL B 1 188 ? 6.277 21.984 6.312 1 97.5 188 VAL B CA 1
ATOM 4521 C C . VAL B 1 188 ? 7.316 21.156 5.555 1 97.5 188 VAL B C 1
ATOM 4523 O O . VAL B 1 188 ? 8.055 20.375 6.156 1 97.5 188 VAL B O 1
ATOM 4526 N N . PRO B 1 189 ? 7.445 21.391 4.266 1 94.56 189 PRO B N 1
ATOM 4527 C CA . PRO B 1 189 ? 8.273 20.5 3.445 1 94.56 189 PRO B CA 1
ATOM 4528 C C . PRO B 1 189 ? 9.766 20.75 3.631 1 94.56 189 PRO B C 1
ATOM 4530 O O . PRO B 1 189 ? 10.156 21.75 4.254 1 94.56 189 PRO B O 1
ATOM 4533 N N . PHE B 1 190 ? 10.602 19.969 3.02 1 90 190 PHE B N 1
ATOM 4534 C CA . PHE B 1 190 ? 12.031 19.828 3.236 1 90 190 PHE B CA 1
ATOM 4535 C C . PHE B 1 190 ? 12.773 21.109 2.881 1 90 190 PHE B C 1
ATOM 4537 O O . PHE B 1 190 ? 13.797 21.438 3.484 1 90 190 PHE B O 1
ATOM 4544 N N . PRO B 1 191 ? 12.289 21.812 1.878 1 86.56 191 PRO B N 1
ATOM 4545 C CA . PRO B 1 191 ? 13.047 23.031 1.59 1 86.56 191 PRO B CA 1
ATOM 4546 C C . PRO B 1 191 ? 12.961 24.062 2.719 1 86.56 191 PRO B C 1
ATOM 4548 O O . PRO B 1 191 ? 13.875 24.875 2.889 1 86.56 191 PRO B O 1
ATOM 4551 N N . ALA B 1 192 ? 11.961 23.953 3.459 1 92.12 192 ALA B N 1
ATOM 4552 C CA . ALA B 1 192 ? 11.711 24.953 4.484 1 92.12 192 ALA B CA 1
ATOM 4553 C C . ALA B 1 192 ? 12.023 24.422 5.875 1 92.12 192 ALA B C 1
ATOM 4555 O O . ALA B 1 192 ? 12.203 25.188 6.824 1 92.12 192 ALA B O 1
ATOM 4556 N N . PHE B 1 193 ? 12.078 23.172 6.059 1 94.62 193 PHE B N 1
ATOM 4557 C CA . PHE B 1 193 ? 12.258 22.562 7.367 1 94.62 193 PHE B CA 1
ATOM 4558 C C . PHE B 1 193 ? 13.141 21.328 7.27 1 94.62 193 PHE B C 1
ATOM 4560 O O . PHE B 1 193 ? 12.758 20.328 6.664 1 94.62 193 PHE B O 1
ATOM 4567 N N . ARG B 1 194 ? 14.281 21.422 7.895 1 94.38 194 ARG B N 1
ATOM 4568 C CA . ARG B 1 194 ? 15.195 20.297 7.922 1 94.38 194 ARG B CA 1
ATOM 4569 C C . ARG B 1 194 ? 15.039 19.484 9.211 1 94.38 194 ARG B C 1
ATOM 4571 O O . ARG B 1 194 ? 15.734 19.75 10.195 1 94.38 194 ARG B O 1
ATOM 4578 N N . ALA B 1 195 ? 14.289 18.453 9.141 1 96.81 195 ALA B N 1
ATOM 4579 C CA . ALA B 1 195 ? 13.859 17.672 10.305 1 96.81 195 ALA B CA 1
ATOM 4580 C C . ALA B 1 195 ? 15.062 17.125 11.062 1 96.81 195 ALA B C 1
ATOM 4582 O O . ALA B 1 195 ? 15.07 17.109 12.297 1 96.81 195 ALA B O 1
ATOM 4583 N N . ARG B 1 196 ? 16.062 16.703 10.328 1 96.81 196 ARG B N 1
ATOM 4584 C CA . ARG B 1 196 ? 17.25 16.109 10.938 1 96.81 196 ARG B CA 1
ATOM 4585 C C . ARG B 1 196 ? 17.906 17.094 11.898 1 96.81 196 ARG B C 1
ATOM 4587 O O . ARG B 1 196 ? 18.406 16.688 12.953 1 96.81 196 ARG B O 1
ATOM 4594 N N . GLU B 1 197 ? 17.953 18.344 11.547 1 96.69 197 GLU B N 1
ATOM 4595 C CA . GLU B 1 197 ? 18.609 19.375 12.344 1 96.69 197 GLU B CA 1
ATOM 4596 C C . GLU B 1 197 ? 17.875 19.609 13.664 1 96.69 197 GLU B C 1
ATOM 4598 O O . GLU B 1 197 ? 18.453 20.156 14.609 1 96.69 197 GLU B O 1
ATOM 4603 N N . PHE B 1 198 ? 16.688 19.203 13.719 1 97.69 198 PHE B N 1
ATOM 4604 C CA . PHE B 1 198 ? 15.906 19.391 14.93 1 97.69 198 PHE B CA 1
ATOM 4605 C C . PHE B 1 198 ? 15.773 18.078 15.703 1 97.69 198 PHE B C 1
ATOM 4607 O O . PHE B 1 198 ? 14.961 17.969 16.625 1 97.69 198 PHE B O 1
ATOM 4614 N N . GLY B 1 199 ? 16.484 17.047 15.273 1 98 199 GLY B N 1
ATOM 4615 C CA . GLY B 1 199 ? 16.625 15.828 16.062 1 98 199 GLY B CA 1
ATOM 4616 C C . GLY B 1 199 ? 15.672 14.734 15.633 1 98 199 GLY B C 1
ATOM 4617 O O . GLY B 1 199 ? 15.586 13.695 16.281 1 98 199 GLY B O 1
ATOM 4618 N N . VAL B 1 200 ? 14.961 14.883 14.586 1 98.62 200 VAL B N 1
ATOM 4619 C CA . VAL B 1 200 ? 14.086 13.836 14.07 1 98.62 200 VAL B CA 1
ATOM 4620 C C . VAL B 1 200 ? 14.93 12.719 13.461 1 98.62 200 VAL B C 1
ATOM 4622 O O . VAL B 1 200 ? 15.82 12.977 12.648 1 98.62 200 VAL B O 1
ATOM 4625 N N . ASP B 1 201 ? 14.688 11.453 13.859 1 98.75 201 ASP B N 1
ATOM 4626 C CA . ASP B 1 201 ? 15.43 10.305 13.344 1 98.75 201 ASP B CA 1
ATOM 4627 C C . ASP B 1 201 ? 14.781 9.75 12.078 1 98.75 201 ASP B C 1
ATOM 4629 O O . ASP B 1 201 ? 15.477 9.336 11.148 1 98.75 201 ASP B O 1
ATOM 4633 N N . LEU B 1 202 ? 13.477 9.656 12.125 1 98.81 202 LEU B N 1
ATOM 4634 C CA . LEU B 1 202 ? 12.664 9.148 11.023 1 98.81 202 LEU B CA 1
ATOM 4635 C C . LEU B 1 202 ? 11.578 10.156 10.648 1 98.81 202 LEU B C 1
ATOM 4637 O O . LEU B 1 202 ? 10.883 10.68 11.523 1 98.81 202 LEU B O 1
ATOM 4641 N N . GLU B 1 203 ? 11.5 10.461 9.383 1 98.62 203 GLU B N 1
ATOM 4642 C CA . GLU B 1 203 ? 10.555 11.453 8.867 1 98.62 203 GLU B CA 1
ATOM 4643 C C . GLU B 1 203 ? 9.539 10.812 7.926 1 98.62 203 GLU B C 1
ATOM 4645 O O . GLU B 1 203 ? 9.906 10.047 7.035 1 98.62 203 GLU B O 1
ATOM 4650 N N . VAL B 1 204 ? 8.273 11.039 8.172 1 98.5 204 VAL B N 1
ATOM 4651 C CA . VAL B 1 204 ? 7.191 10.648 7.27 1 98.5 204 VAL B CA 1
ATOM 4652 C C . VAL B 1 204 ? 6.652 11.883 6.543 1 98.5 204 VAL B C 1
ATOM 4654 O O . VAL B 1 204 ? 6.453 12.938 7.16 1 98.5 204 VAL B O 1
ATOM 4657 N N . VAL B 1 205 ? 6.414 11.758 5.234 1 98.19 205 VAL B N 1
ATOM 4658 C CA . VAL B 1 205 ? 5.824 12.82 4.43 1 98.19 205 VAL B CA 1
ATOM 4659 C C . VAL B 1 205 ? 4.688 12.258 3.582 1 98.19 205 VAL B C 1
ATOM 4661 O O . VAL B 1 205 ? 4.891 11.336 2.793 1 98.19 205 VAL B O 1
ATOM 4664 N N . SER B 1 206 ? 3.496 12.719 3.801 1 97.81 206 SER B N 1
ATOM 4665 C CA . SER B 1 206 ? 2.475 12.461 2.791 1 97.81 206 SER B CA 1
ATOM 4666 C C . SER B 1 206 ? 2.75 13.242 1.514 1 97.81 206 SER B C 1
ATOM 4668 O O . SER B 1 206 ? 2.346 14.406 1.392 1 97.81 206 SER B O 1
ATOM 4670 N N . SER B 1 207 ? 3.328 12.578 0.525 1 96.56 207 SER B N 1
ATOM 4671 C CA . SER B 1 207 ? 3.678 13.281 -0.705 1 96.56 207 SER B CA 1
ATOM 4672 C C . SER B 1 207 ? 2.447 13.523 -1.573 1 96.56 207 SER B C 1
ATOM 4674 O O . SER B 1 207 ? 2.531 14.195 -2.605 1 96.56 207 SER B O 1
ATOM 4676 N N . THR B 1 208 ? 1.254 13.055 -1.151 1 94.19 208 THR B N 1
ATOM 4677 C CA . THR B 1 208 ? -0.037 13.422 -1.724 1 94.19 208 THR B CA 1
ATOM 4678 C C . THR B 1 208 ? -0.245 14.93 -1.67 1 94.19 208 THR B C 1
ATOM 4680 O O . THR B 1 208 ? -0.929 15.5 -2.523 1 94.19 208 THR B O 1
ATOM 4683 N N . LYS B 1 209 ? 0.272 15.57 -0.658 1 95.12 209 LYS B N 1
ATOM 4684 C CA . LYS B 1 209 ? 0.029 16.984 -0.37 1 95.12 2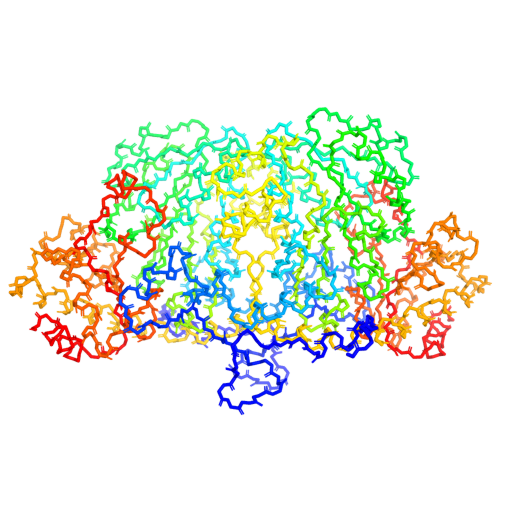09 LYS B CA 1
ATOM 4685 C C . LYS B 1 209 ? 0.924 17.875 -1.22 1 95.12 209 LYS B C 1
ATOM 4687 O O . LYS B 1 209 ? 0.856 17.844 -2.451 1 95.12 209 LYS B O 1
ATOM 4692 N N . TYR B 1 210 ? 1.885 18.562 -0.675 1 93.88 210 TYR B N 1
ATOM 4693 C CA . TYR B 1 210 ? 2.682 19.547 -1.389 1 93.88 210 TYR B CA 1
ATOM 4694 C C . TYR B 1 210 ? 3.297 18.953 -2.648 1 93.88 210 TYR B C 1
ATOM 4696 O O . TYR B 1 210 ? 3.355 19.609 -3.691 1 93.88 210 TYR B O 1
ATOM 4704 N N . LEU B 1 211 ? 3.781 17.734 -2.572 1 93.69 211 LEU B N 1
ATOM 4705 C CA . LEU B 1 211 ? 4.562 17.156 -3.662 1 93.69 211 LEU B CA 1
ATOM 4706 C C . LEU B 1 211 ? 3.678 16.844 -4.863 1 93.69 211 LEU B C 1
ATOM 4708 O O . LEU B 1 211 ? 4.023 17.188 -6 1 93.69 211 LEU B O 1
ATOM 4712 N N . ALA B 1 212 ? 2.59 16.203 -4.609 1 90.62 212 ALA B N 1
ATOM 4713 C CA . ALA B 1 212 ? 1.68 15.859 -5.699 1 90.62 212 ALA B CA 1
ATOM 4714 C C . ALA B 1 212 ? 0.83 17.062 -6.102 1 90.62 212 ALA B C 1
ATOM 4716 O O . ALA B 1 212 ? 0.372 17.156 -7.242 1 90.62 212 ALA B O 1
ATOM 4717 N N . ALA B 1 213 ? 0.562 17.938 -5.133 1 84 213 ALA B N 1
ATOM 4718 C CA . ALA B 1 213 ? -0.207 19.156 -5.371 1 84 213 ALA B CA 1
ATOM 4719 C C . ALA B 1 213 ? -1.566 18.844 -5.984 1 84 213 ALA B C 1
ATOM 4721 O O . ALA B 1 213 ? -1.958 19.438 -6.988 1 84 213 ALA B O 1
ATOM 4722 N N . GLY B 1 214 ? -2.182 17.766 -5.469 1 80.06 214 GLY B N 1
ATOM 4723 C CA . GLY B 1 214 ? -3.553 17.469 -5.859 1 80.06 214 GLY B CA 1
ATOM 4724 C C . GLY B 1 214 ? -3.658 16.422 -6.941 1 80.06 214 GLY B C 1
ATOM 4725 O O . GLY B 1 214 ? -4.758 15.961 -7.266 1 80.06 214 GLY B O 1
ATOM 4726 N N . THR B 1 215 ? -2.645 15.891 -7.492 1 82 215 THR B N 1
ATOM 4727 C CA . THR B 1 215 ? -2.713 15.086 -8.711 1 82 215 THR B CA 1
ATOM 4728 C C . THR B 1 215 ? -2.742 13.602 -8.375 1 82 215 THR B C 1
ATOM 4730 O O . THR B 1 215 ? -3.061 12.773 -9.227 1 82 215 THR B O 1
ATOM 4733 N N . GLY B 1 216 ? -2.383 13.328 -7.145 1 89 216 GLY B N 1
ATOM 4734 C CA . GLY B 1 216 ? -2.377 11.906 -6.809 1 89 216 GLY B CA 1
ATOM 4735 C C . GLY B 1 216 ? -1.885 11.633 -5.398 1 89 216 GLY B C 1
ATOM 4736 O O . GLY B 1 216 ? -1.6 12.562 -4.641 1 89 216 GLY B O 1
ATOM 4737 N N . LEU B 1 217 ? -1.855 10.32 -5.121 1 93.38 217 LEU B N 1
ATOM 4738 C CA . LEU B 1 217 ? -1.477 9.883 -3.781 1 93.38 217 LEU B CA 1
ATOM 4739 C C . LEU B 1 217 ? -0.003 9.492 -3.734 1 93.38 217 LEU B C 1
ATOM 4741 O O . LEU B 1 217 ? 0.582 9.133 -4.758 1 93.38 217 LEU B O 1
ATOM 4745 N N . GLY B 1 218 ? 0.582 9.555 -2.633 1 96.19 218 GLY B N 1
ATOM 4746 C CA . GLY B 1 218 ? 1.944 9.117 -2.375 1 96.19 218 GLY B CA 1
ATOM 4747 C C . GLY B 1 218 ? 2.389 9.352 -0.945 1 96.19 218 GLY B C 1
ATOM 4748 O O . GLY B 1 218 ? 1.704 10.039 -0.184 1 96.19 218 GLY B O 1
ATOM 4749 N N . GLY B 1 219 ? 3.451 8.734 -0.566 1 97.94 219 GLY B N 1
ATOM 4750 C CA . GLY B 1 219 ? 4.082 8.883 0.736 1 97.94 219 GLY B CA 1
ATOM 4751 C C . GLY B 1 219 ? 5.574 8.617 0.712 1 97.94 219 GLY B C 1
ATOM 4752 O O . GLY B 1 219 ? 6.082 7.98 -0.216 1 97.94 219 GLY B O 1
ATOM 4753 N N . LEU B 1 220 ? 6.277 9.172 1.649 1 98.62 220 LEU B N 1
ATOM 4754 C CA . LEU B 1 220 ? 7.719 8.984 1.789 1 98.62 220 LEU B CA 1
ATOM 4755 C C . LEU B 1 220 ? 8.086 8.656 3.232 1 98.62 220 LEU B C 1
ATOM 4757 O O . LEU B 1 220 ? 7.5 9.211 4.168 1 98.62 220 LEU B O 1
ATOM 4761 N N . LEU B 1 221 ? 8.93 7.754 3.398 1 98.69 221 LEU B N 1
ATOM 4762 C CA . LEU B 1 221 ? 9.625 7.52 4.656 1 98.69 221 LEU B CA 1
ATOM 4763 C C . LEU B 1 221 ? 11.117 7.824 4.512 1 98.69 221 LEU B C 1
ATOM 4765 O O . LEU B 1 221 ? 11.781 7.281 3.629 1 98.69 221 LEU B O 1
ATOM 4769 N N . VAL B 1 222 ? 11.633 8.727 5.312 1 98.62 222 VAL B N 1
ATOM 4770 C CA . VAL B 1 222 ? 13.016 9.188 5.27 1 98.62 222 VAL B CA 1
ATOM 4771 C C . VAL B 1 222 ? 13.742 8.758 6.539 1 98.62 222 VAL B C 1
ATOM 4773 O O . VAL B 1 222 ? 13.328 9.094 7.648 1 98.62 222 VAL B O 1
ATOM 4776 N N . ASP B 1 223 ? 14.758 7.953 6.41 1 98.81 223 ASP B N 1
ATOM 4777 C CA . ASP B 1 223 ? 15.641 7.504 7.48 1 98.81 223 ASP B CA 1
ATOM 4778 C C . ASP B 1 223 ? 16.953 8.289 7.477 1 98.81 223 ASP B C 1
ATOM 4780 O O . ASP B 1 223 ? 17.75 8.156 6.551 1 98.81 223 ASP B O 1
ATOM 4784 N N . TYR B 1 224 ? 17.219 9.07 8.523 1 98.25 224 TYR B N 1
ATOM 4785 C CA . TYR B 1 224 ? 18.406 9.922 8.547 1 98.25 224 TYR B CA 1
ATOM 4786 C C . TYR B 1 224 ? 19.625 9.164 9.055 1 98.25 224 TYR B C 1
ATOM 4788 O O . TYR B 1 224 ? 20.75 9.672 9.016 1 98.25 224 TYR B O 1
ATOM 4796 N N . GLY B 1 225 ? 19.438 7.934 9.539 1 97.81 225 GLY B N 1
ATOM 4797 C CA . GLY B 1 225 ? 20.547 7.125 10.031 1 97.81 225 GLY B CA 1
ATOM 4798 C C . GLY B 1 225 ? 21.156 7.664 11.312 1 97.81 225 GLY B C 1
ATOM 4799 O O . GLY B 1 225 ? 22.359 7.48 11.555 1 97.81 225 GLY B O 1
ATOM 4800 N N . THR B 1 226 ? 20.359 8.32 12.086 1 97.62 226 THR B N 1
ATOM 4801 C CA . THR B 1 226 ? 20.906 9.023 13.242 1 97.62 226 THR B CA 1
ATOM 4802 C C . THR B 1 226 ? 20.688 8.211 14.516 1 97.62 226 THR B C 1
ATOM 4804 O O . THR B 1 226 ? 21.266 8.516 15.562 1 97.62 226 THR B O 1
ATOM 4807 N N . PHE B 1 227 ? 19.875 7.195 14.445 1 98 227 PHE B N 1
ATOM 4808 C CA . PHE B 1 227 ? 19.547 6.438 15.648 1 98 227 PHE B CA 1
ATOM 4809 C C . PHE B 1 227 ? 20.375 5.16 15.727 1 98 227 PHE B C 1
ATOM 4811 O O . PHE B 1 227 ? 20.609 4.5 14.711 1 98 227 PHE B O 1
ATOM 4818 N N . ASP B 1 228 ? 20.797 4.832 16.969 1 97.19 228 ASP B N 1
ATOM 4819 C CA . ASP B 1 228 ? 21.5 3.578 17.219 1 97.19 228 ASP B CA 1
ATOM 4820 C C . ASP B 1 228 ? 20.516 2.438 17.453 1 97.19 228 ASP B C 1
ATOM 4822 O O . ASP B 1 228 ? 20.109 2.193 18.594 1 97.19 228 ASP B O 1
ATOM 4826 N N . TRP B 1 229 ? 20.297 1.62 16.531 1 97.94 229 TRP B N 1
ATOM 4827 C CA . TRP B 1 229 ? 19.25 0.615 16.562 1 97.94 229 TRP B CA 1
ATOM 4828 C C . TRP B 1 229 ? 19.656 -0.583 17.422 1 97.94 229 TRP B C 1
ATOM 4830 O O . TRP B 1 229 ? 18.844 -1.469 17.688 1 97.94 229 TRP B O 1
ATOM 4840 N N . SER B 1 230 ? 20.906 -0.643 17.828 1 96.56 230 SER B N 1
ATOM 4841 C CA . SER B 1 230 ? 21.312 -1.696 18.75 1 96.56 230 SER B CA 1
ATOM 4842 C C . SER B 1 230 ? 20.547 -1.605 20.062 1 96.56 230 SER B C 1
ATOM 4844 O O . SER B 1 230 ? 20.5 -2.57 20.828 1 96.56 230 SER B O 1
ATOM 4846 N N . LEU B 1 231 ? 19.953 -0.438 20.312 1 95.19 231 LEU B N 1
ATOM 4847 C CA . LEU B 1 231 ? 19.219 -0.193 21.547 1 95.19 231 LEU B CA 1
ATOM 4848 C C . LEU B 1 231 ? 17.812 -0.81 21.484 1 95.19 231 LEU B C 1
ATOM 4850 O O . LEU B 1 231 ? 17.125 -0.895 22.5 1 95.19 231 LEU B O 1
ATOM 4854 N N . ARG B 1 232 ? 17.391 -1.271 20.344 1 95 232 ARG B N 1
ATOM 4855 C CA . ARG B 1 232 ? 16.047 -1.828 20.125 1 95 232 ARG B CA 1
ATOM 4856 C C . ARG B 1 232 ? 16.125 -3.285 19.688 1 95 232 ARG B C 1
ATOM 4858 O O . ARG B 1 232 ? 16.594 -3.582 18.578 1 95 232 ARG B O 1
ATOM 4865 N N . PRO B 1 233 ? 15.641 -4.184 20.422 1 93.38 233 PRO B N 1
ATOM 4866 C CA . PRO B 1 233 ? 15.844 -5.617 20.188 1 93.38 233 PRO B CA 1
ATOM 4867 C C . PRO B 1 233 ? 15.422 -6.051 18.781 1 93.38 233 PRO B C 1
ATOM 4869 O O . PRO B 1 233 ? 16.172 -6.77 18.109 1 93.38 233 PRO B O 1
ATOM 4872 N N . LYS B 1 234 ? 14.266 -5.672 18.344 1 95.75 234 LYS B N 1
ATOM 4873 C CA . LYS B 1 234 ? 13.773 -6.07 17.031 1 95.75 234 LYS B CA 1
ATOM 4874 C C . LYS B 1 234 ? 14.742 -5.641 15.93 1 95.75 234 LYS B C 1
ATOM 4876 O O . LYS B 1 234 ? 15.062 -6.422 15.031 1 95.75 234 LYS B O 1
ATOM 4881 N N . LEU B 1 235 ? 15.258 -4.391 16.016 1 97.44 235 LEU B N 1
ATOM 4882 C CA . LEU B 1 235 ? 16.094 -3.85 14.953 1 97.44 235 LEU B CA 1
ATOM 4883 C C . LEU B 1 235 ? 17.547 -4.281 15.141 1 97.44 235 LEU B C 1
ATOM 4885 O O . LEU B 1 235 ? 18.297 -4.406 14.164 1 97.44 235 LEU B O 1
ATOM 4889 N N . ALA B 1 236 ? 17.938 -4.535 16.375 1 96.75 236 ALA B N 1
ATOM 4890 C CA . ALA B 1 236 ? 19.234 -5.156 16.594 1 96.75 236 ALA B CA 1
ATOM 4891 C C . ALA B 1 236 ? 19.312 -6.52 15.922 1 96.75 236 ALA B C 1
ATOM 4893 O O . ALA B 1 236 ? 20.312 -6.836 15.258 1 96.75 236 ALA B O 1
ATOM 4894 N N . ARG B 1 237 ? 18.312 -7.297 16.078 1 96 237 ARG B N 1
ATOM 4895 C CA . ARG B 1 237 ? 18.25 -8.602 15.438 1 96 237 ARG B CA 1
ATOM 4896 C C . ARG B 1 237 ? 18.234 -8.469 13.922 1 96 237 ARG B C 1
ATOM 4898 O O . ARG B 1 237 ? 18.859 -9.273 13.219 1 96 237 ARG B O 1
ATOM 4905 N N . ALA B 1 238 ? 17.5 -7.473 13.453 1 95.88 238 ALA B N 1
ATOM 4906 C CA . ALA B 1 238 ? 17.438 -7.242 12.008 1 95.88 238 ALA B CA 1
ATOM 4907 C C . ALA B 1 238 ? 18.828 -6.938 11.445 1 95.88 238 ALA B C 1
ATOM 4909 O O . ALA B 1 238 ? 19.156 -7.379 10.344 1 95.88 238 ALA B O 1
ATOM 4910 N N . ALA B 1 239 ? 19.594 -6.133 12.164 1 96.69 239 ALA B N 1
ATOM 4911 C CA . ALA B 1 239 ? 20.953 -5.824 11.727 1 96.69 239 ALA B CA 1
ATOM 4912 C C . ALA B 1 239 ? 21.766 -7.098 11.531 1 96.69 239 ALA B C 1
ATOM 4914 O O . ALA B 1 239 ? 22.531 -7.215 10.562 1 96.69 239 ALA B O 1
ATOM 4915 N N . GLU B 1 240 ? 21.594 -8.055 12.383 1 95.69 240 GLU B N 1
ATOM 4916 C CA . GLU B 1 240 ? 22.297 -9.336 12.312 1 95.69 240 GLU B CA 1
ATOM 4917 C C . GLU B 1 240 ? 21.797 -10.172 11.141 1 95.69 240 GLU B C 1
ATOM 4919 O O . GLU B 1 240 ? 22.594 -10.695 10.359 1 95.69 240 GLU B O 1
ATOM 4924 N N . VAL B 1 241 ? 20.562 -10.258 11.055 1 93 241 VAL B N 1
ATOM 4925 C CA . VAL B 1 241 ? 19.938 -11.102 10.047 1 93 241 VAL B CA 1
ATOM 4926 C C . VAL B 1 241 ? 20.312 -10.609 8.656 1 93 241 VAL B C 1
ATOM 4928 O O . VAL B 1 241 ? 20.578 -11.414 7.758 1 93 241 VAL B O 1
ATOM 4931 N N . TYR B 1 242 ? 20.344 -9.312 8.508 1 93.81 242 TYR B N 1
ATOM 4932 C CA . TYR B 1 242 ? 20.547 -8.758 7.176 1 93.81 242 TYR B CA 1
ATOM 4933 C C . TYR B 1 242 ? 22.016 -8.43 6.953 1 93.81 242 TYR B C 1
ATOM 4935 O O . TYR B 1 242 ? 22.422 -8.016 5.855 1 93.81 242 TYR B O 1
ATOM 4943 N N . GLY B 1 243 ? 22.844 -8.586 7.938 1 95.06 243 GLY B N 1
ATOM 4944 C CA . GLY B 1 243 ? 24.281 -8.352 7.82 1 95.06 243 GLY B CA 1
ATOM 4945 C C . GLY B 1 243 ? 24.625 -6.906 7.531 1 95.06 243 GLY B C 1
ATOM 4946 O O . GLY B 1 243 ? 25.406 -6.617 6.625 1 95.06 243 GLY B O 1
ATOM 4947 N N . VAL B 1 244 ? 23.953 -5.969 8.266 1 96.38 244 VAL B N 1
ATOM 4948 C CA . VAL B 1 244 ? 24.203 -4.547 8.055 1 96.38 244 VAL B CA 1
ATOM 4949 C C . VAL B 1 244 ? 24.656 -3.898 9.359 1 96.38 244 VAL B C 1
ATOM 4951 O O . VAL B 1 244 ? 24.516 -4.492 10.43 1 96.38 244 VAL B O 1
ATOM 4954 N N . ALA B 1 245 ? 25.234 -2.633 9.258 1 96.75 245 ALA B N 1
ATOM 4955 C CA . ALA B 1 245 ? 25.562 -1.855 10.453 1 96.75 245 ALA B CA 1
ATOM 4956 C C . ALA B 1 245 ? 24.312 -1.462 11.219 1 96.75 245 ALA B C 1
ATOM 4958 O O . ALA B 1 245 ? 23.234 -1.299 10.625 1 96.75 245 ALA B O 1
ATOM 4959 N N . PRO B 1 246 ? 24.406 -1.346 12.539 1 96 246 PRO B N 1
ATOM 4960 C CA . PRO B 1 246 ? 23.25 -0.984 13.352 1 96 246 PRO B CA 1
ATOM 4961 C C . PRO B 1 246 ? 22.516 0.248 12.828 1 96 246 PRO B C 1
ATOM 4963 O O . PRO B 1 246 ? 21.281 0.282 12.82 1 96 246 PRO B O 1
ATOM 4966 N N . ARG B 1 247 ? 23.25 1.196 12.297 1 96 247 ARG B N 1
ATOM 4967 C CA . ARG B 1 247 ? 22.641 2.441 11.828 1 96 247 ARG B CA 1
ATOM 4968 C C . ARG B 1 247 ? 21.766 2.201 10.609 1 96 247 ARG B C 1
ATOM 4970 O O . ARG B 1 247 ? 20.891 3.014 10.305 1 96 247 ARG B O 1
ATOM 4977 N N . GLU B 1 248 ? 21.938 1.064 9.891 1 97.5 248 GLU B N 1
ATOM 4978 C CA . GLU B 1 248 ? 21.219 0.755 8.656 1 97.5 248 GLU B CA 1
ATOM 4979 C C . GLU B 1 248 ? 20.078 -0.221 8.906 1 97.5 248 GLU B C 1
ATOM 4981 O O . GLU B 1 248 ? 19.344 -0.573 7.98 1 97.5 248 GLU B O 1
ATOM 4986 N N . ALA B 1 249 ? 19.922 -0.623 10.156 1 98.31 249 ALA B N 1
ATOM 4987 C CA . ALA B 1 249 ? 19.031 -1.733 10.492 1 98.31 249 ALA B CA 1
ATOM 4988 C C . ALA B 1 249 ? 17.578 -1.406 10.133 1 98.31 249 ALA B C 1
ATOM 4990 O O . ALA B 1 249 ? 16.859 -2.258 9.609 1 98.31 249 ALA B O 1
ATOM 4991 N N . PHE B 1 250 ? 17.172 -0.22 10.453 1 98.62 250 PHE B N 1
ATOM 4992 C CA . PHE B 1 250 ? 15.797 0.162 10.164 1 98.62 250 PHE B CA 1
ATOM 4993 C C . PHE B 1 250 ? 15.508 0.088 8.672 1 98.62 250 PHE B C 1
ATOM 4995 O O . PHE B 1 250 ? 14.539 -0.545 8.25 1 98.62 250 PHE B O 1
ATOM 5002 N N . THR B 1 251 ? 16.297 0.751 7.836 1 98.12 251 THR B N 1
ATOM 5003 C CA . THR B 1 251 ? 16.109 0.776 6.391 1 98.12 251 THR B CA 1
ATOM 5004 C C . THR B 1 251 ? 16.172 -0.635 5.812 1 98.12 251 THR B C 1
ATOM 5006 O O . THR B 1 251 ? 15.398 -0.976 4.91 1 98.12 251 THR B O 1
ATOM 5009 N N . ALA B 1 252 ? 17.094 -1.427 6.297 1 97.31 252 ALA B N 1
ATOM 5010 C CA . ALA B 1 252 ? 17.219 -2.799 5.816 1 97.31 252 ALA B CA 1
ATOM 5011 C C . ALA B 1 252 ? 15.945 -3.596 6.086 1 97.31 252 ALA B C 1
ATOM 5013 O O . ALA B 1 252 ? 15.406 -4.238 5.188 1 97.31 252 ALA B O 1
ATOM 5014 N N . LYS B 1 253 ? 15.477 -3.551 7.312 1 97.56 253 LYS B N 1
ATOM 5015 C CA . LYS B 1 253 ? 14.266 -4.277 7.676 1 97.56 253 LYS B CA 1
ATOM 5016 C C . LYS B 1 253 ? 13.062 -3.762 6.895 1 97.56 253 LYS B C 1
ATOM 5018 O O . LYS B 1 253 ? 12.227 -4.547 6.445 1 97.56 253 LYS B O 1
ATOM 5023 N N . LEU B 1 254 ? 13 -2.479 6.781 1 98 254 LEU B N 1
ATOM 5024 C CA . LEU B 1 254 ? 11.906 -1.872 6.027 1 98 254 LEU B CA 1
ATOM 5025 C C . LEU B 1 254 ? 11.891 -2.373 4.59 1 98 254 LEU B C 1
ATOM 5027 O O . LEU B 1 254 ? 10.891 -2.928 4.129 1 98 254 LEU B O 1
ATOM 5031 N N . ARG B 1 255 ? 12.969 -2.279 3.869 1 95.81 255 ARG B N 1
ATOM 5032 C CA . ARG B 1 255 ? 13.031 -2.504 2.428 1 95.81 255 ARG B CA 1
ATOM 5033 C C . ARG B 1 255 ? 13.016 -3.994 2.105 1 95.81 255 ARG B C 1
ATOM 5035 O O . ARG B 1 255 ? 12.469 -4.406 1.08 1 95.81 255 ARG B O 1
ATOM 5042 N N . ARG B 1 256 ? 13.57 -4.801 2.949 1 94.25 256 ARG B N 1
ATOM 5043 C CA . ARG B 1 256 ? 13.773 -6.203 2.592 1 94.25 256 ARG B CA 1
ATOM 5044 C C . ARG B 1 256 ? 12.656 -7.074 3.143 1 94.25 256 ARG B C 1
ATOM 5046 O O . ARG B 1 256 ? 12.547 -8.25 2.797 1 94.25 256 ARG B O 1
ATOM 5053 N N . GLU B 1 257 ? 11.812 -6.461 3.977 1 95.44 257 GLU B N 1
ATOM 5054 C CA . GLU B 1 257 ? 10.75 -7.285 4.543 1 95.44 257 GLU B CA 1
ATOM 5055 C C . GLU B 1 257 ? 9.422 -6.539 4.559 1 95.44 257 GLU B C 1
ATOM 5057 O O . GLU B 1 257 ? 8.5 -6.887 3.818 1 95.44 257 GLU B O 1
ATOM 5062 N N . VAL B 1 258 ? 9.344 -5.469 5.359 1 97.44 258 VAL B N 1
ATOM 5063 C CA . VAL B 1 258 ? 8.047 -4.898 5.699 1 97.44 258 VAL B CA 1
ATOM 5064 C C . VAL B 1 258 ? 7.41 -4.281 4.457 1 97.44 258 VAL B C 1
ATOM 5066 O O . VAL B 1 258 ? 6.242 -4.543 4.156 1 97.44 258 VAL B O 1
ATOM 5069 N N . HIS B 1 259 ? 8.219 -3.504 3.77 1 96.81 259 HIS B N 1
ATOM 5070 C CA . HIS B 1 259 ? 7.742 -2.875 2.541 1 96.81 259 HIS B CA 1
ATOM 5071 C C . HIS B 1 259 ? 7.309 -3.92 1.52 1 96.81 259 HIS B C 1
ATOM 5073 O O . HIS B 1 259 ? 6.281 -3.76 0.86 1 96.81 259 HIS B O 1
ATOM 5079 N N . ARG B 1 260 ? 8.055 -5.02 1.377 1 94.88 260 ARG B N 1
ATOM 5080 C CA . ARG B 1 260 ? 7.734 -6.102 0.452 1 94.88 260 ARG B CA 1
ATOM 5081 C C . ARG B 1 260 ? 6.477 -6.844 0.89 1 94.88 260 ARG B C 1
ATOM 5083 O O . ARG B 1 260 ? 5.637 -7.195 0.058 1 94.88 260 ARG B O 1
ATOM 5090 N N . ASN B 1 261 ? 6.367 -7.012 2.156 1 95.69 261 ASN B N 1
ATOM 5091 C CA . ASN B 1 261 ? 5.285 -7.824 2.705 1 95.69 261 ASN B CA 1
ATOM 5092 C C . ASN B 1 261 ? 3.969 -7.059 2.74 1 95.69 261 ASN B C 1
ATOM 5094 O O . ASN B 1 261 ? 2.898 -7.648 2.578 1 95.69 261 ASN B O 1
ATOM 5098 N N . LEU B 1 262 ? 4.035 -5.715 2.939 1 95.44 262 LEU B N 1
ATOM 5099 C CA . LEU B 1 262 ? 2.811 -4.926 3 1 95.44 262 LEU B CA 1
ATOM 5100 C C . LEU B 1 262 ? 2.367 -4.504 1.604 1 95.44 262 LEU B C 1
ATOM 5102 O O . LEU B 1 262 ? 1.198 -4.176 1.393 1 95.44 262 LEU B O 1
ATOM 5106 N N . GLY B 1 263 ? 3.291 -4.379 0.693 1 94.25 263 GLY B N 1
ATOM 5107 C CA . GLY B 1 263 ? 2.967 -4.301 -0.723 1 94.25 263 GLY B CA 1
ATOM 5108 C C . GLY B 1 263 ? 2.492 -2.926 -1.15 1 94.25 263 GLY B C 1
ATOM 5109 O O . GLY B 1 263 ? 1.844 -2.783 -2.189 1 94.25 263 GLY B O 1
ATOM 5110 N N . ALA B 1 264 ? 2.727 -1.866 -0.338 1 94 264 ALA B N 1
ATOM 5111 C CA . ALA B 1 264 ? 2.232 -0.532 -0.672 1 94 264 ALA B CA 1
ATOM 5112 C C . ALA B 1 264 ? 3.287 0.268 -1.432 1 94 264 ALA B C 1
ATOM 5114 O O . ALA B 1 264 ? 3.68 1.354 -1.002 1 94 264 ALA B O 1
ATOM 5115 N N . TYR B 1 265 ? 3.621 -0.135 -2.654 1 94 265 TYR B N 1
ATOM 5116 C CA . TYR B 1 265 ? 4.668 0.474 -3.467 1 94 265 TYR B CA 1
ATOM 5117 C C . TYR B 1 265 ? 4.137 1.68 -4.23 1 94 265 TYR B C 1
ATOM 5119 O O . TYR B 1 265 ? 2.988 1.679 -4.68 1 94 265 TYR B O 1
ATOM 5127 N N . MET B 1 266 ? 4.938 2.637 -4.367 1 95.19 266 MET B N 1
ATOM 5128 C CA . MET B 1 266 ? 4.578 3.736 -5.258 1 95.19 266 MET B CA 1
ATOM 5129 C C . MET B 1 266 ? 4.648 3.301 -6.719 1 95.19 266 MET B C 1
ATOM 5131 O O . MET B 1 266 ? 5.574 2.594 -7.117 1 95.19 266 MET B O 1
ATOM 5135 N N . THR B 1 267 ? 3.668 3.689 -7.531 1 94.19 267 THR B N 1
ATOM 5136 C CA . THR B 1 267 ? 3.699 3.379 -8.953 1 94.19 267 THR B CA 1
ATOM 5137 C C . THR B 1 267 ? 4.652 4.316 -9.695 1 94.19 267 THR B C 1
ATOM 5139 O O . THR B 1 267 ? 4.891 5.441 -9.25 1 94.19 267 THR B O 1
ATOM 5142 N N . PRO B 1 268 ? 5.164 3.844 -10.852 1 93.81 268 PRO B N 1
ATOM 5143 C CA . PRO B 1 268 ? 6.047 4.715 -11.641 1 93.81 268 PRO B CA 1
ATOM 5144 C C . PRO B 1 268 ? 5.359 6.004 -12.078 1 93.81 268 PRO B C 1
ATOM 5146 O O . PRO B 1 268 ? 5.996 7.059 -12.125 1 93.81 268 PRO B O 1
ATOM 5149 N N . GLN B 1 269 ? 4.07 5.934 -12.367 1 92.19 269 GLN B N 1
ATOM 5150 C CA . GLN B 1 269 ? 3.34 7.129 -12.773 1 92.19 269 GLN B CA 1
ATOM 5151 C C . GLN B 1 269 ? 3.295 8.156 -11.648 1 92.19 269 GLN B C 1
ATOM 5153 O O . GLN B 1 269 ? 3.5 9.352 -11.883 1 92.19 269 GLN B O 1
ATOM 5158 N N . ALA B 1 270 ? 2.973 7.711 -10.516 1 93.81 270 ALA B N 1
ATOM 5159 C CA . ALA B 1 270 ? 2.949 8.609 -9.367 1 93.81 270 ALA B CA 1
ATOM 5160 C C . ALA B 1 270 ? 4.328 9.211 -9.117 1 93.81 270 ALA B C 1
ATOM 5162 O O . ALA B 1 270 ? 4.453 10.414 -8.859 1 93.81 270 ALA B O 1
ATOM 5163 N N . ALA B 1 271 ? 5.363 8.359 -9.18 1 95.19 271 ALA B N 1
ATOM 5164 C CA . ALA B 1 271 ? 6.734 8.82 -8.953 1 95.19 271 ALA B CA 1
ATOM 5165 C C . ALA B 1 271 ? 7.121 9.891 -9.969 1 95.19 271 ALA B C 1
ATOM 5167 O O . ALA B 1 271 ? 7.762 10.883 -9.609 1 95.19 271 ALA B O 1
ATOM 5168 N N . TRP B 1 272 ? 6.754 9.617 -11.188 1 92.56 272 TRP B N 1
ATOM 5169 C CA . TRP B 1 272 ? 7.051 10.57 -12.25 1 92.56 272 TRP B CA 1
ATOM 5170 C C . TRP B 1 272 ? 6.375 11.906 -11.984 1 92.56 272 TRP B C 1
ATOM 5172 O O . TRP B 1 272 ? 7.027 12.953 -12.023 1 92.56 272 TRP B O 1
ATOM 5182 N N . GLN B 1 273 ? 5.105 11.883 -11.68 1 91.94 273 GLN B N 1
ATOM 5183 C CA . GLN B 1 273 ? 4.348 13.102 -11.414 1 91.94 273 GLN B CA 1
ATOM 5184 C C . GLN B 1 273 ? 4.91 13.852 -10.211 1 91.94 273 GLN B C 1
ATOM 5186 O O . GLN B 1 273 ? 5.051 15.078 -10.25 1 91.94 273 GLN B O 1
ATOM 5191 N N . GLN B 1 274 ? 5.195 13.148 -9.195 1 93.38 274 GLN B N 1
ATOM 5192 C CA . GLN B 1 274 ? 5.645 13.789 -7.961 1 93.38 274 GLN B CA 1
ATOM 5193 C C . GLN B 1 274 ? 7.086 14.281 -8.094 1 93.38 274 GLN B C 1
ATOM 5195 O O . GLN B 1 274 ? 7.484 15.234 -7.414 1 93.38 274 GLN B O 1
ATOM 5200 N N . SER B 1 275 ? 7.855 13.641 -8.969 1 91.69 275 SER B N 1
ATOM 5201 C CA . SER B 1 275 ? 9.172 14.172 -9.305 1 91.69 275 SER B CA 1
ATOM 5202 C C . SER B 1 275 ? 9.055 15.57 -9.922 1 91.69 275 SER B C 1
ATOM 5204 O O . SER B 1 275 ? 9.891 16.438 -9.656 1 91.69 275 SER B O 1
ATOM 5206 N N . LEU B 1 276 ? 8.086 15.758 -10.742 1 87.75 276 LEU B N 1
ATOM 5207 C CA . LEU B 1 276 ? 7.836 17.078 -11.312 1 87.75 276 LEU B CA 1
ATOM 5208 C C . LEU B 1 276 ? 7.43 18.062 -10.234 1 87.75 276 LEU B C 1
ATOM 5210 O O . LEU B 1 276 ? 7.855 19.219 -10.25 1 87.75 276 LEU B O 1
ATOM 5214 N N . GLY B 1 277 ? 6.574 17.562 -9.281 1 91.31 277 GLY B N 1
ATOM 5215 C CA . GLY B 1 277 ? 6.184 18.406 -8.164 1 91.31 277 GLY B CA 1
ATOM 5216 C C . GLY B 1 277 ? 7.355 18.844 -7.309 1 91.31 277 GLY B C 1
ATOM 5217 O O . GLY B 1 277 ? 7.355 19.953 -6.762 1 91.31 277 GLY B O 1
ATOM 5218 N N . LEU B 1 278 ? 8.32 17.969 -7.207 1 92.5 278 LEU B N 1
ATOM 5219 C CA . LEU B 1 278 ? 9.516 18.25 -6.422 1 92.5 278 LEU B CA 1
ATOM 5220 C C . LEU B 1 278 ? 10.281 19.438 -7 1 92.5 278 LEU B C 1
ATOM 5222 O O . LEU B 1 278 ? 10.859 20.234 -6.254 1 92.5 278 LEU B O 1
ATOM 5226 N N . GLU B 1 279 ? 10.312 19.625 -8.297 1 87.94 279 GLU B N 1
ATOM 5227 C CA . GLU B 1 279 ? 11.086 20.656 -8.977 1 87.94 279 GLU B CA 1
ATOM 5228 C C . GLU B 1 279 ? 10.562 22.047 -8.633 1 87.94 279 GLU B C 1
ATOM 5230 O O . GLU B 1 279 ? 11.328 23.016 -8.625 1 87.94 279 GLU B O 1
ATOM 5235 N N . THR B 1 280 ? 9.266 22.156 -8.289 1 89.5 280 THR B N 1
ATOM 5236 C CA . THR B 1 280 ? 8.672 23.453 -8.039 1 89.5 280 THR B CA 1
ATOM 5237 C C . THR B 1 280 ? 8.281 23.609 -6.566 1 89.5 280 THR B C 1
ATOM 5239 O O . THR B 1 280 ? 7.652 24.594 -6.18 1 89.5 280 THR B O 1
ATOM 5242 N N . LEU B 1 281 ? 8.617 22.609 -5.777 1 93.38 281 LEU B N 1
ATOM 5243 C CA . LEU B 1 281 ? 8.148 22.531 -4.398 1 93.38 281 LEU B CA 1
ATOM 5244 C C . LEU B 1 281 ? 8.523 23.781 -3.621 1 93.38 281 LEU B C 1
ATOM 5246 O O . LEU B 1 281 ? 7.684 24.359 -2.926 1 93.38 281 LEU B O 1
ATOM 5250 N N . GLU B 1 282 ? 9.734 24.219 -3.766 1 91.38 282 GLU B N 1
ATOM 5251 C CA . GLU B 1 282 ? 10.242 25.344 -2.984 1 91.38 282 GLU B CA 1
ATOM 5252 C C . GLU B 1 282 ? 9.461 26.625 -3.285 1 91.38 282 GLU B C 1
ATOM 5254 O O . GLU B 1 282 ? 9.023 27.328 -2.367 1 91.38 282 GLU B O 1
ATOM 5259 N N . VAL B 1 283 ? 9.227 26.938 -4.535 1 90.12 283 VAL B N 1
ATOM 5260 C CA . VAL B 1 283 ? 8.578 28.188 -4.922 1 90.12 283 VAL B CA 1
ATOM 5261 C C . VAL B 1 283 ? 7.086 28.109 -4.605 1 90.12 283 VAL B C 1
ATOM 5263 O O . VAL B 1 283 ? 6.477 29.109 -4.223 1 90.12 283 VAL B O 1
ATOM 5266 N N . ARG B 1 284 ? 6.48 26.922 -4.781 1 93.88 284 ARG B N 1
ATOM 5267 C CA . ARG B 1 284 ? 5.062 26.766 -4.469 1 93.88 284 ARG B CA 1
ATOM 5268 C C . ARG B 1 284 ? 4.812 26.906 -2.971 1 93.88 284 ARG B C 1
ATOM 5270 O O . ARG B 1 284 ? 3.869 27.578 -2.557 1 93.88 284 ARG B O 1
ATOM 5277 N N . TYR B 1 285 ? 5.711 26.312 -2.164 1 95.44 285 TYR B N 1
ATOM 5278 C CA . TYR B 1 285 ? 5.539 26.406 -0.718 1 95.44 285 TYR B CA 1
ATOM 5279 C C . TYR B 1 285 ? 5.715 27.844 -0.248 1 95.44 285 TYR B C 1
ATOM 5281 O O . TYR B 1 285 ? 4.949 28.328 0.589 1 95.44 285 TYR B O 1
ATOM 5289 N N . ALA B 1 286 ? 6.727 28.484 -0.76 1 94.44 286 ALA B N 1
ATOM 5290 C CA . ALA B 1 286 ? 6.988 29.859 -0.361 1 94.44 286 ALA B CA 1
ATOM 5291 C C . ALA B 1 286 ? 5.77 30.75 -0.618 1 94.44 286 ALA B C 1
ATOM 5293 O O . ALA B 1 286 ? 5.398 31.562 0.227 1 94.44 286 ALA B O 1
ATOM 5294 N N . ARG B 1 287 ? 5.16 30.562 -1.763 1 93.62 287 ARG B N 1
ATOM 5295 C CA . ARG B 1 287 ? 3.971 31.328 -2.123 1 93.62 287 ARG B CA 1
ATOM 5296 C C . ARG B 1 287 ? 2.809 31 -1.189 1 93.62 287 ARG B C 1
ATOM 5298 O O . ARG B 1 287 ? 2.191 31.906 -0.623 1 93.62 287 ARG B O 1
ATOM 5305 N N . ALA B 1 288 ? 2.533 29.766 -0.976 1 95.88 288 ALA B N 1
ATOM 5306 C CA . ALA B 1 288 ? 1.389 29.328 -0.184 1 95.88 288 ALA B CA 1
ATOM 5307 C C . ALA B 1 288 ? 1.534 29.75 1.274 1 95.88 288 ALA B C 1
ATOM 5309 O O . ALA B 1 288 ? 0.577 30.219 1.887 1 95.88 288 ALA B O 1
ATOM 5310 N N . SER B 1 289 ? 2.732 29.562 1.806 1 97.25 289 SER B N 1
ATOM 5311 C CA . SER B 1 289 ? 2.959 29.875 3.213 1 97.25 289 SER B CA 1
ATOM 5312 C C . SER B 1 289 ? 2.889 31.375 3.463 1 97.25 289 SER B C 1
ATOM 5314 O O . SER B 1 289 ? 2.34 31.812 4.477 1 97.25 289 SER B O 1
ATOM 5316 N N . ARG B 1 290 ? 3.428 32.125 2.572 1 95.75 290 ARG B N 1
ATOM 5317 C CA . ARG B 1 290 ? 3.342 33.594 2.693 1 95.75 290 ARG B CA 1
ATOM 5318 C C . ARG B 1 290 ? 1.894 34.062 2.629 1 95.75 290 ARG B C 1
ATOM 5320 O O . ARG B 1 290 ? 1.476 34.906 3.42 1 95.75 290 ARG B O 1
ATOM 5327 N N . THR B 1 291 ? 1.197 33.531 1.664 1 96.44 291 THR B N 1
ATOM 5328 C CA . THR B 1 291 ? -0.209 33.906 1.514 1 96.44 291 THR B CA 1
ATOM 5329 C C . THR B 1 291 ? -1.002 33.5 2.758 1 96.44 291 THR B C 1
ATOM 5331 O O . THR B 1 291 ? -1.847 34.281 3.227 1 96.44 291 THR B O 1
ATOM 5334 N N . ALA B 1 292 ? -0.729 32.344 3.303 1 97.88 292 ALA B N 1
ATOM 5335 C CA . ALA B 1 292 ? -1.406 31.891 4.516 1 97.88 292 ALA B CA 1
ATOM 5336 C C . ALA B 1 292 ? -1.147 32.844 5.676 1 97.88 292 ALA B C 1
ATOM 5338 O O . ALA B 1 292 ? -2.061 33.156 6.441 1 97.88 292 ALA B O 1
ATOM 5339 N N . SER B 1 293 ? 0.052 33.281 5.812 1 97.5 293 SER B N 1
ATOM 5340 C CA . SER B 1 293 ? 0.417 34.219 6.859 1 97.5 293 SER B CA 1
ATOM 5341 C C . SER B 1 293 ? -0.336 35.531 6.703 1 97.5 293 SER B C 1
ATOM 5343 O O . SER B 1 293 ? -0.834 36.094 7.684 1 97.5 293 SER B O 1
ATOM 5345 N N . GLU B 1 294 ? -0.427 36 5.504 1 96.69 294 GLU B N 1
ATOM 5346 C CA . GLU B 1 294 ? -1.133 37.25 5.223 1 96.69 294 GLU B CA 1
ATOM 5347 C C . GLU B 1 294 ? -2.621 37.125 5.531 1 96.69 294 GLU B C 1
ATOM 5349 O O . GLU B 1 294 ? -3.215 38.031 6.137 1 96.69 294 GLU B O 1
ATOM 5354 N N . VAL B 1 295 ? -3.137 36.062 5.125 1 97.5 295 VAL B N 1
ATOM 5355 C CA . VAL B 1 295 ? -4.559 35.812 5.355 1 97.5 295 VAL B CA 1
ATOM 5356 C C . VAL B 1 295 ? -4.828 35.719 6.855 1 97.5 295 VAL B C 1
ATOM 5358 O O . VAL B 1 295 ? -5.785 36.281 7.363 1 97.5 295 VAL B O 1
ATOM 5361 N N . ALA B 1 296 ? -4.008 34.969 7.578 1 98.12 296 ALA B N 1
ATOM 5362 C CA . ALA B 1 296 ? -4.172 34.812 9.023 1 98.12 296 ALA B CA 1
ATOM 5363 C C . ALA B 1 296 ? -4.117 36.156 9.734 1 98.12 296 ALA B C 1
ATOM 5365 O O . ALA B 1 296 ? -4.934 36.438 10.617 1 98.12 296 ALA B O 1
ATOM 5366 N N . ARG B 1 297 ? -3.217 36.969 9.375 1 96.94 297 ARG B N 1
ATOM 5367 C CA . ARG B 1 297 ? -3.066 38.281 9.984 1 96.94 297 ARG B CA 1
ATOM 5368 C C . ARG B 1 297 ? -4.285 39.156 9.711 1 96.94 297 ARG B C 1
ATOM 5370 O O . ARG B 1 297 ? -4.754 39.875 10.594 1 96.94 297 ARG B O 1
ATOM 5377 N N . ALA B 1 298 ? -4.711 39.094 8.492 1 97.06 298 ALA B N 1
ATOM 5378 C CA . ALA B 1 298 ? -5.875 39.875 8.109 1 97.06 298 ALA B CA 1
ATOM 5379 C C . ALA B 1 298 ? -7.117 39.438 8.875 1 97.06 298 ALA B C 1
ATOM 5381 O O . ALA B 1 298 ? -7.953 40.281 9.25 1 97.06 298 ALA B O 1
ATOM 5382 N N . LEU B 1 299 ? -7.246 38.188 9.094 1 97.38 299 LEU B N 1
ATOM 5383 C CA . LEU B 1 299 ? -8.438 37.625 9.742 1 97.38 299 LEU B CA 1
ATOM 5384 C C . LEU B 1 299 ? -8.406 37.875 11.242 1 97.38 299 LEU B C 1
ATOM 5386 O O . LEU B 1 299 ? -9.445 37.844 11.898 1 97.38 299 LEU B O 1
ATOM 5390 N N . ASP B 1 300 ? -7.211 38 11.781 1 95.38 300 ASP B N 1
ATOM 5391 C CA . ASP B 1 300 ? -7.066 38.188 13.211 1 95.38 300 ASP B CA 1
ATOM 5392 C C . ASP B 1 300 ? -7.711 39.531 13.641 1 95.38 300 ASP B C 1
ATOM 5394 O O . ASP B 1 300 ? -7.184 40.594 13.344 1 95.38 300 ASP B O 1
ATOM 5398 N N . GLY B 1 301 ? -8.852 39.469 14.25 1 90 301 GLY B N 1
ATOM 5399 C CA . GLY B 1 301 ? -9.602 40.656 14.688 1 90 301 GLY B CA 1
ATOM 5400 C C . GLY B 1 301 ? -10.672 41.062 13.695 1 90 301 GLY B C 1
ATOM 5401 O O . GLY B 1 301 ? -11.367 42.062 13.914 1 90 301 GLY B O 1
ATOM 5402 N N . TRP B 1 302 ? -10.758 40.375 12.633 1 93.81 302 TRP B N 1
ATOM 5403 C CA . TRP B 1 302 ? -11.773 40.656 11.617 1 93.81 302 TRP B CA 1
ATOM 5404 C C . TRP B 1 302 ? -13.18 40.469 12.188 1 93.81 302 TRP B C 1
ATOM 5406 O O . TRP B 1 302 ? -13.461 39.469 12.852 1 93.81 302 TRP B O 1
ATOM 5416 N N . PRO B 1 303 ? -14.07 41.5 11.977 1 93.62 303 PRO B N 1
ATOM 5417 C CA . PRO B 1 303 ? -15.445 41.312 12.461 1 93.62 303 PRO B CA 1
ATOM 5418 C C . PRO B 1 303 ? -16.094 40.031 11.969 1 93.62 303 PRO B C 1
ATOM 5420 O O . PRO B 1 303 ? -15.977 39.688 10.789 1 93.62 303 PRO B O 1
ATOM 5423 N N . GLY B 1 304 ? -16.734 39.312 12.906 1 93.44 304 GLY B N 1
ATOM 5424 C CA . GLY B 1 304 ? -17.406 38.062 12.531 1 93.44 304 GLY B CA 1
ATOM 5425 C C . GLY B 1 304 ? -16.547 36.844 12.773 1 93.44 304 GLY B C 1
ATOM 5426 O O . GLY B 1 304 ? -17.062 35.719 12.781 1 93.44 304 GLY B O 1
ATOM 5427 N N . ILE B 1 305 ? -15.297 37.062 12.922 1 96.88 305 ILE B N 1
ATOM 5428 C CA . ILE B 1 305 ? -14.391 35.969 13.242 1 96.88 305 ILE B CA 1
ATOM 5429 C C . ILE B 1 305 ? -14.062 35.969 14.734 1 96.88 305 ILE B C 1
ATOM 5431 O O . ILE B 1 305 ? -13.531 36.969 15.25 1 96.88 305 ILE B O 1
ATOM 5435 N N . ALA B 1 306 ? -14.375 34.906 15.375 1 96 306 ALA B N 1
ATOM 5436 C CA . ALA B 1 306 ? -14.242 34.844 16.828 1 96 306 ALA B CA 1
ATOM 5437 C C . ALA B 1 306 ? -12.789 34.625 17.234 1 96 306 ALA B C 1
ATOM 5439 O O . ALA B 1 306 ? -12.336 35.156 18.25 1 96 306 ALA B O 1
ATOM 5440 N N . ALA B 1 307 ? -12.109 33.812 16.484 1 96.62 307 ALA B N 1
ATOM 5441 C CA . ALA B 1 307 ? -10.711 33.5 16.781 1 96.62 307 ALA B CA 1
ATOM 5442 C C . ALA B 1 307 ? -9.984 33 15.531 1 96.62 307 ALA B C 1
ATOM 5444 O O . ALA B 1 307 ? -10.602 32.375 14.656 1 96.62 307 ALA B O 1
ATOM 5445 N N . VAL B 1 308 ? -8.773 33.312 15.438 1 97.88 308 VAL B N 1
ATOM 5446 C CA . VAL B 1 308 ? -7.898 32.781 14.406 1 97.88 308 VAL B CA 1
ATOM 5447 C C . VAL B 1 308 ? -6.777 31.953 15.039 1 97.88 308 VAL B C 1
ATOM 5449 O O . VAL B 1 308 ? -6.223 32.344 16.078 1 97.88 308 VAL B O 1
ATOM 5452 N N . ASN B 1 309 ? -6.551 30.797 14.523 1 97.94 309 ASN B N 1
ATOM 5453 C CA . ASN B 1 309 ? -5.477 29.906 14.961 1 97.94 309 ASN B CA 1
ATOM 5454 C C . ASN B 1 309 ? -4.457 29.672 13.852 1 97.94 309 ASN B C 1
ATOM 5456 O O . ASN B 1 309 ? -4.781 29.062 12.828 1 97.94 309 ASN B O 1
ATOM 5460 N N . TYR B 1 310 ? -3.303 30.156 14.008 1 98.12 310 TYR B N 1
ATOM 5461 C CA . TYR B 1 310 ? -2.172 30.047 13.094 1 98.12 310 TYR B CA 1
ATOM 5462 C C . TYR B 1 310 ? -0.853 30.234 13.836 1 98.12 310 TYR B C 1
ATOM 5464 O O . TYR B 1 310 ? -0.64 31.25 14.484 1 98.12 310 TYR B O 1
ATOM 5472 N N . PRO B 1 311 ? 0.046 29.266 13.664 1 97.81 311 PRO B N 1
ATOM 5473 C CA . PRO B 1 311 ? 1.273 29.312 14.461 1 97.81 311 PRO B CA 1
ATOM 5474 C C . PRO B 1 311 ? 2.158 30.5 14.117 1 97.81 311 PRO B C 1
ATOM 5476 O O . PRO B 1 311 ? 3.078 30.828 14.875 1 97.81 311 PRO B O 1
ATOM 5479 N N . GLY B 1 312 ? 1.919 31.156 13.023 1 97.06 312 GLY B N 1
ATOM 5480 C CA . GLY B 1 312 ? 2.713 32.312 12.602 1 97.06 312 GLY B CA 1
ATOM 5481 C C . GLY B 1 312 ? 2.223 33.625 13.172 1 97.06 312 GLY B C 1
ATOM 5482 O O . GLY B 1 312 ? 2.855 34.656 12.984 1 97.06 312 GLY B O 1
ATOM 5483 N N . LEU B 1 313 ? 1.116 33.625 13.898 1 97.06 313 LEU B N 1
ATOM 5484 C CA . LEU B 1 313 ? 0.597 34.844 14.547 1 97.06 313 LEU B CA 1
ATOM 5485 C C . LEU B 1 313 ? 1.271 35.062 15.898 1 97.06 313 LEU B C 1
ATOM 5487 O O . LEU B 1 313 ? 1.366 34.125 16.703 1 97.06 313 LEU B O 1
ATOM 5491 N N . PRO B 1 314 ? 1.689 36.25 16.188 1 95.44 314 PRO B N 1
ATOM 5492 C CA . PRO B 1 314 ? 2.348 36.531 17.469 1 95.44 314 PRO B CA 1
ATOM 5493 C C . PRO B 1 314 ? 1.46 36.188 18.6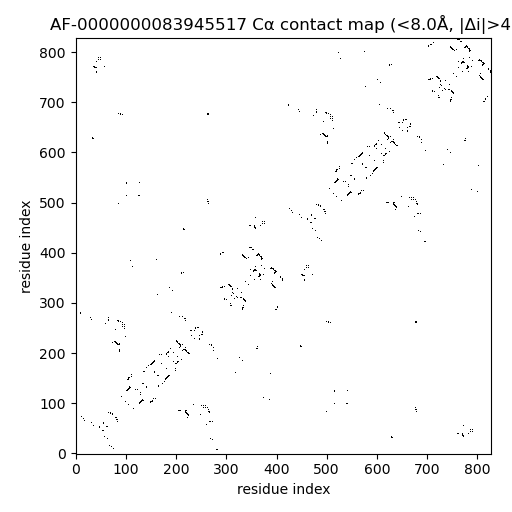72 1 95.44 314 PRO B C 1
ATOM 5495 O O . PRO B 1 314 ? 1.967 35.844 19.734 1 95.44 314 PRO B O 1
ATOM 5498 N N . SER B 1 315 ? 0.233 36.281 18.547 1 94.38 315 SER B N 1
ATOM 5499 C CA . SER B 1 315 ? -0.707 36 19.625 1 94.38 315 SER B CA 1
ATOM 5500 C C . SER B 1 315 ? -0.865 34.5 19.859 1 94.38 315 SER B C 1
ATOM 5502 O O . SER B 1 315 ? -1.415 34.094 20.875 1 94.38 315 SER B O 1
ATOM 5504 N N . ASN B 1 316 ? -0.408 33.688 18.938 1 96.44 316 ASN B N 1
ATOM 5505 C CA . ASN B 1 316 ? -0.521 32.25 19.062 1 96.44 316 ASN B CA 1
ATOM 5506 C C . ASN B 1 316 ? 0.435 31.703 20.125 1 96.44 316 ASN B C 1
ATOM 5508 O O . ASN B 1 316 ? 1.599 32.094 20.188 1 96.44 316 ASN B O 1
ATOM 5512 N N . ARG B 1 317 ? -0.038 30.781 20.953 1 95.69 317 ARG B N 1
ATOM 5513 C CA . ARG B 1 317 ? 0.743 30.234 22.062 1 95.69 317 ARG B CA 1
ATOM 5514 C C . ARG B 1 317 ? 1.989 29.531 21.547 1 95.69 317 ARG B C 1
ATOM 5516 O O . ARG B 1 317 ? 2.979 29.406 22.281 1 95.69 317 ARG B O 1
ATOM 5523 N N . PHE B 1 318 ? 2 29.094 20.297 1 97.38 318 PHE B N 1
ATOM 5524 C CA . PHE B 1 318 ? 3.117 28.312 19.781 1 97.38 318 PHE B CA 1
ATOM 5525 C C . PHE B 1 318 ? 4 29.172 18.875 1 97.38 318 PHE B C 1
ATOM 5527 O O . PHE B 1 318 ? 4.887 28.656 18.203 1 97.38 318 PHE B O 1
ATOM 5534 N N . TYR B 1 319 ? 3.762 30.469 18.875 1 97.62 319 TYR B N 1
ATOM 5535 C CA . TYR B 1 319 ? 4.461 31.391 17.969 1 97.62 319 TYR B CA 1
ATOM 5536 C C . TYR B 1 319 ? 5.969 31.266 18.141 1 97.62 319 TYR B C 1
ATOM 5538 O O . TYR B 1 319 ? 6.699 31.109 17.156 1 97.62 319 TYR B O 1
ATOM 5546 N N . GLY B 1 320 ? 6.477 31.297 19.328 1 97.5 320 GLY B N 1
ATOM 5547 C CA . GLY B 1 320 ? 7.902 31.234 19.594 1 97.5 320 GLY B CA 1
ATOM 5548 C C . GLY B 1 320 ? 8.57 30 19.047 1 97.5 320 GLY B C 1
ATOM 5549 O O . GLY B 1 320 ? 9.578 30.078 18.328 1 97.5 320 GLY B O 1
ATOM 5550 N N . VAL B 1 321 ? 8.016 28.844 19.359 1 97.62 321 VAL B N 1
ATOM 5551 C CA . VAL B 1 321 ? 8.594 27.578 18.922 1 97.62 321 VAL B CA 1
ATOM 5552 C C . VAL B 1 321 ? 8.477 27.438 17.406 1 97.62 321 VAL B C 1
ATOM 5554 O O . VAL B 1 321 ? 9.406 26.953 16.75 1 97.62 321 VAL B O 1
ATOM 5557 N N . ALA B 1 322 ? 7.359 27.875 16.844 1 97.94 322 ALA B N 1
ATOM 5558 C CA . ALA B 1 322 ? 7.145 27.812 15.398 1 97.94 322 ALA B CA 1
ATOM 5559 C C . ALA B 1 322 ? 8.156 28.672 14.656 1 97.94 322 ALA B C 1
ATOM 5561 O O . ALA B 1 322 ? 8.719 28.234 13.641 1 97.94 322 ALA B O 1
ATOM 5562 N N . LEU B 1 323 ? 8.359 29.875 15.195 1 97 323 LEU B N 1
ATOM 5563 C CA . LEU B 1 323 ? 9.305 30.781 14.578 1 97 323 LEU B CA 1
ATOM 5564 C C . LEU B 1 323 ? 10.711 30.188 14.555 1 97 323 LEU B C 1
ATOM 5566 O O . LEU B 1 323 ? 11.406 30.266 13.539 1 97 323 LEU B O 1
ATOM 5570 N N . ARG B 1 324 ? 11.117 29.609 15.609 1 96.38 324 ARG B N 1
ATOM 5571 C CA . ARG B 1 324 ? 12.445 29.016 15.727 1 96.38 324 ARG B CA 1
ATOM 5572 C C . ARG B 1 324 ? 12.594 27.812 14.805 1 96.38 324 ARG B C 1
ATOM 5574 O O . ARG B 1 324 ? 13.656 27.609 14.203 1 96.38 324 ARG B O 1
ATOM 5581 N N . GLN B 1 325 ? 11.562 27.062 14.633 1 96.94 325 GLN B N 1
ATOM 5582 C CA . GLN B 1 325 ? 11.656 25.781 13.938 1 96.94 325 GLN B CA 1
ATOM 5583 C C . GLN B 1 325 ? 11.367 25.953 12.445 1 96.94 325 GLN B C 1
ATOM 5585 O O . GLN B 1 325 ? 11.977 25.266 11.609 1 96.94 325 GLN B O 1
ATOM 5590 N N . PHE B 1 326 ? 10.406 26.844 12.141 1 96.62 326 PHE B N 1
ATOM 5591 C CA . PHE B 1 326 ? 9.898 26.844 10.773 1 96.62 326 PHE B CA 1
ATOM 5592 C C . PHE B 1 326 ? 10.125 28.203 10.125 1 96.62 326 PHE B C 1
ATOM 5594 O O . PHE B 1 326 ? 9.914 28.359 8.922 1 96.62 326 PHE B O 1
ATOM 5601 N N . GLY B 1 327 ? 10.477 29.234 10.914 1 93.44 327 GLY B N 1
ATOM 5602 C CA . GLY B 1 327 ? 10.633 30.578 10.398 1 93.44 327 GLY B CA 1
ATOM 5603 C C . GLY B 1 327 ? 9.344 31.391 10.438 1 93.44 327 GLY B C 1
ATOM 5604 O O . GLY B 1 327 ? 8.445 31.094 11.227 1 93.44 327 GLY B O 1
ATOM 5605 N N . GLU B 1 328 ? 9.25 32.406 9.609 1 89.62 328 GLU B N 1
ATOM 5606 C CA . GLU B 1 328 ? 8.211 33.438 9.711 1 89.62 328 GLU B CA 1
ATOM 5607 C C . GLU B 1 328 ? 6.891 32.938 9.125 1 89.62 328 GLU B C 1
ATOM 5609 O O . GLU B 1 328 ? 5.824 33.469 9.438 1 89.62 328 GLU B O 1
ATOM 5614 N N . ALA B 1 329 ? 6.918 32 8.258 1 87.62 329 ALA B N 1
ATOM 5615 C CA . ALA B 1 329 ? 5.707 31.484 7.625 1 87.62 329 ALA B CA 1
ATOM 5616 C C . ALA B 1 329 ? 5.594 29.984 7.801 1 87.62 329 ALA B C 1
ATOM 5618 O O . ALA B 1 329 ? 5.836 29.219 6.859 1 87.62 329 ALA B O 1
ATOM 5619 N N . PRO B 1 330 ? 5.082 29.656 9.039 1 94.62 330 PRO B N 1
ATOM 5620 C CA . PRO B 1 330 ? 5.059 28.219 9.359 1 94.62 330 PRO B CA 1
ATOM 5621 C C . PRO B 1 330 ? 3.867 27.5 8.742 1 94.62 330 PRO B C 1
ATOM 5623 O O . PRO B 1 330 ? 2.85 27.297 9.414 1 94.62 330 PRO B O 1
ATOM 5626 N N . GLY B 1 331 ? 3.986 26.984 7.477 1 94.88 331 GLY B N 1
ATOM 5627 C CA . GLY B 1 331 ? 2.953 26.172 6.852 1 94.88 331 GLY B CA 1
ATOM 5628 C C . GLY B 1 331 ? 1.928 27 6.094 1 94.88 331 GLY B C 1
ATOM 5629 O O . GLY B 1 331 ? 1.984 28.234 6.102 1 94.88 331 GLY B O 1
ATOM 5630 N N . ALA B 1 332 ? 0.96 26.312 5.484 1 97.75 332 ALA B N 1
ATOM 5631 C CA . ALA B 1 332 ? -0.044 26.984 4.664 1 97.75 332 ALA B CA 1
ATOM 5632 C C . ALA B 1 332 ? -1.454 26.562 5.074 1 97.75 332 ALA B C 1
ATOM 5634 O O . ALA B 1 332 ? -2.338 26.438 4.227 1 97.75 332 ALA B O 1
ATOM 5635 N N . MET B 1 333 ? -1.603 26.328 6.367 1 98 333 MET B N 1
ATOM 5636 C CA . MET B 1 333 ? -2.9 25.953 6.926 1 98 333 MET B CA 1
ATOM 5637 C C . MET B 1 333 ? -3.234 26.812 8.141 1 98 333 MET B C 1
ATOM 5639 O O . MET B 1 333 ? -2.359 27.109 8.953 1 98 333 MET B O 1
ATOM 5643 N N . LEU B 1 334 ? -4.438 27.25 8.25 1 98.25 334 LEU B N 1
ATOM 5644 C CA . LEU B 1 334 ? -4.945 27.969 9.414 1 98.25 334 LEU B CA 1
ATOM 5645 C C . LEU B 1 334 ? -6.379 27.547 9.727 1 98.25 334 LEU B C 1
ATOM 5647 O O . LEU B 1 334 ? -7.035 26.906 8.898 1 98.25 334 LEU B O 1
ATOM 5651 N N . THR B 1 335 ? -6.762 27.797 10.906 1 98.31 335 THR B N 1
ATOM 5652 C CA . THR B 1 335 ? -8.164 27.625 11.273 1 98.31 335 THR B CA 1
ATOM 5653 C C . THR B 1 335 ? -8.734 28.906 11.859 1 98.31 335 THR B C 1
ATOM 5655 O O . THR B 1 335 ? -7.988 29.766 12.336 1 98.31 335 THR B O 1
ATOM 5658 N N . PHE B 1 336 ? -9.977 29.094 11.742 1 98.31 336 PHE B N 1
ATOM 5659 C CA . PHE B 1 336 ? -10.656 30.203 12.406 1 98.31 336 PHE B CA 1
ATOM 5660 C C . PHE B 1 336 ? -12.07 29.797 12.828 1 98.31 336 PHE B C 1
ATOM 5662 O O . PHE B 1 336 ? -12.648 28.875 12.258 1 98.31 336 PHE B O 1
ATOM 5669 N N . ASP B 1 337 ? -12.539 30.469 13.82 1 98.06 337 ASP B N 1
ATOM 5670 C CA . ASP B 1 337 ? -13.82 30.109 14.414 1 98.06 337 ASP B CA 1
ATOM 5671 C C . ASP B 1 337 ? -14.898 31.125 14.055 1 98.06 337 ASP B C 1
ATOM 5673 O O . ASP B 1 337 ? -14.641 32.344 14.016 1 98.06 337 ASP B O 1
ATOM 5677 N N . LEU B 1 338 ? -15.992 30.547 13.727 1 98 338 LEU B N 1
ATOM 5678 C CA . LEU B 1 338 ? -17.203 31.344 13.539 1 98 338 LEU B CA 1
ATOM 5679 C C . LEU B 1 338 ? -18.172 31.156 14.703 1 98 338 LEU B C 1
ATOM 5681 O O . LEU B 1 338 ? -17.828 30.531 15.703 1 98 338 LEU B O 1
ATOM 5685 N N . ALA B 1 339 ? -19.344 31.797 14.617 1 96.5 339 ALA B N 1
ATOM 5686 C CA . ALA B 1 339 ? -20.25 31.906 15.758 1 96.5 339 ALA B CA 1
ATOM 5687 C C . ALA B 1 339 ? -20.875 30.547 16.078 1 96.5 339 ALA B C 1
ATOM 5689 O O . ALA B 1 339 ? -21.25 30.297 17.234 1 96.5 339 ALA B O 1
ATOM 5690 N N . SER B 1 340 ? -21.062 29.719 15.125 1 96.62 340 SER B N 1
ATOM 5691 C CA . SER B 1 340 ? -21.766 28.453 15.289 1 96.62 340 SER B CA 1
ATOM 5692 C C . SER B 1 340 ? -21.516 27.516 14.109 1 96.62 340 SER B C 1
ATOM 5694 O O . SER B 1 340 ? -20.938 27.922 13.109 1 96.62 340 SER B O 1
ATOM 5696 N N . GLN B 1 341 ? -21.938 26.297 14.336 1 96.5 341 GLN B N 1
ATOM 5697 C CA . GLN B 1 341 ? -21.891 25.344 13.227 1 96.5 341 GLN B CA 1
ATOM 5698 C C . GLN B 1 341 ? -22.688 25.875 12.031 1 96.5 341 GLN B C 1
ATOM 5700 O O . GLN B 1 341 ? -22.266 25.734 10.883 1 96.5 341 GLN B O 1
ATOM 5705 N N . ALA B 1 342 ? -23.859 26.438 12.289 1 96.75 342 ALA B N 1
ATOM 5706 C CA . ALA B 1 342 ? -24.688 26.984 11.234 1 96.75 342 ALA B CA 1
ATOM 5707 C C . ALA B 1 342 ? -23.953 28.094 10.477 1 96.75 342 ALA B C 1
ATOM 5709 O O . ALA B 1 342 ? -24.078 28.203 9.25 1 96.75 342 ALA B O 1
ATOM 5710 N N . ALA B 1 343 ? -23.25 28.922 11.211 1 97.31 343 ALA B N 1
ATOM 5711 C CA . ALA B 1 343 ? -22.453 29.969 10.586 1 97.31 343 ALA B CA 1
ATOM 5712 C C . ALA B 1 343 ? -21.359 29.391 9.695 1 97.31 343 ALA B C 1
ATOM 5714 O O . ALA B 1 343 ? -21.062 29.922 8.625 1 97.31 343 ALA B O 1
ATOM 5715 N N . CYS B 1 344 ? -20.734 28.312 10.18 1 97.69 344 CYS B N 1
ATOM 5716 C CA . CYS B 1 344 ? -19.703 27.641 9.391 1 97.69 344 CYS B CA 1
ATOM 5717 C C . CYS B 1 344 ? -20.281 27.125 8.078 1 97.69 344 CYS B C 1
ATOM 5719 O O . CYS B 1 344 ? -19.656 27.281 7.023 1 97.69 344 CYS B O 1
ATOM 5721 N N . TYR B 1 345 ? -21.438 26.531 8.125 1 97.06 345 TYR B N 1
ATOM 5722 C CA . TYR B 1 345 ? -22.078 26.016 6.914 1 97.06 345 TYR B CA 1
ATOM 5723 C C . TYR B 1 345 ? -22.406 27.156 5.953 1 97.06 345 TYR B C 1
ATOM 5725 O O . TYR B 1 345 ? -22.141 27.047 4.754 1 97.06 345 TYR B O 1
ATOM 5733 N N . GLY B 1 346 ? -23.047 28.172 6.52 1 97.06 346 GLY B N 1
ATOM 5734 C CA . GLY B 1 346 ? -23.359 29.312 5.688 1 97.06 346 GLY B CA 1
ATOM 5735 C C . GLY B 1 346 ? -22.141 29.906 5 1 97.06 346 GLY B C 1
ATOM 5736 O O . GLY B 1 346 ? -22.188 30.219 3.809 1 97.06 346 GLY B O 1
ATOM 5737 N N . PHE B 1 347 ? -21.078 30.078 5.746 1 97 347 PHE B N 1
ATOM 5738 C CA . PHE B 1 347 ? -19.812 30.594 5.227 1 97 347 PHE B CA 1
ATOM 5739 C C . PHE B 1 347 ? -19.312 29.719 4.078 1 97 347 PHE B C 1
ATOM 5741 O O . PHE B 1 347 ? -19.016 30.234 2.994 1 97 347 PHE B O 1
ATOM 5748 N N . LEU B 1 348 ? -19.188 28.359 4.277 1 97.5 348 LEU B N 1
ATOM 5749 C CA . LEU B 1 348 ? -18.703 27.438 3.266 1 97.5 348 LEU B CA 1
ATOM 5750 C C . LEU B 1 348 ? -19.562 27.5 2.008 1 97.5 348 LEU B C 1
ATOM 5752 O O . LEU B 1 348 ? -19.031 27.469 0.891 1 97.5 348 LEU B O 1
ATOM 5756 N N . ASP B 1 349 ? -20.844 27.594 2.16 1 97 349 ASP B N 1
ATOM 5757 C CA . ASP B 1 349 ? -21.781 27.547 1.039 1 97 349 ASP B CA 1
ATOM 5758 C C . ASP B 1 349 ? -21.641 28.797 0.165 1 97 349 ASP B C 1
ATOM 5760 O O . ASP B 1 349 ? -22.031 28.781 -1.006 1 97 349 ASP B O 1
ATOM 5764 N N . ARG B 1 350 ? -21.109 29.812 0.698 1 96.38 350 ARG B N 1
ATOM 5765 C CA . ARG B 1 350 ? -21.062 31.078 -0.022 1 96.38 350 ARG B CA 1
ATOM 5766 C C . ARG B 1 350 ? -19.688 31.281 -0.669 1 96.38 350 ARG B C 1
ATOM 5768 O O . ARG B 1 350 ? -19.484 32.25 -1.411 1 96.38 350 ARG B O 1
ATOM 5775 N N . LEU B 1 351 ? -18.734 30.391 -0.364 1 94.25 351 LEU B N 1
ATOM 5776 C CA . LEU B 1 351 ? -17.422 30.469 -0.986 1 94.25 351 LEU B CA 1
ATOM 5777 C C . LEU B 1 351 ? -17.531 30.312 -2.498 1 94.25 351 LEU B C 1
ATOM 5779 O O . LEU B 1 351 ? -18.328 29.516 -2.988 1 94.25 351 LEU B O 1
ATOM 5783 N N . GLN B 1 352 ? -16.688 31.031 -3.281 1 88.81 352 GLN B N 1
ATOM 5784 C CA . GLN B 1 352 ? -16.703 30.953 -4.738 1 88.81 352 GLN B CA 1
ATOM 5785 C C . GLN B 1 352 ? -15.352 30.5 -5.285 1 88.81 352 GLN B C 1
ATOM 5787 O O . GLN B 1 352 ? -15.297 29.703 -6.223 1 88.81 352 GLN B O 1
ATOM 5792 N N . SER B 1 353 ? -14.273 31.016 -4.75 1 88.38 353 SER B N 1
ATOM 5793 C CA . SER B 1 353 ? -12.93 30.703 -5.234 1 88.38 353 SER B CA 1
ATOM 5794 C C . SER B 1 353 ? -12.297 29.594 -4.41 1 88.38 353 SER B C 1
ATOM 5796 O O . SER B 1 353 ? -11.656 28.688 -4.961 1 88.38 353 SER B O 1
ATOM 5798 N N . ILE B 1 354 ? -12.406 29.703 -3.09 1 94 354 ILE B N 1
ATOM 5799 C CA . ILE B 1 354 ? -11.922 28.656 -2.205 1 94 354 ILE B CA 1
ATOM 5800 C C . ILE B 1 354 ? -12.805 27.422 -2.338 1 94 354 ILE B C 1
ATOM 5802 O O . ILE B 1 354 ? -14.031 27.516 -2.242 1 94 354 ILE B O 1
ATOM 5806 N N . CYS B 1 355 ? -12.203 26.281 -2.611 1 91.75 355 CYS B N 1
ATOM 5807 C CA . CYS B 1 355 ? -12.945 25.062 -2.893 1 91.75 355 CYS B CA 1
ATOM 5808 C C . CYS B 1 355 ? -13.391 24.391 -1.603 1 91.75 355 CYS B C 1
ATOM 5810 O O . CYS B 1 355 ? -12.633 24.328 -0.638 1 91.75 355 CYS B O 1
ATOM 5812 N N . ARG B 1 356 ? -14.672 23.938 -1.535 1 93.94 356 ARG B N 1
ATOM 5813 C CA . ARG B 1 356 ? -15.18 23.078 -0.474 1 93.94 356 ARG B CA 1
ATOM 5814 C C . ARG B 1 356 ? -14.703 21.641 -0.665 1 93.94 356 ARG B C 1
ATOM 5816 O O . ARG B 1 356 ? -15.414 20.812 -1.258 1 93.94 356 ARG B O 1
ATOM 5823 N N . ALA B 1 357 ? -13.578 21.422 -0.191 1 91.94 357 ALA B N 1
ATOM 5824 C CA . ALA B 1 357 ? -12.969 20.109 -0.382 1 91.94 357 ALA B CA 1
ATOM 5825 C C . ALA B 1 357 ? -11.977 19.797 0.734 1 91.94 357 ALA B C 1
ATOM 5827 O O . ALA B 1 357 ? -11.414 20.703 1.348 1 91.94 357 ALA B O 1
ATOM 5828 N N . THR B 1 358 ? -11.906 18.531 0.921 1 92.56 358 THR B N 1
ATOM 5829 C CA . THR B 1 358 ? -10.859 18.109 1.8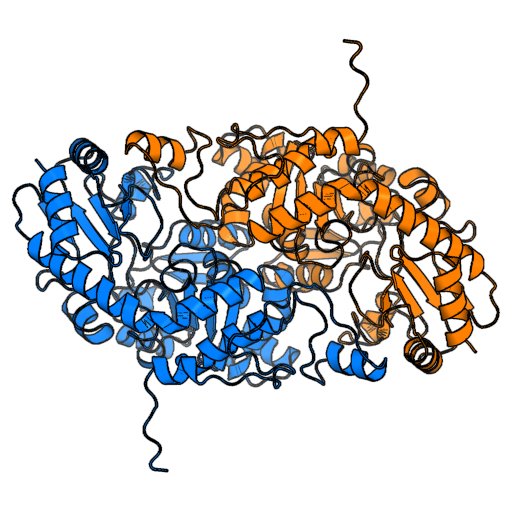4 1 92.56 358 THR B CA 1
ATOM 5830 C C . THR B 1 358 ? -9.484 18.188 1.175 1 92.56 358 THR B C 1
ATOM 5832 O O . THR B 1 358 ? -9.289 18.984 0.257 1 92.56 358 THR B O 1
ATOM 5835 N N . ASN B 1 359 ? -8.453 17.516 1.616 1 89 359 ASN B N 1
ATOM 5836 C CA . ASN B 1 359 ? -7.055 17.562 1.216 1 89 359 ASN B CA 1
ATOM 5837 C C . ASN B 1 359 ? -6.344 18.781 1.8 1 89 359 ASN B C 1
ATOM 5839 O O . ASN B 1 359 ? -6.945 19.562 2.545 1 89 359 ASN B O 1
ATOM 5843 N N . LEU B 1 360 ? -5.105 18.75 1.775 1 94.06 360 LEU B N 1
ATOM 5844 C CA . LEU B 1 360 ? -4.246 19.828 2.236 1 94.06 360 LEU B CA 1
ATOM 5845 C C . LEU B 1 360 ? -3.117 20.094 1.243 1 94.06 360 LEU B C 1
ATOM 5847 O O . LEU B 1 360 ? -2.621 19.156 0.604 1 94.06 360 LEU B O 1
ATOM 5851 N N . PHE B 1 361 ? -2.842 21.438 1.123 1 95.44 361 PHE B N 1
ATOM 5852 C CA . PHE B 1 361 ? -1.639 21.875 0.425 1 95.44 361 PHE B CA 1
ATOM 5853 C C . PHE B 1 361 ? -1.709 21.516 -1.055 1 95.44 361 PHE B C 1
ATOM 5855 O O . PHE B 1 361 ? -0.728 21.031 -1.632 1 95.44 361 PHE B O 1
ATOM 5862 N N . ASP B 1 362 ? -2.949 21.562 -1.574 1 91.75 362 ASP B N 1
ATOM 5863 C CA . ASP B 1 362 ? -3.219 21.594 -3.01 1 91.75 362 ASP B CA 1
ATOM 5864 C C . ASP B 1 362 ? -2.828 22.953 -3.611 1 91.75 362 ASP B C 1
ATOM 5866 O O . ASP B 1 362 ? -2.562 23.906 -2.881 1 91.75 362 ASP B O 1
ATOM 5870 N N . ASN B 1 363 ? -2.689 22.953 -5 1 89.88 363 ASN B N 1
ATOM 5871 C CA . ASN B 1 363 ? -2.475 24.25 -5.621 1 89.88 363 ASN B CA 1
ATOM 5872 C C . ASN B 1 363 ? -3.676 25.172 -5.422 1 89.88 363 ASN B C 1
ATOM 5874 O O . ASN B 1 363 ? -3.537 26.391 -5.461 1 89.88 363 ASN B O 1
ATOM 5878 N N . LYS B 1 364 ? -4.793 24.547 -5.16 1 91 364 LYS B N 1
ATOM 5879 C CA . LYS B 1 364 ? -6.016 25.297 -4.879 1 91 364 LYS B CA 1
ATOM 5880 C C . LYS B 1 364 ? -6.234 25.453 -3.379 1 91 364 LYS B C 1
ATOM 5882 O O . LYS B 1 364 ? -5.934 24.531 -2.604 1 91 364 LYS B O 1
ATOM 5887 N N . SER B 1 365 ? -6.801 26.578 -2.982 1 94.12 365 SER B N 1
ATOM 5888 C CA . SER B 1 365 ? -7.211 26.734 -1.592 1 94.12 365 SER B CA 1
ATOM 5889 C C . SER B 1 365 ? -8.461 25.922 -1.283 1 94.12 365 SER B C 1
ATOM 5891 O O . SER B 1 365 ? -9.398 25.891 -2.08 1 94.12 365 SER B O 1
ATOM 5893 N N . LEU B 1 366 ? -8.383 25.234 -0.161 1 95.31 366 LEU B N 1
ATOM 5894 C CA . LEU B 1 366 ? -9.445 24.312 0.231 1 95.31 366 LEU B CA 1
ATOM 5895 C C . LEU B 1 366 ? -9.93 24.625 1.646 1 95.31 366 LEU B C 1
ATOM 5897 O O . LEU B 1 366 ? -9.125 24.953 2.523 1 95.31 366 LEU B O 1
ATOM 5901 N N . ALA B 1 367 ? -11.227 24.516 1.874 1 96.88 367 ALA B N 1
ATOM 5902 C CA . ALA B 1 367 ? -11.789 24.75 3.205 1 96.88 367 ALA B CA 1
ATOM 5903 C C . ALA B 1 367 ? -12.773 23.641 3.578 1 96.88 367 ALA B C 1
ATOM 5905 O O . ALA B 1 367 ? -13.539 23.172 2.73 1 96.88 367 ALA B O 1
ATOM 5906 N N . ILE B 1 368 ? -12.68 23.281 4.809 1 97 368 ILE B N 1
ATOM 590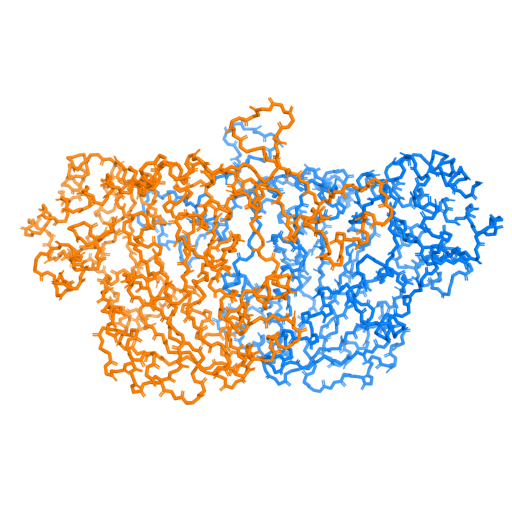7 C CA . ILE B 1 368 ? -13.656 22.328 5.312 1 97 368 ILE B CA 1
ATOM 5908 C C . ILE B 1 368 ? -14.062 22.703 6.738 1 97 368 ILE B C 1
ATOM 5910 O O . ILE B 1 368 ? -13.445 23.562 7.355 1 97 368 ILE B O 1
ATOM 5914 N N . HIS B 1 369 ? -15.195 22.125 7.168 1 97.69 369 HIS B N 1
ATOM 5915 C CA . HIS B 1 369 ? -15.641 22.078 8.555 1 97.69 369 HIS B CA 1
ATOM 5916 C C . HIS B 1 369 ? -15.25 20.766 9.227 1 97.69 369 HIS B C 1
ATOM 5918 O O . HIS B 1 369 ? -16 19.797 9.188 1 97.69 369 HIS B O 1
ATOM 5924 N N . PRO B 1 370 ? -14.062 20.75 9.969 1 96.19 370 PRO B N 1
ATOM 5925 C CA . PRO B 1 370 ? -13.516 19.484 10.445 1 96.19 370 PRO B CA 1
ATOM 5926 C C . PRO B 1 370 ? -14.5 18.688 11.297 1 96.19 370 PRO B C 1
ATOM 5928 O O . PRO B 1 370 ? -14.555 17.469 11.211 1 96.19 370 PRO B O 1
ATOM 5931 N N . TRP B 1 371 ? -15.289 19.328 12.109 1 95.56 371 TRP B N 1
ATOM 5932 C CA . TRP B 1 371 ? -16.234 18.688 13.016 1 95.56 371 TRP B CA 1
ATOM 5933 C C . TRP B 1 371 ? -17.203 17.797 12.25 1 95.56 371 TRP B C 1
ATOM 5935 O O . TRP B 1 371 ? -17.547 16.703 12.695 1 95.56 371 TRP B O 1
ATOM 5945 N N . SER B 1 372 ? -17.625 18.234 11.109 1 94.88 372 SER B N 1
ATOM 5946 C CA . SER B 1 372 ? -18.688 17.531 10.375 1 94.88 372 SER B CA 1
ATOM 5947 C C . SER B 1 372 ? -18.109 16.734 9.219 1 94.88 372 SER B C 1
ATOM 5949 O O . SER B 1 372 ? -18.844 16.031 8.516 1 94.88 372 SER B O 1
ATOM 5951 N N . THR B 1 373 ? -16.812 16.797 8.945 1 94.25 373 THR B N 1
ATOM 5952 C CA . THR B 1 373 ? -16.219 16.109 7.801 1 94.25 373 THR B CA 1
ATOM 5953 C C . THR B 1 373 ? -15.188 15.086 8.258 1 94.25 373 THR B C 1
ATOM 5955 O O . THR B 1 373 ? -15.547 13.969 8.648 1 94.25 373 THR B O 1
ATOM 5958 N N . ILE B 1 374 ? -13.93 15.43 8.352 1 90.44 374 ILE B N 1
ATOM 5959 C CA . ILE B 1 374 ? -12.844 14.477 8.578 1 90.44 374 ILE B CA 1
ATOM 5960 C C . ILE B 1 374 ? -12.969 13.875 9.977 1 90.44 374 ILE B C 1
ATOM 5962 O O . ILE B 1 374 ? -12.422 12.805 10.25 1 90.44 374 ILE B O 1
ATOM 5966 N N . PHE B 1 375 ? -13.703 14.461 10.859 1 90.56 375 PHE B N 1
ATOM 5967 C CA . PHE B 1 375 ? -13.953 13.891 12.172 1 90.56 375 PHE B CA 1
ATOM 5968 C C . PHE B 1 375 ? -15.438 13.609 12.367 1 90.56 375 PHE B C 1
ATOM 5970 O O . PHE B 1 375 ? -15.891 13.375 13.492 1 90.56 375 PHE B O 1
ATOM 5977 N N . GLY B 1 376 ? -16.172 13.656 11.32 1 89.75 376 GLY B N 1
ATOM 5978 C CA . GLY B 1 376 ? -17.625 13.539 11.367 1 89.75 376 GLY B CA 1
ATOM 5979 C C . GLY B 1 376 ? -18.094 12.211 11.914 1 89.75 376 GLY B C 1
ATOM 5980 O O . GLY B 1 376 ? -19.188 12.117 12.477 1 89.75 376 GLY B O 1
ATOM 5981 N N . THR B 1 377 ? -17.297 11.188 11.734 1 85.94 377 THR B N 1
ATOM 5982 C CA . THR B 1 377 ? -17.719 9.852 12.141 1 85.94 377 THR B CA 1
ATOM 5983 C C . THR B 1 377 ? -17.297 9.57 13.586 1 85.94 377 THR B C 1
ATOM 5985 O O . THR B 1 377 ? -17.641 8.523 14.141 1 85.94 377 THR B O 1
ATOM 5988 N N . PHE B 1 378 ? -16.578 10.422 14.203 1 86.69 378 PHE B N 1
ATOM 5989 C CA . PHE B 1 378 ? -16.188 10.258 15.602 1 86.69 378 PHE B CA 1
ATOM 5990 C C . PHE B 1 378 ? -17.328 10.664 16.531 1 86.69 378 PHE B C 1
ATOM 5992 O O . PHE B 1 378 ? -18.188 11.469 16.156 1 86.69 378 PHE B O 1
ATOM 5999 N N . SER B 1 379 ? -17.359 10.047 17.703 1 89.44 379 SER B N 1
ATOM 6000 C CA . SER B 1 379 ? -18.328 10.492 18.703 1 89.44 379 SER B CA 1
ATOM 6001 C C . SER B 1 379 ? -18.047 11.922 19.156 1 89.44 379 SER B C 1
ATOM 6003 O O . SER B 1 379 ? -16.906 12.398 19.047 1 89.44 379 SER B O 1
ATOM 6005 N N . GLU B 1 380 ? -19.078 12.586 19.578 1 91.25 380 GLU B N 1
ATOM 6006 C CA . GLU B 1 380 ? -18.906 13.953 20.078 1 91.25 380 GLU B CA 1
ATOM 6007 C C . GLU B 1 380 ? -17.875 14 21.203 1 91.25 380 GLU B C 1
ATOM 6009 O O . GLU B 1 380 ? -17.078 14.938 21.281 1 91.25 380 GLU B O 1
ATOM 6014 N N . GLN B 1 381 ? -17.906 13.023 22.016 1 91 381 GLN B N 1
ATOM 6015 C CA . GLN B 1 381 ? -16.969 12.961 23.125 1 91 381 GLN B CA 1
ATOM 6016 C C . GLN B 1 381 ? -15.523 12.922 22.625 1 91 381 GLN B C 1
ATOM 6018 O O . GLN B 1 381 ? -14.68 13.688 23.094 1 91 381 GLN B O 1
ATOM 6023 N N . VAL B 1 382 ? -15.258 12.117 21.625 1 86.12 382 VAL B N 1
ATOM 6024 C CA . VAL B 1 382 ? -13.914 11.984 21.094 1 86.12 382 VAL B CA 1
ATOM 6025 C C . VAL B 1 382 ? -13.5 13.281 20.406 1 86.12 382 VAL B C 1
ATOM 6027 O O . VAL B 1 382 ? -12.359 13.727 20.531 1 86.12 382 VAL B O 1
ATOM 6030 N N . ARG B 1 383 ? -14.422 13.906 19.641 1 90.19 383 ARG B N 1
ATOM 6031 C CA . ARG B 1 383 ? -14.125 15.164 18.969 1 90.19 383 ARG B CA 1
ATOM 6032 C C . ARG B 1 383 ? -13.719 16.234 19.984 1 90.19 383 ARG B C 1
ATOM 6034 O O . ARG B 1 383 ? -12.758 16.969 19.75 1 90.19 383 ARG B O 1
ATOM 6041 N N . ARG B 1 384 ? -14.445 16.25 21.062 1 89.88 384 ARG B N 1
ATOM 6042 C CA . ARG B 1 384 ? -14.148 17.234 22.094 1 89.88 384 ARG B CA 1
ATOM 6043 C C . ARG B 1 384 ? -12.805 16.938 22.766 1 89.88 384 ARG B C 1
ATOM 6045 O O . ARG B 1 384 ? -12.023 17.844 23.031 1 89.88 384 ARG B O 1
ATOM 6052 N N . GLU B 1 385 ? -12.562 15.641 22.953 1 85.06 385 GLU B N 1
ATOM 6053 C CA . GLU B 1 385 ? -11.289 15.227 23.547 1 85.06 385 GLU B CA 1
ATOM 6054 C C . GLU B 1 385 ? -10.125 15.586 22.625 1 85.06 385 GLU B C 1
ATOM 6056 O O . GLU B 1 385 ? -9.023 15.859 23.094 1 85.06 385 GLU B O 1
ATOM 6061 N N . MET B 1 386 ? -10.414 15.648 21.359 1 87.38 386 MET B N 1
ATOM 6062 C CA . MET B 1 386 ? -9.391 15.992 20.375 1 87.38 386 MET B CA 1
ATOM 6063 C C . MET B 1 386 ? -9.367 17.5 20.109 1 87.38 386 MET B C 1
ATOM 6065 O O . MET B 1 386 ? -8.648 17.953 19.234 1 87.38 386 MET B O 1
ATOM 6069 N N . ASP B 1 387 ? -10.195 18.234 20.859 1 91.12 387 ASP B N 1
ATOM 6070 C CA . ASP B 1 387 ? -10.266 19.688 20.766 1 91.12 387 ASP B CA 1
ATOM 6071 C C . ASP B 1 387 ? -10.75 20.125 19.391 1 91.12 387 ASP B C 1
ATOM 6073 O O . ASP B 1 387 ? -10.203 21.062 18.797 1 91.12 387 ASP B O 1
ATOM 6077 N N . ILE B 1 388 ? -11.641 19.375 18.844 1 92.38 388 ILE B N 1
ATOM 6078 C CA . ILE B 1 388 ? -12.312 19.734 17.594 1 92.38 388 ILE B CA 1
ATOM 6079 C C . ILE B 1 388 ? -13.586 20.516 17.906 1 92.38 388 ILE B C 1
ATOM 6081 O O . ILE B 1 388 ? -14.453 20.047 18.656 1 92.38 388 ILE B O 1
ATOM 6085 N N . SER B 1 389 ? -13.75 21.688 17.391 1 95.25 389 SER B N 1
ATOM 6086 C CA . SER B 1 389 ? -14.883 22.562 17.672 1 95.25 389 SER B CA 1
ATOM 6087 C C . SER B 1 389 ? -15.859 22.578 16.5 1 95.25 389 SER B C 1
ATOM 6089 O O . SER B 1 389 ? -15.453 22.578 15.344 1 95.25 389 SER B O 1
ATOM 6091 N N . PRO B 1 390 ? -17.188 22.625 16.828 1 96.5 390 PRO B N 1
ATOM 6092 C CA . PRO B 1 390 ? -18.188 22.734 15.758 1 96.5 390 PRO B CA 1
ATOM 6093 C C . PRO B 1 390 ? -18.188 24.125 15.109 1 96.5 390 PRO B C 1
ATOM 6095 O O . PRO B 1 390 ? -18.891 24.344 14.117 1 96.5 390 PRO B O 1
ATOM 6098 N N . CYS B 1 391 ? -17.328 25.047 15.641 1 97.88 391 CYS B N 1
ATOM 6099 C CA . CYS B 1 391 ? -17.328 26.422 15.148 1 97.88 391 CYS B CA 1
ATOM 6100 C C . CYS B 1 391 ? -16.125 26.672 14.258 1 97.88 391 CYS B C 1
ATOM 6102 O O . CYS B 1 391 ? -15.953 27.781 13.727 1 97.88 391 CYS B O 1
ATOM 6104 N N . THR B 1 392 ? -15.344 25.609 13.992 1 98 392 THR B N 1
ATOM 6105 C CA . THR B 1 392 ? -14.023 25.812 13.398 1 98 392 THR B CA 1
ATOM 6106 C C . THR B 1 392 ? -14.055 25.531 11.898 1 98 392 THR B C 1
ATOM 6108 O O . THR B 1 392 ? -14.57 24.484 11.477 1 98 392 THR B O 1
ATOM 6111 N N . ILE B 1 393 ? -13.555 26.453 11.078 1 98.44 393 ILE B N 1
ATOM 6112 C CA . ILE B 1 393 ? -13.227 26.266 9.664 1 98.44 393 ILE B CA 1
ATOM 6113 C C . ILE B 1 393 ? -11.727 26 9.516 1 98.44 393 ILE B C 1
ATOM 6115 O O . ILE B 1 393 ? -10.906 26.703 10.117 1 98.44 393 ILE B O 1
ATOM 6119 N N . ARG B 1 394 ? -11.359 25 8.844 1 98.38 394 ARG B N 1
ATOM 6120 C CA . ARG B 1 394 ? -9.961 24.797 8.461 1 98.38 394 ARG B CA 1
ATOM 6121 C C . ARG B 1 394 ? -9.719 25.234 7.027 1 98.38 394 ARG B C 1
ATOM 6123 O O . ARG B 1 394 ? -10.438 24.844 6.113 1 98.38 394 ARG B O 1
ATOM 6130 N N . LEU B 1 395 ? -8.773 26.016 6.84 1 98.44 395 LEU B N 1
ATOM 6131 C CA . LEU B 1 395 ? -8.414 26.547 5.531 1 98.44 395 LEU B CA 1
ATOM 6132 C C . LEU B 1 395 ? -6.996 26.141 5.145 1 98.44 395 LEU B C 1
ATOM 6134 O O . LEU B 1 395 ? -6.039 26.453 5.863 1 98.44 395 LEU B O 1
ATOM 6138 N N . SER B 1 396 ? -6.848 25.375 4.082 1 98 396 SER B N 1
ATOM 6139 C CA . SER B 1 396 ? -5.57 25.125 3.42 1 98 396 SER B CA 1
ATOM 6140 C C . SER B 1 396 ? -5.348 26.078 2.254 1 98 396 SER B C 1
ATOM 6142 O O . SER B 1 396 ? -6.109 26.062 1.282 1 98 396 SER B O 1
ATOM 6144 N N . VAL B 1 397 ? -4.316 26.828 2.344 1 97.38 397 VAL B N 1
ATOM 6145 C CA . VAL B 1 397 ? -4.098 27.922 1.396 1 97.38 397 VAL B CA 1
ATOM 6146 C C . VAL B 1 397 ? -3.268 27.422 0.215 1 97.38 397 VAL B C 1
ATOM 6148 O O . VAL B 1 397 ? -2.256 26.734 0.403 1 97.38 397 VAL B O 1
ATOM 6151 N N . GLY B 1 398 ? -3.725 27.75 -0.986 1 95 398 GLY B N 1
ATOM 6152 C CA . GLY B 1 398 ? -3.039 27.359 -2.209 1 95 398 GLY B CA 1
ATOM 6153 C C . GLY B 1 398 ? -2.193 28.469 -2.797 1 95 398 GLY B C 1
ATOM 6154 O O . GLY B 1 398 ? -1.482 29.172 -2.07 1 95 398 GLY B O 1
ATOM 6155 N N . LEU B 1 399 ? -2.227 28.578 -4.152 1 93.31 399 LEU B N 1
ATOM 6156 C CA . LEU B 1 399 ? -1.272 29.453 -4.832 1 93.31 399 LEU B CA 1
ATOM 6157 C C . LEU B 1 399 ? -1.923 30.781 -5.215 1 93.31 399 LEU B C 1
ATOM 6159 O O . LEU B 1 399 ? -1.282 31.641 -5.828 1 93.31 399 LEU B O 1
ATOM 6163 N N . GLU B 1 400 ? -3.219 30.969 -4.852 1 93 400 GLU B N 1
ATOM 6164 C CA . GLU B 1 400 ? -3.916 32.188 -5.184 1 93 400 GLU B CA 1
ATOM 6165 C C . GLU B 1 400 ? -3.309 33.375 -4.445 1 93 400 GLU B C 1
ATOM 6167 O O . GLU B 1 400 ? -2.631 33.219 -3.432 1 93 400 GLU B O 1
ATOM 6172 N N . ASP B 1 401 ? -3.629 34.594 -4.93 1 91.5 401 ASP B N 1
ATOM 6173 C CA . ASP B 1 401 ? -3.227 35.812 -4.242 1 91.5 401 ASP B CA 1
ATOM 6174 C C . ASP B 1 401 ? -4.043 36.031 -2.967 1 91.5 401 ASP B C 1
ATOM 6176 O O . ASP B 1 401 ? -5.234 35.719 -2.93 1 91.5 401 ASP B O 1
ATOM 6180 N N . ALA B 1 402 ? -3.338 36.594 -1.972 1 95.5 402 ALA B N 1
ATOM 6181 C CA . ALA B 1 402 ? -4 36.812 -0.692 1 95.5 402 ALA B CA 1
ATOM 6182 C C . ALA B 1 402 ? -5.246 37.688 -0.875 1 95.5 402 ALA B C 1
ATOM 6184 O O . ALA B 1 402 ? -6.266 37.469 -0.221 1 95.5 402 ALA B O 1
ATOM 6185 N N . GLU B 1 403 ? -5.117 38.656 -1.755 1 94.31 403 GLU B N 1
ATOM 6186 C CA . GLU B 1 403 ? -6.23 39.562 -1.989 1 94.31 403 GLU B CA 1
ATOM 6187 C C . GLU B 1 403 ? -7.461 38.812 -2.496 1 94.31 403 GLU B C 1
ATOM 6189 O O . GLU B 1 403 ? -8.586 39.125 -2.096 1 94.31 403 GLU B O 1
ATOM 6194 N N . ASP B 1 404 ? -7.242 37.906 -3.387 1 93.94 404 ASP B N 1
ATOM 6195 C CA . ASP B 1 404 ? -8.344 37.125 -3.938 1 93.94 404 ASP B CA 1
ATOM 6196 C C . ASP B 1 404 ? -9 36.25 -2.859 1 93.94 404 ASP B C 1
ATOM 6198 O O . ASP B 1 404 ? -10.227 36.156 -2.809 1 93.94 404 ASP B O 1
ATOM 6202 N N . LEU B 1 405 ? -8.227 35.625 -2.018 1 95.94 405 LEU B N 1
ATOM 6203 C CA . LEU B 1 405 ? -8.75 34.781 -0.954 1 95.94 405 LEU B CA 1
ATOM 6204 C C . LEU B 1 405 ? -9.523 35.625 0.069 1 95.94 405 LEU B C 1
ATOM 6206 O O . LEU B 1 405 ? -10.602 35.219 0.504 1 95.94 405 LEU B O 1
ATOM 6210 N N . LEU B 1 406 ? -8.977 36.781 0.443 1 96.81 406 LEU B N 1
ATOM 6211 C CA . LEU B 1 406 ? -9.625 37.625 1.429 1 96.81 406 LEU B CA 1
ATOM 6212 C C . LEU B 1 406 ? -10.938 38.188 0.89 1 96.81 406 LEU B C 1
ATOM 6214 O O . LEU B 1 406 ? -11.906 38.344 1.64 1 96.81 406 LEU B O 1
ATOM 6218 N N . ALA B 1 407 ? -10.945 38.469 -0.395 1 95.5 407 ALA B N 1
ATOM 6219 C CA . ALA B 1 407 ? -12.188 38.938 -1.016 1 95.5 407 ALA B CA 1
ATOM 6220 C C . ALA B 1 407 ? -13.258 37.844 -0.957 1 95.5 407 ALA B C 1
ATOM 6222 O O . ALA B 1 407 ? -14.43 38.125 -0.704 1 95.5 407 ALA B O 1
ATOM 6223 N N . ASP B 1 408 ? -12.867 36.656 -1.264 1 96.19 408 ASP B N 1
ATOM 6224 C CA . ASP B 1 408 ? -13.805 35.531 -1.198 1 96.19 408 ASP B CA 1
ATOM 6225 C C . ASP B 1 408 ? -14.305 35.312 0.227 1 96.19 408 ASP B C 1
ATOM 6227 O O . ASP B 1 408 ? -15.5 35.094 0.441 1 96.19 408 ASP B O 1
ATOM 6231 N N . ILE B 1 409 ? -13.453 35.406 1.237 1 97.31 409 ILE B N 1
ATOM 6232 C CA . ILE B 1 409 ? -13.805 35.219 2.645 1 97.31 409 ILE B CA 1
ATOM 6233 C C . ILE B 1 409 ? -14.742 36.344 3.092 1 97.31 409 ILE B C 1
ATOM 6235 O O . ILE B 1 409 ? -15.742 36.062 3.768 1 97.31 409 ILE B O 1
ATOM 6239 N N . ARG B 1 410 ? -14.398 37.5 2.707 1 96.19 410 ARG B N 1
ATOM 6240 C CA . ARG B 1 410 ? -15.258 38.625 3.047 1 96.19 410 ARG B CA 1
ATOM 6241 C C . ARG B 1 410 ? -16.672 38.406 2.529 1 96.19 410 ARG B C 1
ATOM 6243 O O . ARG B 1 410 ? -17.641 38.562 3.275 1 96.19 410 ARG B O 1
ATOM 6250 N N . ARG B 1 411 ? -16.75 38.094 1.333 1 94.69 411 ARG B N 1
ATOM 6251 C CA . ARG B 1 411 ? -18.047 37.844 0.713 1 94.69 411 ARG B CA 1
ATOM 6252 C C . ARG B 1 411 ? -18.797 36.75 1.433 1 94.69 411 ARG B C 1
ATOM 6254 O O . ARG B 1 411 ? -20 36.844 1.644 1 94.69 411 ARG B O 1
ATOM 6261 N N . ALA B 1 412 ? -18.109 35.688 1.77 1 96.12 412 ALA B N 1
ATOM 6262 C CA . ALA B 1 412 ? -18.719 34.531 2.377 1 96.12 412 ALA B CA 1
ATOM 6263 C C . ALA B 1 412 ? -19.188 34.812 3.799 1 96.12 412 ALA B C 1
ATOM 6265 O O . ALA B 1 412 ? -20.094 34.156 4.312 1 96.12 412 ALA B O 1
ATOM 6266 N N . LEU B 1 413 ? -18.609 35.812 4.469 1 95.56 413 LEU B N 1
ATOM 6267 C CA . LEU B 1 413 ? -18.984 36.188 5.832 1 95.56 413 LEU B CA 1
ATOM 6268 C C . LEU B 1 413 ? -20.188 37.094 5.832 1 95.56 413 LEU B C 1
ATOM 6270 O O . LEU B 1 413 ? -20.891 37.219 6.844 1 95.56 413 LEU B O 1
ATOM 6274 N N . GLU B 1 414 ? -20.359 37.875 4.73 1 88.75 414 GLU B N 1
ATOM 6275 C CA . GLU B 1 414 ? -21.484 38.781 4.609 1 88.75 414 GLU B CA 1
ATOM 6276 C C . GLU B 1 414 ? -22.766 38.062 4.223 1 88.75 414 GLU B C 1
ATOM 6278 O O . GLU B 1 414 ? -23.859 38.5 4.559 1 88.75 414 GLU B O 1
#